Protein 2Q1Z (pdb70)

Secondary structure (DSSP, 8-state):
--TT-HHHHHHHHHHH--HHHHHHHHHHHHHHHHHHHHHTT--HHHHHHHHHHHHHHHHHSGGG--TTT--HHHHHHHHHHTS--TTT-SSSPP--------SS-PPPHHHHHHHHHHHHHHHHHHHTS-HHHHHHHHHHHHS--SS--STTT-----HHHHHHHHHHHHHHHHH-/-------HHHHHHHHHT-S-HHHHHHHHHHHHH-HHHHHHHHHHHHHHHHHHHTSPP-PPPTTHHHHHHHSS-TT---TTS-TTHHHHH-S-TT-S--EE-SSS-EEEEE--SSSSEEEEEEE-TT-BPPP---SS-EEEEEEESEEE-SSSEEETT-EEEE-SS-----EEPSSS-EEEEEEE-/--TT-HHHHHHHHHHH--HHHHHHHHHHHHHHHHHHHTTTT--HHHHHHHHHHHHHHHHHTTTT--TTT--HHHHHHHHHHTTTTTTTS-------------SS----HHHHHHHHHHHHHHHHHH--HHHHHHHS--TT--TTSSS----STTHHHHHHHHH-/-------HHHHHHHHHT-S-HHHHHHHHHHHHH-HHHHHHHHHTHHHHHHHHHTS------TTHHHHHHTT----SS-TTHHHHH-S-GGGS--B--SSS-EEEEE--SSSSEEEEEEE-TTPBPPPB--SS-EEEEEEESEEE-SS-EEETT-EEEE-TT--B--EEPSSS-EEEEEEE-

Organism: Cereibacter sphaeroides (strain ATCC 17023 / DSM 158 / JCM 6121 / CCUG 31486 / LMG 2827 / NBRC 12203 / NCIMB 8253 / ATH 2.4.1.) (NCBI:txid272943)

Sequence (706 aa):
SDRTDWVALMRAIRDHRDEAAFAELFQHFAPKVKGFLMKSGSVASQAEECAQDVMATVWQKAHLFDPSRASVATWIFTIARNRRIDGLRKDRQPEPEDLFWGPDSEPDQADVYEMQQENARLGRAIARLPEAQRALIERAFFGDLTHRELAAETGLPLGTIKSRIRLALDRLRQHMTIRHHVSDALLTAYAAGTLSEAFSLVVATHLSLCDECRARAGALDAVGGSLMEETAPVALSEGSLASVMAQLDRQIADPRAPAPLADYVGRRLEDVRWRTLGGGVRQAILPTGGEAIARLLWIPGGQAVPDHGHRGLELTLVLQGAFRDETDRFGAGDIEIADQELEHTPVAERGLDCICLAATDSDRTDWVALMRAIRDHRDEAAFAELFQHFAPKVKGFLMKSGSVASQAEECAQDVMATVWQKAHLFDPSRASVATWIFTIARNRRIDGLRKDRQPEPEDLFWGPDSEPDQADVYEMQQENARLGRAIAALIERAFFGDLTHRELAAETGLPLGTIKSRIRLALDRTIRHHVSDALLTAYAAGTLSEAFSLVVATHLSLCDECRARAGALDAVGGSLMEETAPVALSEGSLASVMAQLDDPRAPAPLADYVGRRLEDVRWRTLGGGVRQAILPTGGEAIARLLWIPGGQAVPDHGHRGLELTLVLQGAFRDETDRFGAGDIEIADQELEHTPVAERGLDCICLAATDSDRTDWVALMRAIRDHRDEAAFAELFQHFAPKVKGFLMKSGSVASQAEECAQDVMATVWQKAHLFDPSRASVATWIFTIARNRRIDGLRKDRQPEPEDLFWGPDSEPDQADVYEMQQENARLGRAIARLPEAQRALIERAFFGDLTHRELAAETGLPLGTIKSRIRLALDRLRQHMTIRHHVSDALLTAYAAGTLSEAFSLVVATHLSLCDECRARAGALDAVGGSLMEETAPVALSEGSLASVMAQLDRQIADPRAPAPLADYVGRRLEDVRWRTLGGGVRQAILPTGGEAIARLLWIPGGQAVPDHGHRGLELTLVLQGAFRDETDRFGAGDIEIADQELEHTPVAERGLDCICLAATDSDRTDWVALMRAIRDHRDEAAFAELFQHFAPKVKGFLMKSGSVASQAEECAQDVMATVWQKAHLFDPSRASVATWIFTIARNRRIDGLRKDRQPEPEDLFWGPDSEPDQADVYEMQQENARLGRAIAALIERAFFGDLTHRELAAETGLPLGTIKSRIRLALDRTIRHHVSDALLTAYAAGTLSEAFSLVVATHLSLCDECRARAGALDAVGGSLMEETAPVALSEGSLASVMAQLDDPRAPAPLADYVGRRLEDVRWRTLGGGVRQAILPTGGEAIARLLWIPGGQAVPDHGHRGLELTLVLQGAFRDETDRFGAGDIEIADQELEHTPVAERGLDCICLAATD

Radius of gyration: 27.03 Å; Cα contacts (8 Å, |Δi|>4): 1423; chains: 4; bounding box: 47×65×75 Å

InterPro domains:
  IPR007627 RNA polymerase sigma-70 region 2 [PF04542] (29-96)
  IPR007630 RNA polymerase sigma-70 region 4 [PF04545] (129-178)
  IPR013324 RNA polymerase sigma factor, region 3/4-like [SSF88659] (114-180)
  IPR013325 RNA polymerase sigma factor, region 2 [SSF88946] (5-101)
  IPR014284 RNA polymerase sigma-70-like domain [TIGR02937] (25-180)
  IPR036388 Winged helix-like DNA-binding domain superfamily [G3DSA:1.10.10.10] (90-181)
  IPR039425 RNA polymerase sigma-70-like [PTHR43133] (9-180)

Foldseek 3Di:
DDLAQLVVLLVCLVVPVDVSSLVSCLVPCLVVQLVLVVLQVDDNVVSNVLSVVLSVVCSVVSQLDALLQDDPVVVSVVSSQQADPPVVDDGGHDDDDGQGDPSDDRQDVVSSVVLVVLVVVQVVVLVPDDVVLVVLVSCVRRPDDDPHDDVPPDDTPCPVSVVSNVVSVVSSVVVD/DADAADDLVLLLCLLVVVDFPLSNVLNQQLVVVDVVVVVSSVVSNVVVVVVVVPDDDDDDDPPVPVVVQVPPCHPHEDQLQDGCRCVQCVYDPVDDPWDDPDQQKIKDWTDGDDDKTKMKIWHFFFTKDPKDAAPAKKKKAWSAAWWDKDPDTGGHSHMDIDGNPDIMMITGHHDIITMMMMMGD/DDLPVLVVLLCCCVVPVDVSSLVSNLVVPLVVQLVLVVLQPDDNVVSSVLSVVLSVVCSVCSQLDALLQADPNVVSVVSSVQSVCCPPVVDGDDDDDRDGDPVPDHDDCVSNVVNVVLVVVLVVLVCPVVSDVRRDDDPPDDPCPPPDDPDCCSVVSVVVVRVD/DEDAADDPVVLLCLLVVVDFPQSNVLNQQLVVLPVVVVVVSVVSNVVVVVVVVVDDDDDDDPPPVVVVVVVDDPPLQDGVSCVQCVPDPPPADWDCDDDNKIKDWGDGPDDKTKMKIWAAQFDKDPKDAAPFKKKKAWSAAWKDKPPGIHHHSYMDIHGNPDIIMIGTHHDDITMMMMIGD

B-factor: mean 30.74, std 4.5, range [12.89, 54.95]

CATH classification: 1.10.10.1320 (+1 more: 2.60.120.10)

Solvent-accessible surface area: 28477 Å² total; per-residue (Å²): 120,90,156,81,51,45,25,32,19,2,45,21,0,67,87,141,57,50,35,73,5,0,25,38,0,8,116,42,0,0,21,22,0,15,3,6,1,54,97,30,68,34,112,46,76,122,0,28,95,25,0,25,83,6,0,34,27,0,0,102,87,1,76,28,10,7,1,1,38,16,13,3,11,6,24,0,2,28,10,0,14,3,36,112,56,98,60,46,0,98,88,97,2,9,65,23,72,74,14,76,33,20,150,102,45,74,5,91,70,52,9,10,128,74,1,38,72,20,19,51,18,0,19,66,2,0,47,39,29,72,84,95,34,48,48,59,2,35,127,9,6,10,65,38,78,29,111,31,80,9,18,68,81,17,17,5,17,2,2,20,0,26,1,12,5,10,0,1,0,7,27,0,61,48,89,109,159,40,68,44,45,2,39,48,27,4,4,4,3,3,0,10,0,28,5,23,2,0,8,0,0,0,0,0,0,0,5,7,64,6,32,28,0,25,0,62,3,14,1,3,16,2,0,0,0,13,4,0,59,99,4,76,80,47,82,26,70,185,52,9,48,71,70,16,47,87,88,12,56,143,84,106,126,23,129,56,4,14,20,6,0,37,122,36,18,58,68,37,0,70,103,48,93,52,54,87,58,62,53,32,13,77,42,5,112,7,86,38,18,30,157,6,66,0,65,0,23,39,1,39,25,72,56,41,14,83,113,48,50,17,92,8,51,23,0,8,0,0,9,55,23,12,3,52,29,52,97,65,159,7,3,60,2,8,4,6,65,0,80,119,150,47,142,14,54,6,40,9,43,94,80,66,37,2,2,0,0,5,0,17,92,153,97,153,79,57,37,35,26,18,1,58,12,5,44,66,106,161,50,97,74,4,0,18,38,0,7,116,36,1,0,26,24,0,14,4,6,3,50,98,14,59,13,91,55,41,49,0,25,21,18,0,8,12,0,0,14,11,0,42,46,80,6,97,38,17,8,7,1,45,14,10,2,9,1,28,0,1,29,9,2,17,19,47,22,1,4,10,94,59,26,21,39,10,1,83,28,78,80,72,97,63,30,156,122,57,107,9,99,78,47,51,12,141,94,2,31,78,43,19,55,113,9,27,168,40,51,119,86,58,42,48,124,16,6,27,56,40,77,43,97,65,29,19,24,76,91,54,34,72,63,45,44,48,6,55,65,31,8,98,54,8,35,130,90,175,45,74,39,57,3,45,56,31,11,0,7,4,2,0,1,3,41,10,38,1,0,14,0,0,0,0,0,0,0,4,18,62,5,44,67,0,25,0,43,4,13,8,19,18,1,20,0,0,15,16,0,65,82,8,82,95,58,87,24,67,190,44,6,60,69,42,0,59,89,54,26,171,58,130,64,1,14,16,2,0,42,45,1,1,30,79,45,0,82,59,18,112,51,52,96,71,67,52,43,9,74,45,4,96,4,20,15,5,47,162,6,93,0,69,0,14,38,3,35,9,31,63,35,16,91,96,42,46,15,103,6,32,17,0,12,0,0,10,55,26,6,4,38,22,106,64,73,132,5,2,58,2,7,5,8,73,1,59,119,151,55,127,10,58,8,65,1,73,195,79,65,38,0,0,0,0,4,1,39,100

Structure (mmCIF, N/CA/C/O backbone):
data_2Q1Z
#
_entry.id   2Q1Z
#
_cell.length_a   43.601
_cell.length_b   119.640
_cell.length_c   280.659
_cell.angle_alpha   90.00
_cell.angle_beta   90.00
_cell.angle_gamma   90.00
#
_symmetry.space_group_name_H-M   'I 2 2 2'
#
loop_
_entity.id
_entity.type
_entity.pdbx_description
1 polymer 'RpoE, ECF SigE'
2 polymer 'Anti-Sigma factor ChrR, transcriptional activator ChrR'
3 non-polymer 'ZINC ION'
#
loop_
_atom_site.group_PDB
_atom_site.id
_atom_site.type_symbol
_atom_site.label_atom_id
_atom_site.label_alt_id
_atom_site.label_comp_id
_atom_site.label_asym_id
_atom_site.label_entity_id
_atom_site.label_seq_id
_atom_site.pdbx_PDB_ins_code
_atom_site.Cartn_x
_atom_site.Cartn_y
_atom_site.Cartn_z
_atom_site.occupancy
_atom_site.B_iso_or_equiv
_atom_site.auth_seq_id
_atom_site.auth_comp_id
_atom_site.auth_asym_id
_atom_site.auth_atom_id
_atom_site.pdbx_PDB_model_num
ATOM 1 N N A SER A 1 8 ? 45.303 4.625 171.979 0.50 31.79 5 SER A N 1
ATOM 2 C CA A SER A 1 8 ? 44.550 4.597 170.667 0.50 30.74 5 SER A CA 1
ATOM 3 C C A SER A 1 8 ? 44.286 3.133 170.234 0.50 30.36 5 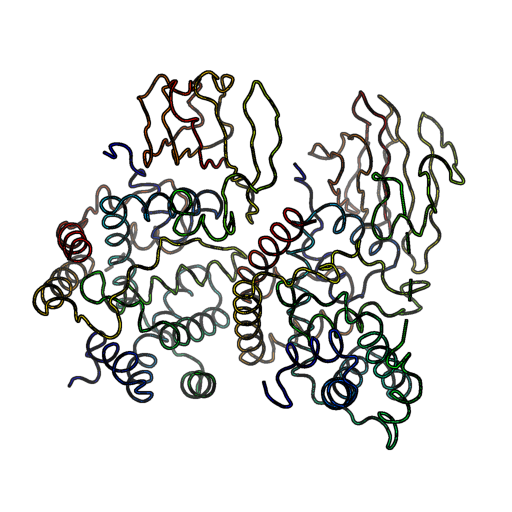SER A C 1
ATOM 4 O O A SER A 1 8 ? 44.872 2.189 170.770 0.50 29.80 5 SER A O 1
ATOM 7 N N A ASP A 1 9 ? 43.415 3.003 169.230 0.50 29.51 6 ASP A N 1
ATOM 8 C CA A ASP A 1 9 ? 42.439 1.944 169.074 0.50 28.06 6 ASP A CA 1
ATOM 9 C C A ASP A 1 9 ? 42.173 2.089 167.589 0.50 26.48 6 ASP A C 1
ATOM 10 O O A ASP A 1 9 ? 42.524 3.117 166.998 0.50 25.75 6 ASP A O 1
ATOM 15 N N A ARG A 1 10 ? 41.523 1.091 167.006 0.50 24.63 7 ARG A N 1
ATOM 16 C CA A ARG A 1 10 ? 41.119 1.110 165.593 0.50 24.01 7 ARG A CA 1
ATOM 17 C C A ARG A 1 10 ? 40.040 2.174 165.288 0.50 23.71 7 ARG A C 1
ATOM 18 O O A ARG A 1 10 ? 39.673 2.414 164.143 0.50 23.80 7 ARG A O 1
ATOM 26 N N A THR A 1 11 ? 39.635 2.866 166.339 0.50 24.02 8 THR A N 1
ATOM 27 C CA A THR A 1 11 ? 38.344 3.498 166.482 0.50 23.88 8 THR A CA 1
ATOM 28 C C A THR A 1 11 ? 38.506 4.845 167.198 0.50 24.64 8 THR A C 1
ATOM 29 O O A THR A 1 11 ? 37.539 5.529 167.489 0.50 25.58 8 THR A O 1
ATOM 33 N N A ASP A 1 12 ? 39.757 5.241 167.410 0.50 25.32 9 ASP A N 1
ATOM 34 C CA A ASP A 1 12 ? 40.134 6.513 168.025 0.50 26.37 9 ASP A CA 1
ATOM 35 C C A ASP A 1 12 ? 40.460 7.447 166.888 0.50 27.10 9 ASP A C 1
ATOM 36 O O A ASP A 1 12 ? 41.604 7.533 166.459 0.50 29.54 9 ASP A O 1
ATOM 41 N N A TRP A 1 13 ? 39.442 8.137 166.396 0.50 27.58 10 TRP A N 1
ATOM 42 C CA A TRP A 1 13 ? 39.460 8.862 165.120 0.50 26.41 10 TRP A CA 1
ATOM 43 C C A TRP A 1 13 ? 40.407 10.034 165.122 0.50 26.89 10 TRP A C 1
ATOM 44 O O A TRP A 1 13 ? 41.050 10.321 164.104 0.50 27.87 10 TRP A O 1
ATOM 55 N N A VAL A 1 14 ? 40.503 10.715 166.258 0.50 26.60 11 VAL A N 1
ATOM 56 C CA A VAL A 1 14 ? 41.414 11.852 166.399 0.50 25.85 11 VAL A CA 1
ATOM 57 C C A VAL A 1 14 ? 42.850 11.415 166.220 0.50 26.41 11 VAL A C 1
ATOM 58 O O A VAL A 1 14 ? 43.594 12.069 165.497 0.50 27.84 11 VAL A O 1
ATOM 62 N N A ALA A 1 15 ? 43.243 10.310 166.863 0.50 26.19 12 ALA A N 1
ATOM 63 C CA A ALA A 1 15 ? 44.606 9.769 166.734 0.50 25.61 12 ALA A CA 1
ATOM 64 C C A ALA A 1 15 ? 44.905 9.273 165.330 0.50 25.61 12 ALA A C 1
ATOM 65 O O A ALA A 1 15 ? 46.011 9.489 164.802 0.50 26.09 12 ALA A O 1
ATOM 67 N N A LEU A 1 16 ? 43.932 8.600 164.731 0.50 25.56 13 LEU A N 1
ATOM 68 C CA A LEU A 1 16 ? 44.042 8.159 163.340 0.50 25.77 13 LEU A CA 1
ATOM 69 C C A LEU A 1 16 ? 44.253 9.313 162.368 0.50 25.97 13 LEU A C 1
ATOM 70 O O A LEU A 1 16 ? 45.065 9.202 161.425 0.50 24.70 13 LEU A O 1
ATOM 75 N N A MET A 1 17 ? 43.511 10.406 162.607 0.50 26.45 14 MET A N 1
ATOM 76 C CA A MET A 1 17 ? 43.684 11.675 161.887 0.50 26.87 14 MET A CA 1
ATOM 77 C C A MET A 1 17 ? 45.051 12.293 162.012 0.50 26.78 14 MET A C 1
ATOM 78 O O A MET A 1 17 ? 45.540 12.887 161.052 0.50 26.72 14 MET A O 1
ATOM 83 N N A ARG A 1 18 ? 45.669 12.182 163.190 0.50 28.10 15 ARG A N 1
ATOM 84 C CA A ARG A 1 18 ? 47.043 12.674 163.372 0.50 27.52 15 ARG A CA 1
ATOM 85 C C A ARG A 1 18 ? 47.997 11.702 162.715 0.50 27.43 15 ARG A C 1
ATOM 86 O O A ARG A 1 18 ? 49.087 12.094 162.281 0.50 28.07 15 ARG A O 1
ATOM 94 N N A ALA A 1 19 ? 47.632 10.420 162.679 0.50 26.33 16 ALA A N 1
ATOM 95 C CA A ALA A 1 19 ? 48.463 9.436 161.964 0.50 26.04 16 ALA A CA 1
ATOM 96 C C A ALA A 1 19 ? 48.447 9.708 160.454 0.50 26.22 16 ALA A C 1
ATOM 97 O O A ALA A 1 19 ? 49.465 9.768 159.836 0.50 27.20 16 ALA A O 1
ATOM 99 N N A ILE A 1 20 ? 47.282 9.940 159.876 0.50 28.68 17 ILE A N 1
ATOM 100 C CA A ILE A 1 20 ? 47.165 10.465 158.514 0.50 29.67 17 ILE A CA 1
ATOM 101 C C A ILE A 1 20 ? 48.139 11.665 158.359 0.50 30.30 17 ILE A C 1
ATOM 102 O O A ILE A 1 20 ? 49.073 11.607 157.558 0.50 30.77 17 ILE A O 1
ATOM 107 N N A ARG A 1 21 ? 47.974 12.691 159.203 0.50 30.42 18 ARG A N 1
ATOM 108 C CA A ARG A 1 21 ? 48.749 13.937 159.171 0.50 30.27 18 ARG A CA 1
ATOM 109 C C A ARG A 1 21 ? 50.270 13.844 159.379 0.50 30.70 18 ARG A C 1
ATOM 110 O O A ARG A 1 21 ? 51.044 14.393 158.571 0.50 30.94 18 ARG A O 1
ATOM 118 N N A ASP A 1 22 ? 50.695 13.219 160.485 0.50 30.50 19 ASP A N 1
ATOM 119 C CA A ASP A 1 22 ? 52.114 13.124 160.829 0.50 30.26 19 ASP A CA 1
ATOM 120 C C A ASP A 1 22 ? 52.887 12.073 160.032 0.50 30.26 19 ASP A C 1
ATOM 121 O O A ASP A 1 22 ? 54.117 12.187 159.915 0.50 30.37 19 ASP A O 1
ATOM 126 N N A HIS A 1 23 ? 52.218 11.027 159.526 0.50 29.70 20 HIS A N 1
ATOM 127 C CA A HIS A 1 23 ? 52.995 9.906 158.956 0.50 29.40 20 HIS A CA 1
ATOM 128 C C A HIS A 1 23 ? 52.535 9.412 157.607 0.50 28.07 20 HIS A C 1
ATOM 129 O O A HIS A 1 23 ? 52.960 8.356 157.183 0.50 28.17 20 HIS A O 1
ATOM 136 N N A ARG A 1 24 ? 51.721 10.192 156.920 0.50 27.36 21 ARG A N 1
ATOM 137 C CA A ARG A 1 24 ? 50.889 9.685 155.803 0.50 27.15 21 ARG A CA 1
ATOM 138 C C A ARG A 1 24 ? 50.429 8.195 155.948 0.50 26.01 21 ARG A C 1
ATOM 139 O O A ARG A 1 24 ? 50.593 7.376 155.039 0.50 25.49 21 ARG A O 1
ATOM 147 N N A ASP A 1 25 ? 49.852 7.896 157.120 0.50 25.07 22 ASP A N 1
ATOM 148 C CA A ASP A 1 25 ? 49.437 6.555 157.552 0.50 24.66 22 ASP A CA 1
ATOM 149 C C A ASP A 1 25 ? 48.191 6.084 156.773 0.50 24.69 22 ASP A C 1
ATOM 150 O O A ASP A 1 25 ? 47.104 6.592 156.954 0.50 24.42 22 ASP A O 1
ATOM 155 N N A GLU A 1 26 ? 48.380 5.100 155.909 0.50 24.68 23 GLU A N 1
ATOM 156 C CA A GLU A 1 26 ? 47.362 4.670 154.965 0.50 24.60 23 GLU A CA 1
ATOM 157 C C A GLU A 1 26 ? 46.425 3.638 155.591 0.50 24.63 23 GLU A C 1
ATOM 158 O O A GLU A 1 26 ? 45.222 3.677 155.351 0.50 24.12 23 GLU A O 1
ATOM 164 N N A ALA A 1 27 ? 46.986 2.733 156.394 0.50 23.94 24 ALA A N 1
ATOM 165 C CA A ALA A 1 27 ? 46.190 1.884 157.290 0.50 23.72 24 ALA A CA 1
ATOM 166 C C A ALA A 1 27 ? 45.321 2.702 158.239 0.50 24.42 24 ALA A C 1
ATOM 167 O O A ALA A 1 27 ? 44.169 2.308 158.514 0.50 25.16 24 ALA A O 1
ATOM 169 N N A ALA A 1 28 ? 45.836 3.850 158.705 0.50 24.45 25 ALA A N 1
ATOM 170 C CA A ALA A 1 28 ? 45.006 4.820 159.469 0.50 24.29 25 ALA A CA 1
ATOM 171 C C A ALA A 1 28 ? 43.869 5.293 158.657 0.50 23.22 25 ALA A C 1
ATOM 172 O O A ALA A 1 28 ? 42.799 5.344 159.166 0.50 23.57 25 ALA A O 1
ATOM 174 N N A PHE A 1 29 ? 44.124 5.647 157.393 0.50 23.89 26 PHE A N 1
ATOM 175 C CA A PHE A 1 29 ? 43.097 6.080 156.430 0.50 23.57 26 PHE A CA 1
ATOM 176 C C A PHE A 1 29 ? 42.056 4.984 156.119 0.50 24.11 26 PHE A C 1
ATOM 177 O O A PHE A 1 29 ? 40.869 5.284 155.938 0.50 25.23 26 PHE A O 1
ATOM 185 N N A ALA A 1 30 ? 42.498 3.727 156.029 0.50 23.97 27 ALA A N 1
ATOM 186 C CA A ALA A 1 30 ? 41.582 2.606 155.877 0.50 24.43 27 ALA A CA 1
ATOM 187 C C A ALA A 1 30 ? 40.514 2.522 157.007 0.50 25.06 27 ALA A C 1
ATOM 188 O O A ALA A 1 30 ? 39.313 2.354 156.744 0.50 25.21 27 ALA A O 1
ATOM 190 N N A GLU A 1 31 ? 40.947 2.724 158.239 0.50 25.95 28 GLU A N 1
ATOM 191 C CA A GLU A 1 31 ? 40.055 2.762 159.395 0.50 26.87 28 GLU A CA 1
ATOM 192 C C A GLU A 1 31 ? 39.019 3.873 159.350 0.50 27.96 28 GLU A C 1
ATOM 193 O O A GLU A 1 31 ? 37.838 3.646 159.665 0.50 28.40 28 GLU A O 1
ATOM 199 N N A LEU A 1 32 ? 39.453 5.074 158.969 0.50 28.39 29 LEU A N 1
ATOM 200 C CA A LEU A 1 32 ? 38.531 6.238 158.880 0.50 27.36 29 LEU A CA 1
ATOM 201 C C A LEU A 1 32 ? 37.523 6.092 157.757 0.50 27.16 29 LEU A C 1
ATOM 202 O O A LEU A 1 32 ? 36.353 6.420 157.958 0.50 27.56 29 LEU A O 1
ATOM 207 N N A PHE A 1 33 ? 38.002 5.668 156.582 0.50 27.21 30 PHE A N 1
ATOM 208 C CA A PHE A 1 33 ? 37.196 5.346 155.402 0.50 27.73 30 PHE A CA 1
ATOM 209 C C A PHE A 1 33 ? 36.176 4.271 155.652 0.50 28.79 30 PHE A C 1
ATOM 210 O O A PHE A 1 33 ? 34.991 4.479 155.422 0.50 30.15 30 PHE A O 1
ATOM 218 N N A GLN A 1 34 ? 36.630 3.107 156.098 0.50 30.00 31 GLN A N 1
ATOM 219 C CA A GLN A 1 34 ? 35.722 1.998 156.400 0.50 29.78 31 GLN A CA 1
ATOM 220 C C A GLN A 1 34 ? 34.633 2.382 157.416 0.50 30.04 31 GLN A C 1
ATOM 221 O O A GLN A 1 34 ? 33.515 1.906 157.336 0.50 32.15 31 GLN A O 1
ATOM 227 N N A HIS A 1 35 ? 34.929 3.236 158.377 0.50 29.18 32 HIS A N 1
ATOM 228 C CA A HIS A 1 35 ? 33.886 3.700 159.273 0.50 28.38 32 HIS A CA 1
ATOM 229 C C A HIS A 1 35 ? 33.032 4.833 158.650 0.50 28.15 32 HIS A C 1
ATOM 230 O O A HIS A 1 35 ? 31.822 4.739 158.617 0.50 26.89 32 HIS A O 1
ATOM 237 N N A PHE A 1 36 ? 33.661 5.879 158.128 0.50 28.28 33 PHE A N 1
ATOM 238 C CA A PHE A 1 36 ? 32.890 7.079 157.794 0.50 28.06 33 PHE A CA 1
ATOM 239 C C A PHE A 1 36 ? 32.373 7.124 156.389 0.50 28.33 33 PHE A C 1
ATOM 240 O O A PHE A 1 36 ? 31.399 7.814 156.156 0.50 29.66 33 PHE A O 1
ATOM 248 N N A ALA A 1 37 ? 32.966 6.396 155.449 0.50 29.06 34 ALA A N 1
ATOM 249 C CA A ALA A 1 37 ? 32.422 6.403 154.070 0.50 29.01 34 ALA A CA 1
ATOM 250 C C A ALA A 1 37 ? 30.956 5.889 153.943 0.50 29.64 34 ALA A C 1
ATOM 251 O O A ALA A 1 37 ? 30.144 6.501 153.245 0.50 29.54 34 ALA A O 1
ATOM 253 N N A PRO A 1 38 ? 30.608 4.749 154.610 0.50 29.76 35 PRO A N 1
ATOM 254 C CA A PRO A 1 38 ? 29.221 4.277 154.566 0.50 29.51 35 PRO A CA 1
ATOM 255 C C A PRO A 1 38 ? 28.247 5.187 155.321 0.50 29.11 35 PRO A C 1
ATOM 256 O O A PRO A 1 38 ? 27.058 5.182 155.045 0.50 28.15 35 PRO A O 1
ATOM 260 N N A LYS A 1 39 ? 28.782 5.944 156.270 0.50 29.18 36 LYS A N 1
ATOM 261 C CA A LYS A 1 39 ? 28.041 6.904 157.082 0.50 28.94 36 LYS A CA 1
ATOM 262 C C A LYS A 1 39 ? 27.813 8.233 156.342 0.50 28.83 36 LYS A C 1
ATOM 263 O O A LYS A 1 39 ? 26.721 8.809 156.416 0.50 29.18 36 LYS A O 1
ATOM 269 N N A VAL A 1 40 ? 28.823 8.702 155.609 0.50 28.10 37 VAL A N 1
ATOM 270 C CA A VAL A 1 40 ? 28.630 9.800 154.652 0.50 27.29 37 VAL A CA 1
ATOM 271 C C A VAL A 1 40 ? 27.644 9.402 153.559 0.50 27.69 37 VAL A C 1
ATOM 272 O O A VAL A 1 40 ? 26.710 10.144 153.263 0.50 28.79 37 VAL A O 1
ATOM 276 N N A LYS A 1 41 ? 27.851 8.250 152.942 0.50 27.31 38 LYS A N 1
ATOM 277 C CA A LYS A 1 41 ? 26.857 7.725 152.0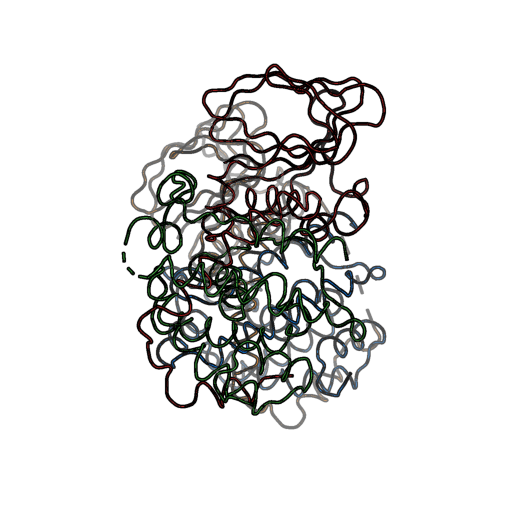02 0.50 27.35 38 LYS A CA 1
ATOM 278 C C A LYS A 1 41 ? 25.418 7.739 152.539 0.50 27.58 38 LYS A C 1
ATOM 279 O O A LYS A 1 41 ? 24.551 8.314 151.900 0.50 28.21 38 LYS A O 1
ATOM 285 N N A GLY A 1 42 ? 25.169 7.102 153.691 0.50 27.46 39 GLY A N 1
ATOM 286 C CA A GLY A 1 42 ? 23.840 7.051 154.300 0.50 26.21 39 GLY A CA 1
ATOM 287 C C A GLY A 1 42 ? 23.267 8.423 154.611 0.50 26.81 39 GLY A C 1
ATOM 288 O O A GLY A 1 42 ? 22.058 8.690 154.444 0.50 27.01 39 GLY A O 1
ATOM 289 N N A PHE A 1 43 ? 24.145 9.313 155.047 0.50 27.14 40 PHE A N 1
ATOM 290 C CA A PHE A 1 43 ? 23.779 10.689 155.355 0.50 27.15 40 PHE A CA 1
ATOM 291 C C A PHE A 1 43 ? 23.260 11.525 154.150 0.50 27.42 40 PHE A C 1
ATOM 292 O O A PHE A 1 43 ? 22.182 12.125 154.237 0.50 27.50 40 PHE A O 1
ATOM 300 N N A LEU A 1 44 ? 24.023 11.534 153.054 0.50 27.63 41 LEU A N 1
ATOM 301 C CA A LEU A 1 44 ? 23.694 12.240 151.808 0.50 27.56 41 LEU A CA 1
ATOM 302 C C A LEU A 1 44 ? 22.437 11.689 151.156 0.50 28.07 41 LEU A C 1
ATOM 303 O O A LEU A 1 44 ? 21.690 12.415 150.477 0.50 28.35 41 LEU A O 1
ATOM 308 N N A MET A 1 45 ? 22.201 10.401 151.359 0.50 28.09 42 MET A N 1
ATOM 309 C CA A MET A 1 45 ? 20.946 9.803 150.950 0.50 28.30 42 MET A CA 1
ATOM 310 C C A MET A 1 45 ? 19.758 10.311 151.764 0.50 28.28 42 MET A C 1
ATOM 311 O O A MET A 1 45 ? 18.726 10.624 151.201 0.50 29.59 42 MET A O 1
ATOM 316 N N A LYS A 1 46 ? 19.884 10.414 153.078 0.50 28.69 43 LYS A N 1
ATOM 317 C CA A LYS A 1 46 ? 18.857 11.115 153.849 0.50 29.10 43 LYS A CA 1
ATOM 318 C C A LYS A 1 46 ? 18.735 12.597 153.434 0.50 29.33 43 LYS A C 1
ATOM 319 O O A LYS A 1 46 ? 17.647 13.177 153.553 0.50 29.90 43 LYS A O 1
ATOM 325 N N A SER A 1 47 ? 19.827 13.191 152.938 0.50 29.15 44 SER A N 1
ATOM 326 C CA A SER A 1 47 ? 19.818 14.562 152.386 0.50 29.63 44 SER A CA 1
ATOM 327 C C A SER A 1 47 ? 19.154 14.720 150.988 0.50 30.15 44 SER A C 1
ATOM 328 O O A SER A 1 47 ? 19.055 15.845 150.444 0.50 30.46 44 SER A O 1
ATOM 331 N N A GLY A 1 48 ? 18.716 13.616 150.400 0.50 29.93 45 GLY A N 1
ATOM 332 C CA A GLY A 1 48 ? 18.060 13.675 149.106 0.50 30.96 45 GLY A CA 1
ATOM 333 C C A GLY A 1 48 ? 18.846 13.146 147.915 0.50 31.15 45 GLY A C 1
ATOM 334 O O A GLY A 1 48 ? 18.346 13.164 146.781 0.50 31.47 45 GLY A O 1
ATOM 335 N N A SER A 1 49 ? 20.067 12.687 148.164 0.50 30.96 46 SER A N 1
ATOM 336 C CA A SER A 1 49 ? 20.909 12.084 147.125 0.50 31.08 46 SER A CA 1
ATOM 337 C C A SER A 1 49 ? 20.556 10.631 146.775 0.50 31.10 46 SER A C 1
ATOM 338 O O A SER A 1 49 ? 20.154 9.840 147.639 0.50 31.21 46 SER A O 1
ATOM 341 N N A VAL A 1 50 ? 20.737 10.276 145.505 0.50 30.76 47 VAL A N 1
ATOM 342 C CA A VAL A 1 50 ? 20.620 8.882 145.086 0.50 30.44 47 VAL A CA 1
ATOM 343 C C A VAL A 1 50 ? 21.932 8.158 145.350 0.50 30.36 47 VAL A C 1
ATOM 344 O O A VAL A 1 50 ? 23.017 8.743 145.223 0.50 30.21 47 VAL A O 1
ATOM 348 N N A ALA A 1 51 ? 21.802 6.881 145.713 0.50 30.42 48 ALA A N 1
ATOM 349 C CA A ALA A 1 51 ? 22.885 6.015 146.191 0.50 30.42 48 ALA A CA 1
ATOM 350 C C A ALA A 1 51 ? 24.219 6.122 145.443 0.50 30.65 48 ALA A C 1
ATOM 351 O O A ALA A 1 51 ? 25.295 6.127 146.067 0.50 30.94 48 ALA A O 1
ATOM 353 N N A SER A 1 52 ? 24.125 6.207 144.118 0.50 30.78 49 SER A N 1
ATOM 354 C CA A SER A 1 52 ? 25.269 6.251 143.209 0.50 31.03 49 SER A CA 1
ATOM 355 C C A SER A 1 52 ? 26.080 7.527 143.407 0.50 31.29 49 SER A C 1
ATOM 356 O O A SER A 1 52 ? 27.308 7.487 143.429 0.50 31.71 49 SER A O 1
ATOM 359 N N A GLN A 1 53 ? 25.374 8.651 143.523 0.50 31.77 50 GLN A N 1
ATOM 360 C CA A GLN A 1 53 ? 25.972 9.970 143.731 0.50 31.85 50 GLN A CA 1
ATOM 361 C C A GLN A 1 53 ? 26.451 10.203 145.154 0.50 31.02 50 GLN A C 1
ATOM 362 O O A GLN A 1 53 ? 27.457 10.869 145.356 0.50 30.71 50 GLN A O 1
ATOM 368 N N A ALA A 1 54 ? 25.711 9.670 146.127 0.50 30.77 51 ALA A N 1
ATOM 369 C CA A ALA A 1 54 ? 26.117 9.655 147.540 0.50 30.31 51 ALA A CA 1
ATOM 370 C C A ALA A 1 54 ? 27.401 8.854 147.797 0.50 30.17 51 ALA A C 1
ATOM 371 O O A ALA A 1 54 ? 28.217 9.267 148.601 0.50 30.22 51 ALA A O 1
ATOM 373 N N A GLU A 1 55 ? 27.558 7.713 147.130 0.50 30.44 52 GLU A N 1
ATOM 374 C CA A GLU A 1 55 ? 28.810 6.940 147.149 0.50 31.19 52 GLU A CA 1
ATOM 375 C C A GLU A 1 55 ? 29.969 7.728 146.554 0.50 31.41 52 GLU A C 1
ATOM 376 O O A GLU A 1 55 ? 31.057 7.769 147.110 0.50 31.92 52 GLU A O 1
ATOM 382 N N A GLU A 1 56 ? 29.726 8.342 145.414 0.50 31.75 53 GLU A N 1
ATOM 383 C CA A GLU A 1 56 ? 30.729 9.136 144.730 0.50 33.55 53 GLU A CA 1
ATOM 384 C C A GLU A 1 56 ? 31.264 10.263 145.620 0.50 33.00 53 GLU A C 1
ATOM 385 O O A GLU A 1 56 ? 32.455 10.529 145.658 0.50 32.87 53 GLU A O 1
ATOM 391 N N A CYS A 1 57 ? 30.342 10.895 146.337 0.50 33.48 54 CYS A N 1
ATOM 392 C CA A CYS A 1 57 ? 30.573 12.019 147.207 0.50 32.37 54 CYS A CA 1
ATOM 393 C C A CYS A 1 57 ? 31.299 11.589 148.488 0.50 31.20 54 CYS A C 1
ATOM 394 O O A CYS A 1 57 ? 32.337 12.184 148.854 0.50 31.45 54 CYS A O 1
ATOM 397 N N A ALA A 1 58 ? 30.781 10.553 149.153 0.50 28.94 55 ALA A N 1
ATOM 398 C CA A ALA A 1 58 ? 31.475 9.873 150.271 0.50 27.35 55 ALA A CA 1
ATOM 399 C C A ALA A 1 58 ? 32.946 9.587 149.991 0.50 26.64 55 ALA A C 1
ATOM 400 O O A ALA A 1 58 ? 33.802 9.772 150.862 0.50 26.29 55 ALA A O 1
ATOM 402 N N A GLN A 1 59 ? 33.210 9.093 148.788 0.50 26.23 56 GLN A N 1
ATOM 403 C CA A GLN A 1 59 ? 34.547 8.807 148.300 0.50 26.82 56 GLN A CA 1
ATOM 404 C C A GLN A 1 59 ? 35.375 10.065 148.123 0.50 26.67 56 GLN A C 1
ATOM 405 O O A GLN A 1 59 ? 36.534 10.087 148.489 0.50 27.45 56 GLN A O 1
ATOM 411 N N A ASP A 1 60 ? 34.772 11.107 147.569 0.50 26.69 57 ASP A N 1
ATOM 412 C CA A ASP A 1 60 ? 35.418 12.407 147.434 0.50 27.18 57 ASP A CA 1
ATOM 413 C C A ASP A 1 60 ? 35.659 13.067 148.774 0.50 26.13 57 ASP A C 1
ATOM 414 O O A ASP A 1 60 ? 36.685 13.712 148.962 0.50 25.93 57 ASP A O 1
ATOM 419 N N A VAL A 1 61 ? 34.706 12.933 149.687 0.50 26.01 58 VAL A N 1
ATOM 420 C CA A VAL A 1 61 ? 34.867 13.444 151.065 0.50 26.11 58 VAL A CA 1
ATOM 421 C C A VAL A 1 61 ? 36.121 12.851 151.727 0.50 26.51 58 VAL A C 1
ATOM 422 O O A VAL A 1 61 ? 36.981 13.568 152.254 0.50 26.86 58 VAL A O 1
ATOM 426 N N A MET A 1 62 ? 36.234 11.538 151.646 0.50 26.43 59 MET A N 1
ATOM 427 C CA A MET A 1 62 ? 37.312 10.815 152.282 0.50 26.33 59 MET A CA 1
ATOM 428 C C A MET A 1 62 ? 38.643 11.104 151.644 0.50 26.08 59 MET A C 1
ATOM 429 O O A MET A 1 62 ? 39.673 10.998 152.318 0.50 25.66 59 MET A O 1
ATOM 434 N N A ALA A 1 63 ? 38.624 11.462 150.353 0.50 26.26 60 ALA A N 1
ATOM 435 C CA A ALA A 1 63 ? 39.828 11.906 149.622 0.50 26.72 60 ALA A CA 1
ATOM 436 C C A ALA A 1 63 ? 40.286 13.292 150.065 0.50 27.27 60 ALA A C 1
ATOM 437 O O A ALA A 1 63 ? 41.470 13.578 150.085 0.50 28.16 60 ALA A O 1
ATOM 439 N N A THR A 1 64 ? 39.332 14.163 150.378 0.50 28.01 61 THR A N 1
ATOM 440 C CA A THR A 1 64 ? 39.622 15.481 150.932 0.50 28.63 61 THR A CA 1
ATOM 441 C C A THR A 1 64 ? 40.200 15.369 152.351 0.50 27.82 61 THR A C 1
ATOM 442 O O A THR A 1 64 ? 41.026 16.166 152.759 0.50 27.68 61 THR A O 1
ATOM 446 N N A VAL A 1 65 ? 39.774 14.341 153.070 0.50 27.02 62 VAL A N 1
ATOM 447 C CA A VAL A 1 65 ? 40.125 14.126 154.452 0.50 26.29 62 VAL A CA 1
ATOM 448 C C A VAL A 1 65 ? 41.614 13.852 154.502 0.50 26.32 62 VAL A C 1
ATOM 449 O O A VAL A 1 65 ? 42.298 14.285 155.409 0.50 26.87 62 VAL A O 1
ATOM 453 N N A TRP A 1 66 ? 42.098 13.099 153.527 0.50 25.38 63 TRP A N 1
ATOM 454 C CA A TRP A 1 66 ? 43.481 12.795 153.406 0.50 24.54 63 TRP A CA 1
ATOM 455 C C A TRP A 1 66 ? 44.306 14.015 152.923 0.50 25.53 63 TRP A C 1
ATOM 456 O O A TRP A 1 66 ? 45.410 14.252 153.422 0.50 26.12 63 TRP A O 1
ATOM 467 N N A GLN A 1 67 ? 43.792 14.733 151.926 0.50 25.48 64 GLN A N 1
ATOM 468 C CA A GLN A 1 67 ? 44.431 15.915 151.360 0.50 26.27 64 GLN A CA 1
ATOM 469 C C A GLN A 1 67 ? 44.557 17.094 152.340 0.50 26.31 64 GLN A C 1
ATOM 470 O O A GLN A 1 67 ? 45.634 17.724 152.466 0.50 25.75 64 GLN A O 1
ATOM 476 N N A LYS A 1 68 ? 43.436 17.404 152.995 0.50 25.87 65 LYS A N 1
ATOM 477 C CA A LYS A 1 68 ? 43.334 18.517 153.919 0.50 26.39 65 LYS A CA 1
ATOM 478 C C A LYS A 1 68 ? 43.489 18.107 155.366 0.50 26.62 65 LYS A C 1
ATOM 479 O O A LYS A 1 68 ? 43.174 18.879 156.249 0.50 28.47 65 LYS A O 1
ATOM 485 N N A ALA A 1 69 ? 43.986 16.916 155.632 0.50 26.45 66 ALA A N 1
ATOM 486 C CA A ALA A 1 69 ? 44.112 16.456 157.007 0.50 27.70 66 ALA A CA 1
ATOM 487 C C A ALA A 1 69 ? 44.758 17.484 157.944 0.50 28.78 66 ALA A C 1
ATOM 488 O O A ALA A 1 69 ? 44.587 17.422 159.160 0.50 29.73 66 ALA A O 1
ATOM 490 N N A HIS A 1 70 ? 45.552 18.391 157.372 0.50 29.73 67 HIS A N 1
ATOM 491 C CA A HIS A 1 70 ? 46.236 19.426 158.139 0.50 30.04 67 HIS A CA 1
ATOM 492 C C A HIS A 1 70 ? 45.219 20.389 158.739 0.50 29.60 67 HIS A C 1
ATOM 493 O O A HIS A 1 70 ? 45.359 20.771 159.885 0.50 30.50 67 HIS A O 1
ATOM 500 N N A LEU A 1 71 ? 44.189 20.728 157.969 0.50 29.12 68 LEU A N 1
ATOM 501 C CA A LEU A 1 71 ? 43.096 21.612 158.397 0.50 28.68 68 LEU A CA 1
ATOM 502 C C A LEU A 1 71 ? 42.321 21.115 159.608 0.50 27.92 68 LEU A C 1
ATOM 503 O O A LEU A 1 71 ? 41.625 21.912 160.227 0.50 28.43 68 LEU A O 1
ATOM 508 N N A PHE A 1 72 ? 42.430 19.830 159.955 0.50 26.71 69 PHE A N 1
ATOM 509 C CA A PHE A 1 72 ? 41.657 19.300 161.075 0.50 25.83 69 PHE A CA 1
ATOM 510 C C A PHE A 1 72 ? 42.229 19.675 162.441 0.50 25.72 69 PHE A C 1
ATOM 511 O O A PHE A 1 72 ? 43.355 19.330 162.740 0.50 26.57 69 PHE A O 1
ATOM 519 N N A ASP A 1 73 ? 41.411 20.326 163.270 0.50 26.01 70 ASP A N 1
ATOM 520 C CA A ASP A 1 73 ? 41.800 20.833 164.602 0.50 25.86 70 ASP A CA 1
ATOM 521 C C A ASP A 1 73 ? 40.886 20.236 165.658 0.50 25.47 70 ASP A C 1
ATOM 522 O O A ASP A 1 73 ? 39.757 20.690 165.790 0.50 26.61 70 ASP A O 1
ATOM 527 N N A PRO A 1 74 ? 41.361 19.233 166.427 0.50 24.91 71 PRO A N 1
ATOM 528 C CA A PRO A 1 74 ? 40.502 18.615 167.421 0.50 24.30 71 PRO A CA 1
ATOM 529 C C A PRO A 1 74 ? 40.249 19.424 168.692 0.50 24.18 71 PRO A C 1
ATOM 530 O O A PRO A 1 74 ? 39.606 18.920 169.604 0.50 24.21 71 PRO A O 1
ATOM 534 N N A SER A 1 75 ? 40.750 20.650 168.769 0.50 24.01 72 SER A N 1
ATOM 535 C CA A SER A 1 75 ? 40.354 21.539 169.859 0.50 24.31 72 SER A CA 1
ATOM 536 C C A SER A 1 75 ? 39.063 22.304 169.474 0.50 24.92 72 SER A C 1
ATOM 537 O O A SER A 1 75 ? 38.516 23.054 170.277 0.50 25.78 72 SER A O 1
ATOM 540 N N A ARG A 1 76 ? 38.604 22.114 168.239 0.50 24.54 73 ARG A N 1
ATOM 541 C CA A ARG A 1 76 ? 37.486 22.829 167.723 0.50 25.20 73 ARG A CA 1
ATOM 542 C C A ARG A 1 76 ? 36.408 21.894 167.186 0.50 25.73 73 ARG A C 1
ATOM 543 O O A ARG A 1 76 ? 35.250 22.326 167.058 0.50 25.52 73 ARG A O 1
ATOM 551 N N A ALA A 1 77 ? 36.765 20.635 166.880 0.50 25.12 74 ALA A N 1
ATOM 552 C CA A ALA A 1 77 ? 35.794 19.701 166.301 0.50 25.85 74 ALA A CA 1
ATOM 553 C C A ALA A 1 77 ? 36.130 18.274 166.631 0.50 26.34 74 ALA A C 1
ATOM 554 O O A ALA A 1 77 ? 37.264 17.985 166.957 0.50 27.20 74 ALA A O 1
ATOM 556 N N A SER A 1 78 ? 35.134 17.387 166.548 0.50 26.69 75 SER A N 1
ATOM 557 C CA A SER A 1 78 ? 35.379 15.958 166.459 0.50 26.64 75 SER A CA 1
ATOM 558 C C A SER A 1 78 ? 35.670 15.653 165.008 0.50 26.37 75 SER A C 1
ATOM 559 O O A SER A 1 78 ? 35.507 16.518 164.155 0.50 27.21 75 SER A O 1
ATOM 562 N N A VAL A 1 79 ? 36.150 14.439 164.730 0.50 26.33 76 VAL A N 1
ATOM 563 C CA A VAL A 1 79 ? 36.380 13.971 163.358 0.50 24.74 76 VAL A CA 1
ATOM 564 C C A VAL A 1 79 ? 35.085 13.925 162.571 0.50 25.08 76 VAL A C 1
ATOM 565 O O A VAL A 1 79 ? 34.997 14.568 161.507 0.50 25.30 76 VAL A O 1
ATOM 569 N N A ALA A 1 80 ? 34.086 13.205 163.109 0.50 24.15 77 ALA A N 1
ATOM 570 C CA A ALA A 1 80 ? 32.709 13.200 162.590 0.50 24.91 77 ALA A CA 1
ATOM 571 C C A ALA A 1 80 ? 32.210 14.599 162.166 0.50 25.14 77 ALA A C 1
ATOM 572 O O A ALA A 1 80 ? 31.683 14.774 161.090 0.50 26.05 77 ALA A O 1
ATOM 574 N N A THR A 1 81 ? 32.409 15.596 163.012 0.50 25.59 78 THR A N 1
ATOM 575 C CA A THR A 1 81 ? 32.017 16.951 162.668 0.50 25.29 78 THR A CA 1
ATOM 576 C C A THR A 1 81 ? 32.763 17.532 161.499 0.50 26.14 78 THR A C 1
ATOM 577 O O A THR A 1 81 ? 32.177 18.191 160.651 0.50 26.55 78 THR A O 1
ATOM 581 N N A TRP A 1 82 ? 34.073 17.353 161.490 0.50 27.71 79 TRP A N 1
ATOM 582 C CA A TRP A 1 82 ? 34.887 17.932 160.429 0.50 27.65 79 TRP A CA 1
ATOM 583 C C A TRP A 1 82 ? 34.501 17.204 159.153 0.50 28.15 79 TRP A C 1
ATOM 584 O O A TRP A 1 82 ? 34.181 17.816 158.146 0.50 29.63 79 TRP A O 1
ATOM 595 N N A ILE A 1 83 ? 34.447 15.887 159.210 0.50 28.56 80 ILE A N 1
ATOM 596 C CA A ILE A 1 83 ? 34.068 15.113 158.025 0.50 27.71 80 ILE A CA 1
ATOM 597 C C A ILE A 1 83 ? 32.713 15.590 157.449 0.50 27.47 80 ILE A C 1
ATOM 598 O O A ILE A 1 83 ? 32.635 15.967 156.279 0.50 28.20 80 ILE A O 1
ATOM 603 N N A PHE A 1 84 ? 31.685 15.619 158.295 0.50 27.03 81 PHE A N 1
ATOM 604 C CA A PHE A 1 84 ? 30.413 16.303 158.019 0.50 26.06 81 PHE A CA 1
ATOM 605 C C A PHE A 1 84 ? 30.547 17.655 157.331 0.50 25.35 81 PHE A C 1
ATOM 606 O O A PHE A 1 84 ? 30.059 17.860 156.265 0.50 27.67 81 PHE A O 1
ATOM 614 N N A THR A 1 85 ? 31.152 18.612 157.969 0.50 25.80 82 THR A N 1
ATOM 615 C CA A THR A 1 85 ? 31.598 19.862 157.338 0.50 25.94 82 THR A CA 1
ATOM 616 C C A THR A 1 85 ? 31.988 19.735 155.827 0.50 26.14 82 THR A C 1
ATOM 617 O O A THR A 1 85 ? 31.399 20.397 154.930 0.50 25.70 82 THR A O 1
ATOM 621 N N A ILE A 1 86 ? 32.950 18.856 155.541 0.50 26.33 83 ILE A N 1
ATOM 622 C CA A ILE A 1 86 ? 33.355 18.512 154.156 0.50 26.21 83 ILE A CA 1
ATOM 623 C C A ILE A 1 86 ? 32.146 17.994 153.369 0.50 26.74 83 ILE A C 1
ATOM 624 O O A ILE A 1 86 ? 31.928 18.416 152.239 0.50 27.45 83 ILE A O 1
ATOM 629 N N A ALA A 1 87 ? 31.339 17.114 153.970 0.50 26.98 84 ALA A N 1
ATOM 630 C CA A ALA A 1 87 ? 30.137 16.545 153.274 0.50 26.79 84 ALA A CA 1
ATOM 631 C C A ALA A 1 87 ? 29.093 17.578 152.953 0.50 26.56 84 ALA A C 1
ATOM 632 O O A ALA A 1 87 ? 28.568 17.581 151.835 0.50 28.21 84 ALA A O 1
ATOM 634 N N A ARG A 1 88 ? 28.768 18.442 153.914 0.50 25.98 85 ARG A N 1
ATOM 635 C CA A ARG A 1 88 ? 27.763 19.497 153.706 0.50 25.10 85 ARG A CA 1
ATOM 636 C C A ARG A 1 88 ? 28.127 20.689 152.770 0.50 25.53 85 ARG A C 1
ATOM 637 O O A ARG A 1 88 ? 27.214 21.387 152.226 0.50 26.21 85 ARG A O 1
ATOM 645 N N A ASN A 1 89 ? 29.426 20.930 152.603 0.50 24.52 86 ASN A N 1
ATOM 646 C CA A ASN A 1 89 ? 29.968 22.024 151.804 0.50 23.68 86 ASN A CA 1
ATOM 647 C C A ASN A 1 89 ? 30.178 21.629 150.361 0.50 23.53 86 ASN A C 1
ATOM 648 O O A ASN A 1 89 ? 30.676 22.408 149.556 0.50 22.91 86 ASN A O 1
ATOM 653 N N A ARG A 1 90 ? 29.833 20.403 150.028 0.50 23.89 87 ARG A N 1
ATOM 654 C CA A ARG A 1 90 ? 29.799 20.017 148.646 0.50 24.44 87 ARG A CA 1
ATOM 655 C C A ARG A 1 90 ? 28.897 20.971 147.871 0.50 25.01 87 ARG A C 1
ATOM 656 O O A ARG A 1 90 ? 28.073 21.680 148.470 0.50 24.75 87 ARG A O 1
ATOM 664 N N A ARG A 1 91 ? 29.035 20.958 146.536 0.50 25.14 88 ARG A N 1
ATOM 665 C CA A ARG A 1 91 ? 28.098 21.645 145.670 0.50 24.95 88 ARG A CA 1
ATOM 666 C C A ARG A 1 91 ? 26.739 20.926 145.637 0.50 24.43 88 ARG A C 1
ATOM 667 O O A ARG A 1 91 ? 26.654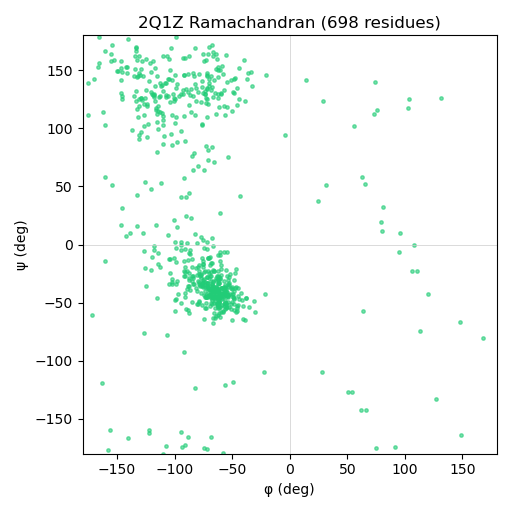 19.759 145.285 0.50 24.02 88 ARG A O 1
ATOM 675 N N A ILE A 1 92 ? 25.695 21.644 146.028 0.50 24.44 89 ILE A N 1
ATOM 676 C CA A ILE A 1 92 ? 24.328 21.314 145.663 0.50 24.29 89 ILE A CA 1
ATOM 677 C C A ILE A 1 92 ? 24.003 22.297 144.552 0.50 24.55 89 ILE A C 1
ATOM 678 O O A ILE A 1 92 ? 23.922 23.512 144.780 0.50 24.51 89 ILE A O 1
ATOM 683 N N A ASP A 1 93 ? 23.852 21.753 143.344 0.50 24.73 90 ASP A N 1
ATOM 684 C CA A ASP A 1 93 ? 23.824 22.513 142.097 0.50 24.94 90 ASP A CA 1
ATOM 685 C C A ASP A 1 93 ? 22.789 23.656 142.067 0.50 25.32 90 ASP A C 1
ATOM 686 O O A ASP A 1 93 ? 23.086 24.758 141.604 0.50 25.34 90 ASP A O 1
ATOM 691 N N A GLY A 1 94 ? 21.574 23.389 142.545 0.50 25.72 91 GLY A N 1
ATOM 692 C CA A GLY A 1 94 ? 20.514 24.400 142.552 0.50 25.22 91 GLY A CA 1
ATOM 693 C C A GLY A 1 94 ? 20.738 25.510 143.571 0.50 25.50 91 GLY A C 1
ATOM 694 O O A GLY A 1 94 ? 20.053 26.523 143.546 0.50 25.70 91 GLY A O 1
ATOM 695 N N A LEU A 1 95 ? 21.696 25.315 144.475 0.50 25.66 92 LEU A N 1
ATOM 696 C CA A LEU A 1 95 ? 21.982 26.280 145.546 0.50 26.10 92 LEU A CA 1
ATOM 697 C C A LEU A 1 95 ? 23.243 27.114 145.300 0.50 26.00 92 LEU A C 1
ATOM 698 O O A LEU A 1 95 ? 23.377 28.220 145.846 0.50 26.76 92 LEU A O 1
ATOM 703 N N A ARG A 1 96 ? 24.159 26.573 144.496 0.50 25.20 93 ARG A N 1
ATOM 704 C CA A ARG A 1 96 ? 25.503 27.134 144.354 0.50 24.57 93 ARG A CA 1
ATOM 705 C C A ARG A 1 96 ? 26.264 26.580 143.152 0.50 24.11 93 ARG A C 1
ATOM 706 O O A ARG A 1 96 ? 25.969 25.491 142.700 0.50 23.84 93 ARG A O 1
ATOM 714 N N A LYS A 1 97 ? 27.236 27.360 142.667 0.50 24.61 94 LYS A N 1
ATOM 715 C CA A LYS A 1 97 ? 28.098 27.050 141.512 0.50 25.15 94 LYS A CA 1
ATOM 716 C C A LYS A 1 97 ? 29.327 26.203 141.861 0.50 25.56 94 LYS A C 1
ATOM 717 O O A LYS A 1 97 ? 30.022 25.699 140.967 0.50 26.13 94 LYS A O 1
ATOM 723 N N A ASP A 1 98 ? 29.604 26.064 143.151 0.50 25.96 95 ASP A N 1
ATOM 724 C CA A ASP A 1 98 ? 30.771 25.325 143.618 0.50 26.52 95 ASP A CA 1
ATOM 725 C C A ASP A 1 98 ? 30.477 24.857 145.043 0.50 26.74 95 ASP A C 1
ATOM 726 O O A ASP A 1 98 ? 29.312 24.795 145.435 0.50 26.96 95 ASP A O 1
ATOM 731 N N A ARG A 1 99 ? 31.530 24.532 145.795 0.50 26.00 96 ARG A N 1
ATOM 732 C CA A ARG A 1 99 ? 31.457 24.213 147.202 0.50 26.44 96 ARG A CA 1
ATOM 733 C C A ARG A 1 99 ? 30.952 25.394 148.005 0.50 26.36 96 ARG A C 1
ATOM 734 O O A ARG A 1 99 ? 31.213 26.533 147.640 0.50 26.99 96 ARG A O 1
ATOM 742 N N A GLN A 1 100 ? 30.277 25.127 149.120 0.50 26.48 97 GLN A N 1
ATOM 743 C CA A GLN A 1 100 ? 29.723 26.187 149.919 0.50 26.79 97 GLN A CA 1
ATOM 744 C C A GLN A 1 100 ? 30.841 27.104 150.374 0.50 27.48 97 GLN A C 1
ATOM 745 O O A GLN A 1 100 ? 31.879 26.640 150.862 0.50 27.10 97 GLN A O 1
ATOM 751 N N A PRO A 1 101 ? 30.650 28.421 150.163 0.50 28.05 98 PRO A N 1
ATOM 752 C CA A PRO A 1 101 ? 31.577 29.366 150.783 0.50 27.71 98 PRO A CA 1
ATOM 753 C C A PRO A 1 101 ? 31.838 29.038 152.254 0.50 28.06 98 PRO A C 1
ATOM 754 O O A PRO A 1 101 ? 30.935 28.981 153.088 0.50 27.50 98 PRO A O 1
ATOM 758 N N A GLU A 1 102 ? 33.103 28.784 152.541 0.50 28.91 99 GLU A N 1
ATOM 759 C CA A GLU A 1 102 ? 33.541 28.529 153.891 0.50 29.06 99 GLU A CA 1
ATOM 760 C C A GLU A 1 102 ? 34.508 29.612 154.311 0.50 28.53 99 GLU A C 1
ATOM 761 O O A GLU A 1 102 ? 35.198 30.175 153.468 0.50 28.28 99 GLU A O 1
ATOM 767 N N A PRO A 1 103 ? 34.576 29.894 155.621 0.50 28.60 100 PRO A N 1
ATOM 768 C CA A PRO A 1 103 ? 35.445 30.948 156.121 0.50 28.72 100 PRO A CA 1
ATOM 769 C C A PRO A 1 103 ? 36.936 30.628 155.944 0.50 29.78 100 PRO A C 1
ATOM 770 O O A PRO A 1 103 ? 37.304 29.479 155.642 0.50 29.93 100 PRO A O 1
ATOM 774 N N A GLU A 1 104 ? 37.765 31.662 156.108 0.50 30.97 101 GLU A N 1
ATOM 775 C CA A GLU A 1 104 ? 39.231 31.586 156.160 0.50 32.08 101 GLU A CA 1
ATOM 776 C C A GLU A 1 104 ? 39.728 30.337 156.886 0.50 32.65 101 GLU A C 1
ATOM 777 O O A GLU A 1 104 ? 39.135 29.895 157.873 0.50 32.90 101 GLU A O 1
ATOM 783 N N A ASP A 1 105 ? 40.808 29.745 156.405 0.50 33.50 102 ASP A N 1
ATOM 784 C CA A ASP A 1 105 ? 41.276 28.546 157.075 0.50 34.40 102 ASP A CA 1
ATOM 785 C C A ASP A 1 105 ? 42.209 28.910 158.203 0.50 34.45 102 ASP A C 1
ATOM 786 O O A ASP A 1 105 ? 43.217 29.579 158.002 0.50 34.30 102 ASP A O 1
ATOM 791 N N A LEU A 1 106 ? 41.817 28.505 159.402 0.50 35.21 103 LEU A N 1
ATOM 792 C CA A LEU A 1 106 ? 42.645 28.650 160.585 0.50 35.99 103 LEU A CA 1
ATOM 793 C C A LEU A 1 106 ? 43.085 27.252 160.971 0.50 37.00 103 LEU A C 1
ATOM 794 O O A LEU A 1 106 ? 42.299 26.443 161.442 0.50 37.59 103 LEU A O 1
ATOM 799 N N A PHE A 1 107 ? 44.342 26.940 160.737 0.50 38.16 104 PHE A N 1
ATOM 800 C CA A PHE A 1 107 ? 44.823 25.626 161.116 0.50 39.25 104 PHE A CA 1
ATOM 801 C C A PHE A 1 107 ? 46.068 25.814 161.946 0.50 39.60 104 PHE A C 1
ATOM 802 O O A PHE A 1 107 ? 46.718 26.863 161.874 0.50 40.05 104 PHE A O 1
ATOM 810 N N A TRP A 1 108 ? 46.398 24.809 162.747 0.50 40.40 105 TRP A N 1
ATOM 811 C CA A TRP A 1 108 ? 47.710 24.797 163.390 0.50 40.96 105 TRP A CA 1
ATOM 812 C C A TRP A 1 108 ? 48.762 24.447 162.350 0.50 41.01 105 TRP A C 1
ATOM 813 O O A TRP A 1 108 ? 48.596 23.484 161.574 0.50 40.84 105 TRP A O 1
ATOM 824 N N A GLY A 1 109 ? 49.834 25.241 162.330 0.50 41.42 106 GLY A N 1
ATOM 825 C CA A GLY A 1 109 ? 50.943 25.040 161.392 0.50 41.46 106 GLY A CA 1
ATOM 826 C C A GLY A 1 109 ? 51.545 23.659 161.561 0.50 41.90 106 GLY A C 1
ATOM 827 O O A GLY A 1 109 ? 51.109 22.900 162.438 0.50 41.87 106 GLY A O 1
ATOM 828 N N A PRO A 1 110 ? 52.596 23.334 160.770 0.50 42.19 107 PRO A N 1
ATOM 829 C CA A PRO A 1 110 ? 53.139 21.968 160.789 0.50 42.06 107 PRO A CA 1
ATOM 830 C C A PRO A 1 110 ? 53.854 21.739 162.115 0.50 42.16 107 PRO A C 1
ATOM 831 O O A PRO A 1 110 ? 54.216 20.605 162.454 0.50 41.94 107 PRO A O 1
ATOM 835 N N A ASP A 1 111 ? 54.050 22.850 162.826 0.50 42.44 108 ASP A N 1
ATOM 836 C CA A ASP A 1 111 ? 54.442 22.895 164.229 0.50 42.72 108 ASP A CA 1
ATOM 837 C C A ASP A 1 111 ? 53.196 22.721 165.125 0.50 43.06 108 ASP A C 1
ATOM 838 O O A ASP A 1 111 ? 52.452 21.742 164.981 0.50 42.97 108 ASP A O 1
ATOM 843 N N A SER A 1 112 ? 52.953 23.690 166.007 0.50 43.39 109 SER A N 1
ATOM 844 C CA A SER A 1 112 ? 52.103 23.484 167.183 0.50 43.62 109 SER A CA 1
ATOM 845 C C A SER A 1 112 ? 50.874 22.620 166.990 0.50 43.53 109 SER A C 1
ATOM 846 O O A SER A 1 112 ? 50.043 22.855 166.099 0.50 43.99 109 SER A O 1
ATOM 849 N N A GLU A 1 113 ? 50.816 21.582 167.822 0.50 43.31 110 GLU A N 1
ATOM 850 C CA A GLU A 1 113 ? 49.574 20.938 168.236 0.50 43.04 110 GLU A CA 1
ATOM 851 C C A GLU A 1 113 ? 48.772 22.001 169.038 0.50 42.11 110 GLU A C 1
ATOM 852 O O A GLU A 1 113 ? 49.383 22.920 169.631 0.50 42.03 110 GLU A O 1
ATOM 858 N N A PRO A 1 114 ? 47.412 21.933 169.034 0.50 41.31 111 PRO A N 1
ATOM 859 C CA A PRO A 1 114 ? 46.690 22.641 170.106 0.50 40.51 111 PRO A CA 1
ATOM 860 C C A PRO A 1 114 ? 47.017 22.065 171.506 0.50 40.04 111 PRO A C 1
ATOM 861 O O A PRO A 1 114 ? 47.499 20.931 171.599 0.50 40.12 111 PRO A O 1
ATOM 865 N N A ASP A 1 115 ? 46.784 22.838 172.571 0.50 39.72 112 ASP A N 1
ATOM 866 C CA A ASP A 1 115 ? 46.973 22.356 173.956 0.50 39.63 112 ASP A CA 1
ATOM 867 C C A ASP A 1 115 ? 46.152 21.082 174.128 0.50 39.00 112 ASP A C 1
ATOM 868 O O A ASP A 1 115 ? 44.943 21.102 173.957 0.50 39.37 112 ASP A O 1
ATOM 873 N N A GLN A 1 116 ? 46.814 19.969 174.418 0.50 38.73 113 GLN A N 1
ATOM 874 C CA A GLN A 1 116 ? 46.150 18.672 174.524 0.50 38.30 113 GLN A CA 1
ATOM 875 C C A GLN A 1 116 ? 44.960 18.718 175.481 0.50 37.80 113 GLN A C 1
ATOM 876 O O A GLN A 1 116 ? 43.994 17.968 175.318 0.50 38.23 113 GLN A O 1
ATOM 878 N N A ALA A 1 117 ? 45.030 19.616 176.462 0.50 37.09 114 ALA A N 1
ATOM 879 C CA A ALA A 1 117 ? 43.977 19.764 177.460 0.50 36.50 114 ALA A CA 1
ATOM 880 C C A ALA A 1 117 ? 42.691 20.276 176.826 0.50 35.98 114 ALA A C 1
ATOM 881 O O A ALA A 1 117 ? 41.607 19.801 177.167 0.50 36.22 114 ALA A O 1
ATOM 883 N N A ASP A 1 118 ? 42.819 21.225 175.893 0.50 35.61 115 ASP A N 1
ATOM 884 C CA A ASP A 1 118 ? 41.702 21.706 175.059 0.50 35.05 115 ASP A CA 1
ATOM 885 C C A ASP A 1 118 ? 41.115 20.609 174.183 0.50 34.30 115 ASP A C 1
ATOM 886 O O A ASP A 1 118 ? 39.915 20.394 174.164 0.50 34.18 115 ASP A O 1
ATOM 891 N N A VAL A 1 119 ? 41.982 19.945 173.429 0.50 33.55 116 VAL A N 1
ATOM 892 C CA A VAL A 1 119 ? 41.613 18.759 172.654 0.50 32.53 116 VAL A CA 1
ATOM 893 C C A VAL A 1 119 ? 40.769 17.768 173.498 0.50 32.82 116 VAL A C 1
ATOM 894 O O A VAL A 1 119 ? 39.649 17.445 173.135 0.50 32.54 116 VAL A O 1
ATOM 898 N N A TYR A 1 120 ? 41.306 17.315 174.626 0.50 33.37 117 TYR A N 1
ATOM 899 C CA A TYR A 1 120 ? 40.585 16.416 175.533 0.50 33.75 117 TYR A CA 1
ATOM 900 C C A TYR A 1 120 ? 39.226 16.980 175.997 0.50 33.92 117 TYR A C 1
ATOM 901 O O A TYR A 1 120 ? 38.232 16.247 176.020 0.50 34.05 117 TYR A O 1
ATOM 910 N N A GLU A 1 121 ? 39.188 18.270 176.352 0.50 33.84 118 GLU A N 1
ATOM 911 C CA A GLU A 1 121 ? 37.951 18.951 176.773 0.50 33.72 118 GLU A CA 1
ATOM 912 C C A GLU A 1 121 ? 36.982 19.201 175.621 0.50 33.68 118 GLU A C 1
ATOM 913 O O A GLU A 1 121 ? 35.761 19.271 175.819 0.50 34.03 118 GLU A O 1
ATOM 919 N N A MET A 1 122 ? 37.526 19.331 174.417 0.50 32.94 119 MET A N 1
ATOM 920 C CA A MET A 1 122 ? 36.712 19.400 173.226 0.50 32.60 119 MET A CA 1
ATOM 921 C C A MET A 1 122 ? 36.056 18.062 172.910 0.50 32.62 119 MET A C 1
ATOM 922 O O A MET A 1 122 ? 34.911 18.007 172.495 0.50 33.75 119 MET A O 1
ATOM 927 N N A GLN A 1 123 ? 36.761 16.972 173.123 0.50 33.45 120 GLN A N 1
ATOM 928 C CA A GLN A 1 123 ? 36.223 15.674 172.730 0.50 33.91 120 GLN A CA 1
ATOM 929 C C A GLN A 1 123 ? 35.213 15.218 173.763 0.50 33.97 120 GLN A C 1
ATOM 930 O O A GLN A 1 123 ? 34.281 14.489 173.440 0.50 33.96 120 GLN A O 1
ATOM 936 N N A GLN A 1 124 ? 35.386 15.721 174.991 0.50 34.06 121 GLN A N 1
ATOM 937 C CA A GLN A 1 124 ? 34.488 15.472 176.119 0.50 33.43 121 GLN A CA 1
ATOM 938 C C A GLN A 1 124 ? 33.115 16.066 175.921 0.50 32.75 121 GLN A C 1
ATOM 939 O O A GLN A 1 124 ? 32.101 15.355 175.942 0.50 32.21 121 GLN A O 1
ATOM 945 N N A GLU A 1 125 ? 33.100 17.382 175.737 0.50 32.23 122 GLU A N 1
ATOM 946 C CA A GLU A 1 125 ? 31.883 18.135 175.516 0.50 31.56 122 GLU A CA 1
ATOM 947 C C A GLU A 1 125 ? 31.186 17.570 174.302 0.50 31.77 122 GLU A C 1
ATOM 948 O O A GLU A 1 125 ? 29.953 17.543 174.201 0.50 32.50 122 GLU A O 1
ATOM 954 N N A ASN A 1 126 ? 31.994 17.082 173.383 0.50 31.25 123 ASN A N 1
ATOM 955 C CA A ASN A 1 126 ? 31.492 16.504 172.180 0.50 30.83 123 ASN A CA 1
ATOM 956 C C A ASN A 1 126 ? 30.811 15.143 172.335 0.50 30.72 123 ASN A C 1
ATOM 957 O O A ASN A 1 126 ? 29.757 14.899 171.740 0.50 30.67 123 ASN A O 1
ATOM 962 N N A ALA A 1 127 ? 31.444 14.253 173.100 0.50 30.79 124 ALA A N 1
ATOM 963 C CA A ALA A 1 127 ? 30.873 12.962 173.470 0.50 30.97 124 ALA A CA 1
ATOM 964 C C A ALA A 1 127 ? 29.596 13.188 174.263 0.50 31.03 124 ALA A C 1
ATOM 965 O O A ALA A 1 127 ? 28.606 12.484 174.072 0.50 31.19 124 ALA A O 1
ATOM 967 N N A ARG A 1 128 ? 29.647 14.184 175.145 0.50 31.05 125 ARG A N 1
ATOM 968 C CA A ARG A 1 128 ? 28.518 14.639 175.974 0.50 31.09 125 ARG A CA 1
ATOM 969 C C A ARG A 1 128 ? 27.281 14.909 175.111 0.50 30.60 125 ARG A C 1
ATOM 970 O O A ARG A 1 128 ? 26.220 14.394 175.399 0.50 30.79 125 ARG A O 1
ATOM 978 N N A LEU A 1 129 ? 27.449 15.698 174.044 0.50 30.15 126 LEU A N 1
ATOM 979 C CA A LEU A 1 129 ? 26.373 16.066 173.118 0.50 29.16 126 LEU A CA 1
ATOM 980 C C A LEU A 1 129 ? 25.923 14.917 172.223 0.50 29.21 126 LEU A C 1
ATOM 981 O O A LEU A 1 129 ? 24.758 14.846 171.854 0.50 29.17 126 LEU A O 1
ATOM 986 N N A GLY A 1 130 ? 26.843 14.036 171.848 0.50 29.93 127 GLY A N 1
ATOM 987 C CA A GLY A 1 130 ? 26.467 12.823 171.126 0.50 30.64 127 GLY A CA 1
ATOM 988 C C A GLY A 1 130 ? 25.586 11.932 171.990 0.50 31.20 127 GLY A C 1
ATOM 989 O O A GLY A 1 130 ? 24.612 11.344 171.513 0.50 31.78 127 GLY A O 1
ATOM 990 N N A ARG A 1 131 ? 25.943 11.856 173.274 0.50 31.07 128 ARG A N 1
ATOM 991 C CA A ARG A 1 131 ? 25.237 11.088 174.288 0.50 30.49 128 ARG A CA 1
ATOM 992 C C A ARG A 1 131 ? 23.824 11.645 174.426 0.50 29.83 128 ARG A C 1
ATOM 993 O O A ARG A 1 131 ? 22.858 10.902 174.609 0.50 29.52 128 ARG A O 1
ATOM 1001 N N A ALA A 1 132 ? 23.743 12.973 174.330 0.50 29.38 129 ALA A N 1
ATOM 1002 C CA A ALA A 1 132 ? 22.511 13.739 174.395 0.50 28.74 129 ALA A CA 1
ATOM 1003 C C A ALA A 1 132 ? 21.618 13.521 173.171 0.50 28.50 129 ALA A C 1
ATOM 1004 O O A ALA A 1 132 ? 20.461 13.163 173.318 0.50 27.55 129 ALA A O 1
ATOM 1006 N N A ILE A 1 133 ? 22.161 13.701 171.963 0.50 29.43 130 ILE A N 1
ATOM 1007 C CA A ILE A 1 133 ? 21.379 13.457 170.724 0.50 30.00 130 ILE A CA 1
ATOM 1008 C C A ILE A 1 133 ? 20.769 12.054 170.734 0.50 30.18 130 ILE A C 1
ATOM 1009 O O A ILE A 1 133 ? 19.596 11.875 170.392 0.50 30.12 130 ILE A O 1
ATOM 1014 N N A ALA A 1 134 ? 21.582 11.075 171.146 0.50 30.58 131 ALA A N 1
ATOM 1015 C CA A ALA A 1 134 ? 21.174 9.674 171.210 0.50 30.82 131 ALA A CA 1
ATOM 1016 C C A ALA A 1 134 ? 19.923 9.469 172.082 0.50 30.96 131 ALA A C 1
ATOM 1017 O O A ALA A 1 134 ? 18.952 8.845 171.634 0.50 31.18 131 ALA A O 1
ATOM 1019 N N A ARG A 1 135 ? 19.936 10.019 173.300 0.50 31.07 132 ARG A N 1
ATOM 1020 C CA A ARG A 1 135 ? 18.818 9.863 174.252 0.50 30.95 132 ARG A CA 1
ATOM 1021 C C A ARG A 1 135 ? 17.605 10.749 173.949 0.50 31.15 132 ARG A C 1
ATOM 1022 O O A ARG A 1 135 ? 16.663 10.795 174.753 0.50 31.49 132 ARG A O 1
ATOM 1030 N N A LEU A 1 136 ? 17.611 11.462 172.822 0.50 31.46 133 LEU A N 1
ATOM 1031 C CA A LEU A 1 136 ? 16.485 12.350 172.505 0.50 32.12 133 LEU A CA 1
ATOM 1032 C C A LEU A 1 136 ? 15.237 11.572 172.073 0.50 32.79 133 LEU A C 1
ATOM 1033 O O A LEU A 1 136 ? 15.324 10.707 171.195 0.50 33.02 133 LEU A O 1
ATOM 1038 N N A PRO A 1 137 ? 14.075 11.876 172.695 0.50 33.43 134 PRO A N 1
ATOM 1039 C CA A PRO A 1 137 ? 12.776 11.489 172.150 0.50 33.82 134 PRO A CA 1
ATOM 1040 C C A PRO A 1 137 ? 12.804 11.589 170.622 0.50 34.37 134 PRO A C 1
ATOM 1041 O O A PRO A 1 137 ? 13.526 12.445 170.071 0.50 34.38 134 PRO A O 1
ATOM 1045 N N A GLU A 1 138 ? 12.058 10.710 169.945 0.50 34.63 135 GLU A N 1
ATOM 1046 C CA A GLU A 1 138 ? 12.233 10.520 168.493 0.50 34.64 135 GLU A CA 1
ATOM 1047 C C A GLU A 1 138 ? 11.605 11.667 167.702 0.50 34.32 135 GLU A C 1
ATOM 1048 O O A GLU A 1 138 ? 12.127 12.061 166.630 0.50 33.37 135 GLU A O 1
ATOM 1050 N N A ALA A 1 139 ? 10.505 12.191 168.258 0.50 33.30 136 ALA A N 1
ATOM 1051 C CA A ALA A 1 139 ? 9.814 13.356 167.720 0.50 33.53 136 ALA A CA 1
ATOM 1052 C C A ALA A 1 139 ? 10.610 14.657 167.861 0.50 33.61 136 ALA A C 1
ATOM 1053 O O A ALA A 1 139 ? 10.305 15.640 167.182 0.50 33.74 136 ALA A O 1
ATOM 1055 N N A GLN A 1 140 ? 11.621 14.660 168.737 0.50 33.88 137 GLN A N 1
ATOM 1056 C CA A GLN A 1 140 ? 12.587 15.773 168.832 0.50 33.71 137 GLN A CA 1
ATOM 1057 C C A GLN A 1 140 ? 13.792 15.554 167.928 0.50 33.88 137 GLN A C 1
ATOM 1058 O O A GLN A 1 140 ? 14.280 16.492 167.288 0.50 34.14 137 GLN A O 1
ATOM 1060 N N A ARG A 1 141 ? 14.285 14.316 167.891 0.50 33.67 138 ARG A N 1
ATOM 1061 C CA A ARG A 1 141 ? 15.335 13.925 166.968 0.50 33.14 138 ARG A CA 1
ATOM 1062 C C A ARG A 1 141 ? 14.924 14.094 165.495 0.50 33.04 138 ARG A C 1
ATOM 1063 O O A ARG A 1 141 ? 15.759 14.071 164.614 0.50 33.83 138 ARG A O 1
ATOM 1071 N N A ALA A 1 142 ? 13.642 14.282 165.234 0.50 33.27 139 ALA A N 1
ATOM 1072 C CA A ALA A 1 142 ? 13.141 14.445 163.870 0.50 33.11 139 ALA A CA 1
ATOM 1073 C C A ALA A 1 142 ? 13.109 15.916 163.443 0.50 32.97 139 ALA A C 1
ATOM 1074 O O A ALA A 1 142 ? 13.183 16.228 162.249 0.50 32.83 139 ALA A O 1
ATOM 1076 N N A LEU A 1 143 ? 12.981 16.803 164.433 0.50 32.80 140 LEU A N 1
ATOM 1077 C CA A LEU A 1 143 ? 13.115 18.251 164.247 0.50 32.19 140 LEU A CA 1
ATOM 1078 C C A LEU A 1 143 ? 14.543 18.636 163.886 0.50 31.60 140 LEU A C 1
ATOM 1079 O O A LEU A 1 143 ? 14.763 19.548 163.095 0.50 32.13 140 LEU A O 1
ATOM 1081 N N A ILE A 1 144 ? 15.500 17.936 164.491 0.50 30.93 141 ILE A N 1
ATOM 1082 C CA A ILE A 1 144 ? 16.920 18.099 164.221 0.50 29.64 141 ILE A CA 1
ATOM 1083 C C A ILE A 1 144 ? 17.322 17.497 162.879 0.50 29.17 141 ILE A C 1
ATOM 1084 O O A ILE A 1 144 ? 17.912 18.171 162.066 0.50 29.27 141 ILE A O 1
ATOM 1089 N N A GLU A 1 145 ? 17.017 16.231 162.649 0.50 29.19 142 GLU A N 1
ATOM 1090 C CA A GLU A 1 145 ? 17.232 15.619 161.336 0.50 29.46 142 GLU A CA 1
ATOM 1091 C C A GLU A 1 145 ? 16.672 16.438 160.166 0.50 29.64 142 GLU A C 1
ATOM 1092 O O A GLU A 1 145 ? 17.331 16.546 159.136 0.50 29.58 142 GLU A O 1
ATOM 1098 N N A ARG A 1 146 ? 15.464 16.998 160.306 0.50 29.27 143 ARG A N 1
ATOM 1099 C CA A ARG A 1 146 ? 14.874 17.792 159.219 0.50 29.37 143 ARG A CA 1
ATOM 1100 C C A ARG A 1 146 ? 15.693 19.047 158.909 0.50 29.14 143 ARG A C 1
ATOM 1101 O O A ARG A 1 146 ? 15.860 19.404 157.746 0.50 28.73 143 ARG A O 1
ATOM 1109 N N A ALA A 1 147 ? 16.196 19.705 159.958 0.50 29.45 144 ALA A N 1
ATOM 1110 C CA A ALA A 1 147 ? 17.132 20.836 159.843 0.50 29.61 144 ALA A CA 1
ATOM 1111 C C A ALA A 1 147 ? 18.286 20.505 158.922 0.50 29.77 144 ALA A C 1
ATOM 1112 O O A ALA A 1 147 ? 18.664 21.317 158.068 0.50 29.70 144 ALA A O 1
ATOM 1114 N N A PHE A 1 148 ? 18.842 19.305 159.093 0.50 30.01 145 PHE A N 1
ATOM 1115 C CA A PHE A 1 148 ? 20.014 18.921 158.330 0.50 30.59 145 PHE A CA 1
ATOM 1116 C C A PHE A 1 148 ? 19.730 18.194 157.015 0.50 31.62 145 PHE A C 1
ATOM 1117 O O A PHE A 1 148 ? 20.614 18.089 156.175 0.50 32.56 145 PHE A O 1
ATOM 1125 N N A PHE A 1 149 ? 18.502 17.721 156.802 0.50 32.90 146 PHE A N 1
ATOM 1126 C CA A PHE A 1 149 ? 18.214 16.933 155.582 0.50 33.66 146 PHE A CA 1
ATOM 1127 C C A PHE A 1 149 ? 17.534 17.651 154.385 0.50 33.99 146 PHE A C 1
ATOM 1128 O O A PHE A 1 149 ? 18.007 17.521 153.246 0.50 33.22 146 PHE A O 1
ATOM 1136 N N A GLY A 1 150 ? 16.462 18.407 154.629 0.50 35.10 147 GLY A N 1
ATOM 1137 C CA A GLY A 1 150 ? 15.727 19.026 153.514 0.50 36.45 147 GLY A CA 1
ATOM 1138 C C A GLY A 1 150 ? 14.824 20.219 153.809 0.50 37.42 147 GLY A C 1
ATOM 1139 O O A GLY A 1 150 ? 13.611 20.181 153.516 0.50 37.21 147 GLY A O 1
ATOM 1140 N N A ASP A 1 151 ? 15.404 21.285 154.372 0.50 38.14 148 ASP A N 1
ATOM 1141 C CA A ASP A 1 151 ? 14.607 22.428 154.852 0.50 38.56 148 ASP A CA 1
ATOM 1142 C C A ASP A 1 151 ? 15.333 23.763 154.684 0.50 38.83 148 ASP A C 1
ATOM 1143 O O A ASP A 1 151 ? 16.550 23.842 154.906 0.50 38.94 148 ASP A O 1
ATOM 1145 N N A LEU A 1 152 ? 14.560 24.796 154.321 0.50 38.86 149 LEU A N 1
ATOM 1146 C CA A LEU A 1 152 ? 15.057 26.142 154.022 0.50 38.76 149 LEU A CA 1
ATOM 1147 C C A LEU A 1 152 ? 15.475 26.938 155.270 0.50 39.13 149 LEU A C 1
ATOM 1148 O O A LEU A 1 152 ? 15.466 26.414 156.389 0.50 38.63 149 LEU A O 1
ATOM 1150 N N A THR A 1 153 ? 15.833 28.207 155.045 0.50 39.75 150 THR A N 1
ATOM 1151 C CA A THR A 1 153 ? 16.330 29.137 156.067 0.50 40.23 150 THR A CA 1
ATOM 1152 C C A THR A 1 153 ? 15.359 29.471 157.218 0.50 40.82 150 THR A C 1
ATOM 1153 O O A THR A 1 153 ? 15.800 29.685 158.341 0.50 40.98 150 THR A O 1
ATOM 1155 N N A HIS A 1 154 ? 14.050 29.537 156.945 0.50 41.78 151 HIS A N 1
ATOM 1156 C CA A HIS A 1 154 ? 13.052 29.764 158.008 0.50 42.06 151 HIS A CA 1
ATOM 1157 C C A HIS A 1 154 ? 13.006 28.569 158.996 0.50 42.44 151 HIS A C 1
ATOM 1158 O O A HIS A 1 154 ? 12.036 27.791 159.011 0.50 42.39 151 HIS A O 1
ATOM 1160 N N A ARG A 1 155 ? 14.072 28.451 159.805 0.50 42.48 152 ARG A N 1
ATOM 1161 C CA A ARG A 1 155 ? 14.364 27.274 160.662 0.50 42.82 152 ARG A CA 1
ATOM 1162 C C A ARG A 1 155 ? 15.590 27.499 161.559 0.50 42.68 152 ARG A C 1
ATOM 1163 O O A ARG A 1 155 ? 16.717 27.569 161.061 0.50 43.05 152 ARG A O 1
ATOM 1165 N N A GLU A 1 156 ? 15.359 27.598 162.871 0.50 42.62 153 GLU A N 1
ATOM 1166 C CA A GLU A 1 156 ? 16.420 27.786 163.883 0.50 42.33 153 GLU A CA 1
ATOM 1167 C C A GLU A 1 156 ? 16.484 26.610 164.865 0.50 41.99 153 GLU A C 1
ATOM 1168 O O A GLU A 1 156 ? 15.465 26.195 165.441 0.50 42.08 153 GLU A O 1
ATOM 1174 N N A LEU A 1 157 ? 17.690 26.073 165.044 0.50 41.90 154 LEU A N 1
ATOM 1175 C CA A LEU A 1 157 ? 17.885 24.851 165.833 0.50 41.68 154 LEU A CA 1
ATOM 1176 C C A LEU A 1 157 ? 18.493 25.060 167.238 0.50 41.44 154 LEU A C 1
ATOM 1177 O O A LEU A 1 157 ? 18.145 24.340 168.178 0.50 41.38 154 LEU A O 1
ATOM 1182 N N A ALA A 1 158 ? 19.387 26.038 167.389 0.50 41.10 155 ALA A N 1
ATOM 1183 C CA A ALA A 1 158 ? 19.896 26.396 168.725 0.50 40.82 155 ALA A CA 1
ATOM 1184 C C A ALA A 1 158 ? 18.841 27.117 169.580 0.50 40.66 155 ALA A C 1
ATOM 1185 O O A ALA A 1 158 ? 19.120 27.517 170.720 0.50 40.97 155 ALA A O 1
ATOM 1187 N N A ALA A 1 159 ? 17.635 27.266 169.026 0.50 40.48 156 ALA A N 1
ATOM 1188 C CA A ALA A 1 159 ? 16.569 28.061 169.630 0.50 40.11 156 ALA A CA 1
ATOM 1189 C C A ALA A 1 159 ? 15.246 27.303 169.796 0.50 39.98 156 ALA A C 1
ATOM 1190 O O A ALA A 1 159 ? 14.285 27.843 170.371 0.50 39.72 156 ALA A O 1
ATOM 1192 N N A GLU A 1 160 ? 15.189 26.074 169.277 0.50 39.65 157 GLU A N 1
ATOM 1193 C CA A GLU A 1 160 ? 14.021 25.206 169.484 0.50 39.31 157 GLU A CA 1
ATOM 1194 C C A GLU A 1 160 ? 14.403 23.898 170.189 0.50 38.85 157 GLU A C 1
ATOM 1195 O O A GLU A 1 160 ? 13.560 23.251 170.810 0.50 38.79 157 GLU A O 1
ATOM 1197 N N A THR A 1 161 ? 15.679 23.527 170.095 0.50 38.33 158 THR A N 1
ATOM 1198 C CA A THR A 1 161 ? 16.228 22.407 170.872 0.50 38.06 158 THR A CA 1
ATOM 1199 C C A THR A 1 161 ? 16.827 22.916 172.172 0.50 37.52 158 THR A C 1
ATOM 1200 O O A THR A 1 161 ? 17.130 24.105 172.291 0.50 37.80 158 THR A O 1
ATOM 1204 N N A GLY A 1 162 ? 16.998 22.021 173.141 0.50 36.93 159 GLY A N 1
ATOM 1205 C CA A GLY A 1 162 ? 17.630 22.378 174.406 0.50 36.32 159 GLY A CA 1
ATOM 1206 C C A GLY A 1 162 ? 18.867 21.544 174.659 0.50 36.34 159 GLY A C 1
ATOM 1207 O O A GLY A 1 162 ? 19.039 21.014 175.762 0.50 36.52 159 GLY A O 1
ATOM 1208 N N A LEU A 1 163 ? 19.720 21.447 173.632 0.50 35.81 160 LEU A N 1
ATOM 1209 C CA A LEU A 1 163 ? 20.940 20.645 173.647 0.50 35.80 160 LEU A CA 1
ATOM 1210 C C A LEU A 1 163 ? 22.104 21.458 174.197 0.50 35.30 160 LEU A C 1
ATOM 1211 O O A LEU A 1 163 ? 22.167 22.671 173.963 0.50 35.16 160 LEU A O 1
ATOM 1216 N N A PRO A 1 164 ? 23.036 20.789 174.912 0.50 34.55 161 PRO A N 1
ATOM 1217 C CA A PRO A 1 164 ? 24.162 21.451 175.571 0.50 34.35 161 PRO A CA 1
ATOM 1218 C C A PRO A 1 164 ? 25.208 21.976 174.570 0.50 34.02 161 PRO A C 1
ATOM 1219 O O A PRO A 1 164 ? 26.307 21.432 174.444 0.50 33.76 161 PRO A O 1
ATOM 1223 N N A LEU A 1 165 ? 24.834 23.050 173.882 0.50 34.06 162 LEU A N 1
ATOM 1224 C CA A LEU A 1 165 ? 25.645 23.662 172.844 0.50 33.94 162 LEU A CA 1
ATOM 1225 C C A LEU A 1 165 ? 26.469 24.780 173.437 0.50 33.66 162 LEU A C 1
ATOM 1226 O O A LEU A 1 165 ? 27.315 25.380 172.757 0.50 34.49 162 LEU A O 1
ATOM 1231 N N A GLY A 1 166 ? 26.227 25.032 174.716 0.50 32.75 163 GLY A N 1
ATOM 1232 C CA A GLY A 1 166 ? 26.820 26.140 175.438 0.50 32.11 163 GLY A CA 1
ATOM 1233 C C A GLY A 1 166 ? 28.281 25.972 175.775 0.50 32.03 163 GLY A C 1
ATOM 1234 O O A GLY A 1 166 ? 29.041 26.942 175.697 0.50 31.61 163 GLY A O 1
ATOM 1235 N N A THR A 1 167 ? 28.698 24.765 176.166 0.50 32.07 164 THR A N 1
ATOM 1236 C CA A THR A 1 167 ? 30.112 24.594 176.505 0.50 31.66 164 THR A CA 1
ATOM 1237 C C A THR A 1 167 ? 30.924 24.354 175.244 0.50 31.74 164 THR A C 1
ATOM 1238 O O A THR A 1 167 ? 32.038 24.841 175.151 0.50 31.81 164 THR A O 1
ATOM 1242 N N A ILE A 1 168 ? 30.352 23.678 174.251 0.50 32.14 165 ILE A N 1
ATOM 1243 C CA A ILE A 1 168 ? 31.063 23.502 172.974 0.50 32.37 165 ILE A CA 1
ATOM 1244 C C A ILE A 1 168 ? 31.436 24.848 172.344 0.50 32.00 165 ILE A C 1
ATOM 1245 O O A ILE A 1 168 ? 32.566 25.032 171.861 0.50 33.06 165 ILE A O 1
ATOM 1250 N N A LYS A 1 169 ? 30.496 25.784 172.392 0.50 30.95 166 LYS A N 1
ATOM 1251 C CA A LYS A 1 169 ? 30.695 27.140 171.911 0.50 29.67 166 LYS A CA 1
ATOM 1252 C C A LYS A 1 169 ? 31.882 27.813 172.565 0.50 28.47 166 LYS A C 1
ATOM 1253 O O A LYS A 1 169 ? 32.765 28.317 171.881 0.50 27.06 166 LYS A O 1
ATOM 1259 N N A SER A 1 170 ? 31.879 27.843 173.897 0.50 28.42 167 SER A N 1
ATOM 1260 C CA A SER A 1 170 ? 32.955 28.486 174.627 0.50 28.29 167 SER A CA 1
ATOM 1261 C C A SER A 1 170 ? 34.260 27.744 174.454 0.50 28.44 167 SER A C 1
ATOM 1262 O O A SER A 1 170 ? 35.304 28.374 174.301 0.50 28.99 167 SER A O 1
ATOM 1265 N N A ARG A 1 171 ? 34.201 26.416 174.470 0.50 27.96 168 ARG A N 1
ATOM 1266 C CA A ARG A 1 171 ? 35.323 25.613 174.048 0.50 27.43 168 ARG A CA 1
ATOM 1267 C C A ARG A 1 171 ? 35.877 26.095 172.717 0.50 27.44 168 ARG A C 1
ATOM 1268 O O A ARG A 1 171 ? 37.082 26.251 172.598 0.50 27.29 168 ARG A O 1
ATOM 1276 N N A ILE A 1 172 ? 35.014 26.354 171.726 0.50 27.66 169 ILE A N 1
ATOM 1277 C CA A ILE A 1 172 ? 35.508 26.799 170.416 0.50 27.77 169 ILE A CA 1
ATOM 1278 C C A ILE A 1 172 ? 36.070 28.207 170.457 0.50 28.00 169 ILE A C 1
ATOM 1279 O O A ILE A 1 172 ? 37.109 28.471 169.834 0.50 28.34 169 ILE A O 1
ATOM 1284 N N A ARG A 1 173 ? 35.419 29.089 171.226 0.50 27.27 170 ARG A N 1
ATOM 1285 C CA A ARG A 1 173 ? 35.830 30.492 171.355 0.50 26.51 170 ARG A CA 1
ATOM 1286 C C A ARG A 1 173 ? 37.209 30.523 171.989 0.50 25.84 170 ARG A C 1
ATOM 1287 O O A ARG A 1 173 ? 38.101 31.271 171.576 0.50 25.91 170 ARG A O 1
ATOM 1295 N N A LEU A 1 174 ? 37.380 29.679 172.992 0.50 25.46 171 LEU A N 1
ATOM 1296 C CA A LEU A 1 174 ? 38.616 29.639 173.764 0.50 24.63 171 LEU A CA 1
ATOM 1297 C C A LEU A 1 174 ? 39.741 29.013 172.973 0.50 24.88 171 LEU A C 1
ATOM 1298 O O A LEU A 1 174 ? 40.828 29.548 172.957 0.50 25.88 171 LEU A O 1
ATOM 1303 N N A ALA A 1 175 ? 39.461 27.898 172.308 0.50 25.29 172 ALA A N 1
ATOM 1304 C CA A ALA A 1 175 ? 40.318 27.321 171.267 0.50 25.33 172 ALA A CA 1
ATOM 1305 C C A ALA A 1 175 ? 40.766 28.307 170.166 0.50 25.81 172 ALA A C 1
ATOM 1306 O O A ALA A 1 175 ? 41.928 28.290 169.727 0.50 26.18 172 ALA A O 1
ATOM 1308 N N A LEU A 1 176 ? 39.853 29.145 169.697 0.50 25.92 173 LEU A N 1
ATOM 1309 C CA A LEU A 1 176 ? 40.175 30.060 168.607 0.50 26.18 173 LEU A CA 1
ATOM 1310 C C A LEU A 1 176 ? 41.079 31.145 169.095 0.50 26.97 173 LEU A C 1
ATOM 1311 O O A LEU A 1 176 ? 41.907 31.640 168.331 0.50 27.68 173 LEU A O 1
ATOM 1316 N N A ASP A 1 177 ? 40.902 31.534 170.356 0.50 27.28 174 ASP A N 1
ATOM 1317 C CA A ASP A 1 177 ? 41.701 32.593 170.932 0.50 28.10 174 ASP A CA 1
ATOM 1318 C C A ASP A 1 177 ? 43.142 32.154 171.055 0.50 28.38 174 ASP A C 1
ATOM 1319 O O A ASP A 1 177 ? 44.050 32.912 170.725 0.50 28.86 174 ASP A O 1
ATOM 1324 N N A ARG A 1 178 ? 43.335 30.934 171.551 0.50 28.67 175 ARG A N 1
ATOM 1325 C CA A ARG A 1 178 ? 44.651 30.320 171.665 0.50 29.64 175 ARG A CA 1
ATOM 1326 C C A ARG A 1 178 ? 45.339 30.273 170.309 0.50 30.12 175 ARG A C 1
ATOM 1327 O O A ARG A 1 178 ? 46.500 30.677 170.182 0.50 30.06 175 ARG A O 1
ATOM 1335 N N A LEU A 1 179 ? 44.604 29.795 169.304 0.50 30.48 176 LEU A N 1
ATOM 1336 C CA A LEU A 1 179 ? 45.039 29.822 167.920 0.50 30.95 176 LEU A CA 1
ATOM 1337 C C A LEU A 1 179 ? 45.535 31.205 167.461 0.50 31.48 176 LEU A C 1
ATOM 1338 O O A LEU A 1 179 ? 46.625 31.317 166.895 0.50 31.48 176 LEU A O 1
ATOM 1343 N N A ARG A 1 180 ? 44.754 32.251 167.727 0.50 31.92 177 ARG A N 1
ATOM 1344 C CA A ARG A 1 180 ? 45.138 33.616 167.363 0.50 32.71 177 ARG A CA 1
ATOM 1345 C C A ARG A 1 180 ? 46.363 34.118 168.133 0.50 33.91 177 ARG A C 1
ATOM 1346 O O A ARG A 1 180 ? 47.196 34.815 167.554 0.50 33.79 177 ARG A O 1
ATOM 1354 N N A GLN A 1 181 ? 46.454 33.800 169.428 0.50 35.30 178 GLN A N 1
ATOM 1355 C CA A GLN A 1 181 ? 47.630 34.156 170.233 0.50 37.42 178 GLN A CA 1
ATOM 1356 C C A GLN A 1 181 ? 48.909 33.541 169.644 0.50 38.33 178 GLN A C 1
ATOM 1357 O O A GLN A 1 181 ? 49.926 34.216 169.504 0.50 38.49 178 GLN A O 1
ATOM 1363 N N A HIS A 1 182 ? 48.828 32.257 169.290 0.50 39.87 179 HIS A N 1
ATOM 1364 C CA A HIS A 1 182 ? 49.917 31.515 168.657 0.50 41.27 179 HIS A CA 1
ATOM 1365 C C A HIS A 1 182 ? 50.313 32.104 167.296 0.50 42.09 179 HIS A C 1
ATOM 1366 O O A HIS A 1 182 ? 51.490 32.402 167.048 0.50 42.62 179 HIS A O 1
ATOM 1373 N N A MET A 1 183 ? 49.291 32.337 166.464 0.50 43.41 180 MET A N 1
ATOM 1374 C CA A MET A 1 183 ? 49.460 32.571 165.030 0.50 44.56 180 MET A CA 1
ATOM 1375 C C A MET A 1 183 ? 49.459 34.079 164.702 0.50 44.53 180 MET A C 1
ATOM 1376 O O A MET A 1 183 ? 48.415 34.698 164.467 0.50 44.82 180 MET A O 1
ATOM 1381 N N A THR B 2 2 ? 35.072 46.471 168.659 0.50 27.98 2 THR B N 1
ATOM 1382 C CA A THR B 2 2 ? 34.205 45.255 168.827 0.50 27.98 2 THR B CA 1
ATOM 1383 C C A THR B 2 2 ? 33.304 45.007 167.613 0.50 27.20 2 THR B C 1
ATOM 1384 O O A THR B 2 2 ? 33.099 45.910 166.804 0.50 27.34 2 THR B O 1
ATOM 1388 N N A ILE B 2 3 ? 32.799 43.775 167.495 0.50 26.48 3 ILE B N 1
ATOM 1389 C CA A ILE B 2 3 ? 31.677 43.411 166.605 0.50 25.33 3 ILE B CA 1
ATOM 1390 C C A ILE B 2 3 ? 30.441 43.138 167.479 0.50 25.03 3 ILE B C 1
ATOM 1391 O O A ILE B 2 3 ? 30.500 42.325 168.406 0.50 24.97 3 ILE B O 1
ATOM 1396 N N A ARG B 2 4 ? 29.324 43.799 167.186 0.50 24.45 4 ARG B N 1
ATOM 1397 C CA A ARG B 2 4 ? 28.130 43.637 168.004 0.50 24.03 4 ARG B CA 1
ATOM 1398 C C A ARG B 2 4 ? 26.958 43.100 167.212 0.50 23.79 4 ARG B C 1
ATOM 1399 O O A ARG B 2 4 ? 25.943 42.712 167.783 0.50 23.75 4 ARG B O 1
ATOM 1401 N N A HIS B 2 5 ? 27.100 43.063 165.896 0.50 23.48 5 HI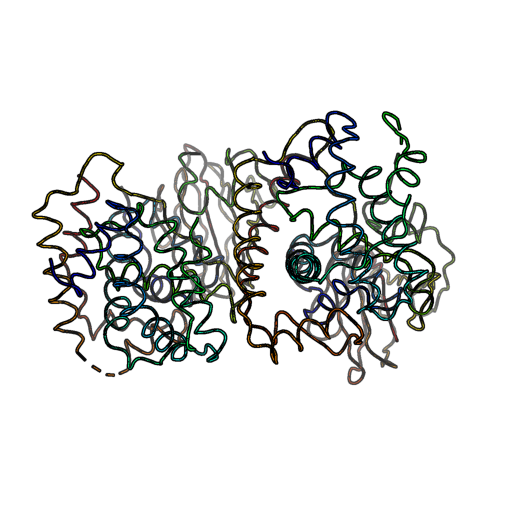S B N 1
ATOM 1402 C CA A HIS B 2 5 ? 26.003 42.631 165.042 0.50 23.60 5 HIS B CA 1
ATOM 1403 C C A HIS B 2 5 ? 26.299 41.335 164.269 0.50 23.83 5 HIS B C 1
ATOM 1404 O O A HIS B 2 5 ? 27.070 41.303 163.295 0.50 23.16 5 HIS B O 1
ATOM 1411 N N A HIS B 2 6 ? 25.661 40.271 164.746 0.50 24.09 6 HIS B N 1
ATOM 1412 C CA A HIS B 2 6 ? 25.994 38.919 164.376 0.50 24.53 6 HIS B CA 1
ATOM 1413 C C A HIS B 2 6 ? 25.036 38.240 163.408 0.50 24.99 6 HIS B C 1
ATOM 1414 O O A HIS B 2 6 ? 23.887 38.648 163.271 0.50 24.66 6 HIS B O 1
ATOM 1421 N N A VAL B 2 7 ? 25.533 37.185 162.746 0.50 25.64 7 VAL B N 1
ATOM 1422 C CA A VAL B 2 7 ? 24.686 36.264 161.989 0.50 25.72 7 VAL B CA 1
ATOM 1423 C C A VAL B 2 7 ? 23.616 35.686 162.940 0.50 26.07 7 VAL B C 1
ATOM 1424 O O A VAL B 2 7 ? 23.918 35.296 164.068 0.50 25.61 7 VAL B O 1
ATOM 1428 N N A SER B 2 8 ? 22.361 35.688 162.489 0.50 26.87 8 SER B N 1
ATOM 1429 C CA A SER B 2 8 ? 21.262 35.139 163.280 0.50 27.34 8 SER B CA 1
ATOM 1430 C C A SER B 2 8 ? 21.412 33.628 163.432 0.50 27.78 8 SER B C 1
ATOM 1431 O O A SER B 2 8 ? 22.145 32.987 162.682 0.50 27.25 8 SER B O 1
ATOM 1434 N N A ASP B 2 9 ? 20.708 33.082 164.415 0.50 28.35 9 ASP B N 1
ATOM 1435 C CA A ASP B 2 9 ? 20.741 31.669 164.736 0.50 29.25 9 ASP B CA 1
ATOM 1436 C C A ASP B 2 9 ? 20.248 30.809 163.560 0.50 29.68 9 ASP B C 1
ATOM 1437 O O A ASP B 2 9 ? 20.837 29.761 163.249 0.50 30.28 9 ASP B O 1
ATOM 1442 N N A ALA B 2 10 ? 19.172 31.274 162.918 0.50 29.94 10 ALA B N 1
ATOM 1443 C CA A ALA B 2 10 ? 18.469 30.573 161.853 0.50 29.61 10 ALA B CA 1
ATOM 1444 C C A ALA B 2 10 ? 19.283 30.497 160.564 0.50 29.72 10 ALA B C 1
ATOM 1445 O O A ALA B 2 10 ? 19.121 29.549 159.778 0.50 30.24 10 ALA B O 1
ATOM 1447 N N A LEU B 2 11 ? 20.142 31.498 160.358 0.50 29.22 11 LEU B N 1
ATOM 1448 C CA A LEU B 2 11 ? 21.094 31.540 159.234 0.50 28.60 11 LEU B CA 1
ATOM 1449 C C A LEU B 2 11 ? 22.401 30.777 159.493 0.50 28.69 11 LEU B C 1
ATOM 1450 O O A LEU B 2 11 ? 23.060 30.296 158.568 0.50 29.23 11 LEU B O 1
ATOM 1455 N N A LEU B 2 12 ? 22.778 30.703 160.765 0.50 28.16 12 LEU B N 1
ATOM 1456 C CA A LEU B 2 12 ? 23.771 29.791 161.256 0.50 26.82 12 LEU B CA 1
ATOM 1457 C C A LEU B 2 12 ? 23.324 28.351 161.049 0.50 27.18 12 LEU B C 1
ATOM 1458 O O A LEU B 2 12 ? 24.087 27.565 160.505 0.50 27.68 12 LEU B O 1
ATOM 1463 N N A THR B 2 13 ? 22.106 28.000 161.492 0.50 27.13 13 THR B N 1
ATOM 1464 C CA A THR B 2 13 ? 21.534 26.651 161.294 0.50 26.96 13 THR B CA 1
ATOM 1465 C C A THR B 2 13 ? 21.465 26.246 159.800 0.50 27.21 13 THR B C 1
ATOM 1466 O O A THR B 2 13 ? 21.709 25.073 159.457 0.50 28.00 13 THR B O 1
ATOM 1470 N N A ALA B 2 14 ? 21.144 27.199 158.916 0.50 26.83 14 ALA B N 1
ATOM 1471 C CA A ALA B 2 14 ? 21.084 26.921 157.478 0.50 26.18 14 ALA B CA 1
ATOM 1472 C C A ALA B 2 14 ? 22.490 26.821 156.904 0.50 25.93 14 ALA B C 1
ATOM 1473 O O A ALA B 2 14 ? 22.717 26.033 155.973 0.50 26.66 14 ALA B O 1
ATOM 1475 N N A TYR B 2 15 ? 23.424 27.617 157.432 0.50 25.00 15 TYR B N 1
ATOM 1476 C CA A TYR B 2 15 ? 24.832 27.478 157.034 0.50 24.53 15 TYR B CA 1
ATOM 1477 C C A TYR B 2 15 ? 25.312 26.074 157.421 0.50 24.21 15 TYR B C 1
ATOM 1478 O O A TYR B 2 15 ? 25.701 25.264 156.567 0.50 24.89 15 TYR B O 1
ATOM 1487 N N A ALA B 2 16 ? 25.236 25.770 158.710 0.50 23.43 16 ALA B N 1
ATOM 1488 C CA A ALA B 2 16 ? 25.532 24.444 159.215 0.50 23.33 16 ALA B CA 1
ATOM 1489 C C A ALA B 2 16 ? 24.999 23.313 158.330 0.50 23.33 16 ALA B C 1
ATOM 1490 O O A ALA B 2 16 ? 25.720 22.445 157.983 0.50 24.31 16 ALA B O 1
ATOM 1492 N N A ALA B 2 17 ? 23.719 23.327 157.994 0.50 25.05 17 ALA B N 1
ATOM 1493 C CA A ALA B 2 17 ? 23.076 22.361 157.065 0.50 25.27 17 ALA B CA 1
ATOM 1494 C C A ALA B 2 17 ? 23.596 22.357 155.582 0.50 25.47 17 ALA B C 1
ATOM 1495 O O A ALA B 2 17 ? 23.496 21.348 154.867 0.50 24.68 17 ALA B O 1
ATOM 1497 N N A GLY B 2 18 ? 24.111 23.500 155.132 0.50 25.57 18 GLY B N 1
ATOM 1498 C CA A GLY B 2 18 ? 24.474 23.702 153.730 0.50 25.73 18 GLY B CA 1
ATOM 1499 C C A GLY B 2 18 ? 23.320 24.004 152.799 0.50 26.16 18 GLY B C 1
ATOM 1500 O O A GLY B 2 18 ? 23.459 23.858 151.582 0.50 26.01 18 GLY B O 1
ATOM 1501 N N A THR B 2 19 ? 22.187 24.448 153.361 0.50 26.69 19 THR B N 1
ATOM 1502 C CA A THR B 2 19 ? 20.926 24.544 152.623 0.50 26.43 19 THR B CA 1
ATOM 1503 C C A THR B 2 19 ? 20.619 25.979 152.145 0.50 26.69 19 THR B C 1
ATOM 1504 O O A THR B 2 19 ? 19.482 26.317 151.825 0.50 27.32 19 THR B O 1
ATOM 1508 N N A LEU B 2 20 ? 21.664 26.792 152.065 0.50 26.81 20 LEU B N 1
ATOM 1509 C CA A LEU B 2 20 ? 21.598 28.230 151.853 0.50 25.91 20 LEU B CA 1
ATOM 1510 C C A LEU B 2 20 ? 22.031 28.472 150.417 0.50 26.26 20 LEU B C 1
ATOM 1511 O O A LEU B 2 20 ? 22.920 27.783 149.925 0.50 27.00 20 LEU B O 1
ATOM 1516 N N A SER B 2 21 ? 21.404 29.432 149.743 0.50 26.36 21 SER B N 1
ATOM 1517 C CA A SER B 2 21 ? 21.824 29.854 148.423 0.50 26.39 21 SER B CA 1
ATOM 1518 C C A SER B 2 21 ? 23.166 30.545 148.536 0.50 25.60 21 SER B C 1
ATOM 1519 O O A SER B 2 21 ? 23.426 31.227 149.513 0.50 25.19 21 SER B O 1
ATOM 1522 N N A GLU B 2 22 ? 24.003 30.366 147.515 0.50 25.35 22 GLU B N 1
ATOM 1523 C CA A GLU B 2 22 ? 25.389 30.840 147.511 0.50 25.24 22 GLU B CA 1
ATOM 1524 C C A GLU B 2 22 ? 25.617 32.279 147.982 0.50 26.09 22 GLU B C 1
ATOM 1525 O O A GLU B 2 22 ? 26.630 32.567 148.636 0.50 26.92 22 GLU B O 1
ATOM 1531 N N A ALA B 2 23 ? 24.683 33.175 147.651 0.50 26.38 23 ALA B N 1
ATOM 1532 C CA A ALA B 2 23 ? 24.745 34.580 148.060 0.50 26.44 23 ALA B CA 1
ATOM 1533 C C A ALA B 2 23 ? 24.724 34.708 149.575 0.50 26.93 23 ALA B C 1
ATOM 1534 O O A ALA B 2 23 ? 25.542 35.432 150.156 0.50 27.21 23 ALA B O 1
ATOM 1536 N N A PHE B 2 24 ? 23.776 33.999 150.190 0.50 27.00 24 PHE B N 1
ATOM 1537 C CA A PHE B 2 24 ? 23.575 34.007 151.626 0.50 26.88 24 PHE B CA 1
ATOM 1538 C C A PHE B 2 24 ? 24.711 33.320 152.372 0.50 26.61 24 PHE B C 1
ATOM 1539 O O A PHE B 2 24 ? 25.062 33.767 153.451 0.50 27.11 24 PHE B O 1
ATOM 1547 N N A SER B 2 25 ? 25.280 32.254 151.796 0.50 26.11 25 SER B N 1
ATOM 1548 C CA A SER B 2 25 ? 26.477 31.560 152.331 0.50 24.89 25 SER B CA 1
ATOM 1549 C C A SER B 2 25 ? 27.755 32.417 152.334 0.50 24.65 25 SER B C 1
ATOM 1550 O O A SER B 2 25 ? 28.561 32.311 153.261 0.50 24.68 25 SER B O 1
ATOM 1553 N N A LEU B 2 26 ? 27.962 33.210 151.279 0.50 24.00 26 LEU B N 1
ATOM 1554 C CA A LEU B 2 26 ? 29.183 33.997 151.103 0.50 23.58 26 LEU B CA 1
ATOM 1555 C C A LEU B 2 26 ? 29.281 35.144 152.115 0.50 24.02 26 LEU B C 1
ATOM 1556 O O A LEU B 2 26 ? 30.360 35.382 152.688 0.50 23.63 26 LEU B O 1
ATOM 1561 N N A VAL B 2 27 ? 28.161 35.833 152.343 0.50 23.86 27 VAL B N 1
ATOM 1562 C CA A VAL B 2 27 ? 28.081 36.853 153.383 0.50 24.26 27 VAL B CA 1
ATOM 1563 C C A VAL B 2 27 ? 28.329 36.224 154.764 0.50 24.33 27 VAL B C 1
ATOM 1564 O O A VAL B 2 27 ? 29.152 36.712 155.554 0.50 25.34 27 VAL B O 1
ATOM 1568 N N A VAL B 2 28 ? 27.631 35.134 155.041 0.50 23.53 28 VAL B N 1
ATOM 1569 C CA A VAL B 2 28 ? 27.685 34.511 156.350 0.50 23.30 28 VAL B CA 1
ATOM 1570 C C A VAL B 2 28 ? 29.084 33.998 156.690 0.50 23.38 28 VAL B C 1
ATOM 1571 O O A VAL B 2 28 ? 29.561 34.197 157.797 0.50 23.55 28 VAL B O 1
ATOM 1575 N N A ALA B 2 29 ? 29.712 33.336 155.721 0.50 23.95 29 ALA B N 1
ATOM 1576 C CA A ALA B 2 29 ? 31.061 32.773 155.831 0.50 24.40 29 ALA B CA 1
ATOM 1577 C C A ALA B 2 29 ? 32.124 33.852 155.931 0.50 24.57 29 ALA B C 1
ATOM 1578 O O A ALA B 2 29 ? 33.070 33.685 156.673 0.50 24.68 29 ALA B O 1
ATOM 1580 N N A THR B 2 30 ? 31.962 34.949 155.180 0.50 25.70 30 THR B N 1
ATOM 1581 C CA A THR B 2 30 ? 32.799 36.153 155.324 0.50 25.98 30 THR B CA 1
ATOM 1582 C C A THR B 2 30 ? 32.669 36.812 156.703 0.50 26.19 30 THR B C 1
ATOM 1583 O O A THR B 2 30 ? 33.654 37.371 157.212 0.50 26.93 30 THR B O 1
ATOM 1587 N N A HIS B 2 31 ? 31.486 36.742 157.321 0.50 26.11 31 HIS B N 1
ATOM 1588 C CA A HIS B 2 31 ? 31.333 37.194 158.715 0.50 25.88 31 HIS B CA 1
ATOM 1589 C C A HIS B 2 31 ? 32.029 36.247 159.688 0.50 26.11 31 HIS B C 1
ATOM 1590 O O A HIS B 2 31 ? 32.536 36.686 160.720 0.50 27.16 31 HIS B O 1
ATOM 1597 N N A LEU B 2 32 ? 32.054 34.955 159.379 0.50 26.04 32 LEU B N 1
ATOM 1598 C CA A LEU B 2 32 ? 32.764 33.994 160.232 0.50 26.07 32 LEU B CA 1
ATOM 1599 C C A LEU B 2 32 ? 34.262 34.228 160.185 0.50 26.41 32 LEU B C 1
ATOM 1600 O O A LEU B 2 32 ? 34.923 34.172 161.202 0.50 27.51 32 LEU B O 1
ATOM 1605 N N A SER B 2 33 ? 34.807 34.506 159.016 0.50 26.78 33 SER B N 1
ATOM 1606 C CA A SER B 2 33 ? 36.221 34.841 158.942 0.50 27.67 33 SER B CA 1
ATOM 1607 C C A SER B 2 33 ? 36.594 36.111 159.712 0.50 27.78 33 SER B C 1
ATOM 1608 O O A SER B 2 33 ? 37.718 36.211 160.200 0.50 28.15 33 SER B O 1
ATOM 1611 N N A LEU B 2 34 ? 35.646 37.052 159.827 0.50 27.18 34 LEU B N 1
ATOM 1612 C CA A LEU B 2 34 ? 35.812 38.303 160.594 0.50 26.53 34 LEU B CA 1
ATOM 1613 C C A LEU B 2 34 ? 35.365 38.235 162.067 0.50 26.57 34 LEU B C 1
ATOM 1614 O O A LEU B 2 34 ? 35.824 39.027 162.893 0.50 25.84 34 LEU B O 1
ATOM 1619 N N A CYS B 2 35 ? 34.462 37.305 162.380 0.50 26.73 35 CYS B N 1
ATOM 1620 C CA A CYS B 2 35 ? 33.909 37.195 163.727 0.50 26.95 35 CYS B CA 1
ATOM 1621 C C A CYS B 2 35 ? 34.005 35.805 164.371 0.50 27.41 35 CYS B C 1
ATOM 1622 O O A CYS B 2 35 ? 33.179 34.927 164.069 0.50 28.52 35 CYS B O 1
ATOM 1625 N N A ASP B 2 36 ? 34.980 35.647 165.279 0.50 27.22 36 ASP B N 1
ATOM 1626 C CA A ASP B 2 36 ? 35.258 34.417 166.067 0.50 26.83 36 ASP B CA 1
ATOM 1627 C C A ASP B 2 36 ? 34.093 33.997 166.950 0.50 26.85 36 ASP B C 1
ATOM 1628 O O A ASP B 2 36 ? 33.960 32.832 167.303 0.50 27.42 36 ASP B O 1
ATOM 1633 N N A GLU B 2 37 ? 33.293 34.958 167.371 0.50 26.74 37 GLU B N 1
ATOM 1634 C CA A GLU B 2 37 ? 32.016 34.668 168.040 0.50 27.22 37 GLU B CA 1
ATOM 1635 C C A GLU B 2 37 ? 31.103 33.759 167.183 0.50 27.11 37 GLU B C 1
ATOM 1636 O O A GLU B 2 37 ? 30.629 32.720 167.664 0.50 27.30 37 GLU B O 1
ATOM 1642 N N A CYS B 2 38 ? 30.887 34.132 165.921 0.50 26.66 38 CYS B N 1
ATOM 1643 C CA A CYS B 2 38 ? 29.972 33.383 165.056 0.50 26.65 38 CYS B CA 1
ATOM 1644 C C A CYS B 2 38 ? 30.574 32.092 164.521 0.50 26.70 38 CYS B C 1
ATOM 1645 O O A CYS B 2 38 ? 29.849 31.135 164.234 0.50 26.99 38 CYS B O 1
ATOM 1648 N N A ARG B 2 39 ? 31.899 32.051 164.424 0.50 26.56 39 ARG B N 1
ATOM 1649 C CA A ARG B 2 39 ? 32.607 30.803 164.168 0.50 26.69 39 ARG B CA 1
ATOM 1650 C C A ARG B 2 39 ? 32.261 29.715 165.188 0.50 26.68 39 ARG B C 1
ATOM 1651 O O A ARG B 2 39 ? 32.063 28.561 164.817 0.50 27.51 39 ARG B O 1
ATOM 1659 N N A ALA B 2 40 ? 32.250 30.096 166.465 0.50 26.23 40 ALA B N 1
ATOM 1660 C CA A ALA B 2 40 ? 31.984 29.215 167.598 0.50 26.14 40 ALA B CA 1
ATOM 1661 C C A ALA B 2 40 ? 30.512 28.821 167.657 0.50 26.29 40 ALA B C 1
ATOM 1662 O O A ALA B 2 40 ? 30.183 27.659 167.886 0.50 26.34 40 ALA B O 1
ATOM 1664 N N A ARG B 2 41 ? 29.642 29.820 167.477 0.50 26.61 41 ARG B N 1
ATOM 1665 C CA A ARG B 2 41 ? 28.210 29.630 167.264 0.50 26.34 41 ARG B CA 1
ATOM 1666 C C A ARG B 2 41 ? 27.883 28.581 166.195 0.50 26.23 41 ARG B C 1
ATOM 1667 O O A ARG B 2 41 ? 27.032 27.731 166.425 0.50 26.11 41 ARG B O 1
ATOM 1675 N N A ALA B 2 42 ? 28.568 28.646 165.053 0.50 25.43 42 ALA B N 1
ATOM 1676 C CA A ALA B 2 42 ? 28.327 27.752 163.930 0.50 25.26 42 ALA B CA 1
ATOM 1677 C C A ALA B 2 42 ? 29.021 26.398 164.113 0.50 25.79 42 ALA B C 1
ATOM 1678 O O A ALA B 2 42 ? 28.489 25.350 163.703 0.50 26.13 42 ALA B O 1
ATOM 1680 N N A GLY B 2 43 ? 30.221 26.439 164.689 0.50 24.95 43 GLY B N 1
ATOM 1681 C CA A GLY B 2 43 ? 30.994 25.263 164.999 0.50 24.48 43 GLY B CA 1
ATOM 1682 C C A GLY B 2 43 ? 30.337 24.325 165.987 0.50 24.86 43 GLY B C 1
ATOM 1683 O O A GLY B 2 43 ? 30.669 23.159 166.004 0.50 25.09 43 GLY B O 1
ATOM 1684 N N A ALA B 2 44 ? 29.404 24.844 166.800 0.50 25.12 44 ALA B N 1
ATOM 1685 C CA A ALA B 2 44 ? 28.561 24.063 167.727 0.50 24.62 44 ALA B CA 1
ATOM 1686 C C A ALA B 2 44 ? 27.303 23.499 167.041 0.50 24.55 44 ALA B C 1
ATOM 1687 O O A ALA B 2 44 ? 26.782 22.449 167.410 0.50 24.37 44 ALA B O 1
ATOM 1689 N N A LEU B 2 45 ? 26.810 24.235 166.058 0.50 24.79 45 LEU B N 1
ATOM 1690 C CA A LEU B 2 45 ? 25.757 23.772 165.184 0.50 24.78 45 LEU B CA 1
ATOM 1691 C C A LEU B 2 45 ? 26.281 22.655 164.329 0.50 25.98 45 LEU B C 1
ATOM 1692 O O A LEU B 2 45 ? 25.536 21.730 164.016 0.50 27.22 45 LEU B O 1
ATOM 1697 N N A ASP B 2 46 ? 27.565 22.748 163.958 0.50 26.52 46 ASP B N 1
ATOM 1698 C CA A ASP B 2 46 ? 28.271 21.725 163.185 0.50 27.23 46 ASP B CA 1
ATOM 1699 C C A ASP B 2 46 ? 28.378 20.417 163.956 0.50 26.66 46 ASP B C 1
ATOM 1700 O O A ASP B 2 46 ? 28.185 19.353 163.393 0.50 27.05 46 ASP B O 1
ATOM 1705 N N A ALA B 2 47 ? 28.712 20.525 165.240 0.50 25.83 47 ALA B N 1
ATOM 1706 C CA A ALA B 2 47 ? 28.777 19.399 166.154 0.50 24.86 47 ALA B CA 1
ATOM 1707 C C A ALA B 2 47 ? 27.492 18.570 166.089 0.50 25.27 47 ALA B C 1
ATOM 1708 O O A ALA B 2 47 ? 27.550 17.330 166.130 0.50 26.31 47 ALA B O 1
ATOM 1710 N N A VAL B 2 48 ? 26.339 19.238 165.954 0.50 24.93 48 VAL B N 1
ATOM 1711 C CA A VAL B 2 48 ? 25.055 18.533 165.806 0.50 23.98 48 VAL B CA 1
ATOM 1712 C C A VAL B 2 48 ? 25.035 17.598 164.589 0.50 23.70 48 VAL B C 1
ATOM 1713 O O A VAL B 2 48 ? 24.738 16.427 164.739 0.50 24.72 48 VAL B O 1
ATOM 1717 N N A GLY B 2 49 ? 25.378 18.084 163.405 0.50 23.73 49 GLY B N 1
ATOM 1718 C CA A GLY B 2 49 ? 25.456 17.224 162.207 0.50 23.49 49 GLY B CA 1
ATOM 1719 C C A GLY B 2 49 ? 26.519 16.122 162.289 0.50 24.22 49 GLY B C 1
ATOM 1720 O O A GLY B 2 49 ? 26.308 14.988 161.825 0.50 24.85 49 GLY B O 1
ATOM 1721 N N A GLY B 2 50 ? 27.666 16.444 162.879 0.50 22.75 50 GLY B N 1
ATOM 1722 C CA A GLY B 2 50 ? 28.656 15.444 163.157 0.50 22.82 50 GLY B CA 1
ATOM 1723 C C A GLY B 2 50 ? 28.137 14.323 164.006 0.50 22.28 50 GLY B C 1
ATOM 1724 O O A GLY B 2 50 ? 28.282 13.172 163.667 0.50 22.47 50 GLY B O 1
ATOM 1725 N N A SER B 2 51 ? 27.547 14.671 165.131 0.50 23.82 51 SER B N 1
ATOM 1726 C CA A SER B 2 51 ? 26.701 13.726 165.909 0.50 24.81 51 SER B CA 1
ATOM 1727 C C A SER B 2 51 ? 25.609 12.984 165.132 0.50 25.42 51 SER B C 1
ATOM 1728 O O A SER B 2 51 ? 25.336 11.814 165.400 0.50 25.60 51 SER B O 1
ATOM 1731 N N A LEU B 2 52 ? 24.992 13.654 164.168 0.50 26.45 52 LEU B N 1
ATOM 1732 C CA A LEU B 2 52 ? 23.929 13.022 163.393 0.50 27.20 52 LEU B CA 1
ATOM 1733 C C A LEU B 2 52 ? 24.521 11.990 162.459 0.50 27.76 52 LEU B C 1
ATOM 1734 O O A LEU B 2 52 ? 23.945 10.923 162.214 0.50 27.78 52 LEU B O 1
ATOM 1739 N N A MET B 2 53 ? 25.679 12.340 161.928 0.50 28.40 53 MET B N 1
ATOM 1740 C CA A MET B 2 53 ? 26.368 11.537 160.943 0.50 29.20 53 MET B CA 1
ATOM 1741 C C A MET B 2 53 ? 26.886 10.231 161.563 0.50 29.16 53 MET B C 1
ATOM 1742 O O A MET B 2 53 ? 26.712 9.160 160.999 0.50 27.70 53 MET B O 1
ATOM 1747 N N A GLU B 2 54 ? 27.503 10.354 162.745 0.50 30.20 54 GLU B N 1
ATOM 1748 C CA A GLU B 2 54 ? 28.094 9.243 163.485 0.50 30.60 54 GLU B CA 1
ATOM 1749 C C A GLU B 2 54 ? 27.030 8.216 163.850 0.50 31.21 54 GLU B C 1
ATOM 1750 O O A GLU B 2 54 ? 27.312 7.004 163.873 0.50 31.86 54 GLU B O 1
ATOM 1756 N N A GLU B 2 55 ? 25.806 8.695 164.097 0.50 31.19 55 GLU B N 1
ATOM 1757 C CA A GLU B 2 55 ? 24.690 7.821 164.469 0.50 31.09 55 GLU B CA 1
ATOM 1758 C C A GLU B 2 55 ? 23.831 7.394 163.291 0.50 30.72 55 GLU B C 1
ATOM 1759 O O A GLU B 2 55 ? 22.871 6.666 163.486 0.50 30.31 55 GLU B O 1
ATOM 1765 N N A THR B 2 56 ? 24.170 7.860 162.086 0.50 30.69 56 THR B N 1
ATOM 1766 C CA A THR B 2 56 ? 23.555 7.393 160.830 0.50 30.35 56 THR B CA 1
ATOM 1767 C C A THR B 2 56 ? 23.910 5.935 160.566 0.50 29.95 56 THR B C 1
ATOM 1768 O O A THR B 2 56 ? 25.085 5.561 160.560 0.50 30.16 56 THR B O 1
ATOM 1772 N N A ALA B 2 57 ? 22.882 5.124 160.340 0.50 29.98 57 ALA B N 1
ATOM 1773 C CA A ALA B 2 57 ? 23.041 3.728 159.940 0.50 29.53 57 ALA B CA 1
ATOM 1774 C C A ALA B 2 57 ? 23.773 3.706 158.604 0.50 29.37 57 ALA B C 1
ATOM 1775 O O A ALA B 2 57 ? 23.297 4.292 157.622 0.50 29.63 57 ALA B O 1
ATOM 1777 N N A PRO B 2 58 ? 24.973 3.085 158.579 0.50 29.25 58 PRO B N 1
ATOM 1778 C CA A PRO B 2 58 ? 25.800 3.063 157.383 0.50 28.59 58 PRO B CA 1
ATOM 1779 C C A PRO B 2 58 ? 25.113 2.440 156.166 0.50 27.93 58 PRO B C 1
ATOM 1780 O O A PRO B 2 58 ? 24.309 1.534 156.323 0.50 28.57 58 PRO B O 1
ATOM 1784 N N A VAL B 2 59 ? 25.430 2.940 154.974 0.50 27.27 59 VAL B N 1
ATOM 1785 C CA A VAL B 2 59 ? 25.115 2.254 153.716 0.50 26.12 59 VAL B CA 1
ATOM 1786 C C A VAL B 2 59 ? 26.409 1.820 152.995 0.50 26.38 59 VAL B C 1
ATOM 1787 O O A VAL B 2 59 ? 27.254 2.653 152.616 0.50 26.04 59 VAL B O 1
ATOM 1791 N N A ALA B 2 60 ? 26.558 0.514 152.796 0.50 26.12 60 ALA B N 1
ATOM 1792 C CA A ALA B 2 60 ? 27.740 -0.026 152.144 0.50 25.95 60 ALA B CA 1
ATOM 1793 C C A ALA B 2 60 ? 28.027 0.588 150.780 0.50 26.67 60 ALA B C 1
ATOM 1794 O O A ALA B 2 60 ? 27.125 0.899 149.976 0.50 26.82 60 ALA B O 1
ATOM 1796 N N A LEU B 2 61 ? 29.314 0.806 150.549 0.50 27.89 61 LEU B N 1
ATOM 1797 C CA A LEU B 2 61 ? 29.801 1.226 149.240 0.50 27.95 61 LEU B CA 1
ATOM 1798 C C A LEU B 2 61 ? 30.123 -0.050 148.493 0.50 28.29 61 LEU B C 1
ATOM 1799 O O A LEU B 2 61 ? 30.316 -1.081 149.124 0.50 29.34 61 LEU B O 1
ATOM 1804 N N A SER B 2 62 ? 30.215 0.011 147.170 0.50 28.94 62 SER B N 1
ATOM 1805 C CA A SER B 2 62 ? 30.493 -1.191 146.401 0.50 29.72 62 SER B CA 1
ATOM 1806 C C A SER B 2 62 ? 31.831 -1.827 146.770 0.50 30.37 62 SER B C 1
ATOM 1807 O O A SER B 2 62 ? 32.769 -1.153 147.225 0.50 31.08 62 SER B O 1
ATOM 1810 N N A GLU B 2 63 ? 31.885 -3.146 146.626 0.50 30.62 63 GLU B N 1
ATOM 1811 C CA A GLU B 2 63 ? 33.110 -3.886 146.763 0.50 30.95 63 GLU B CA 1
ATOM 1812 C C A GLU B 2 63 ? 34.204 -3.202 145.944 0.50 30.60 63 GLU B C 1
ATOM 1813 O O A GLU B 2 63 ? 33.989 -2.866 144.787 0.50 30.47 63 GLU B O 1
ATOM 1819 N N A GLY B 2 64 ? 35.358 -2.964 146.569 0.50 30.23 64 GLY B N 1
ATOM 1820 C CA A GLY B 2 64 ? 36.498 -2.322 145.913 0.50 29.61 64 GLY B CA 1
ATOM 1821 C C A GLY B 2 64 ? 36.625 -0.823 146.105 0.50 28.78 64 GLY B C 1
ATOM 1822 O O A GLY B 2 64 ? 37.598 -0.226 145.677 0.50 28.69 64 GLY B O 1
ATOM 1823 N N A SER B 2 65 ? 35.631 -0.209 146.727 0.50 28.71 65 SER B N 1
ATOM 1824 C CA A SER B 2 65 ? 35.644 1.248 146.974 0.50 28.47 65 SER B CA 1
ATOM 1825 C C A SER B 2 65 ? 36.864 1.851 147.742 0.50 27.37 65 SER B C 1
ATOM 1826 O O A SER B 2 65 ? 37.329 2.925 147.381 0.50 27.21 65 SER B O 1
ATOM 1829 N N A LEU B 2 66 ? 37.355 1.169 148.777 0.50 26.90 66 LEU B N 1
ATOM 1830 C CA A LEU B 2 66 ? 38.484 1.649 149.606 0.50 26.39 66 LEU B CA 1
ATOM 1831 C C A LEU B 2 66 ? 39.812 1.684 148.855 0.50 27.16 66 LEU B C 1
ATOM 1832 O O A LEU B 2 66 ? 40.514 2.704 148.846 0.50 27.41 66 LEU B O 1
ATOM 1837 N N A ALA B 2 67 ? 40.140 0.559 148.226 0.50 27.22 67 ALA B N 1
ATOM 1838 C CA A ALA B 2 67 ? 41.378 0.380 147.500 0.50 27.65 67 ALA B CA 1
ATOM 1839 C C A ALA B 2 67 ? 41.421 1.288 146.277 0.50 27.69 67 ALA B C 1
ATOM 1840 O O A ALA B 2 67 ? 42.484 1.724 145.860 0.50 26.86 67 ALA B O 1
ATOM 1842 N N A SER B 2 68 ? 40.245 1.542 145.713 0.50 28.31 68 SER B N 1
ATOM 1843 C CA A SER B 2 68 ? 40.032 2.483 144.605 0.50 28.95 68 SER B CA 1
ATOM 1844 C C A SER B 2 68 ? 40.307 3.937 145.036 0.50 28.49 68 SER B C 1
ATOM 1845 O O A SER B 2 68 ? 40.855 4.726 144.294 0.50 28.15 68 SER B O 1
ATOM 1848 N N A VAL B 2 69 ? 39.952 4.280 146.260 0.50 28.81 69 VAL B N 1
ATOM 1849 C CA A VAL B 2 69 ? 40.238 5.616 146.755 0.50 28.97 69 VAL B CA 1
ATOM 1850 C C A VAL B 2 69 ? 41.721 5.760 147.151 0.50 29.06 69 VAL B C 1
ATOM 1851 O O A VAL B 2 69 ? 42.364 6.750 146.800 0.50 28.16 69 VAL B O 1
ATOM 1855 N N A MET B 2 70 ? 42.263 4.733 147.802 0.50 29.74 70 MET B N 1
ATOM 1856 C CA A MET B 2 70 ? 43.651 4.725 148.265 0.50 30.82 70 MET B CA 1
ATOM 1857 C C A MET B 2 70 ? 44.688 4.725 147.147 0.50 30.64 70 MET B C 1
ATOM 1858 O O A MET B 2 70 ? 45.850 5.127 147.342 0.50 30.49 70 MET B O 1
ATOM 1863 N N A ALA B 2 71 ? 44.260 4.280 145.970 0.50 31.00 71 ALA B N 1
ATOM 1864 C CA A ALA B 2 71 ? 45.134 4.202 144.811 0.50 30.94 71 ALA B CA 1
ATOM 1865 C C A ALA B 2 71 ? 45.376 5.594 144.288 0.50 31.19 71 ALA B C 1
ATOM 1866 O O A ALA B 2 71 ? 46.452 5.878 143.738 0.50 31.79 71 ALA B O 1
ATOM 1868 N N A GLN B 2 72 ? 44.373 6.453 144.440 0.50 31.29 72 GLN B N 1
ATOM 1869 C CA A GLN B 2 72 ? 44.448 7.803 143.883 0.50 31.99 72 GLN B CA 1
ATOM 1870 C C A GLN B 2 72 ? 44.827 8.833 144.943 0.50 32.32 72 GLN B C 1
ATOM 1871 O O A GLN B 2 72 ? 44.939 9.996 144.648 0.50 32.86 72 GLN B O 1
ATOM 1873 N N A LEU B 2 73 ? 45.073 8.404 146.172 0.50 33.45 73 LEU B N 1
ATOM 1874 C CA A LEU B 2 73 ? 45.599 9.331 147.155 0.50 34.35 73 LEU B CA 1
ATOM 1875 C C A LEU B 2 73 ? 46.967 9.832 146.703 0.50 36.29 73 LEU B C 1
ATOM 1876 O O A LEU B 2 73 ? 47.846 9.062 146.277 0.50 36.41 73 LEU B O 1
ATOM 1881 N N A ASP B 2 74 ? 47.089 11.154 146.735 0.50 38.46 74 ASP B N 1
ATOM 1882 C CA A ASP B 2 74 ? 48.354 11.861 146.774 0.50 40.49 74 ASP B CA 1
ATOM 1883 C C A ASP B 2 74 ? 49.085 11.251 147.949 0.50 41.15 74 ASP B C 1
ATOM 1884 O O A ASP B 2 74 ? 49.149 11.880 149.016 0.50 41.34 74 ASP B O 1
ATOM 1889 N N A ARG B 2 75 ? 49.605 10.028 147.768 0.50 41.81 75 ARG B N 1
ATOM 1890 C CA A ARG B 2 75 ? 49.968 9.160 148.901 0.50 42.67 75 ARG B CA 1
ATOM 1891 C C A ARG B 2 75 ? 50.809 9.917 149.923 0.50 42.49 75 ARG B C 1
ATOM 1892 O O A ARG B 2 75 ? 50.318 10.902 150.512 0.50 43.04 75 ARG B O 1
ATOM 1900 N N A GLN B 2 76 ? 52.047 9.489 150.162 0.50 41.86 76 GLN B N 1
ATOM 1901 C CA A GLN B 2 76 ? 52.935 10.320 150.947 0.50 41.43 76 GLN B CA 1
ATOM 1902 C C A GLN B 2 76 ? 53.474 11.392 150.006 0.50 41.44 76 GLN B C 1
ATOM 1903 O O A GLN B 2 76 ? 54.661 11.411 149.653 0.50 41.39 76 GLN B O 1
ATOM 1905 N N A ILE B 2 77 ? 52.560 12.272 149.593 0.50 41.29 77 ILE B N 1
ATOM 1906 C CA A ILE B 2 77 ? 52.840 13.358 148.650 0.50 41.11 77 ILE B CA 1
ATOM 1907 C C A ILE B 2 77 ? 52.502 14.721 149.273 0.50 40.73 77 ILE B C 1
ATOM 1908 O O A ILE B 2 77 ? 52.081 14.774 150.461 0.50 40.58 77 ILE B O 1
ATOM 1910 N N A ALA B 2 86 ? 47.190 39.268 151.123 0.50 31.52 86 ALA B N 1
ATOM 1911 C CA A ALA B 2 86 ? 46.020 39.558 150.296 0.50 31.51 86 ALA B CA 1
ATOM 1912 C C A ALA B 2 86 ? 44.992 40.367 151.076 0.50 31.50 86 ALA B C 1
ATOM 1913 O O A ALA B 2 86 ? 44.570 39.957 152.163 0.50 31.72 86 ALA B O 1
ATOM 1915 N N A ASP B 2 87 ? 44.605 41.507 150.502 0.50 31.22 87 ASP B N 1
ATOM 1916 C CA A ASP B 2 87 ? 43.616 42.446 151.063 0.50 31.15 87 ASP B CA 1
ATOM 1917 C C A ASP B 2 87 ? 42.905 42.041 152.367 0.50 31.14 87 ASP B C 1
ATOM 1918 O O A ASP B 2 87 ? 41.888 41.342 152.318 0.50 30.89 87 ASP B O 1
ATOM 1923 N N A PRO B 2 88 ? 43.435 42.488 153.532 0.50 31.15 88 PRO B N 1
ATOM 1924 C CA A PRO B 2 88 ? 42.803 42.359 154.867 0.50 31.10 88 PRO B CA 1
ATOM 1925 C C A PRO B 2 88 ? 41.367 42.906 155.034 0.50 31.12 88 PRO B C 1
ATOM 1926 O O A PRO B 2 88 ? 40.767 42.714 156.096 0.50 31.32 88 PRO B O 1
ATOM 1930 N N A ARG B 2 89 ? 40.820 43.573 154.018 0.50 31.06 89 ARG B N 1
ATOM 1931 C CA A ARG B 2 89 ? 39.379 43.903 154.000 0.50 30.77 89 ARG B CA 1
ATOM 1932 C C A ARG B 2 89 ? 38.531 42.791 153.391 0.50 30.57 89 ARG B C 1
ATOM 1933 O O A ARG B 2 89 ? 37.358 42.619 153.754 0.50 30.51 89 ARG B O 1
ATOM 1941 N N A ALA B 2 90 ? 39.136 42.060 152.451 0.50 30.31 90 ALA B N 1
ATOM 1942 C CA A ALA B 2 90 ? 38.490 40.965 151.726 0.50 30.05 90 ALA B CA 1
ATOM 1943 C C A ALA B 2 90 ? 39.073 39.618 152.150 0.50 29.66 90 ALA B C 1
ATOM 1944 O O A ALA B 2 90 ? 40.009 39.117 151.520 0.50 29.29 90 ALA B O 1
ATOM 1946 N N A PRO B 2 91 ? 38.522 39.027 153.225 0.50 29.63 91 PRO B N 1
ATOM 1947 C CA A PRO B 2 91 ? 39.010 37.740 153.700 0.50 29.57 91 PRO B CA 1
ATOM 1948 C C A PRO B 2 91 ? 38.277 36.528 153.097 0.50 29.67 91 PRO B C 1
ATOM 1949 O O A PRO B 2 91 ? 37.492 36.667 152.153 0.50 29.48 91 PRO B O 1
ATOM 1953 N N A ALA B 2 92 ? 38.599 35.350 153.636 0.50 30.01 92 ALA B N 1
ATOM 1954 C CA A ALA B 2 92 ? 37.732 34.176 153.627 0.50 29.86 92 ALA B CA 1
ATOM 1955 C C A ALA B 2 92 ? 37.258 33.805 152.239 0.50 30.10 92 ALA B C 1
ATOM 1956 O O A ALA B 2 92 ? 38.109 33.601 151.352 0.50 30.95 92 ALA B O 1
ATOM 1958 N N A PRO B 2 93 ? 35.924 33.666 152.033 0.50 29.56 93 PRO B N 1
ATOM 1959 C CA A PRO B 2 93 ? 35.566 33.279 150.673 0.50 29.01 93 PRO B CA 1
ATOM 1960 C C A PRO B 2 93 ? 35.322 34.474 149.763 0.50 28.87 93 PRO B C 1
ATOM 1961 O O A PRO B 2 93 ? 35.089 34.280 148.576 0.50 29.06 93 PRO B O 1
ATOM 1965 N N A LEU B 2 94 ? 35.374 35.695 150.297 0.50 28.74 94 LEU B N 1
ATOM 1966 C CA A LEU B 2 94 ? 35.199 36.890 149.454 0.50 28.45 94 LEU B CA 1
ATOM 1967 C C A LEU B 2 94 ? 36.394 37.118 148.520 0.50 28.40 94 LEU B C 1
ATOM 1968 O O A LEU B 2 94 ? 36.217 37.518 147.375 0.50 28.68 94 LEU B O 1
ATOM 1973 N N A ALA B 2 95 ? 37.602 36.865 149.020 0.50 28.05 95 ALA B N 1
ATOM 1974 C CA A ALA B 2 95 ? 38.831 36.944 148.232 0.50 27.96 95 ALA B CA 1
ATOM 1975 C C A ALA B 2 95 ? 38.759 36.137 146.924 0.50 28.33 95 ALA B C 1
ATOM 1976 O O A ALA B 2 95 ? 39.477 36.428 145.961 0.50 28.20 95 ALA B O 1
ATOM 1978 N N A ASP B 2 96 ? 37.900 35.114 146.914 0.50 28.87 96 ASP B N 1
ATOM 1979 C CA A ASP B 2 96 ? 37.612 34.305 145.729 0.50 29.06 96 ASP B CA 1
ATOM 1980 C C A ASP B 2 96 ? 36.853 35.110 144.676 0.50 28.90 96 ASP B C 1
ATOM 1981 O O A ASP B 2 96 ? 37.083 34.970 143.474 0.50 28.94 96 ASP B O 1
ATOM 1986 N N A TYR B 2 97 ? 35.950 35.961 145.139 0.50 28.82 97 TYR B N 1
ATOM 1987 C CA A TYR B 2 97 ? 35.054 36.676 144.250 0.50 28.97 97 TYR B CA 1
ATOM 1988 C C A TYR B 2 97 ? 35.634 37.992 143.722 0.50 29.38 97 TYR B C 1
ATOM 1989 O O A TYR B 2 97 ? 35.046 38.624 142.841 0.50 29.41 97 TYR B O 1
ATOM 1998 N N A VAL B 2 98 ? 36.795 38.376 144.252 0.50 29.72 98 VAL B N 1
ATOM 1999 C CA A VAL B 2 98 ? 37.378 39.705 144.034 0.50 29.87 98 VAL B CA 1
ATOM 2000 C C A VAL B 2 98 ? 38.796 39.605 143.471 0.50 30.30 98 VAL B C 1
ATOM 2001 O O A VAL B 2 98 ? 39.198 40.430 142.644 0.50 30.12 98 VAL B O 1
ATOM 2005 N N A GLY B 2 99 ? 39.531 38.582 143.922 0.50 30.98 99 GLY B N 1
ATOM 2006 C CA A GLY B 2 99 ? 40.856 38.218 143.385 0.50 31.58 99 GLY B CA 1
ATOM 2007 C C A GLY B 2 99 ? 41.969 39.236 143.598 0.50 31.99 99 GLY B C 1
ATOM 2008 O O A GLY B 2 99 ? 42.663 39.606 142.644 0.50 31.86 99 GLY B O 1
ATOM 2009 N N A ARG B 2 100 ? 42.146 39.662 144.853 0.50 32.33 100 ARG B N 1
ATOM 2010 C CA A ARG B 2 100 ? 43.069 40.752 145.236 0.50 32.68 100 ARG B CA 1
ATOM 2011 C C A ARG B 2 100 ? 42.537 42.143 144.859 0.50 32.88 100 ARG B C 1
ATOM 2012 O O A ARG B 2 100 ? 41.962 42.326 143.778 0.50 32.94 100 ARG B O 1
ATOM 2014 N N A ARG B 2 101 ? 42.739 43.105 145.765 0.50 32.96 101 ARG B N 1
ATOM 2015 C CA A ARG B 2 101 ? 42.261 44.491 145.623 0.50 32.96 101 ARG B CA 1
ATOM 2016 C C A ARG B 2 101 ? 40.742 44.619 145.395 0.50 33.00 101 ARG B C 1
ATOM 2017 O O A ARG B 2 101 ? 40.233 44.389 144.290 0.50 33.05 101 ARG B O 1
ATOM 2019 N N A LEU B 2 102 ? 40.041 44.984 146.468 0.50 33.05 102 LEU B N 1
ATOM 2020 C CA A LEU B 2 102 ? 38.593 45.217 146.478 0.50 32.96 102 LEU B CA 1
ATOM 2021 C C A LEU B 2 102 ? 38.195 46.443 145.634 0.50 33.09 102 LEU B C 1
ATOM 2022 O O A LEU B 2 102 ? 37.113 46.464 145.035 0.50 33.39 102 LEU B O 1
ATOM 2027 N N A GLU B 2 103 ? 39.076 47.450 145.594 0.50 32.94 103 GLU B N 1
ATOM 2028 C CA A GLU B 2 103 ? 38.872 48.689 144.819 0.50 32.83 103 GLU B CA 1
ATOM 2029 C C A GLU B 2 103 ? 38.893 48.424 143.316 0.50 32.76 103 GLU B C 1
ATOM 2030 O O A GLU B 2 103 ? 38.468 49.270 142.521 0.50 32.66 103 GLU B O 1
ATOM 2036 N N A ASP B 2 104 ? 39.403 47.249 142.944 0.50 32.71 104 ASP B N 1
ATOM 2037 C CA A ASP B 2 104 ? 39.428 46.798 141.559 0.50 32.56 104 ASP B CA 1
ATOM 2038 C C A ASP B 2 104 ? 38.438 45.650 141.319 0.50 32.26 104 ASP B C 1
ATOM 2039 O O A ASP B 2 104 ? 38.753 44.481 141.560 0.50 32.13 104 ASP B O 1
ATOM 2044 N N A VAL B 2 105 ? 37.232 46.016 140.885 0.50 31.94 105 VAL B N 1
ATOM 2045 C CA A VAL B 2 105 ? 36.266 45.090 140.273 0.50 31.77 105 VAL B CA 1
ATOM 2046 C C A VAL B 2 105 ? 35.562 45.789 139.096 0.50 31.79 105 VAL B C 1
ATOM 2047 O O A VAL B 2 105 ? 36.017 46.842 138.629 0.50 31.71 105 VAL B O 1
ATOM 2051 N N A ARG B 2 106 ? 34.468 45.193 138.612 0.50 31.74 106 ARG B N 1
ATOM 2052 C CA A ARG B 2 106 ? 33.599 45.827 137.614 0.50 31.40 106 ARG B CA 1
ATOM 2053 C C A ARG B 2 106 ? 32.473 46.619 138.309 0.50 31.10 106 ARG B C 1
ATOM 2054 O O A ARG B 2 106 ? 31.388 46.080 138.584 0.50 31.12 106 ARG B O 1
ATOM 2056 N N A TRP B 2 107 ? 32.749 47.895 138.597 0.50 30.53 107 TRP B N 1
ATOM 2057 C CA A TRP B 2 107 ? 31.827 48.752 139.354 0.50 29.85 107 TRP B CA 1
ATOM 2058 C C A TRP B 2 107 ? 30.755 49.381 138.476 0.50 29.88 107 TRP B C 1
ATOM 2059 O O A TRP B 2 107 ? 30.999 49.685 137.304 0.50 29.76 107 TRP B O 1
ATOM 2070 N N A ARG B 2 108 ? 29.575 49.586 139.058 0.50 29.86 108 ARG B N 1
ATOM 2071 C CA A ARG B 2 108 ? 28.521 50.370 138.418 0.50 30.09 108 ARG B CA 1
ATOM 2072 C C A ARG B 2 108 ? 28.045 51.473 139.361 0.50 30.29 108 ARG B C 1
ATOM 2073 O O A ARG B 2 108 ? 27.439 51.190 140.408 0.50 29.87 108 ARG B O 1
ATOM 2075 N N A THR B 2 109 ? 28.351 52.722 138.984 0.50 30.58 109 THR B N 1
ATOM 2076 C CA A THR B 2 109 ? 27.993 53.919 139.757 0.50 30.87 109 THR B CA 1
ATOM 2077 C C A THR B 2 109 ? 26.491 54.127 139.640 0.50 31.30 109 THR B C 1
ATOM 2078 O O A THR B 2 109 ? 25.942 54.028 138.536 0.50 31.61 109 THR B O 1
ATOM 2080 N N A LEU B 2 110 ? 25.821 54.404 140.764 0.50 31.63 110 LEU B N 1
ATOM 2081 C CA A LEU B 2 110 ? 24.349 54.302 140.798 0.50 32.01 110 LEU B CA 1
ATOM 2082 C C A LEU B 2 110 ? 23.518 55.148 141.810 0.50 32.18 110 LEU B C 1
ATOM 2083 O O A LEU B 2 110 ? 22.674 54.566 142.524 0.50 32.52 110 LEU B O 1
ATOM 2085 N N A GLY B 2 111 ? 23.697 56.469 141.924 0.50 32.22 111 GLY B N 1
ATOM 2086 C CA A GLY B 2 111 ? 24.640 57.328 141.210 0.50 32.56 111 GLY B CA 1
ATOM 2087 C C A GLY B 2 111 ? 24.729 58.578 142.086 0.50 32.61 111 GLY B C 1
ATOM 2088 O O A GLY B 2 111 ? 25.617 59.418 141.910 0.50 32.67 111 GLY B O 1
ATOM 2089 N N A GLY B 2 112 ? 23.781 58.703 143.028 0.50 32.80 112 GLY B N 1
ATOM 2090 C CA A GLY B 2 112 ? 23.876 59.664 144.128 0.50 32.85 112 GLY B CA 1
ATOM 2091 C C A GLY B 2 112 ? 24.898 59.153 145.132 0.50 33.03 112 GLY B C 1
ATOM 2092 O O A GLY B 2 112 ? 24.552 58.809 146.269 0.50 33.26 112 GLY B O 1
ATOM 2093 N N A GLY B 2 113 ? 26.150 59.063 144.673 0.50 32.95 113 GLY B N 1
ATOM 2094 C CA A GLY B 2 113 ? 27.310 58.706 145.502 0.50 32.73 113 GLY B CA 1
ATOM 2095 C C A GLY B 2 113 ? 27.586 57.240 145.833 0.50 32.53 113 GLY B C 1
ATOM 2096 O O A GLY B 2 113 ? 28.417 56.944 146.686 0.50 32.65 113 GLY B O 1
ATOM 2097 N N A VAL B 2 114 ? 26.907 56.316 145.170 0.50 32.11 114 VAL B N 1
ATOM 2098 C CA A VAL B 2 114 ? 27.127 54.905 145.447 0.50 31.67 114 VAL B CA 1
ATOM 2099 C C A VAL B 2 114 ? 27.599 54.199 144.169 0.50 31.72 114 VAL B C 1
ATOM 2100 O O A VAL B 2 114 ? 27.245 54.604 143.053 0.50 31.51 114 VAL B O 1
ATOM 2104 N N A ARG B 2 115 ? 28.421 53.163 144.342 0.50 31.62 115 ARG B N 1
ATOM 2105 C CA A ARG B 2 115 ? 28.792 52.258 143.249 0.50 31.51 115 ARG B CA 1
ATOM 2106 C C A ARG B 2 115 ? 28.704 50.793 143.699 0.50 31.21 115 ARG B C 1
ATOM 2107 O O A ARG B 2 115 ? 28.862 50.487 144.881 0.50 31.19 115 ARG B O 1
ATOM 2115 N N A GLN B 2 116 ? 28.422 49.891 142.760 0.50 30.94 116 GLN B N 1
ATOM 2116 C CA A GLN B 2 116 ? 28.205 48.482 143.100 0.50 30.27 116 GLN B CA 1
ATOM 2117 C C A GLN B 2 116 ? 28.768 47.492 142.078 0.50 30.11 116 GLN B C 1
ATOM 2118 O O A GLN B 2 116 ? 28.901 47.801 140.886 0.50 30.10 116 GLN B O 1
ATOM 2124 N N A ALA B 2 117 ? 29.096 46.302 142.576 0.50 29.49 117 ALA B N 1
ATOM 2125 C CA A ALA B 2 117 ? 29.523 45.191 141.745 0.50 29.25 117 ALA B CA 1
ATOM 2126 C C A ALA B 2 117 ? 28.640 43.984 142.079 0.50 29.40 117 ALA B C 1
ATOM 2127 O O A ALA B 2 117 ? 28.552 43.558 143.237 0.50 29.04 117 ALA B O 1
ATOM 2129 N N A ILE B 2 118 ? 27.940 43.462 141.079 0.50 29.62 118 ILE B N 1
ATOM 2130 C CA A ILE B 2 118 ? 27.132 42.274 141.310 0.50 29.95 118 ILE B CA 1
ATOM 2131 C C A ILE B 2 118 ? 28.029 41.060 141.140 0.50 29.97 118 ILE B C 1
ATOM 2132 O O A ILE B 2 118 ? 28.520 40.798 140.030 0.50 30.55 118 ILE B O 1
ATOM 2137 N N A LEU B 2 119 ? 28.233 40.351 142.252 0.50 29.29 119 LEU B N 1
ATOM 2138 C CA A LEU B 2 119 ? 29.139 39.218 142.348 0.50 28.92 119 LEU B CA 1
ATOM 2139 C C A LEU B 2 119 ? 28.491 37.954 141.829 0.50 28.93 119 LEU B C 1
ATOM 2140 O O A LEU B 2 119 ? 27.338 37.658 142.189 0.50 28.95 119 LEU B O 1
ATOM 2145 N N A PRO B 2 120 ? 29.244 37.186 141.008 0.50 28.71 120 PRO B N 1
ATOM 2146 C CA A PRO B 2 120 ? 28.760 35.989 140.306 0.50 28.51 120 PRO B CA 1
ATOM 2147 C C A PRO B 2 120 ? 28.554 34.790 141.243 0.50 27.88 120 PRO B C 1
ATOM 2148 O O A PRO B 2 120 ? 29.490 34.352 141.918 0.50 27.64 120 PRO B O 1
ATOM 2152 N N A THR B 2 121 ? 27.321 34.290 141.268 0.50 27.29 121 THR B N 1
ATOM 2153 C CA A THR B 2 121 ? 26.913 33.215 142.150 0.50 27.17 121 THR B CA 1
ATOM 2154 C C A THR B 2 121 ? 25.859 32.315 141.495 0.50 27.17 121 THR B C 1
ATOM 2155 O O A THR B 2 121 ? 25.075 32.769 140.649 0.50 26.96 121 THR B O 1
ATOM 2159 N N A GLY B 2 122 ? 25.846 31.044 141.907 0.50 27.06 122 GLY B N 1
ATOM 2160 C CA A GLY B 2 122 ? 24.693 30.169 141.735 0.50 27.23 122 GLY B CA 1
ATOM 2161 C C A GLY B 2 122 ? 23.569 30.561 142.684 0.50 27.60 122 GLY B C 1
ATOM 2162 O O A GLY B 2 122 ? 23.674 31.557 143.391 0.50 27.67 122 GLY B O 1
ATOM 2163 N N A GLY B 2 123 ? 22.483 29.788 142.697 0.50 28.38 123 GLY B N 1
ATOM 2164 C CA A GLY B 2 123 ? 21.312 30.112 143.525 0.50 28.63 123 GLY B CA 1
ATOM 2165 C C A GLY B 2 123 ? 20.492 31.259 142.943 0.50 28.78 123 GLY B C 1
ATOM 2166 O O A GLY B 2 123 ? 20.780 31.752 141.840 0.50 28.81 123 GLY B O 1
ATOM 2167 N N A GLU B 2 124 ? 19.469 31.683 143.682 0.50 28.78 124 GLU B N 1
ATOM 2168 C CA A GLU B 2 124 ? 18.481 32.634 143.165 0.50 29.30 124 GLU B CA 1
ATOM 2169 C C A GLU B 2 124 ? 18.492 33.919 143.963 0.50 29.30 124 GLU B C 1
ATOM 2170 O O A GLU B 2 124 ? 17.733 34.868 143.679 0.50 29.19 124 GLU B O 1
ATOM 2176 N N A ALA B 2 125 ? 19.361 33.925 144.965 0.50 29.06 125 ALA B N 1
ATOM 2177 C CA A ALA B 2 125 ? 19.653 35.102 145.745 0.50 28.87 125 ALA B CA 1
ATOM 2178 C C A ALA B 2 125 ? 20.840 35.843 145.122 0.50 29.00 125 ALA B C 1
ATOM 2179 O O A ALA B 2 125 ? 21.756 35.210 144.575 0.50 28.92 125 ALA B O 1
ATOM 2181 N N A ILE B 2 126 ? 20.818 37.177 145.220 0.50 28.92 126 ILE B N 1
ATOM 2182 C CA A ILE B 2 126 ? 21.825 38.049 144.596 0.50 28.48 126 ILE B CA 1
ATOM 2183 C C A ILE B 2 126 ? 22.863 38.491 145.609 0.50 28.09 126 ILE B C 1
ATOM 2184 O O A ILE B 2 126 ? 22.537 38.701 146.777 0.50 28.48 126 ILE B O 1
ATOM 2189 N N A ALA B 2 127 ? 24.105 38.633 145.145 0.50 27.77 127 ALA B N 1
ATOM 2190 C CA A ALA B 2 127 ? 25.237 39.074 145.962 0.50 27.16 127 ALA B CA 1
ATOM 2191 C C A ALA B 2 127 ? 25.985 40.229 145.295 0.50 27.54 127 ALA B C 1
ATOM 2192 O O A ALA B 2 127 ? 26.427 40.133 144.151 0.50 26.97 127 ALA B O 1
ATOM 2194 N N A ARG B 2 128 ? 26.147 41.311 146.043 0.50 27.99 128 ARG B N 1
ATOM 2195 C CA A ARG B 2 128 ? 26.750 42.511 145.526 0.50 29.07 128 ARG B CA 1
ATOM 2196 C C A ARG B 2 128 ? 27.637 43.154 146.571 0.50 29.38 128 ARG B C 1
ATOM 2197 O O A ARG B 2 128 ? 27.373 43.059 147.776 0.50 29.41 128 ARG B O 1
ATOM 2205 N N A LEU B 2 129 ? 28.704 43.786 146.085 0.50 29.77 129 LEU B N 1
ATOM 2206 C CA A LEU B 2 129 ? 29.505 44.712 146.873 0.50 29.87 129 LEU B CA 1
ATOM 2207 C C A LEU B 2 129 ? 28.888 46.105 146.815 0.50 30.05 129 LEU B C 1
ATOM 2208 O O A LEU B 2 129 ? 28.505 46.564 145.740 0.50 29.79 129 LEU B O 1
ATOM 2213 N N A LEU B 2 130 ? 28.777 46.759 147.972 0.50 30.69 130 LEU B N 1
ATOM 2214 C CA A LEU B 2 130 ? 28.370 48.180 148.023 0.50 31.46 130 LEU B CA 1
ATOM 2215 C C A LEU B 2 130 ? 29.566 49.092 148.298 0.50 31.36 130 LEU B C 1
ATOM 2216 O O A LEU B 2 130 ? 30.531 48.686 148.950 0.50 31.40 130 LEU B O 1
ATOM 2221 N N A TRP B 2 131 ? 29.498 50.318 147.795 0.50 31.36 131 TRP B N 1
ATOM 2222 C CA A TRP B 2 131 ? 30.551 51.289 148.028 0.50 31.54 131 TRP B CA 1
ATOM 2223 C C A TRP B 2 131 ? 29.929 52.638 148.347 0.50 31.28 131 TRP B C 1
ATOM 2224 O O A TRP B 2 131 ? 29.527 53.380 147.450 0.50 31.50 131 TRP B O 1
ATOM 2235 N N A ILE B 2 132 ? 29.858 52.944 149.634 0.50 30.83 132 ILE B N 1
ATOM 2236 C CA A ILE B 2 132 ? 29.215 54.154 150.110 0.50 30.54 132 ILE B CA 1
ATOM 2237 C C A ILE B 2 132 ? 30.277 55.070 150.744 0.50 30.71 132 ILE B C 1
ATOM 2238 O O A ILE B 2 132 ? 30.677 54.864 151.894 0.50 30.54 132 ILE B O 1
ATOM 2243 N N A PRO B 2 133 ? 30.744 56.087 149.984 0.50 30.84 133 PRO B N 1
ATOM 2244 C CA A PRO B 2 133 ? 31.869 56.920 150.415 0.50 30.97 133 PRO B CA 1
ATOM 2245 C C A PRO B 2 133 ? 31.536 57.854 151.571 0.50 30.93 133 PRO B C 1
ATOM 2246 O O A PRO B 2 133 ? 30.359 58.067 151.871 0.50 30.97 133 PRO B O 1
ATOM 2250 N N A GLY B 2 134 ? 32.584 58.372 152.214 0.50 31.11 134 GLY B N 1
ATOM 2251 C CA A GLY B 2 134 ? 32.498 59.517 153.141 0.50 31.50 134 GLY B CA 1
ATOM 2252 C C A GLY B 2 134 ? 31.170 59.696 153.851 0.50 31.55 134 GLY B C 1
ATOM 2253 O O A GLY B 2 134 ? 30.816 58.891 154.717 0.50 31.68 134 GLY B O 1
ATOM 2254 N N A GLY B 2 135 ? 30.437 60.745 153.482 0.50 31.36 135 GLY B N 1
ATOM 2255 C CA A GLY B 2 135 ? 29.102 60.977 154.028 0.50 31.46 135 GLY B CA 1
ATOM 2256 C C A GLY B 2 135 ? 28.016 60.797 152.985 0.50 31.59 135 GLY B C 1
ATOM 2257 O O A GLY B 2 135 ? 27.196 61.688 152.773 0.50 31.92 135 GLY B O 1
ATOM 2258 N N A GLN B 2 136 ? 28.017 59.651 152.312 0.50 31.65 136 GLN B N 1
ATOM 2259 C CA A GLN B 2 136 ? 27.005 59.379 151.295 0.50 31.49 136 GLN B CA 1
ATOM 2260 C C A GLN B 2 136 ? 25.953 58.391 151.774 0.50 31.71 136 GLN B C 1
ATOM 2261 O O A GLN B 2 136 ? 26.271 57.434 152.487 0.50 31.54 136 GLN B O 1
ATOM 2267 N N A ALA B 2 137 ? 24.703 58.630 151.382 0.50 32.03 137 ALA B N 1
ATOM 2268 C CA A ALA B 2 137 ? 23.616 57.732 151.742 0.50 32.25 137 ALA B CA 1
ATOM 2269 C C A ALA B 2 137 ? 23.064 56.950 150.564 0.50 32.48 137 ALA B C 1
ATOM 2270 O O A ALA B 2 137 ? 22.788 57.497 149.488 0.50 32.74 137 ALA B O 1
ATOM 2272 N N A VAL B 2 138 ? 22.929 55.645 150.793 0.50 32.79 138 VAL B N 1
ATOM 2273 C CA A VAL B 2 138 ? 22.226 54.742 149.894 0.50 32.82 138 VAL B CA 1
ATOM 2274 C C A VAL B 2 138 ? 20.751 55.172 149.880 0.50 33.05 138 VAL B C 1
ATOM 2275 O O A VAL B 2 138 ? 20.157 55.401 150.946 0.50 33.31 138 VAL B O 1
ATOM 2279 N N A PRO B 2 139 ? 20.170 55.337 148.670 0.50 33.06 139 PRO B N 1
ATOM 2280 C CA A PRO B 2 139 ? 18.773 55.776 148.541 0.50 32.86 139 PRO B CA 1
ATOM 2281 C C A PRO B 2 139 ? 17.817 54.671 148.991 0.50 32.57 139 PRO B C 1
ATOM 2282 O O A PRO B 2 139 ? 18.017 53.510 148.641 0.50 32.43 139 PRO B O 1
ATOM 2286 N N A ASP B 2 140 ? 16.799 55.052 149.764 0.50 32.52 140 ASP B N 1
ATOM 2287 C CA A ASP B 2 140 ? 15.971 54.112 150.529 0.50 32.44 140 ASP B CA 1
ATOM 2288 C C A ASP B 2 140 ? 15.462 52.929 149.720 0.50 32.61 140 ASP B C 1
ATOM 2289 O O A ASP B 2 140 ? 14.929 53.099 148.619 0.50 32.72 140 ASP B O 1
ATOM 2294 N N A HIS B 2 141 ? 15.640 51.733 150.278 0.50 32.61 141 HIS B N 1
ATOM 2295 C CA A HIS B 2 141 ? 15.246 50.503 149.601 0.50 32.69 141 HIS B CA 1
ATOM 2296 C C A HIS B 2 141 ? 14.465 49.555 150.497 0.50 32.70 141 HIS B C 1
ATOM 2297 O O A HIS B 2 141 ? 14.985 49.049 151.505 0.50 32.58 141 HIS B O 1
ATOM 2304 N N A GLY B 2 142 ? 13.209 49.328 150.107 0.50 32.43 142 GLY B N 1
ATOM 2305 C CA A GLY B 2 142 ? 12.446 48.168 150.567 0.50 32.19 142 GLY B CA 1
ATOM 2306 C C A GLY B 2 142 ? 13.053 46.884 150.008 0.50 31.93 142 GLY B C 1
ATOM 2307 O O A GLY B 2 142 ? 13.963 46.917 149.150 0.50 31.86 142 GLY B O 1
ATOM 2308 N N A HIS B 2 143 ? 12.560 45.745 150.488 0.50 31.87 143 HIS B N 1
ATOM 2309 C CA A HIS B 2 143 ? 13.183 44.462 150.163 0.50 31.67 143 HIS B CA 1
ATOM 2310 C C A HIS B 2 143 ? 12.210 43.474 149.547 0.50 31.65 143 HIS B C 1
ATOM 2311 O O A HIS B 2 143 ? 11.086 43.295 150.030 0.50 31.67 143 HIS B O 1
ATOM 2318 N N A ARG B 2 144 ? 12.650 42.845 148.462 0.50 31.54 144 ARG B N 1
ATOM 2319 C CA A ARG B 2 144 ? 11.912 41.745 147.866 0.50 31.43 144 ARG B CA 1
ATOM 2320 C C A ARG B 2 144 ? 12.376 40.415 148.486 0.50 31.43 144 ARG B C 1
ATOM 2321 O O A ARG B 2 144 ? 12.546 39.416 147.782 0.50 31.53 144 ARG B O 1
ATOM 2323 N N A GLY B 2 145 ? 12.581 40.425 149.808 0.50 31.17 145 GLY B N 1
ATOM 2324 C CA A GLY B 2 145 ? 12.978 39.245 150.577 0.50 30.81 145 GLY B CA 1
ATOM 2325 C C A GLY B 2 145 ? 13.842 39.631 151.763 0.50 30.94 145 GLY B C 1
ATOM 2326 O O A GLY B 2 145 ? 13.883 40.806 152.156 0.50 31.17 145 GLY B O 1
ATOM 2327 N N A LEU B 2 146 ? 14.531 38.644 152.341 0.50 30.55 146 LEU B N 1
ATOM 2328 C CA A LEU B 2 146 ? 15.517 38.894 153.390 0.50 29.96 146 LEU B CA 1
ATOM 2329 C C A LEU B 2 146 ? 16.763 39.540 152.781 0.50 29.42 146 LEU B C 1
ATOM 2330 O O A LEU B 2 146 ? 17.120 39.249 151.642 0.50 29.08 146 LEU B O 1
ATOM 2335 N N A GLU B 2 147 ? 17.404 40.437 153.529 0.50 29.22 147 GLU B N 1
ATOM 2336 C CA A GLU B 2 147 ? 18.635 41.107 153.070 0.50 29.34 147 GLU B CA 1
ATOM 2337 C C A GLU B 2 147 ? 19.745 40.957 154.105 0.50 28.95 147 GLU B C 1
ATOM 2338 O O A GLU B 2 147 ? 19.474 40.958 155.303 0.50 29.05 147 GLU B O 1
ATOM 2344 N N A LEU B 2 148 ? 20.986 40.837 153.632 0.50 28.80 148 LEU B N 1
ATOM 2345 C CA A LEU B 2 148 ? 22.162 40.601 154.486 0.50 28.22 148 LEU B CA 1
ATOM 2346 C C A LEU B 2 148 ? 23.283 41.563 154.143 0.50 28.22 148 LEU B C 1
ATOM 2347 O O A LEU B 2 148 ? 23.700 41.643 152.982 0.50 28.33 148 LEU B O 1
ATOM 2352 N N A THR B 2 149 ? 23.774 42.291 155.143 0.50 27.53 149 THR B N 1
ATOM 2353 C CA A THR B 2 149 ? 24.771 43.303 154.878 0.50 27.58 149 THR B CA 1
ATOM 2354 C C A THR B 2 149 ? 25.944 43.232 155.865 0.50 27.88 149 THR B C 1
ATOM 2355 O O A THR B 2 149 ? 25.785 43.318 157.094 0.50 28.68 149 THR B O 1
ATOM 2359 N N A LEU B 2 150 ? 27.133 43.086 155.306 0.50 27.08 150 LEU B N 1
ATOM 2360 C CA A LEU B 2 150 ? 28.334 42.939 156.093 0.50 26.06 150 LEU B CA 1
ATOM 2361 C C A LEU B 2 150 ? 29.241 44.107 155.754 0.50 25.95 150 LEU B C 1
ATOM 2362 O O A LEU B 2 150 ? 29.503 44.370 154.585 0.50 26.12 150 LEU B O 1
ATOM 2367 N N A VAL B 2 151 ? 29.717 44.811 156.768 0.50 25.71 151 VAL B N 1
ATOM 2368 C CA A VAL B 2 151 ? 30.643 45.904 156.519 0.50 26.13 151 VAL B CA 1
ATOM 2369 C C A VAL B 2 151 ? 32.071 45.359 156.462 0.50 26.73 151 VAL B C 1
ATOM 2370 O O A VAL B 2 151 ? 32.506 44.625 157.359 0.50 26.56 151 VAL B O 1
ATOM 2374 N N A LEU B 2 152 ? 32.785 45.714 155.396 0.50 27.48 152 LEU B N 1
ATOM 2375 C CA A LEU B 2 152 ? 34.183 45.320 155.229 0.50 28.43 152 LEU B CA 1
ATOM 2376 C C A LEU B 2 152 ? 35.135 46.473 155.549 0.50 29.05 152 LEU B C 1
ATOM 2377 O O A LEU B 2 152 ? 36.250 46.245 156.033 0.50 29.60 152 LEU B O 1
ATOM 2382 N N A GLN B 2 153 ? 34.693 47.702 155.279 0.50 29.40 153 GLN B N 1
ATOM 2383 C CA A GLN B 2 153 ? 35.441 48.909 155.652 0.50 29.48 153 GLN B CA 1
ATOM 2384 C C A GLN B 2 153 ? 34.479 49.925 156.252 0.50 29.46 153 GLN B C 1
ATOM 2385 O O A GLN B 2 153 ? 33.323 50.016 155.846 0.50 29.46 153 GLN B O 1
ATOM 2391 N N A GLY B 2 154 ? 34.961 50.681 157.232 0.50 29.82 154 GLY B N 1
ATOM 2392 C CA A GLY B 2 154 ? 34.195 51.773 157.833 0.50 29.91 154 GLY B CA 1
ATOM 2393 C C A GLY B 2 154 ? 32.903 51.367 158.529 0.50 29.96 154 GLY B C 1
ATOM 2394 O O A GLY B 2 154 ? 32.832 50.324 159.185 0.50 29.70 154 GLY B O 1
ATOM 2395 N N A ALA B 2 155 ? 31.885 52.213 158.381 0.50 29.72 155 ALA B N 1
ATOM 2396 C CA A ALA B 2 155 ? 30.632 52.068 159.105 0.50 29.47 155 ALA B CA 1
ATOM 2397 C C A ALA B 2 155 ? 29.506 52.740 158.343 0.50 29.46 155 ALA B C 1
ATOM 2398 O O A ALA B 2 155 ? 29.760 53.544 157.444 0.50 29.39 155 ALA B O 1
ATOM 2400 N N A PHE B 2 156 ? 28.266 52.402 158.706 0.50 29.46 156 PHE B N 1
ATOM 2401 C CA A PHE B 2 156 ? 27.074 53.071 158.177 0.50 29.43 156 PHE B CA 1
ATOM 2402 C C A PHE B 2 156 ? 25.920 53.084 159.181 0.50 29.51 156 PHE B C 1
ATOM 2403 O O A PHE B 2 156 ? 25.782 52.167 160.005 0.50 29.02 156 PHE B O 1
ATOM 2411 N N A ARG B 2 157 ? 25.105 54.139 159.099 0.50 29.75 157 ARG B N 1
ATOM 2412 C CA A ARG B 2 157 ? 23.928 54.308 159.944 0.50 29.99 157 ARG B CA 1
ATOM 2413 C C A ARG B 2 157 ? 22.646 54.109 159.147 0.50 29.94 157 ARG B C 1
ATOM 2414 O O A ARG B 2 157 ? 22.532 54.565 158.008 0.50 29.75 157 ARG B O 1
ATOM 2416 N N A ASP B 2 158 ? 21.688 53.425 159.769 0.50 30.24 158 ASP B N 1
ATOM 2417 C CA A ASP B 2 158 ? 20.409 53.087 159.151 0.50 30.56 158 ASP B CA 1
ATOM 2418 C C A ASP B 2 158 ? 19.405 52.684 160.228 0.50 30.83 158 ASP B C 1
ATOM 2419 O O A ASP B 2 158 ? 19.091 53.476 161.121 0.50 30.61 158 ASP B O 1
ATOM 2421 N N A GLU B 2 159 ? 18.939 51.434 160.117 0.50 31.37 159 GLU B N 1
ATOM 2422 C CA A GLU B 2 159 ? 17.903 50.805 160.962 0.50 31.61 159 GLU B CA 1
ATOM 2423 C C A GLU B 2 159 ? 17.668 51.394 162.354 0.50 31.65 159 GLU B C 1
ATOM 2424 O O A GLU B 2 159 ? 17.114 52.499 162.497 0.50 31.66 159 GLU B O 1
ATOM 2426 N N A THR B 2 160 ? 18.068 50.632 163.371 0.50 31.75 160 THR B N 1
ATOM 2427 C CA A THR B 2 160 ? 17.933 51.039 164.766 0.50 32.05 160 THR B CA 1
ATOM 2428 C C A THR B 2 160 ? 19.320 51.219 165.369 0.50 32.05 160 THR B C 1
ATOM 2429 O O A THR B 2 160 ? 19.468 51.745 166.494 0.50 32.01 160 THR B O 1
ATOM 2431 N N A ASP B 2 161 ? 20.326 50.823 164.581 0.50 31.69 161 ASP B N 1
ATOM 2432 C CA A ASP B 2 161 ? 21.686 50.575 165.078 0.50 31.60 161 ASP B CA 1
ATOM 2433 C C A ASP B 2 161 ? 22.843 51.175 164.254 0.50 31.16 161 ASP B C 1
ATOM 2434 O O A ASP B 2 161 ? 22.667 51.608 163.103 0.50 30.91 161 ASP B O 1
ATOM 2439 N N A ARG B 2 162 ? 24.024 51.177 164.881 0.50 30.59 162 ARG B N 1
ATOM 2440 C CA A ARG B 2 162 ? 25.302 51.442 164.214 0.50 30.05 162 ARG B CA 1
ATOM 2441 C C A ARG B 2 162 ? 25.938 50.126 163.756 0.50 29.25 162 ARG B C 1
ATOM 2442 O O A ARG B 2 162 ? 26.067 49.188 164.544 0.50 28.94 162 ARG B O 1
ATOM 2450 N N A PHE B 2 163 ? 26.335 50.067 162.488 0.50 28.59 163 PHE B N 1
ATOM 2451 C CA A PHE B 2 163 ? 27.036 48.898 161.944 0.50 28.13 163 PHE B CA 1
ATOM 2452 C C A PHE B 2 163 ? 28.458 49.263 161.512 0.50 27.82 163 PHE B C 1
ATOM 2453 O O A PHE B 2 163 ? 28.648 50.095 160.630 0.50 27.64 163 PHE B O 1
ATOM 2461 N N A GLY B 2 164 ? 29.452 48.642 162.149 0.50 27.72 164 GLY B N 1
ATOM 2462 C CA A GLY B 2 164 ? 30.874 48.880 161.832 0.50 27.45 164 GLY B CA 1
ATOM 2463 C C A GLY B 2 164 ? 31.542 47.688 161.152 0.50 27.28 164 GLY B C 1
ATOM 2464 O O A GLY B 2 164 ? 30.903 46.662 160.928 0.50 27.07 164 GLY B O 1
ATOM 2465 N N A ALA B 2 165 ? 32.831 47.828 160.835 0.50 27.01 165 ALA B N 1
ATOM 2466 C CA A ALA B 2 165 ? 33.584 46.831 160.092 0.50 26.96 165 ALA B CA 1
ATOM 2467 C C A ALA B 2 165 ? 33.547 45.469 160.782 0.50 27.20 165 ALA B C 1
ATOM 2468 O O A ALA B 2 165 ? 34.112 45.284 161.867 0.50 27.52 165 ALA B O 1
ATOM 2470 N N A GLY B 2 166 ? 32.856 44.527 160.148 0.50 27.07 166 GLY B N 1
ATOM 2471 C CA A GLY B 2 166 ? 32.642 43.199 160.719 0.50 27.44 166 GLY B CA 1
ATOM 2472 C C A GLY B 2 166 ? 31.208 42.894 161.141 0.50 27.26 166 GLY B C 1
ATOM 2473 O O A GLY B 2 166 ? 30.819 41.725 161.222 0.50 27.68 166 GLY B O 1
ATOM 2474 N N A ASP B 2 167 ? 30.432 43.939 161.403 0.50 26.96 167 ASP B N 1
ATOM 2475 C CA A ASP B 2 167 ? 29.036 43.826 161.826 0.50 27.05 167 ASP B CA 1
ATOM 2476 C C A ASP B 2 167 ? 28.142 43.376 160.688 0.50 27.14 167 ASP B C 1
ATOM 2477 O O A ASP B 2 167 ? 28.394 43.708 159.527 0.50 27.12 167 ASP B O 1
ATOM 2482 N N A ILE B 2 168 ? 27.096 42.624 161.029 0.50 27.40 168 ILE B N 1
ATOM 2483 C CA A ILE B 2 168 ? 26.141 42.159 160.032 0.50 27.70 168 ILE B CA 1
ATOM 2484 C C A ILE B 2 168 ? 24.703 42.568 160.341 0.50 27.83 168 ILE B C 1
ATOM 2485 O O A ILE B 2 168 ? 24.156 42.230 161.409 0.50 27.20 168 ILE B O 1
ATOM 2490 N N A GLU B 2 169 ? 24.129 43.311 159.383 0.50 28.09 169 GLU B N 1
ATOM 2491 C CA A GLU B 2 169 ? 22.704 43.679 159.342 0.50 28.33 169 GLU B CA 1
ATOM 2492 C C A GLU B 2 169 ? 21.843 42.639 158.618 0.50 28.32 169 GLU B C 1
ATOM 2493 O O A GLU B 2 169 ? 22.158 42.205 157.512 0.50 28.27 169 GLU B O 1
ATOM 2499 N N A ILE B 2 170 ? 20.752 42.263 159.273 0.50 28.62 170 ILE B N 1
ATOM 2500 C CA A ILE B 2 170 ? 19.730 41.401 158.707 0.50 28.79 170 ILE B CA 1
ATOM 2501 C C A ILE B 2 170 ? 18.445 42.231 158.536 0.50 29.15 170 ILE B C 1
ATOM 2502 O O A ILE B 2 170 ? 17.840 42.681 159.521 0.50 28.83 170 ILE B O 1
ATOM 2507 N N A ALA B 2 171 ? 18.053 42.446 157.282 0.50 29.51 171 ALA B N 1
ATOM 2508 C CA A ALA B 2 171 ? 16.838 43.192 156.961 0.50 30.12 171 ALA B CA 1
ATOM 2509 C C A ALA B 2 171 ? 15.731 42.274 156.445 0.50 30.40 171 ALA B C 1
ATOM 2510 O O A ALA B 2 171 ? 15.988 41.366 155.655 0.50 30.47 171 ALA B O 1
ATOM 2512 N N A ASP B 2 172 ? 14.505 42.533 156.896 0.50 30.94 172 ASP B N 1
ATOM 2513 C CA A ASP B 2 172 ? 13.330 41.735 156.541 0.50 31.17 172 ASP B CA 1
ATOM 2514 C C A ASP B 2 172 ? 12.659 42.253 155.248 0.50 31.23 172 ASP B C 1
ATOM 2515 O O A ASP B 2 172 ? 13.259 43.027 154.492 0.50 31.23 172 ASP B O 1
ATOM 2520 N N A GLN B 2 173 ? 11.428 41.804 154.998 0.50 30.98 173 GLN B N 1
ATOM 2521 C CA A GLN B 2 173 ? 10.612 42.290 153.887 0.50 30.98 173 GLN B CA 1
ATOM 2522 C C A GLN B 2 173 ? 9.797 43.498 154.354 0.50 30.98 173 GLN B C 1
ATOM 2523 O O A GLN B 2 173 ? 9.602 44.464 153.610 0.50 30.74 173 GLN B O 1
ATOM 2529 N N A GLU B 2 174 ? 9.324 43.422 155.595 0.50 31.01 174 GLU B N 1
ATOM 2530 C CA A GLU B 2 174 ? 8.702 44.555 156.273 0.50 31.06 174 GLU B CA 1
ATOM 2531 C C A GLU B 2 174 ? 9.804 45.410 156.925 0.50 30.99 174 GLU B C 1
ATOM 2532 O O A GLU B 2 174 ? 10.033 45.350 158.138 0.50 30.93 174 GLU B O 1
ATOM 2538 N N A LEU B 2 175 ? 10.500 46.175 156.081 0.50 31.03 175 LEU B N 1
ATOM 2539 C CA A LEU B 2 175 ? 11.536 47.133 156.497 0.50 31.12 175 LEU B CA 1
ATOM 2540 C C A LEU B 2 175 ? 11.837 48.147 155.393 0.50 31.30 175 LEU B C 1
ATOM 2541 O O A LEU B 2 175 ? 12.362 47.785 154.334 0.50 31.54 175 LEU B O 1
ATOM 2546 N N A GLU B 2 176 ? 11.503 49.410 155.652 0.50 31.21 176 GLU B N 1
ATOM 2547 C CA A GLU B 2 176 ? 11.928 50.521 154.807 0.50 31.12 176 GLU B CA 1
ATOM 2548 C C A GLU B 2 176 ? 13.116 51.175 155.508 0.50 31.01 176 GLU B C 1
ATOM 2549 O O A GLU B 2 176 ? 13.004 51.566 156.673 0.50 31.20 176 GLU B O 1
ATOM 2555 N N A HIS B 2 177 ? 14.255 51.278 154.824 0.50 30.87 177 HIS B N 1
ATOM 2556 C CA A HIS B 2 177 ? 15.443 51.903 155.434 0.50 30.99 177 HIS B CA 1
ATOM 2557 C C A HIS B 2 177 ? 16.343 52.662 154.455 0.50 30.98 177 HIS B C 1
ATOM 2558 O O A HIS B 2 177 ? 16.309 52.430 153.245 0.50 30.83 177 HIS B O 1
ATOM 2565 N N A THR B 2 178 ? 17.125 53.587 155.008 0.50 31.20 178 THR B N 1
ATOM 2566 C CA A THR B 2 178 ? 18.026 54.438 154.238 0.50 31.27 178 THR B CA 1
ATOM 2567 C C A THR B 2 178 ? 19.433 54.401 154.840 0.50 31.32 178 THR B C 1
ATOM 2568 O O A THR B 2 178 ? 19.721 55.116 155.813 0.50 31.53 178 THR B O 1
ATOM 2570 N N A PRO B 2 179 ? 20.312 53.556 154.270 0.50 31.11 179 PRO B N 1
ATOM 2571 C CA A PRO B 2 179 ? 21.671 53.382 154.786 0.50 31.17 179 PRO B CA 1
ATOM 2572 C C A PRO B 2 179 ? 22.588 54.546 154.424 0.50 31.01 179 PRO B C 1
ATOM 2573 O O A PRO B 2 179 ? 23.040 54.651 153.280 0.50 31.03 179 PRO B O 1
ATOM 2577 N N A VAL B 2 180 ? 22.844 55.415 155.400 0.50 30.83 180 VAL B N 1
ATOM 2578 C CA A VAL B 2 180 ? 23.781 56.526 155.231 0.50 30.69 180 VAL B CA 1
ATOM 2579 C C A VAL B 2 180 ? 25.152 56.128 155.785 0.50 30.45 180 VAL B C 1
ATOM 2580 O O A VAL B 2 180 ? 25.250 55.676 156.930 0.50 30.33 180 VAL B O 1
ATOM 2582 N N A ALA B 2 181 ? 26.203 56.285 154.979 0.50 30.33 181 ALA B N 1
ATOM 2583 C CA A ALA B 2 181 ? 27.565 56.039 155.460 0.50 30.29 181 ALA B CA 1
ATOM 2584 C C A ALA B 2 181 ? 27.957 57.083 156.497 0.50 30.21 181 ALA B C 1
ATOM 2585 O O A ALA B 2 181 ? 27.672 58.279 156.330 0.50 30.14 181 ALA B O 1
ATOM 2587 N N A GLU B 2 182 ? 28.577 56.616 157.581 0.50 30.22 182 GLU B N 1
ATOM 2588 C CA A GLU B 2 182 ? 29.171 57.501 158.582 0.50 30.30 182 GLU B CA 1
ATOM 2589 C C A GLU B 2 182 ? 30.449 58.120 158.011 0.50 30.48 182 GLU B C 1
ATOM 2590 O O A GLU B 2 182 ? 31.028 57.600 157.060 0.50 30.57 182 GLU B O 1
ATOM 2592 N N A ARG B 2 183 ? 30.869 59.247 158.579 0.50 31.15 183 ARG B N 1
ATOM 2593 C CA A ARG B 2 183 ? 31.990 60.014 158.033 0.50 31.22 183 ARG B CA 1
ATOM 2594 C C A ARG B 2 183 ? 33.343 59.357 158.330 0.50 31.25 183 ARG B C 1
ATOM 2595 O O A ARG B 2 183 ? 33.436 58.469 159.184 0.50 31.44 183 ARG B O 1
ATOM 2597 N N A GLY B 2 184 ? 34.379 59.779 157.603 0.50 30.99 184 GLY B N 1
ATOM 2598 C CA A GLY B 2 184 ? 35.748 59.344 157.880 0.50 30.51 184 GLY B CA 1
ATOM 2599 C C A GLY B 2 184 ? 36.429 58.478 156.834 0.50 30.37 184 GLY B C 1
ATOM 2600 O O A GLY B 2 184 ? 37.295 58.960 156.096 0.50 30.27 184 GLY B O 1
ATOM 2601 N N A LEU B 2 185 ? 36.027 57.205 156.764 0.50 30.01 185 LEU B N 1
ATOM 2602 C CA A LEU B 2 185 ? 36.801 56.172 156.064 0.50 29.71 185 LEU B CA 1
ATOM 2603 C C A LEU B 2 185 ? 36.396 55.825 154.627 0.50 29.47 185 LEU B C 1
ATOM 2604 O O A LEU B 2 185 ? 37.276 55.652 153.782 0.50 29.47 185 LEU B O 1
ATOM 2606 N N A ASP B 2 186 ? 35.091 55.720 154.361 0.50 29.04 186 ASP B N 1
ATOM 2607 C CA A ASP B 2 186 ? 34.541 55.149 153.108 0.50 28.80 186 ASP B CA 1
ATOM 2608 C C A ASP B 2 186 ? 34.039 53.726 153.366 0.50 28.68 186 ASP B C 1
ATOM 2609 O O A ASP B 2 186 ? 34.822 52.838 153.712 0.50 28.59 186 ASP B O 1
ATOM 2614 N N A CYS B 2 187 ? 32.737 53.518 153.177 0.50 28.17 187 CYS B N 1
ATOM 2615 C CA A CYS B 2 187 ? 32.068 52.283 153.597 0.50 28.29 187 CYS B CA 1
ATOM 2616 C C A CYS B 2 187 ? 31.852 51.249 152.462 0.50 28.25 187 CYS B C 1
ATOM 2617 O O A CYS B 2 187 ? 31.036 51.463 151.557 0.50 28.00 187 CYS B O 1
ATOM 2620 N N A ILE B 2 188 ? 32.593 50.136 152.521 0.50 28.13 188 ILE B N 1
ATOM 2621 C CA A ILE B 2 188 ? 32.452 49.048 151.538 0.50 28.04 188 ILE B CA 1
ATOM 2622 C C A ILE B 2 188 ? 31.756 47.857 152.192 0.50 28.48 188 ILE B C 1
ATOM 2623 O O A ILE B 2 188 ? 32.183 47.414 153.255 0.50 28.25 188 ILE B O 1
ATOM 2628 N N A CYS B 2 189 ? 30.692 47.354 151.554 0.50 29.18 189 CYS B N 1
ATOM 2629 C CA A CYS B 2 189 ? 29.868 46.242 152.083 0.50 29.63 189 CYS B CA 1
ATOM 2630 C C A CYS B 2 189 ? 29.707 45.039 151.144 0.50 29.66 189 CYS B C 1
ATOM 2631 O O A CYS B 2 189 ? 29.858 45.160 149.928 0.50 29.91 189 CYS B O 1
ATOM 2634 N N A LEU B 2 190 ? 29.357 43.893 151.732 0.50 29.50 190 LEU B N 1
ATOM 2635 C CA A LEU B 2 190 ? 28.824 42.762 150.995 0.50 29.12 190 LEU B CA 1
ATOM 2636 C C A LEU B 2 190 ? 27.374 42.545 151.415 0.50 29.26 190 LEU B C 1
ATOM 2637 O O A LEU B 2 190 ? 27.074 42.430 152.606 0.50 28.86 190 LEU B O 1
ATOM 2642 N N A ALA B 2 191 ? 26.490 42.491 150.418 0.50 29.02 191 ALA B N 1
ATOM 2643 C CA A ALA B 2 191 ? 25.049 42.341 150.628 0.50 29.26 191 ALA B CA 1
ATOM 2644 C C A ALA B 2 191 ? 24.457 41.098 149.941 0.50 28.97 191 ALA B C 1
ATOM 2645 O O A ALA B 2 191 ? 24.998 40.621 148.940 0.50 28.71 191 ALA B O 1
ATOM 2647 N N A ALA B 2 192 ? 23.323 40.618 150.453 0.50 28.61 192 ALA B N 1
ATOM 2648 C CA A ALA B 2 192 ? 22.670 39.430 149.904 0.50 29.04 192 ALA B CA 1
ATOM 2649 C C A ALA B 2 192 ? 21.149 39.513 149.982 0.50 29.07 192 ALA B C 1
ATOM 2650 O O A ALA B 2 192 ? 20.605 39.680 151.077 0.50 28.93 192 ALA B O 1
ATOM 2652 N N A THR B 2 193 ? 20.474 39.351 148.839 0.50 29.22 193 THR B N 1
ATOM 2653 C CA A THR B 2 193 ? 19.004 39.410 148.768 0.50 29.78 193 THR B CA 1
ATOM 2654 C C A THR B 2 193 ? 18.406 38.195 148.051 0.50 30.52 193 THR B C 1
ATOM 2655 O O A THR B 2 193 ? 19.037 37.644 147.152 0.50 30.29 193 THR B O 1
ATOM 2659 N N A ASP B 2 194 ? 17.177 37.815 148.422 0.50 31.46 194 ASP B N 1
ATOM 2660 C CA A ASP B 2 194 ? 16.420 36.740 147.748 0.50 32.24 194 ASP B CA 1
ATOM 2661 C C A ASP B 2 194 ? 15.073 37.224 147.199 0.50 32.75 194 ASP B C 1
ATOM 2662 O O A ASP B 2 194 ? 14.705 37.035 146.028 0.50 32.96 194 ASP B O 1
ATOM 2667 N N A SER C 1 8 ? 24.893 -0.194 206.035 0.50 45.82 5 SER C N 1
ATOM 2668 C CA A SER C 1 8 ? 24.736 1.031 205.179 0.50 46.02 5 SER C CA 1
ATOM 2669 C C A SER C 1 8 ? 23.276 1.270 204.786 0.50 45.96 5 SER C C 1
ATOM 2670 O O A SER C 1 8 ? 22.496 0.332 204.630 0.50 46.56 5 SER C O 1
ATOM 2673 N N A ASP C 1 9 ? 22.913 2.534 204.610 0.50 45.76 6 ASP C N 1
ATOM 2674 C CA A ASP C 1 9 ? 21.565 2.878 204.181 0.50 45.29 6 ASP C CA 1
ATOM 2675 C C A ASP C 1 9 ? 21.503 3.132 202.674 0.50 44.96 6 ASP C C 1
ATOM 2676 O O A ASP C 1 9 ? 22.395 3.758 202.087 0.50 44.99 6 ASP C O 1
ATOM 2681 N N A ARG C 1 10 ? 20.441 2.624 202.056 0.50 44.35 7 ARG C N 1
ATOM 2682 C CA A ARG C 1 10 ? 20.195 2.806 200.632 0.50 43.56 7 ARG C CA 1
ATOM 2683 C C A ARG C 1 10 ? 19.890 4.271 200.335 0.50 43.03 7 ARG C C 1
ATOM 2684 O O A ARG C 1 10 ? 19.535 4.645 199.194 0.50 43.38 7 ARG C O 1
ATOM 2692 N N A THR C 1 11 ? 20.031 5.091 201.375 0.50 42.56 8 THR C N 1
ATOM 2693 C CA A THR C 1 11 ? 19.609 6.485 201.336 0.50 41.88 8 THR C CA 1
ATOM 2694 C C A THR C 1 11 ? 20.598 7.278 202.193 0.50 41.31 8 THR C C 1
ATOM 2695 O O A THR C 1 11 ? 20.264 8.290 202.837 0.50 41.44 8 THR C O 1
ATOM 2699 N N A ASP C 1 12 ? 21.836 6.790 202.194 0.50 40.58 9 ASP C N 1
ATOM 2700 C CA A ASP C 1 12 ? 22.937 7.527 202.781 0.50 40.18 9 ASP C CA 1
ATOM 2701 C C A ASP C 1 12 ? 23.545 8.356 201.656 0.50 39.50 9 ASP C C 1
ATOM 2702 O O A ASP C 1 12 ? 24.736 8.231 201.349 0.50 39.60 9 ASP C O 1
ATOM 2707 N N A TRP C 1 13 ? 22.716 9.194 201.027 0.50 38.60 10 TRP C N 1
ATOM 2708 C CA A TRP C 1 13 ? 23.131 9.911 199.819 0.50 37.69 10 TRP C CA 1
ATOM 2709 C C A TRP C 1 13 ? 24.614 10.260 199.942 0.50 36.95 10 TRP C C 1
ATOM 2710 O O A TRP C 1 13 ? 25.429 9.923 199.094 0.50 36.69 10 TRP C O 1
ATOM 2721 N N A VAL C 1 14 ? 24.963 10.914 201.038 0.50 36.86 11 VAL C N 1
ATOM 2722 C CA A VAL C 1 14 ? 26.360 11.175 201.365 0.50 36.46 11 VAL C CA 1
ATOM 2723 C C A VAL C 1 14 ? 27.159 9.876 201.333 0.50 36.03 11 VAL C C 1
ATOM 2724 O O A VAL C 1 14 ? 28.186 9.777 200.657 0.50 35.66 11 VAL C O 1
ATOM 2728 N N A ALA C 1 15 ? 26.675 8.888 202.082 0.50 35.70 12 ALA C N 1
ATOM 2729 C CA A ALA C 1 15 ? 27.333 7.588 202.203 0.50 35.37 12 ALA C CA 1
ATOM 2730 C C A ALA C 1 15 ? 27.720 6.946 200.854 0.50 35.24 12 ALA C C 1
ATOM 2731 O O A ALA C 1 15 ? 28.851 6.429 200.712 0.50 35.18 12 ALA C O 1
ATOM 2733 N N A LEU C 1 16 ? 26.787 6.977 199.864 0.50 35.15 13 LEU C N 1
ATOM 2734 C CA A LEU C 1 16 ? 27.071 6.190 198.635 0.50 35.21 13 LEU C CA 1
ATOM 2735 C C A LEU C 1 16 ? 28.040 6.894 197.671 0.50 35.15 13 LEU C C 1
ATOM 2736 O O A LEU C 1 16 ? 28.658 6.248 196.808 0.50 35.01 13 LEU C O 1
ATOM 2741 N N A MET C 1 17 ? 28.170 8.217 197.829 0.50 35.00 14 MET C N 1
ATOM 2742 C CA A MET C 1 17 ? 29.131 8.990 197.039 0.50 34.76 14 MET C CA 1
ATOM 2743 C C A MET C 1 17 ? 30.504 8.481 197.383 0.50 34.36 14 MET C C 1
ATOM 2744 O O A MET C 1 17 ? 31.346 8.230 196.521 0.50 34.33 14 MET C O 1
ATOM 2749 N N A ARG C 1 18 ? 30.722 8.360 198.680 0.50 34.11 15 ARG C N 1
ATOM 2750 C CA A ARG C 1 18 ? 31.949 7.813 199.187 0.50 34.07 15 ARG C CA 1
ATOM 2751 C C A ARG C 1 18 ? 32.079 6.421 198.573 0.50 33.88 15 ARG C C 1
ATOM 2752 O O A ARG C 1 18 ? 33.106 5.750 198.726 0.50 33.87 15 ARG C O 1
ATOM 2760 N N A ALA C 1 19 ? 31.034 5.997 197.859 0.50 33.48 16 ALA C N 1
ATOM 2761 C CA A ALA C 1 19 ? 30.987 4.646 197.300 0.50 33.05 16 ALA C CA 1
ATOM 2762 C C A ALA C 1 19 ? 31.381 4.587 195.809 0.50 32.81 16 ALA C C 1
ATOM 2763 O O A ALA C 1 19 ? 32.180 3.742 195.398 0.50 32.80 16 ALA C O 1
ATOM 2765 N N A ILE C 1 20 ? 30.824 5.481 195.000 0.50 32.55 17 ILE C N 1
ATOM 2766 C CA A ILE C 1 20 ? 31.232 5.602 193.595 0.50 32.35 17 ILE C CA 1
ATOM 2767 C C A ILE C 1 20 ? 32.704 6.013 193.497 0.50 32.33 17 ILE C C 1
ATOM 2768 O O A ILE C 1 20 ? 33.527 5.294 192.924 0.50 32.26 17 ILE C O 1
ATOM 2773 N N A ARG C 1 21 ? 33.018 7.184 194.048 0.50 32.16 18 ARG C N 1
ATOM 2774 C CA A ARG C 1 21 ? 34.391 7.666 194.117 0.50 32.09 18 ARG C CA 1
ATOM 2775 C C A ARG C 1 21 ? 35.239 6.621 194.806 0.50 32.12 18 ARG C C 1
ATOM 2776 O O A ARG C 1 21 ? 36.291 6.218 194.309 0.50 32.08 18 ARG C O 1
ATOM 2778 N N A ASP C 1 22 ? 34.751 6.180 195.959 0.50 32.33 19 ASP C N 1
ATOM 2779 C CA A ASP C 1 22 ? 35.452 5.218 196.784 0.50 32.30 19 ASP C CA 1
ATOM 2780 C C A ASP C 1 22 ? 35.283 3.807 196.257 0.50 32.79 19 ASP C C 1
ATOM 2781 O O A ASP C 1 22 ? 36.059 2.916 196.608 0.50 32.97 19 ASP C O 1
ATOM 2786 N N A HIS C 1 23 ? 34.285 3.593 195.403 0.50 33.13 20 HIS C N 1
ATOM 2787 C CA A HIS C 1 23 ? 33.984 2.232 194.985 0.50 33.37 20 HIS C CA 1
ATOM 2788 C C A HIS C 1 23 ? 33.479 2.082 193.544 0.50 33.46 20 HIS C C 1
ATOM 2789 O O A HIS C 1 23 ? 32.938 1.029 193.186 0.50 33.58 20 HIS C O 1
ATOM 2796 N N A ARG C 1 24 ? 33.674 3.098 192.704 0.50 33.41 21 ARG C N 1
ATOM 2797 C CA A ARG C 1 24 ? 33.194 2.988 191.325 0.50 33.34 21 ARG C CA 1
ATOM 2798 C C A ARG C 1 24 ? 32.054 1.966 191.359 0.50 33.37 21 ARG C C 1
ATOM 2799 O O A ARG C 1 24 ? 31.873 1.136 190.457 0.50 33.31 21 ARG C O 1
ATOM 2807 N N A ASP C 1 25 ? 31.298 2.055 192.448 0.50 33.32 2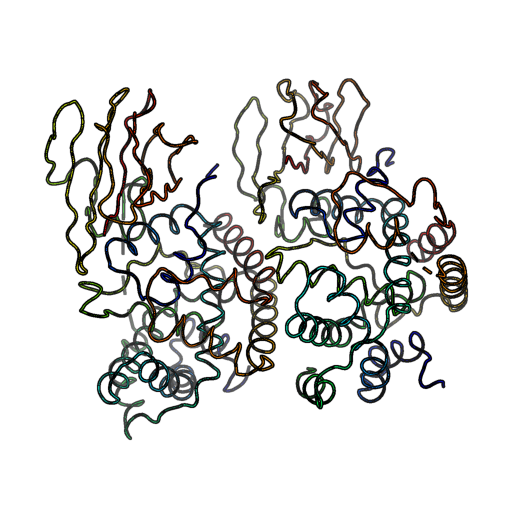2 ASP C N 1
ATOM 2808 C CA A ASP C 1 25 ? 30.169 1.190 192.735 0.50 33.22 22 ASP C CA 1
ATOM 2809 C C A ASP C 1 25 ? 28.997 1.629 191.869 0.50 33.24 22 ASP C C 1
ATOM 2810 O O A ASP C 1 25 ? 28.346 2.644 192.152 0.50 33.05 22 ASP C O 1
ATOM 2815 N N A GLU C 1 26 ? 28.751 0.870 190.801 0.50 33.22 23 GLU C N 1
ATOM 2816 C CA A GLU C 1 26 ? 27.653 1.155 189.888 0.50 33.22 23 GLU C CA 1
ATOM 2817 C C A GLU C 1 26 ? 26.333 1.050 190.635 0.50 33.24 23 GLU C C 1
ATOM 2818 O O A GLU C 1 26 ? 25.426 1.872 190.455 0.50 32.90 23 GLU C O 1
ATOM 2824 N N A ALA C 1 27 ? 26.245 0.037 191.499 0.50 33.52 24 ALA C N 1
ATOM 2825 C CA A ALA C 1 27 ? 25.036 -0.192 192.277 0.50 33.74 24 ALA C CA 1
ATOM 2826 C C A ALA C 1 27 ? 24.671 1.114 193.124 0.50 33.83 24 ALA C C 1
ATOM 2827 O O A ALA C 1 27 ? 23.475 1.437 193.610 0.50 34.01 24 ALA C O 1
ATOM 2829 N N A ALA C 1 28 ? 25.882 1.626 193.685 0.50 34.36 25 ALA C N 1
ATOM 2830 C CA A ALA C 1 28 ? 25.819 2.874 194.445 0.50 35.00 25 ALA C CA 1
ATOM 2831 C C A ALA C 1 28 ? 25.238 3.996 193.593 0.50 35.47 25 ALA C C 1
ATOM 2832 O O A ALA C 1 28 ? 24.294 4.691 193.995 0.50 35.50 25 ALA C O 1
ATOM 2834 N N A PHE C 1 29 ? 25.806 4.160 192.404 0.50 36.25 26 PHE C N 1
ATOM 2835 C CA A PHE C 1 29 ? 25.362 5.186 191.476 0.50 37.46 26 PHE C CA 1
ATOM 2836 C C A PHE C 1 29 ? 23.845 5.153 191.179 0.50 38.03 26 PHE C C 1
ATOM 2837 O O A PHE C 1 29 ? 23.124 6.375 191.295 0.50 38.29 26 PHE C O 1
ATOM 2845 N N A ALA C 1 30 ? 23.331 3.673 191.229 0.50 39.06 27 ALA C N 1
ATOM 2846 C CA A ALA C 1 30 ? 21.839 3.622 190.893 0.50 39.48 27 ALA C CA 1
ATOM 2847 C C A ALA C 1 30 ? 21.002 3.980 192.168 0.50 40.08 27 ALA C C 1
ATOM 2848 O O A ALA C 1 30 ? 19.761 4.366 192.088 0.50 40.92 27 ALA C O 1
ATOM 2850 N N A GLU C 1 31 ? 21.647 3.835 193.345 0.50 40.29 28 GLU C N 1
ATOM 2851 C CA A GLU C 1 31 ? 20.990 4.245 194.593 0.50 40.36 28 GLU C CA 1
ATOM 2852 C C A GLU C 1 31 ? 21.006 5.785 194.711 0.50 40.31 28 GLU C C 1
ATOM 2853 O O A GLU C 1 31 ? 20.251 6.409 195.412 0.50 40.50 28 GLU C O 1
ATOM 2859 N N A LEU C 1 32 ? 21.848 6.399 193.858 0.50 39.78 29 LEU C N 1
ATOM 2860 C CA A LEU C 1 32 ? 21.949 7.857 193.795 0.50 39.67 29 LEU C CA 1
ATOM 2861 C C A LEU C 1 32 ? 21.031 8.392 192.703 0.50 39.43 29 LEU C C 1
ATOM 2862 O O A LEU C 1 32 ? 20.233 9.305 192.934 0.50 39.68 29 LEU C O 1
ATOM 2867 N N A PHE C 1 33 ? 21.160 7.804 191.515 0.50 39.12 30 PHE C N 1
ATOM 2868 C CA A PHE C 1 33 ? 20.349 8.174 190.355 0.50 38.91 30 PHE C CA 1
ATOM 2869 C C A PHE C 1 33 ? 18.812 8.126 190.649 0.50 39.04 30 PHE C C 1
ATOM 2870 O O A PHE C 1 33 ? 17.980 9.128 190.634 0.50 39.72 30 PHE C O 1
ATOM 2878 N N A GLN C 1 34 ? 18.454 6.994 191.331 0.50 38.71 31 GLN C N 1
ATOM 2879 C CA A GLN C 1 34 ? 17.061 6.690 191.686 0.50 37.66 31 GLN C CA 1
ATOM 2880 C C A GLN C 1 34 ? 16.382 7.795 192.518 0.50 36.83 31 GLN C C 1
ATOM 2881 O O A GLN C 1 34 ? 15.171 8.144 192.314 0.50 36.95 31 GLN C O 1
ATOM 2887 N N A HIS C 1 35 ? 17.154 8.328 193.472 0.50 36.12 32 HIS C N 1
ATOM 2888 C CA A HIS C 1 35 ? 16.609 9.352 194.361 0.50 35.20 32 HIS C CA 1
ATOM 2889 C C A HIS C 1 35 ? 16.758 10.768 193.810 0.50 34.77 32 HIS C C 1
ATOM 2890 O O A HIS C 1 35 ? 15.881 11.612 194.016 0.50 34.85 32 HIS C O 1
ATOM 2897 N N A PHE C 1 36 ? 17.877 11.024 193.120 0.50 34.06 33 PHE C N 1
ATOM 2898 C CA A PHE C 1 36 ? 18.230 12.402 192.746 0.50 33.37 33 PHE C CA 1
ATOM 2899 C C A PHE C 1 36 ? 17.855 12.808 191.327 0.50 33.12 33 PHE C C 1
ATOM 2900 O O A PHE C 1 36 ? 17.564 13.977 191.071 0.50 33.11 33 PHE C O 1
ATOM 2908 N N A ALA C 1 37 ? 17.873 11.845 190.409 0.50 33.12 34 ALA C N 1
ATOM 2909 C CA A ALA C 1 37 ? 17.562 12.115 189.013 0.50 32.94 34 ALA C CA 1
ATOM 2910 C C A ALA C 1 37 ? 16.194 12.772 188.830 0.50 32.81 34 ALA C C 1
ATOM 2911 O O A ALA C 1 37 ? 16.076 13.783 188.144 0.50 33.16 34 ALA C O 1
ATOM 2913 N N A PRO C 1 38 ? 15.149 12.177 189.418 0.50 32.55 35 PRO C N 1
ATOM 2914 C CA A PRO C 1 38 ? 13.778 12.685 189.322 0.50 32.24 35 PRO C CA 1
ATOM 2915 C C A PRO C 1 38 ? 13.522 14.000 190.077 0.50 31.80 35 PRO C C 1
ATOM 2916 O O A PRO C 1 38 ? 12.463 14.619 189.903 0.50 31.74 35 PRO C O 1
ATOM 2920 N N A LYS C 1 39 ? 14.474 14.420 190.906 0.50 31.33 36 LYS C N 1
ATOM 2921 C CA A LYS C 1 39 ? 14.393 15.723 191.564 0.50 30.72 36 LYS C CA 1
ATOM 2922 C C A LYS C 1 39 ? 15.025 16.785 190.681 0.50 30.47 36 LYS C C 1
ATOM 2923 O O A LYS C 1 39 ? 14.390 17.786 190.339 0.50 30.22 36 LYS C O 1
ATOM 2929 N N A VAL C 1 40 ? 16.289 16.551 190.334 0.50 30.36 37 VAL C N 1
ATOM 2930 C CA A VAL C 1 40 ? 16.999 17.307 189.298 0.50 30.00 37 VAL C CA 1
ATOM 2931 C C A VAL C 1 40 ? 16.073 17.639 188.123 0.50 29.97 37 VAL C C 1
ATOM 2932 O O A VAL C 1 40 ? 16.048 18.774 187.643 0.50 29.89 37 VAL C O 1
ATOM 2936 N N A LYS C 1 41 ? 15.308 16.647 187.670 0.50 30.04 38 LYS C N 1
ATOM 2937 C CA A LYS C 1 41 ? 14.385 16.828 186.549 0.50 30.04 38 LYS C CA 1
ATOM 2938 C C A LYS C 1 41 ? 13.215 17.755 186.901 0.50 30.23 38 LYS C C 1
ATOM 2939 O O A LYS C 1 41 ? 12.921 18.693 186.161 0.50 30.34 38 LYS C O 1
ATOM 2945 N N A GLY C 1 42 ? 12.546 17.487 188.022 0.50 30.37 39 GLY C N 1
ATOM 2946 C CA A GLY C 1 42 ? 11.452 18.344 188.493 0.50 30.48 39 GLY C CA 1
ATOM 2947 C C A GLY C 1 42 ? 11.892 19.764 188.829 0.50 30.56 39 GLY C C 1
ATOM 2948 O O A GLY C 1 42 ? 11.175 20.731 188.555 0.50 30.46 39 GLY C O 1
ATOM 2949 N N A PHE C 1 43 ? 13.073 19.878 189.435 0.50 30.64 40 PHE C N 1
ATOM 2950 C CA A PHE C 1 43 ? 13.687 21.170 189.745 0.50 30.90 40 PHE C CA 1
ATOM 2951 C C A PHE C 1 43 ? 13.839 22.008 188.478 0.50 30.93 40 PHE C C 1
ATOM 2952 O O A PHE C 1 43 ? 13.358 23.140 188.409 0.50 30.92 40 PHE C O 1
ATOM 2960 N N A LEU C 1 44 ? 14.513 21.442 187.481 0.50 30.90 41 LEU C N 1
ATOM 2961 C CA A LEU C 1 44 ? 14.780 22.153 186.237 0.50 30.95 41 LEU C CA 1
ATOM 2962 C C A LEU C 1 44 ? 13.495 22.570 185.517 0.50 31.14 41 LEU C C 1
ATOM 2963 O O A LEU C 1 44 ? 13.396 23.699 185.028 0.50 31.33 41 LEU C O 1
ATOM 2968 N N A MET C 1 45 ? 12.518 21.667 185.459 0.50 31.26 42 MET C N 1
ATOM 2969 C CA A MET C 1 45 ? 11.206 21.983 184.886 0.50 31.56 42 MET C CA 1
ATOM 2970 C C A MET C 1 45 ? 10.515 23.084 185.692 0.50 31.66 42 MET C C 1
ATOM 2971 O O A MET C 1 45 ? 9.469 23.607 185.296 0.50 31.72 42 MET C O 1
ATOM 2976 N N A LYS C 1 46 ? 11.100 23.413 186.838 0.50 31.71 43 LYS C N 1
ATOM 2977 C CA A LYS C 1 46 ? 10.629 24.518 187.651 0.50 31.71 43 LYS C CA 1
ATOM 2978 C C A LYS C 1 46 ? 11.367 25.785 187.247 0.50 31.77 43 LYS C C 1
ATOM 2979 O O A LYS C 1 46 ? 10.913 26.897 187.519 0.50 31.74 43 LYS C O 1
ATOM 2985 N N A SER C 1 47 ? 12.506 25.599 186.584 0.50 31.82 44 SER C N 1
ATOM 2986 C CA A SER C 1 47 ? 13.390 26.702 186.224 0.50 31.82 44 SER C CA 1
ATOM 2987 C C A SER C 1 47 ? 13.122 27.208 184.808 0.50 31.79 44 SER C C 1
ATOM 2988 O O A SER C 1 47 ? 13.797 28.118 184.321 0.50 31.89 44 SER C O 1
ATOM 2991 N N A GLY C 1 48 ? 12.124 26.618 184.157 0.50 31.79 45 GLY C N 1
ATOM 2992 C CA A GLY C 1 48 ? 11.764 26.982 182.790 0.50 31.79 45 GLY C CA 1
ATOM 2993 C C A GLY C 1 48 ? 11.885 25.788 181.862 0.50 31.80 45 GLY C C 1
ATOM 2994 O O A GLY C 1 48 ? 11.015 25.541 181.019 0.50 31.60 45 GLY C O 1
ATOM 2995 N N A SER C 1 49 ? 12.968 25.036 182.039 0.50 31.78 46 SER C N 1
ATOM 2996 C CA A SER C 1 49 ? 13.251 23.862 181.221 0.50 31.82 46 SER C CA 1
ATOM 2997 C C A SER C 1 49 ? 11.989 23.130 180.801 0.50 31.83 46 SER C C 1
ATOM 2998 O O A SER C 1 49 ? 10.994 23.124 181.524 0.50 32.01 46 SER C O 1
ATOM 3001 N N A VAL C 1 50 ? 12.039 22.510 179.626 0.50 31.95 47 VAL C N 1
ATOM 3002 C CA A VAL C 1 50 ? 10.952 21.651 179.168 0.50 32.03 47 VAL C CA 1
ATOM 3003 C C A VAL C 1 50 ? 11.174 20.230 179.697 0.50 32.06 47 VAL C C 1
ATOM 3004 O O A VAL C 1 50 ? 12.280 19.874 180.110 0.50 32.01 47 VAL C O 1
ATOM 3008 N N A ALA C 1 51 ? 10.121 19.420 179.689 0.50 32.07 48 ALA C N 1
ATOM 3009 C CA A ALA C 1 51 ? 10.209 18.068 180.228 0.50 32.13 48 ALA C CA 1
ATOM 3010 C C A ALA C 1 51 ? 11.411 17.312 179.662 0.50 32.25 48 ALA C C 1
ATOM 3011 O O A ALA C 1 51 ? 12.340 16.967 180.398 0.50 32.09 48 ALA C O 1
ATOM 3013 N N A SER C 1 52 ? 11.385 17.067 178.352 0.50 32.50 49 SER C N 1
ATOM 3014 C CA A SER C 1 52 ? 12.446 16.328 177.666 0.50 32.68 49 SER C CA 1
ATOM 3015 C C A SER C 1 52 ? 13.841 16.788 178.082 0.50 32.84 49 SER C C 1
ATOM 3016 O O A SER C 1 52 ? 14.686 15.975 178.467 0.50 32.80 49 SER C O 1
ATOM 3019 N N A GLN C 1 53 ? 14.074 18.095 177.999 0.50 33.05 50 GLN C N 1
ATOM 3020 C CA A GLN C 1 53 ? 15.375 18.661 178.333 0.50 33.29 50 GLN C CA 1
ATOM 3021 C C A GLN C 1 53 ? 15.720 18.461 179.806 0.50 33.35 50 GLN C C 1
ATOM 3022 O O A GLN C 1 53 ? 16.881 18.219 180.157 0.50 33.44 50 GLN C O 1
ATOM 3028 N N A ALA C 1 54 ? 14.717 18.571 180.671 0.50 33.25 51 ALA C N 1
ATOM 3029 C CA A ALA C 1 54 ? 14.941 18.384 182.101 0.50 33.19 51 ALA C CA 1
ATOM 3030 C C A ALA C 1 54 ? 15.466 16.973 182.374 0.50 33.17 51 ALA C C 1
ATOM 3031 O O A ALA C 1 54 ? 16.210 16.746 183.330 0.50 32.97 51 ALA C O 1
ATOM 3033 N N A GLU C 1 55 ? 15.082 16.025 181.524 0.50 33.19 52 GLU C N 1
ATOM 3034 C CA A GLU C 1 55 ? 15.513 14.647 181.714 0.50 33.24 52 GLU C CA 1
ATOM 3035 C C A GLU C 1 55 ? 16.985 14.432 181.346 0.50 33.26 52 GLU C C 1
ATOM 3036 O O A GLU C 1 55 ? 17.725 13.785 182.093 0.50 33.25 52 GLU C O 1
ATOM 3042 N N A GLU C 1 56 ? 17.408 14.981 180.209 0.50 33.21 53 GLU C N 1
ATOM 3043 C CA A GLU C 1 56 ? 18.792 14.842 179.758 0.50 33.40 53 GLU C CA 1
ATOM 3044 C C A GLU C 1 56 ? 19.780 15.502 180.707 0.50 33.57 53 GLU C C 1
ATOM 3045 O O A GLU C 1 56 ? 20.836 14.939 181.028 0.50 33.69 53 GLU C O 1
ATOM 3051 N N A CYS C 1 57 ? 19.454 16.719 181.129 0.50 33.88 54 CYS C N 1
ATOM 3052 C CA A CYS C 1 57 ? 20.308 17.419 182.069 0.50 33.43 54 CYS C CA 1
ATOM 3053 C C A CYS C 1 57 ? 20.396 16.585 183.332 0.50 33.17 54 CYS C C 1
ATOM 3054 O O A CYS C 1 57 ? 21.455 16.510 183.958 0.50 33.31 54 CYS C O 1
ATOM 3057 N N A ALA C 1 58 ? 19.289 15.947 183.708 0.50 32.85 55 ALA C N 1
ATOM 3058 C CA A ALA C 1 58 ? 19.294 15.093 184.900 0.50 32.48 55 ALA C CA 1
ATOM 3059 C C A ALA C 1 58 ? 20.190 13.882 184.649 0.50 32.30 55 ALA C C 1
ATOM 3060 O O A ALA C 1 58 ? 20.910 13.427 185.543 0.50 32.25 55 ALA C O 1
ATOM 3062 N N A GLN C 1 59 ? 20.151 13.389 183.415 0.50 32.01 56 GLN C N 1
ATOM 3063 C CA A GLN C 1 59 ? 20.975 12.265 182.981 0.50 32.21 56 GLN C CA 1
ATOM 3064 C C A GLN C 1 59 ? 22.469 12.603 182.852 0.50 32.10 56 GLN C C 1
ATOM 3065 O O A GLN C 1 59 ? 23.334 11.795 183.239 0.50 32.45 56 GLN C O 1
ATOM 3071 N N A ASP C 1 60 ? 22.783 13.783 182.308 0.50 31.86 57 ASP C N 1
ATOM 3072 C CA A ASP C 1 60 ? 24.169 14.229 182.303 0.50 31.66 57 ASP C CA 1
ATOM 3073 C C A ASP C 1 60 ? 24.637 14.586 183.714 0.50 31.46 57 ASP C C 1
ATOM 3074 O O A ASP C 1 60 ? 25.743 14.234 184.129 0.50 30.98 57 ASP C O 1
ATOM 3079 N N A VAL C 1 61 ? 23.785 15.292 184.447 0.50 31.45 58 VAL C N 1
ATOM 3080 C CA A VAL C 1 61 ? 24.110 15.726 185.799 0.50 31.63 58 VAL C CA 1
ATOM 3081 C C A VAL C 1 61 ? 24.522 14.539 186.680 0.50 31.91 58 VAL C C 1
ATOM 3082 O O A VAL C 1 61 ? 25.286 14.691 187.635 0.50 31.88 58 VAL C O 1
ATOM 3086 N N A MET C 1 62 ? 24.026 13.352 186.353 0.50 32.52 59 MET C N 1
ATOM 3087 C CA A MET C 1 62 ? 24.376 12.153 187.126 0.50 32.67 59 MET C CA 1
ATOM 3088 C C A MET C 1 62 ? 25.597 11.438 186.536 0.50 32.27 59 MET C C 1
ATOM 3089 O O A MET C 1 62 ? 26.349 10.771 187.249 0.50 32.24 59 MET C O 1
ATOM 3094 N N A ALA C 1 63 ? 25.789 11.599 185.234 0.50 31.73 60 ALA C N 1
ATOM 3095 C CA A ALA C 1 63 ? 26.950 11.044 184.546 0.50 31.47 60 ALA C CA 1
ATOM 3096 C C A ALA C 1 63 ? 28.218 11.851 184.842 0.50 31.41 60 ALA C C 1
ATOM 3097 O O A ALA C 1 63 ? 29.337 11.362 184.653 0.50 31.38 60 ALA C O 1
ATOM 3099 N N A THR C 1 64 ? 28.035 13.092 185.294 0.50 31.37 61 THR C N 1
ATOM 3100 C CA A THR C 1 64 ? 29.142 13.925 185.773 0.50 31.13 61 THR C CA 1
ATOM 3101 C C A THR C 1 64 ? 29.384 13.645 187.265 0.50 31.04 61 THR C C 1
ATOM 3102 O O A THR C 1 64 ? 30.525 13.656 187.733 0.50 31.00 61 THR C O 1
ATOM 3106 N N A VAL C 1 65 ? 28.307 13.387 188.005 0.50 30.80 62 VAL C N 1
ATOM 3107 C CA A VAL C 1 65 ? 28.426 12.881 189.370 0.50 30.44 62 VAL C CA 1
ATOM 3108 C C A VAL C 1 65 ? 29.298 11.624 189.388 0.50 30.46 62 VAL C C 1
ATOM 3109 O O A VAL C 1 65 ? 30.033 11.376 190.347 0.50 30.61 62 VAL C O 1
ATOM 3113 N N A TRP C 1 66 ? 29.220 10.830 188.325 0.50 30.36 63 TRP C N 1
ATOM 3114 C CA A TRP C 1 66 ? 30.076 9.656 188.203 0.50 30.17 63 TRP C CA 1
ATOM 3115 C C A TRP C 1 66 ? 31.479 10.042 187.744 0.50 30.25 63 TRP C C 1
ATOM 3116 O O A TRP C 1 66 ? 32.466 9.588 188.313 0.50 30.43 63 TRP C O 1
ATOM 3127 N N A GLN C 1 67 ? 31.562 10.859 186.698 0.50 30.28 64 GLN C N 1
ATOM 3128 C CA A GLN C 1 67 ? 32.851 11.237 186.123 0.50 30.39 64 GLN C CA 1
ATOM 3129 C C A GLN C 1 67 ? 33.666 12.097 187.077 0.50 30.65 64 GLN C C 1
ATOM 3130 O O A GLN C 1 67 ? 34.895 12.016 187.102 0.50 30.84 64 GLN C O 1
ATOM 3132 N N A LYS C 1 68 ? 32.984 12.923 187.864 0.50 30.70 65 LYS C N 1
ATOM 3133 C CA A LYS C 1 68 ? 33.671 13.815 188.779 0.50 30.72 65 LYS C CA 1
ATOM 3134 C C A LYS C 1 68 ? 33.181 13.658 190.224 0.50 31.09 65 LYS C C 1
ATOM 3135 O O A LYS C 1 68 ? 32.782 14.621 190.885 0.50 30.70 65 LYS C O 1
ATOM 3141 N N A ALA C 1 69 ? 33.227 12.415 190.700 0.50 31.46 66 ALA C N 1
ATOM 3142 C CA A ALA C 1 69 ? 32.858 12.091 192.072 0.50 31.82 66 ALA C CA 1
ATOM 3143 C C A ALA C 1 69 ? 33.997 12.434 193.032 0.50 31.99 66 ALA C C 1
ATOM 3144 O O A ALA C 1 69 ? 33.780 12.647 194.227 0.50 32.16 66 ALA C O 1
ATOM 3146 N N A HIS C 1 70 ? 35.214 12.498 192.497 0.50 32.17 67 HIS C N 1
ATOM 3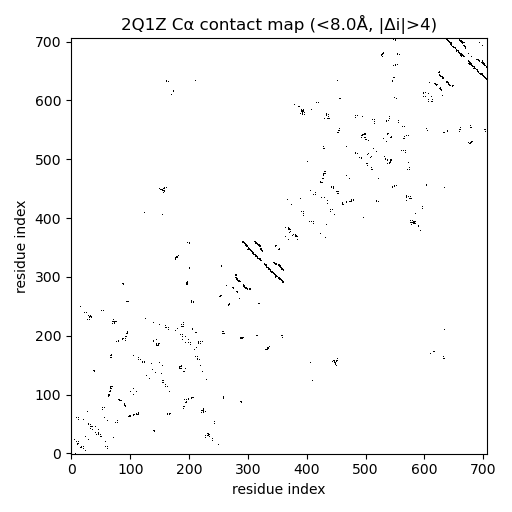147 C CA A HIS C 1 70 ? 36.396 12.806 193.297 0.50 32.13 67 HIS C CA 1
ATOM 3148 C C A HIS C 1 70 ? 36.398 14.255 193.780 0.50 32.22 67 HIS C C 1
ATOM 3149 O O A HIS C 1 70 ? 36.998 14.577 194.803 0.50 32.30 67 HIS C O 1
ATOM 3156 N N A LEU C 1 71 ? 35.740 15.127 193.026 0.50 32.38 68 LEU C N 1
ATOM 3157 C CA A LEU C 1 71 ? 35.693 16.541 193.361 0.50 32.51 68 LEU C CA 1
ATOM 3158 C C A LEU C 1 71 ? 34.856 16.783 194.603 0.50 32.79 68 LEU C C 1
ATOM 3159 O O A LEU C 1 71 ? 35.191 17.632 195.440 0.50 33.09 68 LEU C O 1
ATOM 3164 N N A PHE C 1 72 ? 33.764 16.035 194.718 0.50 32.98 69 PHE C N 1
ATOM 3165 C CA A PHE C 1 72 ? 32.884 16.161 195.867 0.50 33.18 69 PHE C CA 1
ATOM 3166 C C A PHE C 1 72 ? 33.690 16.202 197.160 0.50 33.37 69 PHE C C 1
ATOM 3167 O O A PHE C 1 72 ? 34.634 15.430 197.340 0.50 33.38 69 PHE C O 1
ATOM 3175 N N A ASP C 1 73 ? 33.332 17.140 198.034 0.50 33.57 70 ASP C N 1
ATOM 3176 C CA A ASP C 1 73 ? 33.831 17.174 199.400 0.50 33.41 70 ASP C CA 1
ATOM 3177 C C A ASP C 1 73 ? 32.644 17.367 200.348 0.50 33.55 70 ASP C C 1
ATOM 3178 O O A ASP C 1 73 ? 32.035 18.442 200.396 0.50 33.58 70 ASP C O 1
ATOM 3183 N N A PRO C 1 74 ? 32.310 16.307 201.101 0.50 33.55 71 PRO C N 1
ATOM 3184 C CA A PRO C 1 74 ? 31.150 16.238 201.991 0.50 33.48 71 PRO C CA 1
ATOM 3185 C C A PRO C 1 74 ? 31.270 17.081 203.263 0.50 33.53 71 PRO C C 1
ATOM 3186 O O A PRO C 1 74 ? 30.320 17.149 204.047 0.50 33.51 71 PRO C O 1
ATOM 3190 N N A SER C 1 75 ? 32.421 17.719 203.464 0.50 33.78 72 SER C N 1
ATOM 3191 C CA A SER C 1 75 ? 32.589 18.633 204.595 0.50 33.64 72 SER C CA 1
ATOM 3192 C C A SER C 1 75 ? 32.395 20.089 204.153 0.50 33.93 72 SER C C 1
ATOM 3193 O O A SER C 1 75 ? 32.430 21.018 204.970 0.50 34.03 72 SER C O 1
ATOM 3196 N N A ARG C 1 76 ? 32.175 20.277 202.849 0.50 34.39 73 ARG C N 1
ATOM 3197 C CA A ARG C 1 76 ? 31.921 21.610 202.298 0.50 34.47 73 ARG C CA 1
ATOM 3198 C C A ARG C 1 76 ? 30.535 21.728 201.647 0.50 34.58 73 ARG C C 1
ATOM 3199 O O A ARG C 1 76 ? 30.119 22.849 201.199 0.50 34.69 73 ARG C O 1
ATOM 3207 N N A ALA C 1 77 ? 29.820 20.586 201.589 0.50 34.61 74 ALA C N 1
ATOM 3208 C CA A ALA C 1 77 ? 28.476 20.593 201.014 0.50 34.82 74 ALA C CA 1
ATOM 3209 C C A ALA C 1 77 ? 27.698 19.326 201.332 0.50 35.11 74 ALA C C 1
ATOM 3210 O O A ALA C 1 77 ? 28.216 18.416 201.988 0.50 35.57 74 ALA C O 1
ATOM 3212 N N A SER C 1 78 ? 26.440 19.274 200.850 0.50 35.38 75 SER C N 1
ATOM 3213 C CA A SER C 1 78 ? 25.679 18.024 200.879 0.50 35.05 75 SER C CA 1
ATOM 3214 C C A SER C 1 78 ? 25.678 17.424 199.474 0.50 34.94 75 SER C C 1
ATOM 3215 O O A SER C 1 78 ? 26.104 18.086 198.503 0.50 35.15 75 SER C O 1
ATOM 3218 N N A VAL C 1 79 ? 25.223 16.169 199.361 0.50 34.69 76 VAL C N 1
ATOM 3219 C CA A VAL C 1 79 ? 25.192 15.501 198.062 0.50 34.47 76 VAL C CA 1
ATOM 3220 C C A VAL C 1 79 ? 24.176 16.205 197.165 0.50 34.16 76 VAL C C 1
ATOM 3221 O O A VAL C 1 79 ? 24.393 16.315 195.936 0.50 34.34 76 VAL C O 1
ATOM 3225 N N A ALA C 1 80 ? 23.068 16.688 197.786 0.50 34.00 77 ALA C N 1
ATOM 3226 C CA A ALA C 1 80 ? 22.101 17.471 197.019 0.50 33.72 77 ALA C CA 1
ATOM 3227 C C A ALA C 1 80 ? 22.742 18.782 196.543 0.50 33.51 77 ALA C C 1
ATOM 3228 O O A ALA C 1 80 ? 22.748 19.089 195.337 0.50 33.43 77 ALA C O 1
ATOM 3230 N N A THR C 1 81 ? 23.297 19.551 197.496 0.50 33.32 78 THR C N 1
ATOM 3231 C CA A THR C 1 81 ? 23.940 20.820 197.139 0.50 32.93 78 THR C CA 1
ATOM 3232 C C A THR C 1 81 ? 24.939 20.611 196.005 0.50 32.58 78 THR C C 1
ATOM 3233 O O A THR C 1 81 ? 24.836 21.262 194.969 0.50 32.94 78 THR C O 1
ATOM 3237 N N A TRP C 1 82 ? 25.891 19.699 196.190 0.50 32.16 79 TRP C N 1
ATOM 3238 C CA A TRP C 1 82 ? 26.876 19.418 195.142 0.50 32.14 79 TRP C CA 1
ATOM 3239 C C A TRP C 1 82 ? 26.250 19.062 193.795 0.50 31.85 79 TRP C C 1
ATOM 3240 O O A TRP C 1 82 ? 26.746 19.490 192.753 0.50 32.05 79 TRP C O 1
ATOM 3251 N N A ILE C 1 83 ? 25.181 18.265 193.815 0.50 31.46 80 ILE C N 1
ATOM 3252 C CA A ILE C 1 83 ? 24.472 17.909 192.577 0.50 31.02 80 ILE C CA 1
ATOM 3253 C C A ILE C 1 83 ? 23.695 19.108 192.003 0.50 30.63 80 ILE C C 1
ATOM 3254 O O A ILE C 1 83 ? 23.622 19.283 190.792 0.50 30.87 80 ILE C O 1
ATOM 3259 N N A PHE C 1 84 ? 23.135 19.938 192.876 0.50 30.53 81 PHE C N 1
ATOM 3260 C CA A PHE C 1 84 ? 22.602 21.235 192.452 0.50 30.20 81 PHE C CA 1
ATOM 3261 C C A PHE C 1 84 ? 23.691 22.046 191.741 0.50 29.91 81 PHE C C 1
ATOM 3262 O O A PHE C 1 84 ? 23.419 22.770 190.789 0.50 29.89 81 PHE C O 1
ATOM 3270 N N A THR C 1 85 ? 24.923 21.913 192.222 0.50 29.94 82 THR C N 1
ATOM 3271 C CA A THR C 1 85 ? 26.079 22.626 191.670 0.50 30.01 82 THR C CA 1
ATOM 3272 C C A THR C 1 85 ? 26.355 22.250 190.207 0.50 30.55 82 THR C C 1
ATOM 3273 O O A THR C 1 85 ? 26.732 23.096 189.379 0.50 30.27 82 THR C O 1
ATOM 3277 N N A ILE C 1 86 ? 26.165 20.972 189.893 0.50 31.17 83 ILE C N 1
ATOM 3278 C CA A ILE C 1 86 ? 26.346 20.494 188.526 0.50 31.68 83 ILE C CA 1
ATOM 3279 C C A ILE C 1 86 ? 25.128 20.891 187.695 0.50 32.07 83 ILE C C 1
ATOM 3280 O O A ILE C 1 86 ? 25.229 21.123 186.486 0.50 32.46 83 ILE C O 1
ATOM 3285 N N A ALA C 1 87 ? 23.981 20.999 188.349 0.50 32.69 84 ALA C N 1
ATOM 3286 C CA A ALA C 1 87 ? 22.736 21.248 187.635 0.50 33.48 84 ALA C CA 1
ATOM 3287 C C A ALA C 1 87 ? 22.548 22.711 187.244 0.50 34.00 84 ALA C C 1
ATOM 3288 O O A ALA C 1 87 ? 21.927 23.005 186.224 0.50 34.25 84 ALA C O 1
ATOM 3290 N N A ARG C 1 88 ? 23.073 23.637 188.038 0.50 34.68 85 ARG C N 1
ATOM 3291 C CA A ARG C 1 88 ? 23.017 25.035 187.624 0.50 35.17 85 ARG C CA 1
ATOM 3292 C C A ARG C 1 88 ? 24.186 25.347 186.682 0.50 36.04 85 ARG C C 1
ATOM 3293 O O A ARG C 1 88 ? 24.096 26.224 185.819 0.50 36.16 85 ARG C O 1
ATOM 3301 N N A ASN C 1 89 ? 25.273 24.598 186.839 0.50 36.88 86 ASN C N 1
ATOM 3302 C CA A ASN C 1 89 ? 26.425 24.729 185.961 0.50 37.64 86 ASN C CA 1
ATOM 3303 C C A ASN C 1 89 ? 26.195 23.977 184.656 0.50 38.21 86 ASN C C 1
ATOM 3304 O O A ASN C 1 89 ? 27.067 23.951 183.783 0.50 38.54 86 ASN C O 1
ATOM 3309 N N A ARG C 1 90 ? 25.013 23.371 184.521 0.50 38.90 87 ARG C N 1
ATOM 3310 C CA A ARG C 1 90 ? 24.732 22.464 183.394 0.50 39.21 87 ARG C CA 1
ATOM 3311 C C A ARG C 1 90 ? 23.338 22.623 182.792 0.50 39.00 87 ARG C C 1
ATOM 3312 O O A ARG C 1 90 ? 22.904 21.802 181.987 0.50 39.62 87 ARG C O 1
ATOM 3320 N N A ARG C 1 91 ? 22.624 23.666 183.189 0.50 38.59 88 ARG C N 1
ATOM 3321 C CA A ARG C 1 91 ? 21.341 23.969 182.567 0.50 38.02 88 ARG C CA 1
ATOM 3322 C C A ARG C 1 91 ? 21.500 25.276 181.797 0.50 37.45 88 ARG C C 1
ATOM 3323 O O A ARG C 1 91 ? 20.726 25.585 180.884 0.50 37.12 88 ARG C O 1
ATOM 3331 N N A ILE C 1 92 ? 22.538 26.020 182.176 0.50 36.79 89 ILE C N 1
ATOM 3332 C CA A ILE C 1 92 ? 22.942 27.239 181.485 0.50 36.28 89 ILE C CA 1
ATOM 3333 C C A ILE C 1 92 ? 23.539 26.856 180.123 0.50 36.09 89 ILE C C 1
ATOM 3334 O O A ILE C 1 92 ? 23.733 27.708 179.255 0.50 36.17 89 ILE C O 1
ATOM 3339 N N A ASP C 1 93 ? 23.802 25.561 179.938 0.50 35.91 90 ASP C N 1
ATOM 3340 C CA A ASP C 1 93 ? 24.257 25.020 178.647 0.50 35.61 90 ASP C CA 1
ATOM 3341 C C A ASP C 1 93 ? 23.138 24.851 177.624 0.50 35.27 90 ASP C C 1
ATOM 3342 O O A ASP C 1 93 ? 23.352 25.024 176.423 0.50 35.30 90 ASP C O 1
ATOM 3347 N N A GLY C 1 94 ? 21.959 24.475 178.104 0.50 35.08 91 GLY C N 1
ATOM 3348 C CA A GLY C 1 94 ? 20.770 24.386 177.267 0.50 35.04 91 GLY C CA 1
ATOM 3349 C C A GLY C 1 94 ? 19.782 25.479 177.635 0.50 35.03 91 GLY C C 1
ATOM 3350 O O A GLY C 1 94 ? 19.865 26.068 178.713 0.50 35.32 91 GLY C O 1
ATOM 3351 N N A LEU C 1 95 ? 18.837 25.743 176.740 0.50 34.93 92 LEU C N 1
ATOM 3352 C CA A LEU C 1 95 ? 17.866 26.826 176.922 0.50 34.69 92 LEU C CA 1
ATOM 3353 C C A LEU C 1 95 ? 18.578 28.173 176.953 0.50 34.34 92 LEU C C 1
ATOM 3354 O O A LEU C 1 95 ? 18.286 29.065 176.154 0.50 34.40 92 LEU C O 1
ATOM 3359 N N A ARG C 1 96 ? 19.511 28.304 177.887 0.50 33.99 93 ARG C N 1
ATOM 3360 C CA A ARG C 1 96 ? 20.406 29.446 177.937 0.50 33.64 93 ARG C CA 1
ATOM 3361 C C A ARG C 1 96 ? 21.743 28.954 177.399 0.50 33.50 93 ARG C C 1
ATOM 3362 O O A ARG C 1 96 ? 22.533 28.363 178.131 0.50 33.25 93 ARG C O 1
ATOM 3370 N N A LYS C 1 97 ? 21.981 29.165 176.107 0.50 33.61 94 LYS C N 1
ATOM 3371 C CA A LYS C 1 97 ? 23.187 28.640 175.463 0.50 33.59 94 LYS C CA 1
ATOM 3372 C C A LYS C 1 97 ? 24.439 29.402 175.890 0.50 33.55 94 LYS C C 1
ATOM 3373 O O A LYS C 1 97 ? 24.897 30.330 175.216 0.50 33.78 94 LYS C O 1
ATOM 3379 N N A ASP C 1 98 ? 24.989 28.981 177.023 0.50 33.44 95 ASP C N 1
ATOM 3380 C CA A ASP C 1 98 ? 25.986 29.763 177.734 0.50 33.43 95 ASP C CA 1
ATOM 3381 C C A ASP C 1 98 ? 26.921 28.932 178.594 0.50 33.17 95 ASP C C 1
ATOM 3382 O O A ASP C 1 98 ? 26.717 27.742 178.819 0.50 33.18 95 ASP C O 1
ATOM 3387 N N A ARG C 1 99 ? 27.939 29.599 179.110 0.50 33.05 96 ARG C N 1
ATOM 3388 C CA A ARG C 1 99 ? 28.858 28.971 180.020 0.50 32.80 96 ARG C CA 1
ATOM 3389 C C A ARG C 1 99 ? 28.746 29.627 181.376 0.50 32.76 96 ARG C C 1
ATOM 3390 O O A ARG C 1 99 ? 28.530 30.836 181.491 0.50 33.08 96 ARG C O 1
ATOM 3398 N N A GLN C 1 100 ? 28.903 28.832 182.418 0.50 32.46 97 GLN C N 1
ATOM 3399 C CA A GLN C 1 100 ? 28.975 29.403 183.730 0.50 32.44 97 GLN C CA 1
ATOM 3400 C C A GLN C 1 100 ? 30.272 28.948 184.387 0.50 32.00 97 GLN C C 1
ATOM 3401 O O A GLN C 1 100 ? 30.351 27.867 184.955 0.50 32.19 97 GLN C O 1
ATOM 3407 N N A PRO C 1 101 ? 31.322 29.764 184.227 0.50 31.72 98 PRO C N 1
ATOM 3408 C CA A PRO C 1 101 ? 32.636 29.637 184.839 0.50 31.25 98 PRO C CA 1
ATOM 3409 C C A PRO C 1 101 ? 32.541 29.283 186.316 0.50 30.96 98 PRO C C 1
ATOM 3410 O O A PRO C 1 101 ? 31.573 29.641 186.988 0.50 31.01 98 PRO C O 1
ATOM 3414 N N A GLU C 1 102 ? 33.562 28.606 186.821 0.50 30.67 99 GLU C N 1
ATOM 3415 C CA A GLU C 1 102 ? 33.545 28.121 188.187 0.50 30.58 99 GLU C CA 1
ATOM 3416 C C A GLU C 1 102 ? 34.915 28.259 188.835 0.50 30.18 99 GLU C C 1
ATOM 3417 O O A GLU C 1 102 ? 35.934 28.227 188.153 0.50 30.12 99 GLU C O 1
ATOM 3423 N N A PRO C 1 103 ? 34.939 28.399 190.164 0.50 30.17 100 PRO C N 1
ATOM 3424 C CA A PRO C 1 103 ? 36.169 28.582 190.928 0.50 30.04 100 PRO C CA 1
ATOM 3425 C C A PRO C 1 103 ? 37.097 27.368 190.835 0.50 30.02 100 PRO C C 1
ATOM 3426 O O A PRO C 1 103 ? 36.672 26.283 190.436 0.50 30.05 100 PRO C O 1
ATOM 3430 N N A GLU C 1 104 ? 38.357 27.564 191.202 0.50 29.96 101 GLU C N 1
ATOM 3431 C CA A GLU C 1 104 ? 39.335 26.491 191.230 0.50 30.10 101 GLU C CA 1
ATOM 3432 C C A GLU C 1 104 ? 38.730 25.190 191.768 0.50 30.20 101 GLU C C 1
ATOM 3433 O O A GLU C 1 104 ? 37.711 25.197 192.473 0.50 30.19 101 GLU C O 1
ATOM 3439 N N A ASP C 1 105 ? 39.371 24.074 191.428 0.50 30.12 102 ASP C N 1
ATOM 3440 C CA A ASP C 1 105 ? 39.008 22.775 191.979 0.50 30.08 102 ASP C CA 1
ATOM 3441 C C A ASP C 1 105 ? 39.826 22.487 193.233 0.50 30.01 102 ASP C C 1
ATOM 3442 O O A ASP C 1 105 ? 41.035 22.261 193.160 0.50 29.93 102 ASP C O 1
ATOM 3447 N N A LEU C 1 106 ? 39.176 22.491 194.388 0.50 30.11 103 LEU C N 1
ATOM 3448 C CA A LEU C 1 106 ? 39.898 22.208 195.623 0.50 30.51 103 LEU C CA 1
ATOM 3449 C C A LEU C 1 106 ? 39.410 20.918 196.272 0.50 30.81 103 LEU C C 1
ATOM 3450 O O A LEU C 1 106 ? 38.615 20.932 197.210 0.50 30.82 103 LEU C O 1
ATOM 3455 N N A PHE C 1 107 ? 39.892 19.796 195.753 0.50 31.23 104 PHE C N 1
ATOM 3456 C CA A PHE C 1 107 ? 39.449 18.490 196.223 0.50 31.84 104 PHE C CA 1
ATOM 3457 C C A PHE C 1 107 ? 40.502 17.7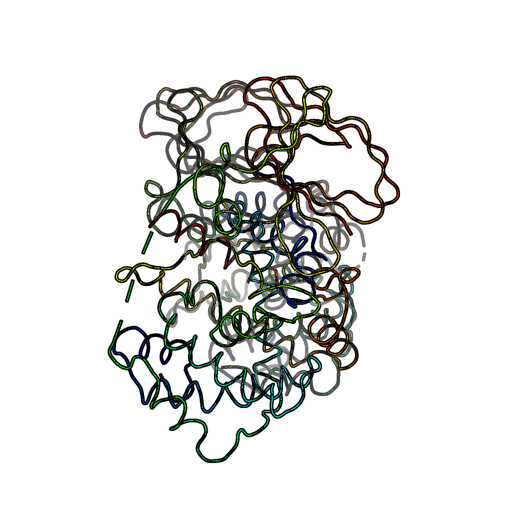95 197.074 0.50 31.96 104 PHE C C 1
ATOM 3458 O O A PHE C 1 107 ? 41.681 18.155 197.047 0.50 31.84 104 PHE C O 1
ATOM 3466 N N A TRP C 1 108 ? 40.060 16.795 197.831 0.50 32.30 105 TRP C N 1
ATOM 3467 C CA A TRP C 1 108 ? 40.975 15.937 198.582 0.50 32.49 105 TRP C CA 1
ATOM 3468 C C A TRP C 1 108 ? 41.523 14.854 197.660 0.50 32.46 105 TRP C C 1
ATOM 3469 O O A TRP C 1 108 ? 40.790 14.292 196.843 0.50 32.38 105 TRP C O 1
ATOM 3480 N N A GLY C 1 109 ? 42.818 14.580 197.782 0.50 32.46 106 GLY C N 1
ATOM 3481 C CA A GLY C 1 109 ? 43.471 13.597 196.927 0.50 32.60 106 GLY C CA 1
ATOM 3482 C C A GLY C 1 109 ? 43.045 12.173 197.236 0.50 32.75 106 GLY C C 1
ATOM 3483 O O A GLY C 1 109 ? 42.362 11.926 198.232 0.50 32.86 106 GLY C O 1
ATOM 3484 N N A PRO C 1 110 ? 43.436 11.221 196.373 0.50 32.82 107 PRO C N 1
ATOM 3485 C CA A PRO C 1 110 ? 43.186 9.808 196.642 0.50 32.83 107 PRO C CA 1
ATOM 3486 C C A PRO C 1 110 ? 43.890 9.384 197.928 0.50 32.91 107 PRO C C 1
ATOM 3487 O O A PRO C 1 110 ? 44.251 8.215 198.099 0.50 32.89 107 PRO C O 1
ATOM 3491 N N A ASP C 1 111 ? 44.081 10.342 198.828 0.50 33.01 108 ASP C N 1
ATOM 3492 C CA A ASP C 1 111 ? 44.739 10.066 200.101 0.50 33.07 108 ASP C CA 1
ATOM 3493 C C A ASP C 1 111 ? 43.927 10.521 201.316 0.50 33.11 108 ASP C C 1
ATOM 3494 O O A ASP C 1 111 ? 43.308 9.698 201.996 0.50 33.03 108 ASP C O 1
ATOM 3499 N N A SER C 1 112 ? 43.927 11.827 201.578 0.50 33.09 109 SER C N 1
ATOM 3500 C CA A SER C 1 112 ? 43.388 12.356 202.834 0.50 33.00 109 SER C CA 1
ATOM 3501 C C A SER C 1 112 ? 41.861 12.537 202.855 0.50 32.97 109 SER C C 1
ATOM 3502 O O A SER C 1 112 ? 41.303 13.389 202.154 0.50 32.99 109 SER C O 1
ATOM 3505 N N A GLU C 1 113 ? 41.203 11.711 203.666 0.50 32.80 110 GLU C N 1
ATOM 3506 C CA A GLU C 1 113 ? 39.785 11.854 203.979 0.50 32.59 110 GLU C CA 1
ATOM 3507 C C A GLU C 1 113 ? 39.623 13.059 204.912 0.50 32.47 110 GLU C C 1
ATOM 3508 O O A GLU C 1 113 ? 40.286 13.132 205.952 0.50 32.36 110 GLU C O 1
ATOM 3514 N N A PRO C 1 114 ? 38.752 14.019 204.545 0.50 32.36 111 PRO C N 1
ATOM 3515 C CA A PRO C 1 114 ? 38.536 15.144 205.457 0.50 32.20 111 PRO C CA 1
ATOM 3516 C C A PRO C 1 114 ? 38.277 14.619 206.875 0.50 32.15 111 PRO C C 1
ATOM 3517 O O A PRO C 1 114 ? 37.627 13.585 207.037 0.50 32.38 111 PRO C O 1
ATOM 3521 N N A ASP C 1 115 ? 38.784 15.305 207.895 0.50 31.94 112 ASP C N 1
ATOM 3522 C CA A ASP C 1 115 ? 38.558 14.851 209.265 0.50 31.89 112 ASP C CA 1
ATOM 3523 C C A ASP C 1 115 ? 37.092 14.449 209.435 0.50 31.74 112 ASP C C 1
ATOM 3524 O O A ASP C 1 115 ? 36.187 15.235 209.154 0.50 31.81 112 ASP C O 1
ATOM 3529 N N A GLN C 1 116 ? 36.861 13.221 209.885 0.50 31.66 113 GLN C N 1
ATOM 3530 C CA A GLN C 1 116 ? 35.503 12.695 210.016 0.50 31.56 113 GLN C CA 1
ATOM 3531 C C A GLN C 1 116 ? 34.538 13.646 210.734 0.50 31.48 113 GLN C C 1
ATOM 3532 O O A GLN C 1 116 ? 33.335 13.644 210.452 0.50 31.42 113 GLN C O 1
ATOM 3534 N N A ALA C 1 117 ? 35.063 14.447 211.658 0.50 31.27 114 ALA C N 1
ATOM 3535 C CA A ALA C 1 117 ? 34.230 15.339 212.466 0.50 31.18 114 ALA C CA 1
ATOM 3536 C C A ALA C 1 117 ? 33.653 16.473 211.624 0.50 31.01 114 ALA C C 1
ATOM 3537 O O A ALA C 1 117 ? 32.468 16.813 211.740 0.50 31.01 114 ALA C O 1
ATOM 3539 N N A ASP C 1 118 ? 34.495 17.048 210.769 0.50 30.92 115 ASP C N 1
ATOM 3540 C CA A ASP C 1 118 ? 34.057 18.093 209.852 0.50 30.70 115 ASP C CA 1
ATOM 3541 C C A ASP C 1 118 ? 32.904 17.588 208.978 0.50 30.56 115 ASP C C 1
ATOM 3542 O O A ASP C 1 118 ? 31.929 18.308 208.733 0.50 30.28 115 ASP C O 1
ATOM 3547 N N A VAL C 1 119 ? 33.017 16.338 208.532 0.50 30.67 116 VAL C N 1
ATOM 3548 C CA A VAL C 1 119 ? 31.983 15.697 207.712 0.50 30.81 116 VAL C CA 1
ATOM 3549 C C A VAL C 1 119 ? 30.670 15.600 208.492 0.50 31.13 116 VAL C C 1
ATOM 3550 O O A VAL C 1 119 ? 29.611 16.032 208.021 0.50 31.00 116 VAL C O 1
ATOM 3554 N N A TYR C 1 120 ? 30.756 15.023 209.689 0.50 31.75 117 TYR C N 1
ATOM 3555 C CA A TYR C 1 120 ? 29.618 14.944 210.599 0.50 32.34 117 TYR C CA 1
ATOM 3556 C C A TYR C 1 120 ? 28.954 16.306 210.841 0.50 32.69 117 TYR C C 1
ATOM 3557 O O A TYR C 1 120 ? 27.670 16.420 210.906 0.50 32.87 117 TYR C O 1
ATOM 3566 N N A GLU C 1 121 ? 29.833 17.330 211.019 0.50 33.08 118 GLU C N 1
ATOM 3567 C CA A GLU C 1 121 ? 29.362 18.656 211.432 0.50 33.54 118 GLU C CA 1
ATOM 3568 C C A GLU C 1 121 ? 28.895 19.554 210.271 0.50 33.51 118 GLU C C 1
ATOM 3569 O O A GLU C 1 121 ? 28.165 20.528 210.492 0.50 33.51 118 GLU C O 1
ATOM 3575 N N A MET C 1 122 ? 29.312 19.237 209.046 0.50 33.53 119 MET C N 1
ATOM 3576 C CA A MET C 1 122 ? 28.831 19.993 207.885 0.50 33.77 119 MET C CA 1
ATOM 3577 C C A MET C 1 122 ? 27.476 19.441 207.435 0.50 33.69 119 MET C C 1
ATOM 3578 O O A MET C 1 122 ? 26.564 20.223 206.945 0.50 33.79 119 MET C O 1
ATOM 3583 N N A GLN C 1 123 ? 27.345 18.094 207.610 0.50 33.57 120 GLN C N 1
ATOM 3584 C CA A GLN C 1 123 ? 26.077 17.463 207.283 0.50 33.33 120 GLN C CA 1
ATOM 3585 C C A GLN C 1 123 ? 25.060 17.771 208.355 0.50 33.15 120 GLN C C 1
ATOM 3586 O O A GLN C 1 123 ? 23.845 17.625 208.146 0.50 33.04 120 GLN C O 1
ATOM 3592 N N A GLN C 1 124 ? 25.578 18.226 209.494 0.50 32.95 121 GLN C N 1
ATOM 3593 C CA A GLN C 1 124 ? 24.762 18.596 210.628 0.50 32.75 121 GLN C CA 1
ATOM 3594 C C A GLN C 1 124 ? 24.183 19.989 210.413 0.50 32.66 121 GLN C C 1
ATOM 3595 O O A GLN C 1 124 ? 22.972 20.193 210.529 0.50 32.79 121 GLN C O 1
ATOM 3601 N N A GLU C 1 125 ? 25.052 20.944 210.087 0.50 32.39 122 GLU C N 1
ATOM 3602 C CA A GLU C 1 125 ? 24.616 22.295 209.746 0.50 31.97 122 GLU C CA 1
ATOM 3603 C C A GLU C 1 125 ? 23.818 22.265 208.451 0.50 31.55 122 GLU C C 1
ATOM 3604 O O A GLU C 1 125 ? 23.020 23.157 208.170 0.50 31.40 122 GLU C O 1
ATOM 3610 N N A ASN C 1 126 ? 24.033 21.231 207.654 0.50 31.28 123 ASN C N 1
ATOM 3611 C CA A ASN C 1 126 ? 23.257 21.100 206.440 0.50 31.07 123 ASN C CA 1
ATOM 3612 C C A ASN C 1 126 ? 21.818 20.648 206.717 0.50 30.90 123 ASN C C 1
ATOM 3613 O O A ASN C 1 126 ? 20.868 21.200 206.155 0.50 30.91 123 ASN C O 1
ATOM 3618 N N A ALA C 1 127 ? 21.659 19.667 207.606 0.50 30.75 124 ALA C N 1
ATOM 3619 C CA A ALA C 1 127 ? 20.326 19.225 208.030 0.50 30.55 124 ALA C CA 1
ATOM 3620 C C A ALA C 1 127 ? 19.572 20.338 208.766 0.50 30.13 124 ALA C C 1
ATOM 3621 O O A ALA C 1 127 ? 18.336 20.404 208.738 0.50 29.94 124 ALA C O 1
ATOM 3623 N N A ARG C 1 128 ? 20.330 21.217 209.419 0.50 29.97 125 ARG C N 1
ATOM 3624 C CA A ARG C 1 128 ? 19.749 22.346 210.142 0.50 29.72 125 ARG C CA 1
ATOM 3625 C C A ARG C 1 128 ? 19.261 23.436 209.180 0.50 29.52 125 ARG C C 1
ATOM 3626 O O A ARG C 1 128 ? 18.308 24.170 209.483 0.50 29.69 125 ARG C O 1
ATOM 3634 N N A LEU C 1 129 ? 19.930 23.542 208.029 0.50 29.10 126 LEU C N 1
ATOM 3635 C CA A LEU C 1 129 ? 19.562 24.509 206.999 0.50 28.65 126 LEU C CA 1
ATOM 3636 C C A LEU C 1 129 ? 18.368 24.002 206.190 0.50 28.32 126 LEU C C 1
ATOM 3637 O O A LEU C 1 129 ? 17.525 24.802 205.707 0.50 28.32 126 LEU C O 1
ATOM 3642 N N A GLY C 1 130 ? 18.300 22.673 206.043 0.50 27.95 127 GLY C N 1
ATOM 3643 C CA A GLY C 1 130 ? 17.127 22.046 205.447 0.50 27.80 127 GLY C CA 1
ATOM 3644 C C A GLY C 1 130 ? 15.930 22.101 206.390 0.50 27.70 127 GLY C C 1
ATOM 3645 O O A GLY C 1 130 ? 14.767 22.272 205.955 0.50 27.65 127 GLY C O 1
ATOM 3646 N N A ARG C 1 131 ? 16.225 21.965 207.698 0.50 27.51 128 ARG C N 1
ATOM 3647 C CA A ARG C 1 131 ? 15.162 22.016 208.694 0.50 27.62 128 ARG C CA 1
ATOM 3648 C C A ARG C 1 131 ? 14.489 23.380 208.631 0.50 27.48 128 ARG C C 1
ATOM 3649 O O A ARG C 1 131 ? 13.284 23.508 208.856 0.50 27.50 128 ARG C O 1
ATOM 3657 N N A ALA C 1 132 ? 15.282 24.397 208.306 0.50 27.35 129 ALA C N 1
ATOM 3658 C CA A ALA C 1 132 ? 14.853 25.792 208.423 0.50 27.26 129 ALA C CA 1
ATOM 3659 C C A ALA C 1 132 ? 14.173 26.333 207.170 0.50 27.13 129 ALA C C 1
ATOM 3660 O O A ALA C 1 132 ? 13.415 27.309 207.238 0.50 27.18 129 ALA C O 1
ATOM 3662 N N A ILE C 1 133 ? 14.455 25.704 206.032 0.50 26.92 130 ILE C N 1
ATOM 3663 C CA A ILE C 1 133 ? 13.878 26.107 204.753 0.50 26.65 130 ILE C CA 1
ATOM 3664 C C A ILE C 1 133 ? 12.447 25.586 204.649 0.50 26.37 130 ILE C C 1
ATOM 3665 O O A ILE C 1 133 ? 11.528 26.335 204.313 0.50 26.01 130 ILE C O 1
ATOM 3670 N N A ALA C 1 134 ? 12.271 24.296 204.925 0.50 26.35 131 ALA C N 1
ATOM 3671 C CA A ALA C 1 134 ? 10.939 23.690 204.963 0.50 26.50 131 ALA C CA 1
ATOM 3672 C C A ALA C 1 134 ? 10.118 24.231 206.137 0.50 26.34 131 ALA C C 1
ATOM 3673 O O A ALA C 1 134 ? 9.131 24.945 205.937 0.50 26.17 131 ALA C O 1
ATOM 3675 N N A ALA C 1 142 ? 8.862 31.226 198.648 0.50 29.96 139 ALA C N 1
ATOM 3676 C CA A ALA C 1 142 ? 8.467 32.123 197.564 0.50 30.13 139 ALA C CA 1
ATOM 3677 C C A ALA C 1 142 ? 9.647 32.949 197.065 0.50 30.30 139 ALA C C 1
ATOM 3678 O O A ALA C 1 142 ? 10.021 32.861 195.894 0.50 30.46 139 ALA C O 1
ATOM 3680 N N A LEU C 1 143 ? 10.235 33.747 197.953 0.50 30.43 140 LEU C N 1
ATOM 3681 C CA A LEU C 1 143 ? 11.393 34.567 197.588 0.50 30.52 140 LEU C CA 1
ATOM 3682 C C A LEU C 1 143 ? 12.600 33.711 197.185 0.50 30.58 140 LEU C C 1
ATOM 3683 O O A LEU C 1 143 ? 13.191 33.915 196.124 0.50 30.52 140 LEU C O 1
ATOM 3685 N N A ILE C 1 144 ? 12.953 32.751 198.035 0.50 30.69 141 ILE C N 1
ATOM 3686 C CA A ILE C 1 144 ? 14.092 31.868 197.785 0.50 30.83 141 ILE C CA 1
ATOM 3687 C C A ILE C 1 144 ? 13.895 31.059 196.499 0.50 30.98 141 ILE C C 1
ATOM 3688 O O A ILE C 1 144 ? 14.755 31.060 195.614 0.50 30.99 141 ILE C O 1
ATOM 3693 N N A GLU C 1 145 ? 12.766 30.363 196.406 0.50 31.01 142 GLU C N 1
ATOM 3694 C CA A GLU C 1 145 ? 12.454 29.590 195.214 0.50 31.04 142 GLU C CA 1
ATOM 3695 C C A GLU C 1 145 ? 12.677 30.435 193.961 0.50 30.99 142 GLU C C 1
ATOM 3696 O O A GLU C 1 145 ? 13.207 29.953 192.965 0.50 30.85 142 GLU C O 1
ATOM 3702 N N A ARG C 1 146 ? 12.288 31.705 194.029 0.50 31.16 143 ARG C N 1
ATOM 3703 C CA A ARG C 1 146 ? 12.371 32.605 192.880 0.50 31.37 143 ARG C CA 1
ATOM 3704 C C A ARG C 1 146 ? 13.827 32.886 192.539 0.50 31.60 143 ARG C C 1
ATOM 3705 O O A ARG C 1 146 ? 14.210 32.942 191.369 0.50 31.61 143 ARG C O 1
ATOM 3713 N N A ALA C 1 147 ? 14.640 33.050 193.573 0.50 31.89 144 ALA C N 1
ATOM 3714 C CA A ALA C 1 147 ? 16.055 33.300 193.379 0.50 32.19 144 ALA C CA 1
ATOM 3715 C C A ALA C 1 147 ? 16.661 32.263 192.447 0.50 32.36 144 ALA C C 1
ATOM 3716 O O A ALA C 1 147 ? 17.513 32.573 191.618 0.50 32.54 144 ALA C O 1
ATOM 3718 N N A PHE C 1 148 ? 16.202 31.027 192.576 0.50 32.54 145 PHE C N 1
ATOM 3719 C CA A PHE C 1 148 ? 16.901 29.905 191.972 0.50 32.73 145 PHE C CA 1
ATOM 3720 C C A PHE C 1 148 ? 16.306 29.406 190.650 0.50 32.90 145 PHE C C 1
ATOM 3721 O O A PHE C 1 148 ? 16.936 28.620 189.931 0.50 32.67 145 PHE C O 1
ATOM 3729 N N A PHE C 1 149 ? 15.110 29.880 190.316 0.50 33.02 146 PHE C N 1
ATOM 3730 C CA A PHE C 1 149 ? 14.492 29.506 189.050 0.50 33.04 146 PHE C CA 1
ATOM 3731 C C A PHE C 1 149 ? 14.666 30.591 187.981 0.50 33.33 146 PHE C C 1
ATOM 3732 O O A PHE C 1 149 ? 15.230 30.331 186.909 0.50 33.31 146 PHE C O 1
ATOM 3740 N N A GLY C 1 150 ? 14.200 31.804 188.281 0.50 33.48 147 GLY C N 1
ATOM 3741 C CA A GLY C 1 150 ? 14.291 32.911 187.331 0.50 33.73 147 GLY C CA 1
ATOM 3742 C C A GLY C 1 150 ? 14.155 34.289 187.954 0.50 33.98 147 GLY C C 1
ATOM 3743 O O A GLY C 1 150 ? 13.050 34.728 188.278 0.50 34.00 147 GLY C O 1
ATOM 3744 N N A ASP C 1 151 ? 15.287 34.973 188.114 0.50 34.16 148 ASP C N 1
ATOM 3745 C CA A ASP C 1 151 ? 15.311 36.334 188.651 0.50 34.40 148 ASP C CA 1
ATOM 3746 C C A ASP C 1 151 ? 16.700 36.962 188.497 0.50 34.49 148 ASP C C 1
ATOM 3747 O O A ASP C 1 151 ? 17.718 36.283 188.652 0.50 34.56 148 ASP C O 1
ATOM 3749 N N A LEU C 1 152 ? 16.732 38.257 188.189 0.50 34.63 149 LEU C N 1
ATOM 3750 C CA A LEU C 1 152 ? 17.989 38.959 187.896 0.50 34.89 149 LEU C CA 1
ATOM 3751 C C A LEU C 1 152 ? 18.906 39.122 189.114 0.50 35.01 149 LEU C C 1
ATOM 3752 O O A LEU C 1 152 ? 18.712 38.471 190.146 0.50 35.11 149 LEU C O 1
ATOM 3754 N N A THR C 1 153 ? 19.904 39.995 188.982 0.50 35.11 150 THR C N 1
ATOM 3755 C CA A THR C 1 153 ? 20.887 40.224 190.044 0.50 35.24 150 THR C CA 1
ATOM 3756 C C A THR C 1 153 ? 20.375 41.263 191.043 0.50 35.43 150 THR C C 1
ATOM 3757 O O A THR C 1 153 ? 21.156 41.904 191.767 0.50 35.53 150 THR C O 1
ATOM 3759 N N A HIS C 1 154 ? 19.055 41.415 191.089 0.50 35.51 151 HIS C N 1
ATOM 3760 C CA A HIS C 1 154 ? 18.444 42.528 191.804 0.50 35.41 151 HIS C CA 1
ATOM 3761 C C A HIS C 1 154 ? 17.928 42.179 193.203 0.50 35.51 151 HIS C C 1
ATOM 3762 O O A HIS C 1 154 ? 17.648 43.075 194.003 0.50 35.58 151 HIS C O 1
ATOM 3764 N N A ARG C 1 155 ? 17.805 40.891 193.510 0.50 35.63 152 ARG C N 1
ATOM 3765 C CA A ARG C 1 155 ? 17.229 40.494 194.798 0.50 35.82 152 ARG C CA 1
ATOM 3766 C C A ARG C 1 155 ? 18.138 39.613 195.656 0.50 35.93 152 ARG C C 1
ATOM 3767 O O A ARG C 1 155 ? 18.822 38.713 195.149 0.50 36.01 152 ARG C O 1
ATOM 3769 N N A GLU C 1 156 ? 18.123 39.877 196.960 0.50 35.92 153 GLU C N 1
ATOM 3770 C CA A GLU C 1 156 ? 18.851 39.066 197.929 0.50 36.08 153 GLU C CA 1
ATOM 3771 C C A GLU C 1 156 ? 17.943 38.676 199.097 0.50 36.26 153 GLU C C 1
ATOM 3772 O O A GLU C 1 156 ? 17.780 39.433 200.056 0.50 36.33 153 GLU C O 1
ATOM 3774 N N A LEU C 1 157 ? 17.340 37.494 199.005 0.50 36.63 154 LEU C N 1
ATOM 3775 C CA A LEU C 1 157 ? 16.495 36.982 200.083 0.50 36.74 154 LEU C CA 1
ATOM 3776 C C A LEU C 1 157 ? 17.360 36.504 201.246 0.50 36.85 154 LEU C C 1
ATOM 3777 O O A LEU C 1 157 ? 16.900 36.421 202.385 0.50 36.82 154 LEU C O 1
ATOM 3779 N N A ALA C 1 158 ? 18.611 36.171 200.939 0.50 37.22 155 ALA C N 1
ATOM 3780 C CA A ALA C 1 158 ? 19.596 35.843 201.959 0.50 37.32 155 ALA C CA 1
ATOM 3781 C C A ALA C 1 158 ? 19.756 37.074 202.837 0.50 37.36 155 ALA C C 1
ATOM 3782 O O A ALA C 1 158 ? 20.396 37.037 203.892 0.50 37.65 155 ALA C O 1
ATOM 3784 N N A ALA C 1 159 ? 19.146 38.167 202.392 0.50 37.33 156 ALA C N 1
ATOM 3785 C CA A ALA C 1 159 ? 19.190 39.428 203.118 0.50 37.11 156 ALA C CA 1
ATOM 3786 C C A ALA C 1 159 ? 18.259 39.423 204.329 0.50 37.16 156 ALA C C 1
ATOM 3787 O O A ALA C 1 159 ? 18.681 39.740 205.444 0.50 37.25 156 ALA C O 1
ATOM 3789 N N A GLU C 1 160 ? 16.994 39.076 204.105 0.50 37.18 157 GLU C N 1
ATOM 3790 C CA A GLU C 1 160 ? 16.002 39.083 205.179 0.50 37.23 157 GLU C CA 1
ATOM 3791 C C A GLU C 1 160 ? 15.655 37.660 205.592 0.50 37.29 157 GLU C C 1
ATOM 3792 O O A GLU C 1 160 ? 16.136 37.176 206.618 0.50 37.47 157 GLU C O 1
ATOM 3794 N N A THR C 1 161 ? 14.818 36.994 204.800 0.50 37.31 158 THR C N 1
ATOM 3795 C CA A THR C 1 161 ? 14.610 35.564 204.976 0.50 37.35 158 THR C CA 1
ATOM 3796 C C A THR C 1 161 ? 15.995 34.960 205.199 0.50 37.42 158 THR C C 1
ATOM 3797 O O A THR C 1 161 ? 16.344 33.912 204.649 0.50 37.52 158 THR C O 1
ATOM 3799 N N A GLY C 1 162 ? 16.788 35.661 206.003 0.50 37.49 159 GLY C N 1
ATOM 3800 C CA A GLY C 1 162 ? 18.164 35.274 206.288 0.50 37.53 159 GLY C CA 1
ATOM 3801 C C A GLY C 1 162 ? 18.302 34.040 207.162 0.50 37.57 159 GLY C C 1
ATOM 3802 O O A GLY C 1 162 ? 18.488 34.134 208.381 0.50 37.86 159 GLY C O 1
ATOM 3803 N N A LEU C 1 163 ? 18.186 32.878 206.535 0.50 37.59 160 LEU C N 1
ATOM 3804 C CA A LEU C 1 163 ? 18.623 31.644 207.154 0.50 37.69 160 LEU C CA 1
ATOM 3805 C C A LEU C 1 163 ? 20.045 31.412 206.648 0.50 37.74 160 LEU C C 1
ATOM 3806 O O A LEU C 1 163 ? 20.429 30.283 206.305 0.50 38.12 160 LEU C O 1
ATOM 3811 N N A PRO C 1 164 ? 20.823 32.507 206.571 0.50 37.57 161 PRO C N 1
ATOM 3812 C CA A PRO C 1 164 ? 22.225 32.508 206.177 0.50 37.51 161 PRO C CA 1
ATOM 3813 C C A PRO C 1 164 ? 23.140 32.180 207.366 0.50 37.60 161 PRO C C 1
ATOM 3814 O O A PRO C 1 164 ? 23.923 33.027 207.838 0.50 37.50 161 PRO C O 1
ATOM 3818 N N A LEU C 1 165 ? 22.986 30.963 207.874 0.50 37.51 162 LEU C N 1
ATOM 3819 C CA A LEU C 1 165 ? 24.022 30.323 208.665 0.50 37.35 162 LEU C CA 1
ATOM 3820 C C A LEU C 1 165 ? 25.198 30.202 207.687 0.50 37.14 162 LEU C C 1
ATOM 3821 O O A LEU C 1 165 ? 24.973 29.994 206.492 0.50 36.72 162 LEU C O 1
ATOM 3826 N N A GLY C 1 166 ? 26.448 30.359 208.136 0.50 36.98 163 GLY C N 1
ATOM 3827 C CA A GLY C 1 166 ? 26.795 30.798 209.487 0.50 36.66 163 GLY C CA 1
ATOM 3828 C C A GLY C 1 166 ? 28.100 30.092 209.815 0.50 36.54 163 GLY C C 1
ATOM 3829 O O A GLY C 1 166 ? 29.164 30.717 209.916 0.50 36.62 163 GLY C O 1
ATOM 3830 N N A THR C 1 167 ? 27.994 28.766 209.933 0.50 36.27 164 THR C N 1
ATOM 3831 C CA A THR C 1 167 ? 29.083 27.904 210.374 0.50 35.92 164 THR C CA 1
ATOM 3832 C C A THR C 1 167 ? 29.303 26.773 209.375 0.50 35.60 164 THR C C 1
ATOM 3833 O O A THR C 1 167 ? 30.032 25.816 209.648 0.50 35.63 164 THR C O 1
ATOM 3835 N N A ILE C 1 168 ? 28.646 26.891 208.222 0.50 35.30 165 ILE C N 1
ATOM 3836 C CA A ILE C 1 168 ? 29.015 26.130 207.052 0.50 34.80 165 ILE C CA 1
ATOM 3837 C C A ILE C 1 168 ? 30.077 26.961 206.363 0.50 34.53 165 ILE C C 1
ATOM 3838 O O A ILE C 1 168 ? 30.969 26.437 205.675 0.50 34.69 165 ILE C O 1
ATOM 3840 N N A LYS C 1 169 ? 29.978 28.276 206.556 0.50 34.16 166 LYS C N 1
ATOM 3841 C CA A LYS C 1 169 ? 31.001 29.165 206.053 0.50 33.81 166 LYS C CA 1
ATOM 3842 C C A LYS C 1 169 ? 32.305 28.871 206.786 0.50 33.73 166 LYS C C 1
ATOM 3843 O O A LYS C 1 169 ? 33.281 28.431 206.188 0.50 33.61 166 LYS C O 1
ATOM 3849 N N A SER C 1 170 ? 32.310 29.090 208.097 0.50 33.92 167 SER C N 1
ATOM 3850 C CA A SER C 1 170 ? 33.512 28.858 208.892 0.50 34.06 167 SER C CA 1
ATOM 3851 C C A SER C 1 170 ? 33.775 27.363 209.030 0.50 34.05 167 SER C C 1
ATOM 3852 O O A SER C 1 170 ? 34.930 26.921 209.203 0.50 34.24 167 SER C O 1
ATOM 3854 N N A ARG C 1 171 ? 32.699 26.581 208.962 0.50 34.13 168 ARG C N 1
ATOM 3855 C CA A ARG C 1 171 ? 32.854 25.149 208.783 0.50 34.20 168 ARG C CA 1
ATOM 3856 C C A ARG C 1 171 ? 33.573 24.958 207.460 0.50 34.06 168 ARG C C 1
ATOM 3857 O O A ARG C 1 171 ? 34.696 24.451 207.422 0.50 34.29 168 ARG C O 1
ATOM 3859 N N A ILE C 1 172 ? 32.929 25.402 206.382 0.50 33.92 169 ILE C N 1
ATOM 3860 C CA A ILE C 1 172 ? 33.506 25.315 205.046 0.50 33.48 169 ILE C CA 1
ATOM 3861 C C A ILE C 1 172 ? 34.897 25.962 205.024 0.50 33.37 169 ILE C C 1
ATOM 3862 O O A ILE C 1 172 ? 35.808 25.460 204.364 0.50 33.30 169 ILE C O 1
ATOM 3867 N N A ARG C 1 173 ? 35.059 27.051 205.780 0.50 33.16 170 ARG C N 1
ATOM 3868 C CA A ARG C 1 173 ? 36.273 27.882 205.735 0.50 32.83 170 ARG C CA 1
ATOM 3869 C C A ARG C 1 173 ? 37.455 27.220 206.450 0.50 32.76 170 ARG C C 1
ATOM 3870 O O A ARG C 1 173 ? 38.612 27.621 206.283 0.50 32.83 170 ARG C O 1
ATOM 3878 N N A LEU C 1 174 ? 37.158 26.217 207.265 0.50 32.65 171 LEU C N 1
ATOM 3879 C CA A LEU C 1 174 ? 38.194 25.536 208.027 0.50 32.56 171 LEU C CA 1
ATOM 3880 C C A LEU C 1 174 ? 38.728 24.367 207.221 0.50 32.37 171 LEU C C 1
ATOM 3881 O O A LEU C 1 174 ? 39.929 24.258 206.976 0.50 32.33 171 LEU C O 1
ATOM 3883 N N A ALA C 1 175 ? 37.813 23.492 206.819 0.50 32.25 172 ALA C N 1
ATOM 3884 C CA A ALA C 1 175 ? 38.122 22.382 205.923 0.50 32.05 172 ALA C CA 1
ATOM 3885 C C A ALA C 1 175 ? 39.133 22.791 204.858 0.50 31.97 172 ALA C C 1
ATOM 3886 O O A ALA C 1 175 ? 40.091 22.067 204.586 0.50 31.91 172 ALA C O 1
ATOM 3888 N N A LEU C 1 176 ? 38.911 23.955 204.256 0.50 31.96 173 LEU C N 1
ATOM 3889 C CA A LEU C 1 176 ? 39.793 24.445 203.208 0.50 31.99 173 LEU C CA 1
ATOM 3890 C C A LEU C 1 176 ? 41.192 24.630 203.766 0.50 32.10 173 LEU C C 1
ATOM 3891 O O A LEU C 1 176 ? 42.173 24.140 203.207 0.50 32.11 173 LEU C O 1
ATOM 3896 N N A ASP C 1 177 ? 41.271 25.327 204.891 0.50 32.35 174 ASP C N 1
ATOM 3897 C CA A ASP C 1 177 ? 42.542 25.557 205.554 0.50 32.58 174 ASP C CA 1
ATOM 3898 C C A ASP C 1 177 ? 43.254 24.230 205.796 0.50 32.55 174 ASP C C 1
ATOM 3899 O O A ASP C 1 177 ? 44.459 24.108 205.577 0.50 32.72 174 ASP C O 1
ATOM 3904 N N A ARG C 1 178 ? 42.501 23.234 206.246 0.50 32.47 175 ARG C N 1
ATOM 3905 C CA A ARG C 1 178 ? 43.052 21.904 206.483 0.50 32.40 175 ARG C CA 1
ATOM 3906 C C A ARG C 1 178 ? 43.099 21.093 205.181 0.50 32.38 175 ARG C C 1
ATOM 3907 O O A ARG C 1 178 ? 43.699 20.013 205.115 0.50 32.10 175 ARG C O 1
ATOM 3909 N N A THR D 2 2 ? 46.101 41.822 202.341 0.50 31.18 2 THR D N 1
ATOM 3910 C CA A THR D 2 2 ? 44.834 41.055 202.568 0.50 31.11 2 THR D CA 1
ATOM 3911 C C A THR D 2 2 ? 43.747 41.470 201.575 0.50 30.77 2 THR D C 1
ATOM 3912 O O A THR D 2 2 ? 43.981 42.306 200.701 0.50 30.98 2 THR D O 1
ATOM 3916 N N A ILE D 2 3 ? 42.564 40.882 201.712 0.50 30.37 3 ILE D N 1
ATOM 3917 C CA A ILE D 2 3 ? 41.440 41.209 200.834 0.50 30.00 3 ILE D CA 1
ATOM 3918 C C A ILE D 2 3 ? 40.304 41.820 201.650 0.50 29.83 3 ILE D C 1
ATOM 3919 O O A ILE D 2 3 ? 39.817 41.213 202.603 0.50 29.82 3 ILE D O 1
ATOM 3924 N N A ARG D 2 4 ? 39.885 43.021 201.269 0.50 29.56 4 ARG D N 1
ATOM 3925 C CA A ARG D 2 4 ? 38.854 43.733 202.011 0.50 29.37 4 ARG D CA 1
ATOM 3926 C C A ARG D 2 4 ? 37.580 43.907 201.191 0.50 29.13 4 ARG D C 1
ATOM 3927 O O A ARG D 2 4 ? 36.515 44.196 201.735 0.50 29.21 4 ARG D O 1
ATOM 3929 N N A HIS D 2 5 ? 37.689 43.724 199.882 0.50 28.88 5 HIS D N 1
ATOM 3930 C CA A HIS D 2 5 ? 36.552 43.962 199.000 0.50 28.79 5 HIS D CA 1
ATOM 3931 C C A HIS D 2 5 ? 36.020 42.686 198.359 0.50 28.84 5 HIS D C 1
ATOM 3932 O O A HIS D 2 5 ? 36.766 41.909 197.756 0.50 28.75 5 HIS D O 1
ATOM 3939 N N A HIS D 2 6 ? 34.711 42.494 198.499 0.50 28.74 6 HIS D N 1
ATOM 3940 C CA A HIS D 2 6 ? 34.056 41.260 198.109 0.50 28.71 6 HIS D CA 1
ATOM 3941 C C A HIS D 2 6 ? 32.784 41.507 197.306 0.50 28.50 6 HIS D C 1
ATOM 3942 O O A HIS D 2 6 ? 32.284 42.626 197.234 0.50 28.41 6 HIS D O 1
ATOM 3949 N N A VAL D 2 7 ? 32.255 40.440 196.718 0.50 28.24 7 VAL D N 1
ATOM 3950 C CA A VAL D 2 7 ? 31.038 40.532 195.922 0.50 28.14 7 VAL D CA 1
ATOM 3951 C C A VAL D 2 7 ? 29.825 40.798 196.817 0.50 28.31 7 VAL D C 1
ATOM 3952 O O A VAL D 2 7 ? 29.728 40.276 197.930 0.50 28.04 7 VAL D O 1
ATOM 3956 N N A SER D 2 8 ? 28.906 41.620 196.321 0.50 28.67 8 SER D N 1
ATOM 3957 C CA A SER D 2 8 ? 27.698 41.937 197.061 0.50 28.97 8 SER D CA 1
ATOM 3958 C C A SER D 2 8 ? 26.800 40.711 197.147 0.50 29.37 8 SER D C 1
ATOM 3959 O O A SER D 2 8 ? 26.575 40.013 196.148 0.50 29.65 8 SER D O 1
ATOM 3962 N N A ASP D 2 9 ? 26.306 40.436 198.349 0.50 29.51 9 ASP D N 1
ATOM 3963 C CA A ASP D 2 9 ? 25.369 39.346 198.538 0.50 29.68 9 ASP D CA 1
ATOM 3964 C C A ASP D 2 9 ? 24.560 39.201 197.258 0.50 29.60 9 ASP D C 1
ATOM 3965 O O A ASP D 2 9 ? 24.405 38.101 196.720 0.50 29.99 9 ASP D O 1
ATOM 3970 N N A ALA D 2 10 ? 24.053 40.327 196.765 0.50 29.47 10 ALA D N 1
ATOM 3971 C CA A ALA D 2 10 ? 23.227 40.343 195.565 0.50 29.31 10 ALA D CA 1
ATOM 3972 C C A ALA D 2 10 ? 23.825 39.491 194.456 0.50 29.27 10 ALA D C 1
ATOM 3973 O O A ALA D 2 10 ? 23.147 38.627 193.904 0.50 29.27 10 ALA D O 1
ATOM 3975 N N A LEU D 2 11 ? 25.093 39.740 194.130 0.50 29.18 11 LEU D N 1
ATOM 3976 C CA A LEU D 2 11 ? 25.769 38.995 193.068 0.50 29.01 11 LEU D CA 1
ATOM 3977 C C A LEU D 2 11 ? 25.941 37.527 193.418 0.50 28.86 11 LEU D C 1
ATOM 3978 O O A LEU D 2 11 ? 25.596 36.657 192.628 0.50 28.87 11 LEU D O 1
ATOM 3983 N N A LEU D 2 12 ? 26.471 37.258 194.605 0.50 28.77 12 LEU D N 1
ATOM 3984 C CA A LEU D 2 12 ? 26.645 35.888 195.073 0.50 28.74 12 LEU D CA 1
ATOM 3985 C C A LEU D 2 12 ? 25.380 35.047 194.884 0.50 28.72 12 LEU D C 1
ATOM 3986 O O A LEU D 2 12 ? 25.447 33.863 194.556 0.50 28.59 12 LEU D O 1
ATOM 3991 N N A THR D 2 13 ? 24.228 35.673 195.092 0.50 28.71 13 THR D N 1
ATOM 3992 C CA A THR D 2 13 ? 22.946 34.991 194.966 0.50 28.42 13 THR D CA 1
ATOM 3993 C C A THR D 2 13 ? 22.608 34.751 193.496 0.50 28.24 13 THR D C 1
ATOM 3994 O O A THR D 2 13 ? 22.047 33.713 193.138 0.50 28.56 13 THR D O 1
ATOM 3998 N N A ALA D 2 14 ? 22.955 35.705 192.644 0.50 27.92 14 ALA D N 1
ATOM 3999 C CA A ALA D 2 14 ? 22.746 35.542 191.214 0.50 27.60 14 ALA D CA 1
ATOM 4000 C C A ALA D 2 14 ? 23.702 34.484 190.671 0.50 27.36 14 ALA D C 1
ATOM 4001 O O A ALA D 2 14 ? 23.302 33.621 189.886 0.50 27.45 14 ALA D O 1
ATOM 4003 N N A TYR D 2 15 ? 24.962 34.554 191.098 0.50 26.92 15 TYR D N 1
ATOM 4004 C CA A TYR D 2 15 ? 25.942 33.525 190.772 0.50 26.53 15 TYR D CA 1
ATOM 4005 C C A TYR D 2 15 ? 25.469 32.174 191.304 0.50 26.26 15 TYR D C 1
ATOM 4006 O O A TYR D 2 15 ? 25.312 31.221 190.548 0.50 25.87 15 TYR D O 1
ATOM 4015 N N A ALA D 2 16 ? 25.247 32.111 192.613 0.50 26.13 16 ALA D N 1
ATOM 4016 C CA A ALA D 2 16 ? 24.851 30.876 193.281 0.50 25.84 16 ALA D CA 1
ATOM 4017 C C A ALA D 2 16 ? 23.591 30.249 192.678 0.50 25.65 16 ALA D C 1
ATOM 4018 O O A ALA D 2 16 ? 23.367 29.055 192.826 0.50 25.61 16 ALA D O 1
ATOM 4020 N N A ALA D 2 17 ? 22.783 31.054 191.991 0.50 25.53 17 ALA D N 1
ATOM 4021 C CA A ALA D 2 17 ? 21.524 30.580 191.409 0.50 25.27 17 ALA D CA 1
ATOM 4022 C C A ALA D 2 17 ? 21.599 30.367 189.894 0.50 25.27 17 ALA D C 1
ATOM 4023 O O A ALA D 2 17 ? 20.701 29.764 189.301 0.50 25.46 17 ALA D O 1
ATOM 4025 N N A GLY D 2 18 ? 22.663 30.875 189.274 0.50 25.14 18 GLY D N 1
ATOM 4026 C CA A GLY D 2 18 ? 22.906 30.669 187.847 0.50 24.79 18 GLY D CA 1
ATOM 4027 C C A GLY D 2 18 ? 22.145 31.581 186.901 0.50 24.54 18 GLY D C 1
ATOM 4028 O O A GLY D 2 18 ? 21.794 31.178 185.795 0.50 24.64 18 GLY D O 1
ATOM 4029 N N A THR D 2 19 ? 21.893 32.813 187.328 0.50 24.38 19 THR D N 1
ATOM 4030 C CA A THR D 2 19 ? 21.221 33.794 186.477 0.50 24.17 19 THR D CA 1
ATOM 4031 C C A THR D 2 19 ? 22.145 34.977 186.168 0.50 24.01 19 THR D C 1
ATOM 4032 O O A THR D 2 19 ? 21.701 36.042 185.727 0.50 23.89 19 THR D O 1
ATOM 4036 N N A LEU D 2 20 ? 23.437 34.772 186.399 0.50 23.74 20 LEU D N 1
ATOM 4037 C CA A LEU D 2 20 ? 24.444 35.796 186.162 0.50 23.56 20 LEU D CA 1
ATOM 4038 C C A LEU D 2 20 ? 25.153 35.557 184.833 0.50 23.65 20 LEU D C 1
ATOM 4039 O O A LEU D 2 20 ? 25.693 34.473 184.609 0.50 23.88 20 LEU D O 1
ATOM 4044 N N A SER D 2 21 ? 25.159 36.563 183.956 0.50 23.53 21 SER D N 1
ATOM 4045 C CA A SER D 2 21 ? 25.740 36.404 182.623 0.50 23.31 21 SER D CA 1
ATOM 4046 C C A SER D 2 21 ? 27.212 36.007 182.713 0.50 23.20 21 SER D C 1
ATOM 4047 O O A SER D 2 21 ? 27.883 36.328 183.690 0.50 23.02 21 SER D O 1
ATOM 4050 N N A GLU D 2 22 ? 27.709 35.324 181.684 0.50 23.15 22 GLU D N 1
ATOM 4051 C CA A GLU D 2 22 ? 29.031 34.703 181.733 0.50 23.12 22 GLU D CA 1
ATOM 4052 C C A GLU D 2 22 ? 30.148 35.668 182.125 0.50 23.23 22 GLU D C 1
ATOM 4053 O O A GLU D 2 22 ? 30.955 35.363 183.005 0.50 23.39 22 GLU D O 1
ATOM 4059 N N A ALA D 2 23 ? 30.202 36.819 181.465 0.50 22.93 23 ALA D N 1
ATOM 4060 C CA A ALA D 2 23 ? 31.245 37.806 181.734 0.50 22.94 23 ALA D CA 1
ATOM 4061 C C A ALA D 2 23 ? 31.299 38.214 183.209 0.50 23.04 23 ALA D C 1
ATOM 4062 O O A ALA D 2 23 ? 32.380 38.377 183.776 0.50 22.89 23 ALA D O 1
ATOM 4064 N N A PHE D 2 24 ? 30.128 38.378 183.817 0.50 23.28 24 PHE D N 1
ATOM 4065 C CA A PHE D 2 24 ? 30.005 38.699 185.242 0.50 23.50 24 PHE D CA 1
ATOM 4066 C C A PHE D 2 24 ? 30.282 37.460 186.104 0.50 23.52 24 PHE D C 1
ATOM 4067 O O A PHE D 2 24 ? 30.785 37.563 187.222 0.50 23.78 24 PHE D O 1
ATOM 4075 N N A SER D 2 25 ? 29.936 36.290 185.585 0.50 23.35 25 SER D N 1
ATOM 4076 C CA A SER D 2 25 ? 30.229 35.042 186.267 0.50 23.36 25 SER D CA 1
ATOM 4077 C C A SER D 2 25 ? 31.737 34.834 186.345 0.50 23.12 25 SER D C 1
ATOM 4078 O O A SER D 2 25 ? 32.255 34.338 187.342 0.50 23.14 25 SER D O 1
ATOM 4081 N N A LEU D 2 26 ? 32.433 35.198 185.276 0.50 22.88 26 LEU D N 1
ATOM 4082 C CA A LEU D 2 26 ? 33.882 35.051 185.216 0.50 22.74 26 LEU D CA 1
ATOM 4083 C C A LEU D 2 26 ? 34.589 35.925 186.261 0.50 22.84 26 LEU D C 1
ATOM 4084 O O A LEU D 2 26 ? 35.594 35.524 186.838 0.50 23.02 26 LEU D O 1
ATOM 4089 N N A VAL D 2 27 ? 34.061 37.116 186.506 0.50 22.64 27 VAL D N 1
ATOM 4090 C CA A VAL D 2 27 ? 34.683 38.017 187.466 0.50 22.76 27 VAL D CA 1
ATOM 4091 C C A VAL D 2 27 ? 34.460 37.514 188.887 0.50 23.01 27 VAL D C 1
ATOM 4092 O O A VAL D 2 27 ? 35.385 37.492 189.703 0.50 23.22 27 VAL D O 1
ATOM 4096 N N A VAL D 2 28 ? 33.231 37.105 189.184 0.50 23.06 28 VAL D N 1
ATOM 4097 C CA A VAL D 2 28 ? 32.923 36.562 190.501 0.50 22.82 28 VAL D CA 1
ATOM 4098 C C A VAL D 2 28 ? 33.718 35.285 190.697 0.50 22.68 28 VAL D C 1
ATOM 4099 O O A VAL D 2 28 ? 34.553 35.201 191.587 0.50 23.03 28 VAL D O 1
ATOM 4103 N N A ALA D 2 29 ? 33.475 34.298 189.849 0.50 22.52 29 ALA D N 1
ATOM 4104 C CA A ALA D 2 29 ? 34.145 33.014 189.995 0.50 22.44 29 ALA D CA 1
ATOM 4105 C C A ALA D 2 29 ? 35.641 33.158 190.299 0.50 22.44 29 ALA D C 1
ATOM 4106 O O A ALA D 2 29 ? 36.154 32.510 191.197 0.50 22.37 29 ALA D O 1
ATOM 4108 N N A THR D 2 30 ? 36.338 34.010 189.557 0.50 23.05 30 THR D N 1
ATOM 4109 C CA A THR D 2 30 ? 37.777 34.174 189.750 0.50 23.21 30 THR D CA 1
ATOM 4110 C C A THR D 2 30 ? 38.078 34.694 191.161 0.50 23.42 30 THR D C 1
ATOM 4111 O O A THR D 2 30 ? 38.981 34.193 191.834 0.50 23.25 30 THR D O 1
ATOM 4115 N N A HIS D 2 31 ? 37.308 35.684 191.608 0.50 23.62 31 HIS D N 1
ATOM 4116 C CA A HIS D 2 31 ? 37.397 36.165 192.989 0.50 23.96 31 HIS D CA 1
ATOM 4117 C C A HIS D 2 31 ? 37.198 35.023 194.009 0.50 24.19 31 HIS D C 1
ATOM 4118 O O A HIS D 2 31 ? 37.849 34.985 195.058 0.50 24.28 31 HIS D O 1
ATOM 4125 N N A LEU D 2 32 ? 36.301 34.096 193.706 0.50 24.17 32 LEU D N 1
ATOM 4126 C CA A LEU D 2 32 ? 36.064 32.979 194.609 0.50 24.59 32 LEU D CA 1
ATOM 4127 C C A LEU D 2 32 ? 37.332 32.163 194.824 0.50 24.79 32 LEU D C 1
ATOM 4128 O O A LEU D 2 32 ? 37.625 31.744 195.942 0.50 24.87 32 LEU D O 1
ATOM 4133 N N A SER D 2 33 ? 38.084 31.936 193.754 0.50 24.96 33 SER D N 1
ATOM 4134 C CA A SER D 2 33 ? 39.276 31.101 193.846 0.50 25.13 33 SER D CA 1
ATOM 4135 C C A SER D 2 33 ? 40.452 31.824 194.508 0.50 25.35 33 SER D C 1
ATOM 4136 O O A SER D 2 33 ? 41.464 31.203 194.844 0.50 25.36 33 SER D O 1
ATOM 4139 N N A LEU D 2 34 ? 40.320 33.136 194.685 0.50 25.40 34 LEU D N 1
ATOM 4140 C CA A LEU D 2 34 ? 41.343 33.917 195.373 0.50 25.62 34 LEU D CA 1
ATOM 4141 C C A LEU D 2 34 ? 40.879 34.290 196.779 0.50 25.99 34 LEU D C 1
ATOM 4142 O O A LEU D 2 34 ? 41.670 34.740 197.612 0.50 25.67 34 LEU D O 1
ATOM 4147 N N A CYS D 2 35 ? 39.592 34.092 197.038 0.50 26.24 35 CYS D N 1
ATOM 4148 C CA A CYS D 2 35 ? 38.982 34.592 198.259 0.50 26.44 35 CYS D CA 1
ATOM 4149 C C A CYS D 2 35 ? 38.179 33.484 198.945 0.50 26.70 35 CYS D C 1
ATOM 4150 O O A CYS D 2 35 ? 36.993 33.302 198.666 0.50 26.49 35 CYS D O 1
ATOM 4153 N N A ASP D 2 36 ? 38.840 32.741 199.834 0.50 27.16 36 ASP D N 1
ATOM 4154 C CA A ASP D 2 36 ? 38.197 31.629 200.545 0.50 27.76 36 ASP D CA 1
ATOM 4155 C C A ASP D 2 36 ? 36.989 32.102 201.338 0.50 27.98 36 ASP D C 1
ATOM 4156 O O A ASP D 2 36 ? 35.977 31.407 201.432 0.50 28.15 36 ASP D O 1
ATOM 4161 N N A GLU D 2 37 ? 37.107 33.289 201.910 0.50 28.53 37 GLU D N 1
ATOM 4162 C CA A GLU D 2 37 ? 35.992 33.926 202.577 0.50 29.10 37 GLU D CA 1
ATOM 4163 C C A GLU D 2 37 ? 34.829 34.024 201.590 0.50 29.36 37 GLU D C 1
ATOM 4164 O O A GLU D 2 37 ? 33.731 33.545 201.869 0.50 29.40 37 GLU D O 1
ATOM 4170 N N A CYS D 2 38 ? 35.081 34.614 200.425 0.50 29.83 38 CYS D N 1
ATOM 4171 C CA A CYS D 2 38 ? 34.043 34.767 199.400 0.50 30.23 38 CYS D CA 1
ATOM 4172 C C A CYS D 2 38 ? 33.564 33.444 198.817 0.50 30.20 38 CYS D C 1
ATOM 4173 O O A CYS D 2 38 ? 32.460 33.356 198.282 0.50 30.04 38 CYS D O 1
ATOM 4176 N N A ARG D 2 39 ? 34.407 32.425 198.921 0.50 30.36 39 ARG D N 1
ATOM 4177 C CA A ARG D 2 39 ? 34.029 31.059 198.603 0.50 30.39 39 ARG D CA 1
ATOM 4178 C C A ARG D 2 39 ? 32.896 30.545 199.490 0.50 30.74 39 ARG D C 1
ATOM 4179 O O A ARG D 2 39 ? 31.890 30.023 199.001 0.50 30.74 39 ARG D O 1
ATOM 4187 N N A ALA D 2 40 ? 33.087 30.660 200.803 0.50 30.94 40 ALA D N 1
ATOM 4188 C CA A ALA D 2 40 ? 32.151 30.085 201.765 0.50 31.20 40 ALA D CA 1
ATOM 4189 C C A ALA D 2 40 ? 30.763 30.670 201.567 0.50 31.44 40 ALA D C 1
ATOM 4190 O O A ALA D 2 40 ? 29.741 29.937 201.539 0.50 31.63 40 ALA D O 1
ATOM 4192 N N A ARG D 2 41 ? 30.735 32.000 201.441 0.50 31.74 41 ARG D N 1
ATOM 4193 C CA A ARG D 2 41 ? 29.489 32.704 201.196 0.50 32.22 41 ARG D CA 1
ATOM 4194 C C A ARG D 2 41 ? 28.772 32.109 199.991 0.50 32.09 41 ARG D C 1
ATOM 4195 O O A ARG D 2 41 ? 27.541 32.049 199.961 0.50 32.16 41 ARG D O 1
ATOM 4203 N N A ALA D 2 42 ? 29.546 31.665 199.001 0.50 31.97 42 ALA D N 1
ATOM 4204 C CA A ALA D 2 42 ? 28.983 31.128 197.769 0.50 31.84 42 ALA D CA 1
ATOM 4205 C C A ALA D 2 42 ? 28.730 29.630 197.892 0.50 31.81 42 ALA D C 1
ATOM 4206 O O A ALA D 2 42 ? 28.046 29.034 197.053 0.50 31.89 42 ALA D O 1
ATOM 4208 N N A GLY D 2 43 ? 29.299 29.024 198.932 0.50 31.62 43 GLY D N 1
ATOM 4209 C CA A GLY D 2 43 ? 29.061 27.614 199.217 0.50 31.44 43 GLY D CA 1
ATOM 4210 C C A GLY D 2 43 ? 27.787 27.448 200.024 0.50 31.38 43 GLY D C 1
ATOM 4211 O O A GLY D 2 43 ? 27.121 26.402 199.964 0.50 31.41 43 GLY D O 1
ATOM 4212 N N A ALA D 2 44 ? 27.452 28.495 200.777 0.50 30.98 44 ALA D N 1
ATOM 4213 C CA A ALA D 2 44 ? 26.249 28.515 201.592 0.50 30.74 44 ALA D CA 1
ATOM 4214 C C A ALA D 2 44 ? 25.016 28.807 200.748 0.50 30.52 44 ALA D C 1
ATOM 4215 O O A ALA D 2 44 ? 23.930 28.319 201.043 0.50 30.56 44 ALA D O 1
ATOM 4217 N N A LEU D 2 45 ? 25.178 29.625 199.714 0.50 30.40 45 LEU D N 1
ATOM 4218 C CA A LEU D 2 45 ? 24.083 29.872 198.784 0.50 30.32 45 LEU D CA 1
ATOM 4219 C C A LEU D 2 45 ? 23.824 28.597 197.998 0.50 30.36 45 LEU D C 1
ATOM 4220 O O A LEU D 2 45 ? 22.781 28.440 197.360 0.50 30.31 45 LEU D O 1
ATOM 4225 N N A ASP D 2 46 ? 24.800 27.693 198.055 0.50 30.34 46 ASP D N 1
ATOM 4226 C CA A ASP D 2 46 ? 24.743 26.406 197.372 0.50 30.37 46 ASP D CA 1
ATOM 4227 C C A ASP D 2 46 ? 24.015 25.370 198.204 0.50 30.32 46 ASP D C 1
ATOM 4228 O O A ASP D 2 46 ? 23.139 24.669 197.705 0.50 29.94 46 ASP D O 1
ATOM 4233 N N A ALA D 2 47 ? 24.420 25.273 199.472 0.50 30.60 47 ALA D N 1
ATOM 4234 C CA A ALA D 2 47 ? 23.832 24.351 200.434 0.50 30.63 47 ALA D CA 1
ATOM 4235 C C A ALA D 2 47 ? 22.344 24.689 200.595 0.50 30.70 47 ALA D C 1
ATOM 4236 O O A ALA D 2 47 ? 21.559 23.968 201.235 0.50 31.01 47 ALA D O 1
ATOM 4238 N N A VAL D 2 48 ? 21.977 25.805 199.938 0.50 30.65 48 VAL D N 1
ATOM 4239 C CA A VAL D 2 48 ? 20.600 26.285 199.908 0.50 30.58 48 VAL D CA 1
ATOM 4240 C C A VAL D 2 48 ? 19.831 25.649 198.764 0.50 30.72 48 VAL D C 1
ATOM 4241 O O A VAL D 2 48 ? 18.801 25.001 198.987 0.50 30.76 48 VAL D O 1
ATOM 4245 N N A GLY D 2 49 ? 20.325 25.862 197.541 0.50 30.86 49 GLY D N 1
ATOM 4246 C CA A GLY D 2 49 ? 19.688 25.307 196.356 0.50 30.73 49 GLY D CA 1
ATOM 4247 C C A GLY D 2 49 ? 19.735 23.792 196.416 0.50 30.82 49 GLY D C 1
ATOM 4248 O O A GLY D 2 49 ? 18.880 23.101 195.833 0.50 30.93 49 GLY D O 1
ATOM 4249 N N A GLY D 2 50 ? 20.748 23.278 197.118 0.50 30.81 50 GLY D N 1
ATOM 4250 C CA A GLY D 2 50 ? 20.900 21.840 197.283 0.50 31.22 50 GLY D CA 1
ATOM 4251 C C A GLY D 2 50 ? 19.722 21.289 198.055 0.50 31.63 50 GLY D C 1
ATOM 4252 O O A GLY D 2 50 ? 19.241 20.180 197.795 0.50 31.84 50 GLY D O 1
ATOM 4253 N N A SER D 2 51 ? 19.265 22.083 199.012 0.50 31.93 51 SER D N 1
ATOM 4254 C CA A SER D 2 51 ? 18.100 21.767 199.808 0.50 32.20 51 SER D CA 1
ATOM 4255 C C A SER D 2 51 ? 16.849 21.788 198.932 0.50 32.37 51 SER D C 1
ATOM 4256 O O A SER D 2 51 ? 16.187 20.750 198.747 0.50 32.41 51 SER D O 1
ATOM 4259 N N A LEU D 2 52 ? 16.533 22.962 198.379 0.50 32.44 52 LEU D N 1
ATOM 4260 C CA A LEU D 2 52 ? 15.386 23.077 197.487 0.50 32.47 52 LEU D CA 1
ATOM 4261 C C A LEU D 2 52 ? 15.450 21.930 196.495 0.50 32.42 52 LEU D C 1
ATOM 4262 O O A LEU D 2 52 ? 14.453 21.547 195.887 0.50 32.40 52 LEU D O 1
ATOM 4267 N N A MET D 2 53 ? 16.655 21.390 196.347 0.50 32.49 53 MET D N 1
ATOM 4268 C CA A MET D 2 53 ? 16.922 20.284 195.451 0.50 32.39 53 MET D CA 1
ATOM 4269 C C A MET D 2 53 ? 16.179 19.054 195.989 0.50 32.45 53 MET D C 1
ATOM 4270 O O A MET D 2 53 ? 15.222 18.571 195.374 0.50 32.28 53 MET D O 1
ATOM 4275 N N A GLU D 2 54 ? 16.619 18.569 197.147 0.50 32.54 54 GLU D N 1
ATOM 4276 C CA A GLU D 2 54 ? 15.941 17.462 197.817 0.50 32.70 54 GLU D CA 1
ATOM 4277 C C A GLU D 2 54 ? 14.417 17.661 197.849 0.50 32.50 54 GLU D C 1
ATOM 4278 O O A GLU D 2 54 ? 13.669 16.794 197.388 0.50 32.57 54 GLU D O 1
ATOM 4284 N N A GLU D 2 55 ? 13.966 18.807 198.367 0.50 32.24 55 GLU D N 1
ATOM 4285 C CA A GLU D 2 55 ? 12.536 19.032 198.631 0.50 31.95 55 GLU D CA 1
ATOM 4286 C C A GLU D 2 55 ? 11.676 19.595 197.475 0.50 31.83 55 GLU D C 1
ATOM 4287 O O A GLU D 2 55 ? 10.858 20.498 197.686 0.50 31.90 55 GLU D O 1
ATOM 4289 N N A THR D 2 56 ? 11.853 19.054 196.271 0.50 31.54 56 THR D N 1
ATOM 4290 C CA A THR D 2 56 ? 11.018 19.404 195.112 0.50 31.38 56 THR D CA 1
ATOM 4291 C C A THR D 2 56 ? 10.178 18.182 194.710 0.50 31.24 56 THR D C 1
ATOM 4292 O O A THR D 2 56 ? 10.684 17.046 194.727 0.50 31.01 56 THR D O 1
ATOM 4296 N N A ALA D 2 57 ? 8.907 18.402 194.361 0.50 31.33 57 ALA D N 1
ATOM 4297 C CA A ALA D 2 57 ? 8.042 17.292 193.951 0.50 31.45 57 ALA D CA 1
ATOM 4298 C C A ALA D 2 57 ? 8.667 16.562 192.761 0.50 31.57 57 ALA D C 1
ATOM 4299 O O A ALA D 2 57 ? 8.900 17.159 191.704 0.50 31.52 57 ALA D O 1
ATOM 4301 N N A PRO D 2 58 ? 8.971 15.268 192.938 0.50 31.63 58 PRO D N 1
ATOM 4302 C CA A PRO D 2 58 ? 9.664 14.490 191.907 0.50 31.68 58 PRO D CA 1
ATOM 4303 C C A PRO D 2 58 ? 8.843 14.177 190.657 0.50 31.70 58 PRO D C 1
ATOM 4304 O O A PRO D 2 58 ? 7.661 13.833 190.741 0.50 31.73 58 PRO D O 1
ATOM 4308 N N A VAL D 2 59 ? 9.496 14.290 189.505 0.50 31.75 59 VAL D N 1
ATOM 4309 C CA A VAL D 2 59 ? 8.906 13.880 188.246 0.50 31.79 59 VAL D CA 1
ATOM 4310 C C A VAL D 2 59 ? 9.652 12.640 187.759 0.50 31.94 59 VAL D C 1
ATOM 4311 O O A VAL D 2 59 ? 10.883 12.567 187.840 0.50 31.90 59 VAL D O 1
ATOM 4315 N N A ALA D 2 60 ? 8.894 11.664 187.264 0.50 32.12 60 ALA D N 1
ATOM 4316 C CA A ALA D 2 60 ? 9.457 10.371 186.901 0.50 32.34 60 ALA D CA 1
ATOM 4317 C C A ALA D 2 60 ? 10.138 10.409 185.546 0.50 32.48 60 ALA D C 1
ATOM 4318 O O A ALA D 2 60 ? 9.580 10.901 184.566 0.50 32.40 60 ALA D O 1
ATOM 4320 N N A LEU D 2 61 ? 11.355 9.884 185.505 0.50 32.82 61 LEU D N 1
ATOM 4321 C CA A LEU D 2 61 ? 12.128 9.856 184.279 0.50 33.25 61 LEU D CA 1
ATOM 4322 C C A LEU D 2 61 ? 11.763 8.652 183.405 0.50 33.54 61 LEU D C 1
ATOM 4323 O O A LEU D 2 61 ? 11.755 7.509 183.877 0.50 33.79 61 LEU D O 1
ATOM 4328 N N A SER D 2 62 ? 11.449 8.920 182.139 0.50 33.79 62 SER D N 1
ATOM 4329 C CA A SER D 2 62 ? 11.129 7.859 181.194 0.50 34.16 62 SER D CA 1
ATOM 4330 C C A SER D 2 62 ? 11.678 6.527 181.683 0.50 34.45 62 SER D C 1
ATOM 4331 O O A SER D 2 62 ? 12.735 6.468 182.314 0.50 34.33 62 SER D O 1
ATOM 4334 N N A GLU D 2 63 ? 10.955 5.454 181.386 0.50 35.08 63 GLU D N 1
ATOM 4335 C CA A GLU D 2 63 ? 11.401 4.124 181.757 0.50 35.55 63 GLU D CA 1
ATOM 4336 C C A GLU D 2 63 ? 12.725 3.802 181.054 0.50 36.05 63 GLU D C 1
ATOM 4337 O O A GLU D 2 63 ? 12.845 3.926 179.824 0.50 36.19 63 GLU D O 1
ATOM 4343 N N A GLY D 2 64 ? 13.730 3.415 181.838 0.50 36.40 64 GLY D N 1
ATOM 4344 C CA A GLY D 2 64 ? 15.016 3.001 181.264 0.50 36.91 64 GLY D CA 1
ATOM 4345 C C A GLY D 2 64 ? 16.086 4.082 181.206 0.50 37.03 64 GLY D C 1
ATOM 4346 O O A GLY D 2 64 ? 17.160 3.901 180.564 0.50 36.94 64 GLY D O 1
ATOM 4347 N N A SER D 2 65 ? 15.789 5.213 181.875 0.50 37.42 65 SER D N 1
ATOM 4348 C CA A SER D 2 65 ? 16.785 6.284 181.947 0.50 37.79 65 SER D CA 1
ATOM 4349 C C A SER D 2 65 ? 18.090 5.723 182.603 0.50 38.38 65 SER D C 1
ATOM 4350 O O A SER D 2 65 ? 19.244 5.962 182.096 0.50 39.09 65 SER D O 1
ATOM 4353 N N A LEU D 2 66 ? 17.724 5.179 183.994 0.50 38.99 66 LEU D N 1
ATOM 4354 C CA A LEU D 2 66 ? 18.923 4.552 184.697 0.50 38.96 66 LEU D CA 1
ATOM 4355 C C A LEU D 2 66 ? 19.872 3.739 183.788 0.50 39.11 66 LEU D C 1
ATOM 4356 O O A LEU D 2 66 ? 21.066 4.103 183.618 0.50 39.36 66 LEU D O 1
ATOM 4361 N N A ALA D 2 67 ? 19.352 2.633 183.238 0.50 39.17 67 ALA D N 1
ATOM 4362 C CA A ALA D 2 67 ? 20.129 1.741 182.369 0.50 39.30 67 ALA D CA 1
ATOM 4363 C C A ALA D 2 67 ? 20.872 2.516 181.289 0.50 39.26 67 ALA D C 1
ATOM 4364 O O A ALA D 2 67 ? 22.111 2.326 181.088 0.50 39.77 67 ALA D O 1
ATOM 4366 N N A SER D 2 68 ? 20.075 3.381 180.582 0.50 39.10 68 SER D N 1
ATOM 4367 C CA A SER D 2 68 ? 20.693 4.212 179.522 0.50 38.76 68 SER D CA 1
ATOM 4368 C C A SER D 2 68 ? 21.815 5.140 180.040 0.50 38.49 68 SER D C 1
ATOM 4369 O O A SER D 2 68 ? 22.723 5.501 179.298 0.50 38.81 68 SER D O 1
ATOM 4372 N N A VAL D 2 69 ? 21.766 5.521 181.312 0.50 38.33 69 VAL D N 1
ATOM 4373 C CA A VAL D 2 69 ? 22.809 6.402 181.860 0.50 37.91 69 VAL D CA 1
ATOM 4374 C C A VAL D 2 69 ? 24.009 5.582 182.399 0.50 37.97 69 VAL D C 1
ATOM 4375 O O A VAL D 2 69 ? 25.175 6.084 182.380 0.50 38.07 69 VAL D O 1
ATOM 4379 N N A MET D 2 70 ? 23.653 4.265 182.755 0.50 37.95 70 MET D N 1
ATOM 4380 C CA A MET D 2 70 ? 24.720 3.359 183.196 0.50 38.15 70 MET D CA 1
ATOM 4381 C C A MET D 2 70 ? 25.578 2.844 182.035 0.50 37.67 70 MET D C 1
ATOM 4382 O O A MET D 2 70 ? 26.820 2.652 182.188 0.50 37.73 70 MET D O 1
ATOM 4387 N N A ALA D 2 71 ? 24.912 2.595 180.885 0.50 37.39 71 ALA D N 1
ATOM 4388 C CA A ALA D 2 71 ? 25.618 2.006 179.750 0.50 37.38 71 ALA D CA 1
ATOM 4389 C C A ALA D 2 71 ? 26.757 2.903 179.310 0.50 37.47 71 ALA D C 1
ATOM 4390 O O A ALA D 2 71 ? 27.706 2.455 178.669 0.50 37.41 71 ALA D O 1
ATOM 4392 N N A GLN D 2 72 ? 26.663 4.174 179.682 0.50 37.69 72 GLN D N 1
ATOM 4393 C CA A GLN D 2 72 ? 27.544 5.175 179.121 0.50 37.81 72 GLN D CA 1
ATOM 4394 C C A GLN D 2 72 ? 28.708 5.500 180.035 0.50 37.55 72 GLN D C 1
ATOM 4395 O O A GLN D 2 72 ? 29.812 5.775 179.566 0.50 37.47 72 GLN D O 1
ATOM 4401 N N A LEU D 2 73 ? 28.466 5.453 181.340 0.50 37.66 73 LEU D N 1
ATOM 4402 C CA A LEU D 2 73 ? 29.546 5.646 182.305 0.50 37.61 73 LEU D CA 1
ATOM 4403 C C A LEU D 2 73 ? 30.834 5.078 181.713 0.50 37.75 73 LEU D C 1
ATOM 4404 O O A LEU D 2 73 ? 30.830 3.994 181.106 0.50 37.98 73 LEU D O 1
ATOM 4409 N N A ASP D 2 74 ? 31.932 5.813 181.868 0.50 37.71 74 ASP D N 1
ATOM 4410 C CA A ASP D 2 74 ? 33.220 5.370 181.335 0.50 37.71 74 ASP D CA 1
ATOM 4411 C C A ASP D 2 74 ? 33.593 3.987 181.871 0.50 37.61 74 ASP D C 1
ATOM 4412 O O A ASP D 2 74 ? 34.373 3.254 181.255 0.50 37.53 74 ASP D O 1
ATOM 4417 N N A ASP D 2 87 ? 49.455 29.867 185.175 0.50 30.63 87 ASP D N 1
ATOM 4418 C CA A ASP D 2 87 ? 49.730 31.198 185.689 0.50 30.84 87 ASP D CA 1
ATOM 4419 C C A ASP D 2 87 ? 49.098 31.336 187.080 0.50 30.90 87 ASP D C 1
ATOM 4420 O O A ASP D 2 87 ? 47.901 31.100 187.240 0.50 31.18 87 ASP D O 1
ATOM 4425 N N A PRO D 2 88 ? 49.909 31.668 188.102 0.50 30.82 88 PRO D N 1
ATOM 4426 C CA A PRO D 2 88 ? 49.439 31.866 189.485 0.50 30.73 88 PRO D CA 1
ATOM 4427 C C A PRO D 2 88 ? 48.585 33.114 189.759 0.50 30.60 88 PRO D C 1
ATOM 4428 O O A PRO D 2 88 ? 47.825 33.114 190.728 0.50 30.50 88 PRO D O 1
ATOM 4432 N N A ARG D 2 89 ? 48.711 34.161 188.940 0.50 30.58 89 ARG D N 1
ATOM 4433 C CA A ARG D 2 89 ? 47.835 35.341 189.053 0.50 30.61 89 ARG D CA 1
ATOM 4434 C C A ARG D 2 89 ? 46.464 35.084 188.430 0.50 30.72 89 ARG D C 1
ATOM 4435 O O A ARG D 2 89 ? 45.443 35.625 188.878 0.50 31.03 89 ARG D O 1
ATOM 4443 N N A ALA D 2 90 ? 46.465 34.304 187.350 0.50 30.52 90 ALA D N 1
ATOM 4444 C CA A ALA D 2 90 ? 45.261 33.968 186.607 0.50 29.80 90 ALA D CA 1
ATOM 4445 C C A ALA D 2 90 ? 44.825 32.558 186.972 0.50 29.49 90 ALA D C 1
ATOM 4446 O O A ALA D 2 90 ? 45.191 31.601 186.278 0.50 29.54 90 ALA D O 1
ATOM 4448 N N A PRO D 2 91 ? 44.047 32.419 188.070 0.50 29.42 91 PRO D N 1
ATOM 4449 C CA A PRO D 2 91 ? 43.634 31.094 188.530 0.50 29.42 91 PRO D CA 1
ATOM 4450 C C A PRO D 2 91 ? 42.261 30.648 188.004 0.50 29.49 91 PRO D C 1
ATOM 4451 O O A PRO D 2 91 ? 41.748 31.193 187.023 0.50 29.35 91 PRO D O 1
ATOM 4455 N N A ALA D 2 92 ? 41.697 29.652 188.685 0.50 29.53 92 ALA D N 1
ATOM 4456 C CA A ALA D 2 92 ? 40.269 29.347 188.645 0.50 29.47 92 ALA D CA 1
ATOM 4457 C C A ALA D 2 92 ? 39.767 29.232 187.246 0.50 29.23 92 ALA D C 1
ATOM 4458 O O A ALA D 2 92 ? 40.328 28.434 186.493 0.50 30.31 92 ALA D O 1
ATOM 4460 N N A PRO D 2 93 ? 38.692 29.995 186.898 0.50 28.73 93 PRO D N 1
ATOM 4461 C CA A PRO D 2 93 ? 38.171 29.972 185.531 0.50 27.95 93 PRO D CA 1
ATOM 4462 C C A PRO D 2 93 ? 38.965 30.856 184.582 0.50 27.61 93 PRO D C 1
ATOM 4463 O O A PRO D 2 93 ? 38.988 30.586 183.383 0.50 27.07 93 PRO D O 1
ATOM 4467 N N A LEU D 2 94 ? 39.619 31.895 185.111 0.50 27.31 94 LEU D N 1
ATOM 4468 C CA A LEU D 2 94 ? 40.427 32.783 184.275 0.50 27.05 94 LEU D CA 1
ATOM 4469 C C A LEU D 2 94 ? 41.495 31.984 183.527 0.50 27.31 94 LEU D C 1
ATOM 4470 O O A LEU D 2 94 ? 41.755 32.251 182.350 0.50 27.53 94 LEU D O 1
ATOM 4475 N N A ALA D 2 95 ? 42.074 30.984 184.198 0.50 27.10 95 ALA D N 1
ATOM 4476 C CA A ALA D 2 95 ? 43.043 30.072 183.586 0.50 26.87 95 ALA D CA 1
ATOM 4477 C C A ALA D 2 95 ? 42.648 29.555 182.200 0.50 26.78 95 ALA D C 1
ATOM 4478 O O A ALA D 2 95 ? 43.517 29.404 181.347 0.50 26.80 95 ALA D O 1
ATOM 4480 N N A ASP D 2 96 ? 41.355 29.279 181.989 0.50 26.95 96 ASP D N 1
ATOM 4481 C CA A ASP D 2 96 ? 40.828 28.794 180.693 0.50 27.01 96 ASP D CA 1
ATOM 4482 C C A ASP D 2 96 ? 40.673 29.907 179.647 0.50 26.70 96 ASP D C 1
ATOM 4483 O O A ASP D 2 96 ? 40.723 29.633 178.453 0.50 25.75 96 ASP D O 1
ATOM 4488 N N A TYR D 2 97 ? 40.462 31.146 180.103 0.50 26.81 97 TYR D N 1
ATOM 4489 C CA A TYR D 2 97 ? 40.338 32.325 179.228 0.50 26.72 97 TYR D CA 1
ATOM 4490 C C A TYR D 2 97 ? 41.677 32.961 178.889 0.50 27.23 97 TYR D C 1
ATOM 4491 O O A TYR D 2 97 ? 41.748 33.858 178.052 0.50 27.68 97 TYR D O 1
ATOM 4500 N N A VAL D 2 98 ? 42.734 32.489 179.537 0.50 27.68 98 VAL D N 1
ATOM 4501 C CA A VAL D 2 98 ? 44.083 33.031 179.352 0.50 28.26 98 VAL D CA 1
ATOM 4502 C C A VAL D 2 98 ? 45.003 31.978 178.733 0.50 28.71 98 VAL D C 1
ATOM 4503 O O A VAL D 2 98 ? 45.746 32.264 177.790 0.50 28.68 98 VAL D O 1
ATOM 4507 N N A GLY D 2 99 ? 44.934 30.763 179.273 0.50 29.45 99 GLY D N 1
ATOM 4508 C CA A GLY D 2 99 ? 45.691 29.631 178.764 0.50 30.89 99 GLY D CA 1
ATOM 4509 C C A GLY D 2 99 ? 47.199 29.791 178.845 0.50 31.60 99 GLY D C 1
ATOM 4510 O O A GLY D 2 99 ? 47.877 29.732 177.821 0.50 31.98 99 GLY D O 1
ATOM 4511 N N A ARG D 2 100 ? 47.715 30.006 180.059 0.50 32.01 100 ARG D N 1
ATOM 4512 C CA A ARG D 2 100 ? 49.166 29.983 180.364 0.50 32.38 100 ARG D CA 1
ATOM 4513 C C A ARG D 2 100 ? 49.959 31.188 179.851 0.50 32.69 100 ARG D C 1
ATOM 4514 O O A ARG D 2 100 ? 50.152 31.366 178.641 0.50 32.87 100 ARG D O 1
ATOM 4516 N N A ARG D 2 101 ? 50.444 31.980 180.809 0.50 32.84 101 ARG D N 1
ATOM 4517 C CA A ARG D 2 101 ? 50.994 33.329 180.599 0.50 32.88 101 ARG D CA 1
ATOM 4518 C C A ARG D 2 101 ? 49.924 34.413 180.362 0.50 32.91 101 ARG D C 1
ATOM 4519 O O A ARG D 2 101 ? 49.189 34.387 179.374 0.50 32.57 101 ARG D O 1
ATOM 4521 N N A LEU D 2 102 ? 49.866 35.357 181.299 0.50 33.17 102 LEU D N 1
ATOM 4522 C CA A LEU D 2 102 ? 49.002 36.538 181.227 0.50 33.16 102 LEU D CA 1
ATOM 4523 C C A LEU D 2 102 ? 49.572 37.564 180.247 0.50 33.40 102 LEU D C 1
ATOM 4524 O O A LEU D 2 102 ? 48.825 38.279 179.570 0.50 34.03 102 LEU D O 1
ATOM 4529 N N A GLU D 2 103 ? 50.897 37.624 180.172 0.50 33.00 103 GLU D N 1
ATOM 4530 C CA A GLU D 2 103 ? 51.595 38.575 179.305 0.50 33.07 103 GLU D CA 1
ATOM 4531 C C A GLU D 2 103 ? 51.691 38.101 177.846 0.50 33.02 103 GLU D C 1
ATOM 4532 O O A GLU D 2 103 ? 52.404 38.708 177.031 0.50 33.24 103 GLU D O 1
ATOM 4538 N N A ASP D 2 104 ? 50.994 37.017 177.524 0.50 32.44 104 ASP D N 1
ATOM 4539 C CA A ASP D 2 104 ? 51.063 36.440 176.187 0.50 32.15 104 ASP D CA 1
ATOM 4540 C C A ASP D 2 104 ? 49.659 36.140 175.639 0.50 31.58 104 ASP D C 1
ATOM 4541 O O A ASP D 2 104 ? 49.407 35.085 175.049 0.50 31.34 104 ASP D O 1
ATOM 4543 N N A VAL D 2 105 ? 48.764 37.102 175.872 0.50 31.34 105 VAL D N 1
ATOM 4544 C CA A VAL D 2 105 ? 47.421 37.172 175.294 0.50 30.43 105 VAL D CA 1
ATOM 4545 C C A VAL D 2 105 ? 47.386 38.290 174.228 0.50 30.35 105 VAL D C 1
ATOM 4546 O O A VAL D 2 105 ? 48.434 38.870 173.896 0.50 30.48 105 VAL D O 1
ATOM 4550 N N A ARG D 2 106 ? 46.203 38.591 173.696 0.50 29.97 106 ARG D N 1
ATOM 4551 C CA A ARG D 2 106 ? 46.070 39.549 172.596 0.50 29.87 106 ARG D CA 1
ATOM 4552 C C A ARG D 2 106 ? 45.752 40.951 173.106 0.50 29.25 106 ARG D C 1
ATOM 4553 O O A ARG D 2 106 ? 44.608 41.281 173.384 0.50 29.38 106 ARG D O 1
ATOM 4561 N N A TRP D 2 107 ? 46.785 41.773 173.213 0.50 29.11 107 TRP D N 1
ATOM 4562 C CA A TRP D 2 107 ? 46.671 43.117 173.780 0.50 28.80 107 TRP D CA 1
ATOM 4563 C C A TRP D 2 107 ? 46.385 44.181 172.737 0.50 28.90 107 TRP D C 1
ATOM 4564 O O A TRP D 2 107 ? 46.847 44.100 171.598 0.50 28.89 107 TRP D O 1
ATOM 4575 N N A ARG D 2 108 ? 45.613 45.180 173.150 0.50 29.13 108 ARG D N 1
ATOM 4576 C CA A ARG D 2 108 ? 45.411 46.386 172.370 0.50 29.37 108 ARG D CA 1
ATOM 4577 C C A ARG D 2 108 ? 45.796 47.575 173.237 0.50 29.58 108 ARG D C 1
ATOM 4578 O O A ARG D 2 108 ? 45.221 47.787 174.314 0.50 29.08 108 ARG D O 1
ATOM 4580 N N A THR D 2 109 ? 46.800 48.320 172.763 0.50 30.07 109 THR D N 1
ATOM 4581 C CA A THR D 2 109 ? 47.284 49.542 173.406 0.50 30.14 109 THR D CA 1
ATOM 4582 C C A THR D 2 109 ? 46.403 50.712 172.995 0.50 30.33 109 THR D C 1
ATOM 4583 O O A THR D 2 109 ? 46.761 51.496 172.112 0.50 30.48 109 THR D O 1
ATOM 4585 N N A LEU D 2 110 ? 45.241 50.806 173.631 0.50 30.62 110 LEU D N 1
ATOM 4586 C CA A LEU D 2 110 ? 44.322 51.913 173.405 0.50 31.08 110 LEU D CA 1
ATOM 4587 C C A LEU D 2 110 ? 44.158 52.721 174.694 0.50 31.17 110 LEU D C 1
ATOM 4588 O O A LEU D 2 110 ? 43.676 52.194 175.699 0.50 31.01 110 LEU D O 1
ATOM 4590 N N A GLY D 2 111 ? 44.586 53.985 174.656 0.50 31.14 111 GLY D N 1
ATOM 4591 C CA A GLY D 2 111 ? 44.603 54.837 175.836 0.50 31.46 111 GLY D CA 1
ATOM 4592 C C A GLY D 2 111 ? 45.969 55.462 176.064 0.50 31.83 111 GLY D C 1
ATOM 4593 O O A GLY D 2 111 ? 46.578 55.986 175.130 0.50 31.76 111 GLY D O 1
ATOM 4594 N N A GLY D 2 112 ? 46.451 55.405 177.309 0.50 32.02 112 GLY D N 1
ATOM 4595 C CA A GLY D 2 112 ? 47.713 56.067 177.697 0.50 32.15 112 GLY D CA 1
ATOM 4596 C C A GLY D 2 112 ? 48.901 55.135 177.554 0.50 32.11 112 GLY D C 1
ATOM 4597 O O A GLY D 2 112 ? 49.513 55.059 176.487 0.50 32.62 112 GLY D O 1
ATOM 4598 N N A GLY D 2 113 ? 49.243 54.443 178.638 0.50 31.86 113 GLY D N 1
ATOM 4599 C CA A GLY D 2 113 ? 50.028 53.209 178.547 0.50 31.63 113 GLY D CA 1
ATOM 4600 C C A GLY D 2 113 ? 49.123 51.999 178.802 0.50 31.69 113 GLY D C 1
ATOM 4601 O O A GLY D 2 113 ? 49.590 50.862 178.933 0.50 31.53 113 GLY D O 1
ATOM 4602 N N A VAL D 2 114 ? 47.820 52.266 178.871 0.50 31.29 114 VAL D N 1
ATOM 4603 C CA A VAL D 2 114 ? 46.815 51.281 179.195 0.50 31.21 114 VAL D CA 1
ATOM 4604 C C A VAL D 2 114 ? 46.576 50.375 177.988 0.50 31.50 114 VAL D C 1
ATOM 4605 O O A VAL D 2 114 ? 46.409 50.859 176.857 0.50 31.33 114 VAL D O 1
ATOM 4609 N N A ARG D 2 115 ? 46.601 49.065 178.246 0.50 31.17 115 ARG D N 1
ATOM 4610 C CA A ARG D 2 115 ? 46.356 48.061 177.228 0.50 31.27 115 ARG D CA 1
ATOM 4611 C C A ARG D 2 115 ? 45.371 47.037 177.748 0.50 31.12 115 ARG D C 1
ATOM 4612 O O A ARG D 2 115 ? 45.344 46.721 178.942 0.50 30.92 115 ARG D O 1
ATOM 4620 N N A GLN D 2 116 ? 44.526 46.561 176.839 0.50 30.80 116 GLN D N 1
ATOM 4621 C CA A GLN D 2 116 ? 43.512 45.590 177.177 0.50 30.35 116 GLN D CA 1
ATOM 4622 C C A GLN D 2 116 ? 43.492 44.414 176.221 0.50 29.93 116 GLN D C 1
ATOM 4623 O O A GLN D 2 116 ? 44.011 44.474 175.112 0.50 29.68 116 GLN D O 1
ATOM 4629 N N A ALA D 2 117 ? 42.859 43.347 176.689 0.50 30.00 117 ALA D N 1
ATOM 4630 C CA A ALA D 2 117 ? 42.568 42.174 175.900 0.50 29.22 117 ALA D CA 1
ATOM 4631 C C A ALA D 2 117 ? 41.124 41.831 176.225 0.50 29.09 117 ALA D C 1
ATOM 4632 O O A ALA D 2 117 ? 40.743 41.755 177.393 0.50 28.97 117 ALA D O 1
ATOM 4634 N N A ILE D 2 118 ? 40.310 41.682 175.188 0.50 28.80 118 ILE D N 1
ATOM 4635 C CA A ILE D 2 118 ? 38.947 41.217 175.356 0.50 28.86 118 ILE D CA 1
ATOM 4636 C C A ILE D 2 118 ? 39.000 39.700 175.592 0.50 28.69 118 ILE D C 1
ATOM 4637 O O A ILE D 2 118 ? 39.768 38.995 174.939 0.50 28.29 118 ILE D O 1
ATOM 4642 N N A LEU D 2 119 ? 38.225 39.238 176.570 0.50 27.93 119 LEU D N 1
ATOM 4643 C CA A LEU D 2 119 ? 38.093 37.828 176.851 0.50 27.59 119 LEU D CA 1
ATOM 4644 C C A LEU D 2 119 ? 36.793 37.282 176.248 0.50 27.81 119 LEU D C 1
ATOM 4645 O O A LEU D 2 119 ? 35.700 37.818 176.496 0.50 27.24 119 LEU D O 1
ATOM 4650 N N A PRO D 2 120 ? 36.920 36.218 175.439 0.50 27.87 120 PRO D N 1
ATOM 4651 C CA A PRO D 2 120 ? 35.807 35.665 174.691 0.50 27.80 120 PRO D CA 1
ATOM 4652 C C A PRO D 2 120 ? 34.749 35.124 175.630 0.50 27.41 120 PRO D C 1
ATOM 4653 O O A PRO D 2 120 ? 34.984 34.160 176.342 0.50 27.63 120 PRO D O 1
ATOM 4657 N N A THR D 2 121 ? 33.599 35.776 175.649 0.50 26.83 121 THR D N 1
ATOM 4658 C CA A THR D 2 121 ? 32.464 35.282 176.386 0.50 26.69 121 THR D CA 1
ATOM 4659 C C A THR D 2 121 ? 31.218 35.292 175.509 0.50 26.68 121 THR D C 1
ATOM 4660 O O A THR D 2 121 ? 31.054 36.138 174.639 0.50 26.47 121 THR D O 1
ATOM 4664 N N A GLY D 2 122 ? 30.341 34.329 175.742 0.50 26.96 122 GLY D N 1
ATOM 4665 C CA A GLY D 2 122 ? 28.999 34.406 175.191 0.50 27.52 122 GLY D CA 1
ATOM 4666 C C A GLY D 2 122 ? 28.157 35.423 175.944 0.50 27.72 122 GLY D C 1
ATOM 4667 O O A GLY D 2 122 ? 28.434 35.754 177.095 0.50 27.24 122 GLY D O 1
ATOM 4668 N N A GLY D 2 123 ? 27.112 35.904 175.282 0.50 28.40 123 GLY D N 1
ATOM 4669 C CA A GLY D 2 123 ? 26.212 36.860 175.883 0.50 28.73 123 GLY D CA 1
ATOM 4670 C C A GLY D 2 123 ? 26.689 38.257 175.571 0.50 28.94 123 GLY D C 1
ATOM 4671 O O A GLY D 2 123 ? 27.657 38.452 174.821 0.50 28.10 123 GLY D O 1
ATOM 4672 N N A GLU D 2 124 ? 26.002 39.230 176.167 0.50 29.29 124 GLU D N 1
ATOM 4673 C CA A GLU D 2 124 ? 26.143 40.624 175.772 0.50 29.34 124 GLU D CA 1
ATOM 4674 C C A GLU D 2 124 ? 27.221 41.326 176.589 0.50 29.08 124 GLU D C 1
ATOM 4675 O O A GLU D 2 124 ? 28.053 42.041 176.027 0.50 28.78 124 GLU D O 1
ATOM 4681 N N A ALA D 2 125 ? 27.207 41.110 177.903 0.50 28.87 125 ALA D N 1
ATOM 4682 C CA A ALA D 2 125 ? 28.268 41.586 178.775 0.50 28.84 125 ALA D CA 1
ATOM 4683 C C A ALA D 2 125 ? 29.636 41.181 178.258 0.50 28.74 125 ALA D C 1
ATOM 4684 O O A ALA D 2 125 ? 29.822 40.068 177.761 0.50 28.98 125 ALA D O 1
ATOM 4686 N N A ILE D 2 126 ? 30.586 42.103 178.408 0.50 28.58 126 ILE D N 1
ATOM 4687 C CA A ILE D 2 126 ? 31.928 42.005 177.866 0.50 27.76 126 ILE D CA 1
ATOM 4688 C C A ILE D 2 126 ? 32.899 41.849 179.018 0.50 28.20 126 ILE D C 1
ATOM 4689 O O A ILE D 2 126 ? 32.772 42.535 180.021 0.50 28.80 126 ILE D O 1
ATOM 4694 N N A ALA D 2 127 ? 33.868 40.946 178.877 0.50 27.84 127 ALA D N 1
ATOM 4695 C CA A ALA D 2 127 ? 34.959 40.836 179.826 0.50 27.21 127 ALA D CA 1
ATOM 4696 C C A ALA D 2 127 ? 36.293 41.130 179.171 0.50 27.04 127 ALA D C 1
ATOM 4697 O O A ALA D 2 127 ? 36.598 40.683 178.062 0.50 26.01 127 ALA D O 1
ATOM 4699 N N A ARG D 2 128 ? 37.092 41.893 179.883 0.50 26.79 128 ARG D N 1
ATOM 4700 C CA A ARG D 2 128 ? 38.390 42.227 179.394 0.50 27.84 128 ARG D CA 1
ATOM 4701 C C A ARG D 2 128 ? 39.405 42.026 180.511 0.50 27.87 128 ARG D C 1
ATOM 4702 O O A ARG D 2 128 ? 39.045 41.789 181.655 0.50 27.32 128 ARG D O 1
ATOM 4710 N N A LEU D 2 129 ? 40.674 42.103 180.141 0.50 28.77 129 LEU D N 1
ATOM 4711 C CA A LEU D 2 129 ? 41.747 42.394 181.066 0.50 28.84 129 LEU D CA 1
ATOM 4712 C C A LEU D 2 129 ? 42.229 43.845 180.837 0.50 29.62 129 LEU D C 1
ATOM 4713 O O A LEU D 2 129 ? 42.526 44.213 179.700 0.50 29.78 129 LEU D O 1
ATOM 4718 N N A LEU D 2 130 ? 42.294 44.656 181.898 0.50 30.02 130 LEU D N 1
ATOM 4719 C CA A LEU D 2 130 ? 43.002 45.957 181.884 0.50 30.41 130 LEU D CA 1
ATOM 4720 C C A LEU D 2 130 ? 44.435 45.845 182.402 0.50 30.32 130 LEU D C 1
ATOM 4721 O O A LEU D 2 130 ? 44.671 45.316 183.484 0.50 30.20 130 LEU D O 1
ATOM 4726 N N A TRP D 2 131 ? 45.388 46.367 181.642 0.50 30.76 131 TRP D N 1
ATOM 4727 C CA A TRP D 2 131 ? 46.773 46.408 182.083 0.50 30.89 131 TRP D CA 1
ATOM 4728 C C A TRP D 2 131 ? 47.083 47.870 182.346 0.50 30.60 131 TRP D C 1
ATOM 4729 O O A TRP D 2 131 ? 47.260 48.645 181.416 0.50 30.77 131 TRP D O 1
ATOM 4740 N N A ILE D 2 132 ? 47.103 48.263 183.614 0.50 30.31 132 ILE D N 1
ATOM 4741 C CA A ILE D 2 132 ? 47.363 49.665 183.949 0.50 29.91 132 ILE D CA 1
ATOM 4742 C C A ILE D 2 132 ? 48.731 49.833 184.617 0.50 30.21 132 ILE D C 1
ATOM 4743 O O A ILE D 2 132 ? 48.930 49.390 185.748 0.50 30.26 132 ILE D O 1
ATOM 4748 N N A PRO D 2 133 ? 49.683 50.476 183.909 0.50 30.50 133 PRO D N 1
ATOM 4749 C CA A PRO D 2 133 ? 51.041 50.629 184.448 0.50 30.80 133 PRO D CA 1
ATOM 4750 C C A PRO D 2 133 ? 51.055 51.513 185.690 0.50 30.88 133 PRO D C 1
ATOM 4751 O O A PRO D 2 133 ? 50.321 52.504 185.752 0.50 30.74 133 PRO D O 1
ATOM 4755 N N A GLY D 2 134 ? 51.881 51.144 186.665 0.50 31.07 134 GLY D N 1
ATOM 4756 C CA A GLY D 2 134 ? 52.059 51.918 187.899 0.50 31.66 134 GLY D CA 1
ATOM 4757 C C A GLY D 2 134 ? 51.683 53.395 187.862 0.50 31.88 134 GLY D C 1
ATOM 4758 O O A GLY D 2 134 ? 51.067 53.904 188.798 0.50 31.99 134 GLY D O 1
ATOM 4759 N N A GLY D 2 135 ? 52.053 54.093 186.790 0.50 32.01 135 GLY D N 1
ATOM 4760 C CA A GLY D 2 135 ? 51.678 55.496 186.632 0.50 32.19 135 GLY D CA 1
ATOM 4761 C C A GLY D 2 135 ? 50.210 55.773 186.298 0.50 32.44 135 GLY D C 1
ATOM 4762 O O A GLY D 2 135 ? 49.527 56.515 187.035 0.50 32.66 135 GLY D O 1
ATOM 4763 N N A GLN D 2 136 ? 49.717 55.149 185.224 0.50 32.21 136 GLN D N 1
ATOM 4764 C CA A GLN D 2 136 ? 48.556 55.662 184.490 0.50 31.90 136 GLN D CA 1
ATOM 4765 C C A GLN D 2 136 ? 47.242 55.749 185.279 0.50 31.89 136 GLN D C 1
ATOM 4766 O O A GLN D 2 136 ? 47.033 55.023 186.255 0.50 31.36 136 GLN D O 1
ATOM 4772 N N A ALA D 2 137 ? 46.389 56.687 184.864 0.50 32.08 137 ALA D N 1
ATOM 4773 C CA A ALA D 2 137 ? 44.983 56.696 185.260 0.50 31.93 137 ALA D CA 1
ATOM 4774 C C A ALA D 2 137 ? 44.126 56.177 184.116 0.50 31.97 137 ALA D C 1
ATOM 4775 O O A ALA D 2 137 ? 44.391 56.454 182.945 0.50 31.65 137 ALA D O 1
ATOM 4777 N N A VAL D 2 138 ? 43.103 55.400 184.458 0.50 32.34 138 VAL D N 1
ATOM 4778 C CA A VAL D 2 138 ? 42.048 55.098 183.498 0.50 32.53 138 VAL D CA 1
ATOM 4779 C C A VAL D 2 138 ? 41.233 56.381 183.310 0.50 32.65 138 VAL D C 1
ATOM 4780 O O A VAL D 2 138 ? 40.774 56.966 184.298 0.50 33.33 138 VAL D O 1
ATOM 4784 N N A PRO D 2 139 ? 41.075 56.843 182.053 0.50 32.32 139 PRO D N 1
ATOM 4785 C CA A PRO D 2 139 ? 40.192 57.977 181.802 0.50 32.10 139 PRO D CA 1
ATOM 4786 C C A PRO D 2 139 ? 38.827 57.825 182.488 0.50 32.03 139 PRO D C 1
ATOM 4787 O O A PRO D 2 139 ? 38.276 56.721 182.562 0.50 32.10 139 PRO D O 1
ATOM 4791 N N A ASP D 2 140 ? 38.302 58.945 182.973 0.50 31.97 140 ASP D N 1
ATOM 4792 C CA A ASP D 2 140 ? 37.048 59.004 183.733 0.50 32.16 140 ASP D CA 1
ATOM 4793 C C A ASP D 2 140 ? 35.815 58.491 182.963 0.50 32.55 140 ASP D C 1
ATOM 4794 O O A ASP D 2 140 ? 35.557 58.916 181.829 0.50 32.61 140 ASP D O 1
ATOM 4799 N N A HIS D 2 141 ? 35.056 57.599 183.611 0.50 32.86 141 HIS D N 1
ATOM 4800 C CA A HIS D 2 141 ? 33.940 56.868 182.992 0.50 33.00 141 HIS D CA 1
ATOM 4801 C C A HIS D 2 141 ? 32.663 56.901 183.830 0.50 32.97 141 HIS D C 1
ATOM 4802 O O A HIS D 2 141 ? 32.721 56.895 185.063 0.50 32.94 141 HIS D O 1
ATOM 4809 N N A GLY D 2 142 ? 31.519 56.948 183.143 0.50 32.86 142 GLY D N 1
ATOM 4810 C CA A GLY D 2 142 ? 30.236 56.525 183.717 0.50 32.56 142 GLY D CA 1
ATOM 4811 C C A GLY D 2 142 ? 29.982 55.063 183.358 0.50 32.28 142 GLY D C 1
ATOM 4812 O O A GLY D 2 142 ? 30.853 54.396 182.767 0.50 32.40 142 GLY D O 1
ATOM 4813 N N A HIS D 2 143 ? 28.795 54.559 183.701 0.50 32.06 143 HIS D N 1
ATOM 4814 C CA A HIS D 2 143 ? 28.454 53.153 183.424 0.50 31.73 143 HIS D CA 1
ATOM 4815 C C A HIS D 2 143 ? 27.089 53.018 182.748 0.50 31.64 143 HIS D C 1
ATOM 4816 O O A HIS D 2 143 ? 26.071 53.436 183.300 0.50 31.57 143 HIS D O 1
ATOM 4823 N N A ARG D 2 144 ? 27.088 52.451 181.539 0.50 31.64 144 ARG D N 1
ATOM 4824 C CA A ARG D 2 144 ? 25.854 52.177 180.793 0.50 31.42 144 ARG D CA 1
ATOM 4825 C C A ARG D 2 144 ? 24.977 51.191 181.574 0.50 31.35 144 ARG D C 1
ATOM 4826 O O A ARG D 2 144 ? 23.748 51.224 181.481 0.50 31.25 144 ARG D O 1
ATOM 4828 N N A GLY D 2 145 ? 25.637 50.317 182.337 0.50 31.28 145 GLY D N 1
ATOM 4829 C CA A GLY D 2 145 ? 25.001 49.426 183.306 0.50 30.98 145 GLY D CA 1
ATOM 4830 C C A GLY D 2 145 ? 26.107 48.691 184.043 0.50 30.85 145 GLY D C 1
ATOM 4831 O O A GLY D 2 145 ? 27.102 48.309 183.418 0.50 31.51 145 GLY D O 1
ATOM 4832 N N A LEU D 2 146 ? 25.948 48.523 185.361 0.50 30.07 146 LEU D N 1
ATOM 4833 C CA A LEU D 2 146 ? 26.866 47.763 186.257 0.50 29.32 146 LEU D CA 1
ATOM 4834 C C A LEU D 2 146 ? 28.263 47.386 185.733 0.50 28.89 146 LEU D C 1
ATOM 4835 O O A LEU D 2 146 ? 28.427 47.011 184.587 0.50 28.62 146 LEU D O 1
ATOM 4837 N N A GLU D 2 147 ? 29.264 47.456 186.602 0.50 28.70 147 GLU D N 1
ATOM 4838 C CA A GLU D 2 147 ? 30.646 47.208 186.196 0.50 28.66 147 GLU D CA 1
ATOM 4839 C C A GLU D 2 147 ? 31.447 46.560 187.313 0.50 28.17 147 GLU D C 1
ATOM 4840 O O A GLU D 2 147 ? 31.448 47.034 188.448 0.50 28.21 147 GLU D O 1
ATOM 4846 N N A LEU D 2 148 ? 32.137 45.480 186.964 0.50 27.76 148 LEU D N 1
ATOM 4847 C CA A LEU D 2 148 ? 32.882 44.686 187.925 0.50 27.17 148 LEU D CA 1
ATOM 4848 C C A LEU D 2 148 ? 34.345 44.715 187.571 0.50 26.48 148 LEU D C 1
ATOM 4849 O O A LEU D 2 148 ? 34.696 44.461 186.432 0.50 25.98 148 LEU D O 1
ATOM 4854 N N A THR D 2 149 ? 35.177 45.048 188.555 0.50 26.20 149 THR D N 1
ATOM 4855 C CA A THR D 2 149 ? 36.640 45.107 188.396 0.50 26.31 149 THR D CA 1
ATOM 4856 C C A THR D 2 149 ? 37.296 44.281 189.510 0.50 26.34 149 THR D C 1
ATOM 4857 O O A THR D 2 149 ? 37.067 44.543 190.693 0.50 26.57 149 THR D O 1
ATOM 4861 N N A LEU D 2 150 ? 38.122 43.312 189.130 0.50 25.72 150 LEU D N 1
ATOM 4862 C CA A LEU D 2 150 ? 38.883 42.518 190.082 0.50 25.56 150 LEU D CA 1
ATOM 4863 C C A LEU D 2 150 ? 40.380 42.726 189.836 0.50 25.45 150 LEU D C 1
ATOM 4864 O O A LEU D 2 150 ? 40.847 42.533 188.707 0.50 25.09 150 LEU D O 1
ATOM 4869 N N A VAL D 2 151 ? 41.112 43.098 190.895 0.50 25.13 151 VAL D N 1
ATOM 4870 C CA A VAL D 2 151 ? 42.564 43.330 190.820 0.50 25.31 151 VAL D CA 1
ATOM 4871 C C A VAL D 2 151 ? 43.365 42.026 190.898 0.50 25.91 151 VAL D C 1
ATOM 4872 O O A VAL D 2 151 ? 43.236 41.271 191.848 0.50 25.87 151 VAL D O 1
ATOM 4876 N N A LEU D 2 152 ? 44.191 41.777 189.887 0.50 26.90 152 LEU D N 1
ATOM 4877 C CA A LEU D 2 152 ? 44.935 40.517 189.778 0.50 27.87 152 LEU D CA 1
ATOM 4878 C C A LEU D 2 152 ? 46.397 40.686 190.199 0.50 28.60 152 LEU D C 1
ATOM 4879 O O A LEU D 2 152 ? 47.019 39.740 190.684 0.50 29.06 152 LEU D O 1
ATOM 4884 N N A GLN D 2 153 ? 46.925 41.897 189.998 0.50 28.97 153 GLN D N 1
ATOM 4885 C CA A GLN D 2 153 ? 48.291 42.272 190.331 0.50 29.23 153 GLN D CA 1
ATOM 4886 C C A GLN D 2 153 ? 48.236 43.768 190.656 0.50 29.30 153 GLN D C 1
ATOM 4887 O O A GLN D 2 153 ? 47.401 44.491 190.109 0.50 29.52 153 GLN D O 1
ATOM 4893 N N A GLY D 2 154 ? 49.107 44.226 191.553 0.50 29.42 154 GLY D N 1
ATOM 4894 C CA A GLY D 2 154 ? 49.168 45.642 191.960 0.50 29.52 154 GLY D CA 1
ATOM 4895 C C A GLY D 2 154 ? 47.975 46.204 192.724 0.50 29.33 154 GLY D C 1
ATOM 4896 O O A GLY D 2 154 ? 47.389 45.524 193.566 0.50 29.51 154 GLY D O 1
ATOM 4897 N N A ALA D 2 155 ? 47.632 47.461 192.433 0.50 29.31 155 ALA D N 1
ATOM 4898 C CA A ALA D 2 155 ? 46.541 48.167 193.117 0.50 29.23 155 ALA D CA 1
ATOM 4899 C C A ALA D 2 155 ? 46.143 49.447 192.397 0.50 29.00 155 ALA D C 1
ATOM 4900 O O A ALA D 2 155 ? 46.964 50.048 191.712 0.50 28.79 155 ALA D O 1
ATOM 4902 N N A PHE D 2 156 ? 44.881 49.850 192.568 0.50 28.91 156 PHE D N 1
ATOM 4903 C CA A PHE D 2 156 ? 44.396 51.155 192.106 0.50 29.10 156 PHE D CA 1
ATOM 4904 C C A PHE D 2 156 ? 43.540 51.874 193.161 0.50 29.31 156 PHE D C 1
ATOM 4905 O O A PHE D 2 156 ? 43.053 51.248 194.096 0.50 29.43 156 PHE D O 1
ATOM 4913 N N A ARG D 2 157 ? 43.364 53.184 193.005 0.50 29.45 157 ARG D N 1
ATOM 4914 C CA A ARG D 2 157 ? 42.500 53.962 193.891 0.50 29.85 157 ARG D CA 1
ATOM 4915 C C A ARG D 2 157 ? 41.572 54.903 193.117 0.50 30.09 157 ARG D C 1
ATOM 4916 O O A ARG D 2 157 ? 42.008 55.610 192.203 0.50 30.43 157 ARG D O 1
ATOM 4918 N N A ASP D 2 158 ? 40.289 54.880 193.475 0.50 30.07 158 ASP D N 1
ATOM 4919 C CA A ASP D 2 158 ? 39.310 55.854 192.996 0.50 29.94 158 ASP D CA 1
ATOM 4920 C C A ASP D 2 158 ? 38.716 56.536 194.218 0.50 30.02 158 ASP D C 1
ATOM 4921 O O A ASP D 2 158 ? 39.349 56.534 195.286 0.50 30.08 158 ASP D O 1
ATOM 4926 N N A GLU D 2 159 ? 37.537 57.145 194.062 0.50 30.25 159 GLU D N 1
ATOM 4927 C CA A GLU D 2 159 ? 36.919 57.915 195.149 0.50 30.40 159 GLU D CA 1
ATOM 4928 C C A GLU D 2 159 ? 36.348 57.039 196.267 0.50 30.60 159 GLU D C 1
ATOM 4929 O O A GLU D 2 159 ? 36.192 57.507 197.403 0.50 30.28 159 GLU D O 1
ATOM 4931 N N A THR D 2 160 ? 36.046 55.775 195.931 0.50 30.67 160 THR D N 1
ATOM 4932 C CA A THR D 2 160 ? 35.483 54.802 196.873 0.50 30.70 160 THR D CA 1
ATOM 4933 C C A THR D 2 160 ? 36.523 54.281 197.870 0.50 30.79 160 THR D C 1
ATOM 4934 O O A THR D 2 160 ? 36.389 54.518 199.067 0.50 31.18 160 THR D O 1
ATOM 4936 N N A ASP D 2 161 ? 37.546 53.578 197.379 0.50 30.93 161 ASP D N 1
ATOM 4937 C CA A ASP D 2 161 ? 38.611 53.011 198.229 0.50 31.18 161 ASP D CA 1
ATOM 4938 C C A ASP D 2 161 ? 39.889 52.738 197.422 0.50 30.93 161 ASP D C 1
ATOM 4939 O O A ASP D 2 161 ? 39.950 53.053 196.237 0.50 31.09 161 ASP D O 1
ATOM 4944 N N A ARG D 2 162 ? 40.902 52.162 198.082 0.50 30.51 162 ARG D N 1
ATOM 4945 C CA A ARG D 2 162 ? 42.046 51.513 197.420 0.50 29.88 162 ARG D CA 1
ATOM 4946 C C A ARG D 2 162 ? 41.786 50.005 197.244 0.50 29.44 162 ARG D C 1
ATOM 4947 O O A ARG D 2 162 ? 41.372 49.333 198.198 0.50 29.33 162 ARG D O 1
ATOM 4955 N N A PHE D 2 163 ? 42.050 49.489 196.033 0.50 28.82 163 PHE D N 1
ATOM 4956 C CA A PHE D 2 163 ? 41.853 48.074 195.670 0.50 27.91 163 PHE D CA 1
ATOM 4957 C C A PHE D 2 163 ? 43.167 47.348 195.326 0.50 27.61 163 PHE D C 1
ATOM 4958 O O A PHE D 2 163 ? 43.786 47.638 194.307 0.50 27.42 163 PHE D O 1
ATOM 4966 N N A GLY D 2 164 ? 43.572 46.396 196.169 0.50 27.33 164 GLY D N 1
ATOM 4967 C CA A GLY D 2 164 ? 44.750 45.551 195.915 0.50 27.17 164 GLY D CA 1
ATOM 4968 C C A GLY D 2 164 ? 44.435 44.164 195.348 0.50 27.36 164 GLY D C 1
ATOM 4969 O O A GLY D 2 164 ? 43.265 43.803 195.153 0.50 27.01 164 GLY D O 1
ATOM 4970 N N A ALA D 2 165 ? 45.488 43.387 195.085 0.50 27.14 165 ALA D N 1
ATOM 4971 C CA A ALA D 2 165 ? 45.380 42.056 194.486 0.50 26.82 165 ALA D CA 1
ATOM 4972 C C A ALA D 2 165 ? 44.366 41.153 195.191 0.50 26.95 165 ALA D C 1
ATOM 4973 O O A ALA D 2 165 ? 44.544 40.782 196.355 0.50 26.88 165 ALA D O 1
ATOM 4975 N N A GLY D 2 166 ? 43.306 40.805 194.462 0.50 26.88 166 GLY D N 1
ATOM 4976 C CA A GLY D 2 166 ? 42.210 40.013 194.991 0.50 26.85 166 GLY D CA 1
ATOM 4977 C C A GLY D 2 166 ? 40.945 40.810 195.246 0.50 26.91 166 GLY D C 1
ATOM 4978 O O A GLY D 2 166 ? 39.858 40.244 195.290 0.50 27.45 166 GLY D O 1
ATOM 4979 N N A ASP D 2 167 ? 41.089 42.117 195.423 0.50 27.07 167 ASP D N 1
ATOM 4980 C CA A ASP D 2 167 ? 39.974 43.008 195.751 0.50 27.20 167 ASP D CA 1
ATOM 4981 C C A ASP D 2 167 ? 39.037 43.223 194.563 0.50 27.15 167 ASP D C 1
ATOM 4982 O O A ASP D 2 167 ? 39.488 43.267 193.418 0.50 27.51 167 ASP D O 1
ATOM 4987 N N A ILE D 2 168 ? 37.739 43.364 194.836 0.50 27.22 168 ILE D N 1
ATOM 4988 C CA A ILE D 2 168 ? 36.741 43.493 193.767 0.50 27.29 168 ILE D CA 1
ATOM 4989 C C A ILE D 2 168 ? 35.850 44.740 193.910 0.50 27.25 168 ILE D C 1
ATOM 4990 O O A ILE D 2 168 ? 35.241 44.965 194.955 0.50 26.95 168 ILE D O 1
ATOM 4995 N N A GLU D 2 169 ? 35.794 45.540 192.847 0.50 27.45 169 GLU D N 1
ATOM 4996 C CA A GLU D 2 169 ? 34.888 46.682 192.787 0.50 27.79 169 GLU D CA 1
ATOM 4997 C C A GLU D 2 169 ? 33.598 46.404 192.014 0.50 27.93 169 GLU D C 1
ATOM 4998 O O A GLU D 2 169 ? 33.610 45.830 190.919 0.50 28.12 169 GLU D O 1
ATOM 5004 N N A ILE D 2 170 ? 32.487 46.826 192.609 0.50 28.33 170 ILE D N 1
ATOM 5005 C CA A ILE D 2 170 ? 31.172 46.830 191.976 0.50 28.50 170 ILE D CA 1
ATOM 5006 C C A ILE D 2 170 ? 30.830 48.299 191.779 0.50 29.00 170 ILE D C 1
ATOM 5007 O O A ILE D 2 170 ? 30.680 49.041 192.744 0.50 29.37 170 ILE D O 1
ATOM 5012 N N A ALA D 2 171 ? 30.771 48.722 190.524 0.50 29.65 171 ALA D N 1
ATOM 5013 C CA A ALA D 2 171 ? 30.484 50.107 190.163 0.50 30.10 171 ALA D CA 1
ATOM 5014 C C A ALA D 2 171 ? 29.201 50.109 189.342 0.50 30.29 171 ALA D C 1
ATOM 5015 O O A ALA D 2 171 ? 28.838 49.090 188.755 0.50 30.74 171 ALA D O 1
ATOM 5017 N N A ASP D 2 172 ? 28.509 51.241 189.292 0.50 30.64 172 ASP D N 1
ATOM 5018 C CA A ASP D 2 172 ? 27.148 51.251 188.756 0.50 30.95 172 ASP D CA 1
ATOM 5019 C C A ASP D 2 172 ? 26.807 52.471 187.884 0.50 31.02 172 ASP D C 1
ATOM 5020 O O A ASP D 2 172 ? 27.618 53.386 187.730 0.50 31.08 172 ASP D O 1
ATOM 5025 N N A GLN D 2 173 ? 25.593 52.466 187.328 0.50 30.96 173 GLN D N 1
ATOM 5026 C CA A GLN D 2 173 ? 25.053 53.549 186.506 0.50 30.98 173 GLN D CA 1
ATOM 5027 C C A GLN D 2 173 ? 25.114 54.906 187.188 0.50 31.23 173 GLN D C 1
ATOM 5028 O O A GLN D 2 173 ? 25.223 55.942 186.521 0.50 31.51 173 GLN D O 1
ATOM 5034 N N A GLU D 2 174 ? 25.017 54.903 188.514 0.50 31.19 174 GLU D N 1
ATOM 5035 C CA A GLU D 2 174 ? 25.092 56.131 189.297 0.50 31.07 174 GLU D CA 1
ATOM 5036 C C A GLU D 2 174 ? 26.527 56.456 189.707 0.50 30.94 174 GLU D C 1
ATOM 5037 O O A GLU D 2 174 ? 26.757 57.148 190.699 0.50 30.94 174 GLU D O 1
ATOM 5043 N N A LEU D 2 175 ? 27.492 55.956 188.943 0.50 30.96 175 LEU D N 1
ATOM 5044 C CA A LEU D 2 175 ? 28.888 56.199 189.264 0.50 31.03 175 LEU D CA 1
ATOM 5045 C C A LEU D 2 175 ? 29.699 56.717 188.089 0.50 31.20 175 LEU D C 1
ATOM 5046 O O A LEU D 2 175 ? 29.709 56.117 187.002 0.50 31.33 175 LEU D O 1
ATOM 5051 N N A GLU D 2 176 ? 30.358 57.852 188.333 0.50 31.17 176 GLU D N 1
ATOM 5052 C CA A GLU D 2 176 ? 31.466 58.305 187.515 0.50 31.08 176 GLU D CA 1
ATOM 5053 C C A GLU D 2 176 ? 32.677 58.416 188.421 0.50 31.00 176 GLU D C 1
ATOM 5054 O O A GLU D 2 176 ? 32.591 58.991 189.513 0.50 31.10 176 GLU D O 1
ATOM 5060 N N A HIS D 2 177 ? 33.795 57.847 187.977 0.50 30.89 177 HIS D N 1
ATOM 5061 C CA A HIS D 2 177 ? 35.041 57.894 188.744 0.50 30.82 177 HIS D CA 1
ATOM 5062 C C A HIS D 2 177 ? 36.270 57.736 187.856 0.50 30.64 177 HIS D C 1
ATOM 5063 O O A HIS D 2 177 ? 36.192 57.200 186.745 0.50 30.42 177 HIS D O 1
ATOM 5070 N N A THR D 2 178 ? 37.402 58.209 188.366 0.50 30.71 178 THR D N 1
ATOM 5071 C CA A THR D 2 178 ? 38.677 58.025 187.703 0.50 30.74 178 THR D CA 1
ATOM 5072 C C A THR D 2 178 ? 39.567 57.138 188.573 0.50 30.51 178 THR D C 1
ATOM 5073 O O A THR D 2 178 ? 39.926 57.517 189.687 0.50 30.80 178 THR D O 1
ATOM 5077 N N A PRO D 2 179 ? 39.897 55.930 188.082 0.50 30.32 179 PRO D N 1
ATOM 5078 C CA A PRO D 2 179 ? 40.824 55.042 188.787 0.50 29.86 179 PRO D CA 1
ATOM 5079 C C A PRO D 2 179 ? 42.295 55.235 188.396 0.50 29.43 179 PRO D C 1
ATOM 5080 O O A PRO D 2 179 ? 42.621 55.337 187.196 0.50 29.88 179 PRO D O 1
ATOM 5084 N N A VAL D 2 180 ? 43.166 55.297 189.415 0.50 28.38 180 VAL D N 1
ATOM 5085 C CA A VAL D 2 180 ? 44.593 55.489 189.181 0.50 27.75 180 VAL D CA 1
ATOM 5086 C C A VAL D 2 180 ? 45.330 54.292 189.748 0.50 27.71 180 VAL D C 1
ATOM 5087 O O A VAL D 2 180 ? 45.100 53.906 190.904 0.50 26.77 180 VAL D O 1
ATOM 5091 N N A ALA D 2 181 ? 46.207 53.707 188.931 0.50 28.22 181 ALA D N 1
ATOM 5092 C CA A ALA D 2 181 ? 47.091 52.637 189.388 0.50 28.62 181 ALA D CA 1
ATOM 5093 C C A ALA D 2 181 ? 48.193 53.187 190.310 0.50 28.54 181 ALA D C 1
ATOM 5094 O O A ALA D 2 181 ? 48.796 54.228 190.032 0.50 28.67 181 ALA D O 1
ATOM 5096 N N A GLU D 2 182 ? 48.415 52.499 191.428 0.50 28.44 182 GLU D N 1
ATOM 5097 C CA A GLU D 2 182 ? 49.465 52.862 192.370 0.50 28.53 182 GLU D CA 1
ATOM 5098 C C A GLU D 2 182 ? 50.811 52.425 191.809 0.50 28.70 182 GLU D C 1
ATOM 5099 O O A GLU D 2 182 ? 50.904 51.347 191.226 0.50 29.23 182 GLU D O 1
ATOM 5105 N N A ARG D 2 183 ? 51.848 53.246 191.978 0.50 28.80 183 ARG D N 1
ATOM 5106 C CA A ARG D 2 183 ? 53.151 52.944 191.370 0.50 28.72 183 ARG D CA 1
ATOM 5107 C C A ARG D 2 183 ? 53.877 51.817 192.085 0.50 28.88 183 ARG D C 1
ATOM 5108 O O A ARG D 2 183 ? 53.988 51.827 193.307 0.50 28.82 183 ARG D O 1
ATOM 5116 N N A GLY D 2 184 ? 54.340 50.834 191.314 0.50 29.27 184 GLY D N 1
ATOM 5117 C CA A GLY D 2 184 ? 55.006 49.664 191.878 0.50 29.45 184 GLY D CA 1
ATOM 5118 C C A GLY D 2 184 ? 55.230 48.499 190.930 0.50 29.46 184 GLY D C 1
ATOM 5119 O O A GLY D 2 184 ? 56.328 48.323 190.400 0.50 29.75 184 GLY D O 1
ATOM 5120 N N A LEU D 2 185 ? 54.185 47.699 190.730 0.50 29.61 185 LEU D N 1
ATOM 5121 C CA A LEU D 2 185 ? 54.279 46.427 190.004 0.50 29.28 185 LEU D CA 1
ATOM 5122 C C A LEU D 2 185 ? 53.753 46.485 188.573 0.50 29.10 185 LEU D C 1
ATOM 5123 O O A LEU D 2 185 ? 54.301 45.824 187.690 0.50 28.96 185 LEU D O 1
ATOM 5125 N N A ASP D 2 186 ? 52.715 47.299 188.359 0.50 28.93 186 ASP D N 1
ATOM 5126 C CA A ASP D 2 186 ? 51.821 47.250 187.172 0.50 28.98 186 ASP D CA 1
ATOM 5127 C C A ASP D 2 186 ? 50.494 46.595 187.575 0.50 28.52 186 ASP D C 1
ATOM 5128 O O A ASP D 2 186 ? 50.482 45.489 188.124 0.50 28.29 186 ASP D O 1
ATOM 5133 N N A CYS D 2 187 ? 49.392 47.301 187.327 0.50 28.28 187 CYS D N 1
ATOM 5134 C CA A CYS D 2 187 ? 48.080 46.911 187.840 0.50 28.39 187 CYS D CA 1
ATOM 5135 C C A CYS D 2 187 ? 47.243 46.204 186.792 0.50 28.57 187 CYS D C 1
ATOM 5136 O O A CYS D 2 187 ? 46.689 46.847 185.884 0.50 28.57 187 CYS D O 1
ATOM 5139 N N A ILE D 2 188 ? 47.146 44.879 186.944 0.50 28.58 188 ILE D N 1
ATOM 5140 C CA A ILE D 2 188 ? 46.427 44.011 186.013 0.50 28.01 188 ILE D CA 1
ATOM 5141 C C A ILE D 2 188 ? 45.051 43.641 186.589 0.50 28.61 188 ILE D C 1
ATOM 5142 O O A ILE D 2 188 ? 44.943 43.199 187.738 0.50 28.22 188 ILE D O 1
ATOM 5147 N N A CYS D 2 189 ? 44.009 43.832 185.775 0.50 29.34 189 CYS D N 1
ATOM 5148 C CA A CYS D 2 189 ? 42.614 43.717 186.205 0.50 29.92 189 CYS D CA 1
ATOM 5149 C C A CYS D 2 189 ? 41.732 42.835 185.310 0.50 29.70 189 CYS D C 1
ATOM 5150 O O A CYS D 2 189 ? 41.882 42.829 184.092 0.50 29.77 189 CYS D O 1
ATOM 5153 N N A LEU D 2 190 ? 40.782 42.136 185.927 0.50 29.52 190 LEU D N 1
ATOM 5154 C CA A LEU D 2 190 ? 39.687 41.517 185.195 0.50 29.21 190 LEU D CA 1
ATOM 5155 C C A LEU D 2 190 ? 38.406 42.332 185.381 0.50 29.49 190 LEU D C 1
ATOM 5156 O O A LEU D 2 190 ? 37.969 42.539 186.504 0.50 29.53 190 LEU D O 1
ATOM 5161 N N A ALA D 2 191 ? 37.809 42.788 184.279 0.50 29.35 191 ALA D N 1
ATOM 5162 C CA A ALA D 2 191 ? 36.568 43.576 184.342 0.50 28.61 191 ALA D CA 1
ATOM 5163 C C A ALA D 2 191 ? 35.474 43.113 183.364 0.50 28.46 191 ALA D C 1
ATOM 5164 O O A ALA D 2 191 ? 35.756 42.467 182.368 0.50 27.96 191 ALA D O 1
ATOM 5166 N N A ALA D 2 192 ? 34.228 43.478 183.682 0.50 28.66 192 ALA D N 1
ATOM 5167 C CA A ALA D 2 192 ? 33.045 43.165 182.917 0.50 28.29 192 ALA D CA 1
ATOM 5168 C C A ALA D 2 192 ? 32.020 44.307 182.995 0.50 28.82 192 ALA D C 1
ATOM 5169 O O A ALA D 2 192 ? 31.912 44.968 184.032 0.50 28.77 192 ALA D O 1
ATOM 5171 N N A THR D 2 193 ? 31.244 44.500 181.920 0.50 29.08 193 THR D N 1
ATOM 5172 C CA A THR D 2 193 ? 30.222 45.550 181.844 0.50 30.01 193 THR D CA 1
ATOM 5173 C C A THR D 2 193 ? 29.019 45.086 181.029 0.50 30.52 193 THR D C 1
ATOM 5174 O O A THR D 2 193 ? 29.171 44.630 179.892 0.50 30.47 193 THR D O 1
ATOM 5178 N N A ASP D 2 194 ? 27.820 45.219 181.596 0.50 31.19 194 ASP D N 1
ATOM 5179 C CA A ASP D 2 194 ? 26.606 44.820 180.874 0.50 31.89 194 ASP D CA 1
ATOM 5180 C C A ASP D 2 194 ? 26.132 45.925 179.941 0.50 32.22 194 ASP D C 1
ATOM 5181 O O A ASP D 2 194 ? 25.781 45.638 178.790 0.50 32.69 194 ASP D O 1
ATOM 5190 N N B SER A 1 8 ? 45.303 4.625 171.979 0.50 31.79 5 SER A N 2
ATOM 5191 C CA B SER A 1 8 ? 44.550 4.597 170.667 0.50 30.74 5 SER A CA 2
ATOM 5192 C C B SER A 1 8 ? 44.286 3.133 170.234 0.50 30.36 5 SER A C 2
ATOM 5193 O O B SER A 1 8 ? 44.872 2.189 170.770 0.50 29.80 5 SER A O 2
ATOM 5196 N N B ASP A 1 9 ? 43.415 3.003 169.230 0.50 29.51 6 ASP A N 2
ATOM 5197 C CA B ASP A 1 9 ? 42.439 1.944 169.074 0.50 28.06 6 ASP A CA 2
ATOM 5198 C C B ASP A 1 9 ? 42.173 2.089 167.589 0.50 26.48 6 ASP A C 2
ATOM 5199 O O B ASP A 1 9 ? 42.524 3.117 166.998 0.50 25.75 6 ASP A O 2
ATOM 5204 N N B ARG A 1 10 ? 41.523 1.091 167.006 0.50 24.63 7 ARG A N 2
ATOM 5205 C CA B ARG A 1 10 ? 41.119 1.110 165.593 0.50 24.01 7 ARG A CA 2
ATOM 5206 C C B ARG A 1 10 ? 40.040 2.174 165.288 0.50 23.71 7 ARG A C 2
ATOM 5207 O O B ARG A 1 10 ? 39.673 2.414 164.143 0.50 23.80 7 ARG A O 2
ATOM 5215 N N B THR A 1 11 ? 39.635 2.866 166.339 0.50 24.02 8 THR A N 2
ATOM 5216 C CA B THR A 1 11 ? 38.344 3.498 166.482 0.50 23.88 8 THR A CA 2
ATOM 5217 C C B THR A 1 11 ? 38.506 4.845 167.198 0.50 24.64 8 THR A C 2
ATOM 5218 O O B THR A 1 11 ? 37.539 5.529 167.489 0.50 25.58 8 THR A O 2
ATOM 5222 N N B ASP A 1 12 ? 39.757 5.241 167.410 0.50 25.32 9 ASP A N 2
ATOM 5223 C CA B ASP A 1 12 ? 40.134 6.513 168.025 0.50 26.37 9 ASP A CA 2
ATOM 5224 C C B ASP A 1 12 ? 40.460 7.447 166.888 0.50 27.10 9 ASP A C 2
ATOM 5225 O O B ASP A 1 12 ? 41.604 7.533 166.459 0.50 29.54 9 ASP A O 2
ATOM 5230 N N B TRP A 1 13 ? 39.442 8.137 166.396 0.50 27.58 10 TRP A N 2
ATOM 5231 C CA B TRP A 1 13 ? 39.460 8.862 165.120 0.50 26.41 10 TRP A CA 2
ATOM 5232 C C B TRP A 1 13 ? 40.407 10.034 165.122 0.50 26.89 10 TRP A C 2
ATOM 5233 O O B TRP A 1 13 ? 41.050 10.321 164.104 0.50 27.87 10 TRP A O 2
ATOM 5244 N N B VAL A 1 14 ? 40.503 10.715 166.258 0.50 26.60 11 VAL A N 2
ATOM 5245 C CA B VAL A 1 14 ? 41.414 11.852 166.399 0.50 25.85 11 VAL A CA 2
ATOM 5246 C C B VAL A 1 14 ? 42.850 11.415 166.220 0.50 26.41 11 VAL A C 2
ATOM 5247 O O B VAL A 1 14 ? 43.594 12.069 165.497 0.50 27.84 11 VAL A O 2
ATOM 5251 N N B ALA A 1 15 ? 43.243 10.310 166.863 0.50 26.19 12 ALA A N 2
ATOM 5252 C CA B ALA A 1 15 ? 44.606 9.769 166.734 0.50 25.61 12 ALA A CA 2
ATOM 5253 C C B ALA A 1 15 ? 44.905 9.273 165.330 0.50 25.61 12 ALA A C 2
ATOM 5254 O O B ALA A 1 15 ? 46.011 9.489 164.802 0.50 26.09 12 ALA A O 2
ATOM 5256 N N B LEU A 1 16 ? 43.932 8.600 164.731 0.50 25.56 13 LEU A N 2
ATOM 5257 C CA B LEU A 1 16 ? 44.042 8.159 163.340 0.50 25.77 13 LEU A CA 2
ATOM 5258 C C B LEU A 1 16 ? 44.253 9.313 162.368 0.50 25.97 13 LEU A C 2
ATOM 5259 O O B LEU A 1 16 ? 45.065 9.202 161.425 0.50 24.70 13 LEU A O 2
ATOM 5264 N N B MET A 1 17 ? 43.511 10.406 162.607 0.50 26.45 14 MET A N 2
ATOM 5265 C CA B MET A 1 17 ? 43.684 11.675 161.887 0.50 26.87 14 MET A CA 2
ATOM 5266 C C B MET A 1 17 ? 45.051 12.293 162.012 0.50 26.78 14 MET A C 2
ATOM 5267 O O B MET A 1 17 ? 45.540 12.887 161.052 0.50 26.72 14 MET A O 2
ATOM 5272 N N B ARG A 1 18 ? 45.669 12.182 163.190 0.50 28.10 15 ARG A N 2
ATOM 5273 C CA B ARG A 1 18 ? 47.043 12.674 163.372 0.50 27.52 15 ARG A CA 2
ATOM 5274 C C B ARG A 1 18 ? 47.997 11.702 162.715 0.50 27.43 15 ARG A C 2
ATOM 5275 O O B ARG A 1 18 ? 49.087 12.094 162.281 0.50 28.07 15 ARG A O 2
ATOM 5283 N N B ALA A 1 19 ? 47.632 10.420 162.679 0.50 26.33 16 ALA A N 2
ATOM 5284 C CA B ALA A 1 19 ? 48.463 9.436 161.964 0.50 26.04 16 ALA A CA 2
ATOM 5285 C C B ALA A 1 19 ? 48.447 9.708 160.454 0.50 26.22 16 ALA A C 2
ATOM 5286 O O B ALA A 1 19 ? 49.465 9.768 159.836 0.50 27.20 16 ALA A O 2
ATOM 5288 N N B ILE A 1 20 ? 47.282 9.940 159.876 0.50 28.68 17 ILE A N 2
ATOM 5289 C CA B ILE A 1 20 ? 47.165 10.465 158.514 0.50 29.67 17 ILE A CA 2
ATOM 5290 C C B ILE A 1 20 ? 48.139 11.665 158.359 0.50 30.30 17 ILE A C 2
ATOM 5291 O O B ILE A 1 20 ? 49.073 11.607 157.558 0.50 30.77 17 ILE A O 2
ATOM 5296 N N B ARG A 1 21 ? 47.974 12.691 159.203 0.50 30.42 18 ARG A N 2
ATOM 5297 C CA B ARG A 1 21 ? 48.749 13.937 159.171 0.50 30.27 18 ARG A CA 2
ATOM 5298 C C B ARG A 1 21 ? 50.270 13.844 159.379 0.50 30.70 18 ARG A C 2
ATOM 5299 O O B ARG A 1 21 ? 51.044 14.393 158.571 0.50 30.94 18 ARG A O 2
ATOM 5307 N N B ASP A 1 22 ? 50.695 13.219 160.485 0.50 30.50 19 ASP A N 2
ATOM 5308 C CA B ASP A 1 22 ? 52.114 13.124 160.829 0.50 30.26 19 ASP A CA 2
ATOM 5309 C C B ASP A 1 22 ? 52.887 12.073 160.032 0.50 30.26 19 ASP A C 2
ATOM 5310 O O B ASP A 1 22 ? 54.117 12.187 159.915 0.50 30.37 19 ASP A O 2
ATOM 5315 N N B HIS A 1 23 ? 52.218 11.027 159.526 0.50 29.70 20 HIS A N 2
ATOM 5316 C CA B HIS A 1 23 ? 52.995 9.906 158.956 0.50 29.40 20 HIS A CA 2
ATOM 5317 C C B HIS A 1 23 ? 52.535 9.412 157.607 0.50 28.07 20 HIS A C 2
ATOM 5318 O O B HIS A 1 23 ? 52.960 8.356 157.183 0.50 28.17 20 HIS A O 2
ATOM 5325 N N B ARG A 1 24 ? 51.721 10.192 156.920 0.50 27.36 21 ARG A N 2
ATOM 5326 C CA B ARG A 1 24 ? 50.889 9.685 155.803 0.50 27.15 21 ARG A CA 2
ATOM 5327 C C B ARG A 1 24 ? 50.429 8.195 155.948 0.50 26.01 21 ARG A C 2
ATOM 5328 O O B ARG A 1 24 ? 50.593 7.376 155.039 0.50 25.49 21 ARG A O 2
ATOM 5336 N N B ASP A 1 25 ? 49.852 7.896 157.120 0.50 25.07 22 ASP A N 2
ATOM 5337 C CA B ASP A 1 25 ? 49.437 6.555 157.552 0.50 24.66 22 ASP A CA 2
ATOM 5338 C C B ASP A 1 25 ? 48.191 6.084 156.773 0.50 24.69 22 ASP A C 2
ATOM 5339 O O B ASP A 1 25 ? 47.104 6.592 156.954 0.50 24.42 22 ASP A O 2
ATOM 5344 N N B GLU A 1 26 ? 48.380 5.100 155.909 0.50 24.68 23 GLU A N 2
ATOM 5345 C CA B GLU A 1 26 ? 47.362 4.670 154.965 0.50 24.60 23 GLU A CA 2
ATOM 5346 C C B GLU A 1 26 ? 46.425 3.638 155.591 0.50 24.63 23 GLU A C 2
ATOM 5347 O O B GLU A 1 26 ? 45.222 3.677 155.351 0.50 24.12 23 GLU A O 2
ATOM 5353 N N B ALA A 1 27 ? 46.986 2.733 156.394 0.50 23.94 24 ALA A N 2
ATOM 5354 C CA B ALA A 1 27 ? 46.190 1.884 157.290 0.50 23.72 24 ALA A CA 2
ATOM 5355 C C B ALA A 1 27 ? 45.321 2.702 158.239 0.50 24.42 24 ALA A C 2
ATOM 5356 O O B ALA A 1 27 ? 44.169 2.308 158.514 0.50 25.16 24 ALA A O 2
ATOM 5358 N N B ALA A 1 28 ? 45.836 3.850 158.705 0.50 24.45 25 ALA A N 2
ATOM 5359 C CA B ALA A 1 28 ? 45.006 4.820 159.469 0.50 24.29 25 ALA A CA 2
ATOM 5360 C C B ALA A 1 28 ? 43.869 5.293 158.657 0.50 23.22 25 ALA A C 2
ATOM 5361 O O B ALA A 1 28 ? 42.799 5.344 159.166 0.50 23.57 25 ALA A O 2
ATOM 5363 N N B PHE A 1 29 ? 44.124 5.647 157.393 0.50 23.89 26 PHE A N 2
ATOM 5364 C CA B PHE A 1 29 ? 43.097 6.080 156.430 0.50 23.57 26 PHE A CA 2
ATOM 5365 C C B PHE A 1 29 ? 42.056 4.984 156.119 0.50 24.11 26 PHE A C 2
ATOM 5366 O O B PHE A 1 29 ? 40.869 5.284 155.938 0.50 25.23 26 PHE A O 2
ATOM 5374 N N B ALA A 1 30 ? 42.498 3.727 156.029 0.50 23.97 27 ALA A N 2
ATOM 5375 C CA B ALA A 1 30 ? 41.582 2.606 155.877 0.50 24.43 27 ALA A CA 2
ATOM 5376 C C B ALA A 1 30 ? 40.514 2.522 157.007 0.50 25.06 27 ALA A C 2
ATOM 5377 O O B ALA A 1 30 ? 39.313 2.354 156.744 0.50 25.21 27 ALA A O 2
ATOM 5379 N N B GLU A 1 31 ? 40.947 2.724 158.239 0.50 25.95 28 GLU A N 2
ATOM 5380 C CA B GLU A 1 31 ? 40.055 2.762 159.395 0.50 26.87 28 GLU A CA 2
ATOM 5381 C C B GLU A 1 31 ? 39.019 3.873 159.350 0.50 27.96 28 GLU A C 2
ATOM 5382 O O B GLU A 1 31 ? 37.838 3.646 159.665 0.50 28.40 28 GLU A O 2
ATOM 5388 N N B LEU A 1 32 ? 39.453 5.074 158.969 0.50 28.39 29 LEU A N 2
ATOM 5389 C CA B LEU A 1 32 ? 38.531 6.238 158.880 0.50 27.36 29 LEU A CA 2
ATOM 5390 C C B LEU A 1 32 ? 37.523 6.092 157.757 0.50 27.16 29 LEU A C 2
ATOM 5391 O O B LEU A 1 32 ? 36.353 6.420 157.958 0.50 27.56 29 LEU A O 2
ATOM 5396 N N B PHE A 1 33 ? 38.002 5.668 156.582 0.50 27.21 30 PHE A N 2
ATOM 5397 C CA B PHE A 1 33 ? 37.196 5.346 155.402 0.50 27.73 30 PHE A CA 2
ATOM 5398 C C B PHE A 1 33 ? 36.176 4.271 155.652 0.50 28.79 30 PHE A C 2
ATOM 5399 O O B PHE A 1 33 ? 34.991 4.479 155.422 0.50 30.15 30 PHE A O 2
ATOM 5407 N N B GLN A 1 34 ? 36.630 3.107 156.098 0.50 30.00 31 GLN A N 2
ATOM 5408 C CA B GLN A 1 34 ? 35.722 1.998 156.400 0.50 29.78 31 GLN A CA 2
ATOM 5409 C C B GLN A 1 34 ? 34.633 2.382 157.416 0.50 30.04 31 GLN A C 2
ATOM 5410 O O B GLN A 1 34 ? 33.515 1.906 157.336 0.50 32.15 31 GLN A O 2
ATOM 5416 N N B HIS A 1 35 ? 34.929 3.236 158.377 0.50 29.18 32 HIS A N 2
ATOM 5417 C CA B HIS A 1 35 ? 33.886 3.700 159.273 0.50 28.38 32 HIS A CA 2
ATOM 5418 C C B HIS A 1 35 ? 33.032 4.833 158.650 0.50 28.15 32 HIS A C 2
ATOM 5419 O O B HIS A 1 35 ? 31.822 4.739 158.617 0.50 26.89 32 HIS A O 2
ATOM 5426 N N B PHE A 1 36 ? 33.661 5.879 158.128 0.50 28.28 33 PHE A N 2
ATOM 5427 C CA B PHE A 1 36 ? 32.890 7.079 157.794 0.50 28.06 33 PHE A CA 2
ATOM 5428 C C B PHE A 1 36 ? 32.373 7.124 156.389 0.50 28.33 33 PHE A C 2
ATOM 5429 O O B PHE A 1 36 ? 31.399 7.814 156.156 0.50 29.66 33 PHE A O 2
ATOM 5437 N N B ALA A 1 37 ? 32.966 6.396 155.449 0.50 29.06 34 ALA A N 2
ATOM 5438 C CA B ALA A 1 37 ? 32.422 6.403 154.070 0.50 29.01 34 ALA A CA 2
ATOM 5439 C C B ALA A 1 37 ? 30.956 5.889 153.943 0.50 29.64 34 ALA A C 2
ATOM 5440 O O B A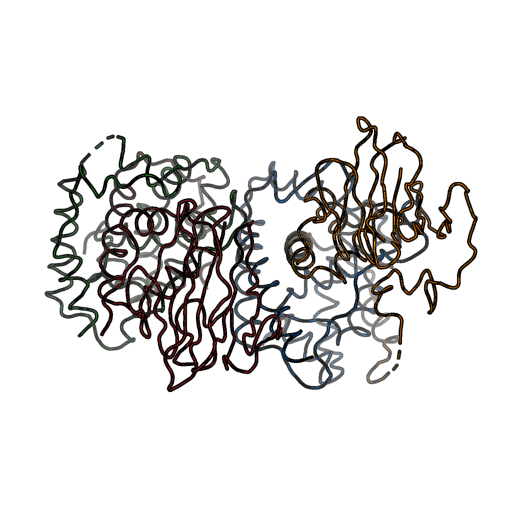LA A 1 37 ? 30.144 6.501 153.245 0.50 29.54 34 ALA A O 2
ATOM 5442 N N B PRO A 1 38 ? 30.608 4.749 154.610 0.50 29.76 35 PRO A N 2
ATOM 5443 C CA B PRO A 1 38 ? 29.221 4.277 154.566 0.50 29.51 35 PRO A CA 2
ATOM 5444 C C B PRO A 1 38 ? 28.247 5.187 155.321 0.50 29.11 35 PRO A C 2
ATOM 5445 O O B PRO A 1 38 ? 27.058 5.182 155.045 0.50 28.15 35 PRO A O 2
ATOM 5449 N N B LYS A 1 39 ? 28.782 5.944 156.270 0.50 29.18 36 LYS A N 2
ATOM 5450 C CA B LYS A 1 39 ? 28.041 6.904 157.082 0.50 28.94 36 LYS A CA 2
ATOM 5451 C C B LYS A 1 39 ? 27.813 8.233 156.342 0.50 28.83 36 LYS A C 2
ATOM 5452 O O B LYS A 1 39 ? 26.721 8.809 156.416 0.50 29.18 36 LYS A O 2
ATOM 5458 N N B VAL A 1 40 ? 28.823 8.702 155.609 0.50 28.10 37 VAL A N 2
ATOM 5459 C CA B VAL A 1 40 ? 28.630 9.800 154.652 0.50 27.29 37 VAL A CA 2
ATOM 5460 C C B VAL A 1 40 ? 27.644 9.402 153.559 0.50 27.69 37 VAL A C 2
ATOM 5461 O O B VAL A 1 40 ? 26.710 10.144 153.263 0.50 28.79 37 VAL A O 2
ATOM 5465 N N B LYS A 1 41 ? 27.851 8.250 152.942 0.50 27.31 38 LYS A N 2
ATOM 5466 C CA B LYS A 1 41 ? 26.857 7.725 152.002 0.50 27.35 38 LYS A CA 2
ATOM 5467 C C B LYS A 1 41 ? 25.418 7.739 152.539 0.50 27.58 38 LYS A C 2
ATOM 5468 O O B LYS A 1 41 ? 24.551 8.314 151.900 0.50 28.21 38 LYS A O 2
ATOM 5474 N N B GLY A 1 42 ? 25.169 7.102 153.691 0.50 27.46 39 GLY A N 2
ATOM 5475 C CA B GLY A 1 42 ? 23.840 7.051 154.300 0.50 26.21 39 GLY A CA 2
ATOM 5476 C C B GLY A 1 42 ? 23.267 8.423 154.611 0.50 26.81 39 GLY A C 2
ATOM 5477 O O B GLY A 1 42 ? 22.058 8.690 154.444 0.50 27.01 39 GLY A O 2
ATOM 5478 N N B PHE A 1 43 ? 24.145 9.313 155.047 0.50 27.14 40 PHE A N 2
ATOM 5479 C CA B PHE A 1 43 ? 23.779 10.689 155.355 0.50 27.15 40 PHE A CA 2
ATOM 5480 C C B PHE A 1 43 ? 23.260 11.525 154.150 0.50 27.42 40 PHE A C 2
ATOM 5481 O O B PHE A 1 43 ? 22.182 12.125 154.237 0.50 27.50 40 PHE A O 2
ATOM 5489 N N B LEU A 1 44 ? 24.023 11.534 153.054 0.50 27.63 41 LEU A N 2
ATOM 5490 C CA B LEU A 1 44 ? 23.694 12.240 151.808 0.50 27.56 41 LEU A CA 2
ATOM 5491 C C B LEU A 1 44 ? 22.437 11.689 151.156 0.50 28.07 41 LEU A C 2
ATOM 5492 O O B LEU A 1 44 ? 21.690 12.415 150.477 0.50 28.35 41 LEU A O 2
ATOM 5497 N N B MET A 1 45 ? 22.201 10.401 151.359 0.50 28.09 42 MET A N 2
ATOM 5498 C CA B MET A 1 45 ? 20.946 9.803 150.950 0.50 28.30 42 MET A CA 2
ATOM 5499 C C B MET A 1 45 ? 19.758 10.311 151.764 0.50 28.28 42 MET A C 2
ATOM 5500 O O B MET A 1 45 ? 18.726 10.624 151.201 0.50 29.59 42 MET A O 2
ATOM 5505 N N B LYS A 1 46 ? 19.884 10.414 153.078 0.50 28.69 43 LYS A N 2
ATOM 5506 C CA B LYS A 1 46 ? 18.857 11.115 153.849 0.50 29.10 43 LYS A CA 2
ATOM 5507 C C B LYS A 1 46 ? 18.735 12.597 153.434 0.50 29.33 43 LYS A C 2
ATOM 5508 O O B LYS A 1 46 ? 17.647 13.177 153.553 0.50 29.90 43 LYS A O 2
ATOM 5514 N N B SER A 1 47 ? 19.827 13.191 152.938 0.50 29.15 44 SER A N 2
ATOM 5515 C CA B SER A 1 47 ? 19.818 14.562 152.386 0.50 29.63 44 SER A CA 2
ATOM 5516 C C B SER A 1 47 ? 19.154 14.720 150.988 0.50 30.15 44 SER A C 2
ATOM 5517 O O B SER A 1 47 ? 19.055 15.845 150.444 0.50 30.46 44 SER A O 2
ATOM 5520 N N B GLY A 1 48 ? 18.716 13.616 150.400 0.50 29.93 45 GLY A N 2
ATOM 5521 C CA B GLY A 1 48 ? 18.060 13.675 149.106 0.50 30.96 45 GLY A CA 2
ATOM 5522 C C B GLY A 1 48 ? 18.846 13.146 147.915 0.50 31.15 45 GLY A C 2
ATOM 5523 O O B GLY A 1 48 ? 18.346 13.164 146.781 0.50 31.47 45 GLY A O 2
ATOM 5524 N N B SER A 1 49 ? 20.067 12.687 148.164 0.50 30.96 46 SER A N 2
ATOM 5525 C CA B SER A 1 49 ? 20.909 12.084 147.125 0.50 31.08 46 SER A CA 2
ATOM 5526 C C B SER A 1 49 ? 20.556 10.631 146.775 0.50 31.10 46 SER A C 2
ATOM 5527 O O B SER A 1 49 ? 20.154 9.840 147.639 0.50 31.21 46 SER A O 2
ATOM 5530 N N B VAL A 1 50 ? 20.737 10.276 145.505 0.50 30.76 47 VAL A N 2
ATOM 5531 C CA B VAL A 1 50 ? 20.620 8.882 145.086 0.50 30.44 47 VAL A CA 2
ATOM 5532 C C B VAL A 1 50 ? 21.932 8.158 145.350 0.50 30.36 47 VAL A C 2
ATOM 5533 O O B VAL A 1 50 ? 23.017 8.743 145.223 0.50 30.21 47 VAL A O 2
ATOM 5537 N N B ALA A 1 51 ? 21.802 6.881 145.713 0.50 30.42 48 ALA A N 2
ATOM 5538 C CA B ALA A 1 51 ? 22.885 6.015 146.191 0.50 30.42 48 ALA A CA 2
ATOM 5539 C C B ALA A 1 51 ? 24.219 6.122 145.443 0.50 30.65 48 ALA A C 2
ATOM 5540 O O B ALA A 1 51 ? 25.295 6.127 146.067 0.50 30.94 48 ALA A O 2
ATOM 5542 N N B SER A 1 52 ? 24.125 6.207 144.118 0.50 30.78 49 SER A N 2
ATOM 5543 C CA B SER A 1 52 ? 25.269 6.251 143.209 0.50 31.03 49 SER A CA 2
ATOM 5544 C C B SER A 1 52 ? 26.080 7.527 143.407 0.50 31.29 49 SER A C 2
ATOM 5545 O O B SER A 1 52 ? 27.308 7.487 143.429 0.50 31.71 49 SER A O 2
ATOM 5548 N N B GLN A 1 53 ? 25.374 8.651 143.523 0.50 31.77 50 GLN A N 2
ATOM 5549 C CA B GLN A 1 53 ? 25.972 9.970 143.731 0.50 31.85 50 GLN A CA 2
ATOM 5550 C C B GLN A 1 53 ? 26.451 10.203 145.154 0.50 31.02 50 GLN A C 2
ATOM 5551 O O B GLN A 1 53 ? 27.457 10.869 145.356 0.50 30.71 50 GLN A O 2
ATOM 5557 N N B ALA A 1 54 ? 25.711 9.670 146.127 0.50 30.77 51 ALA A N 2
ATOM 5558 C CA B ALA A 1 54 ? 26.117 9.655 147.540 0.50 30.31 51 ALA A CA 2
ATOM 5559 C C B ALA A 1 54 ? 27.401 8.854 147.797 0.50 30.17 51 ALA A C 2
ATOM 5560 O O B ALA A 1 54 ? 28.217 9.267 148.601 0.50 30.22 51 ALA A O 2
ATOM 5562 N N B GLU A 1 55 ? 27.558 7.713 147.130 0.50 30.44 52 GLU A N 2
ATOM 5563 C CA B GLU A 1 55 ? 28.810 6.940 147.149 0.50 31.19 52 GLU A CA 2
ATOM 5564 C C B GLU A 1 55 ? 29.969 7.728 146.554 0.50 31.41 52 GLU A C 2
ATOM 5565 O O B GLU A 1 55 ? 31.057 7.769 147.110 0.50 31.92 52 GLU A O 2
ATOM 5571 N N B GLU A 1 56 ? 29.726 8.342 145.414 0.50 31.75 53 GLU A N 2
ATOM 5572 C CA B GLU A 1 56 ? 30.729 9.136 144.730 0.50 33.55 53 GLU A CA 2
ATOM 5573 C C B GLU A 1 56 ? 31.264 10.263 145.620 0.50 33.00 53 GLU A C 2
ATOM 5574 O O B GLU A 1 56 ? 32.455 10.529 145.658 0.50 32.87 53 GLU A O 2
ATOM 5580 N N B CYS A 1 57 ? 30.342 10.895 146.337 0.50 33.48 54 CYS A N 2
ATOM 5581 C CA B CYS A 1 57 ? 30.573 12.019 147.207 0.50 32.37 54 CYS A CA 2
ATOM 5582 C C B CYS A 1 57 ? 31.299 11.589 148.488 0.50 31.20 54 CYS A C 2
ATOM 5583 O O B CYS A 1 57 ? 32.337 12.184 148.854 0.50 31.45 54 CYS A O 2
ATOM 5586 N N B ALA A 1 58 ? 30.781 10.553 149.153 0.50 28.94 55 ALA A N 2
ATOM 5587 C CA B ALA A 1 58 ? 31.475 9.873 150.271 0.50 27.35 55 ALA A CA 2
ATOM 5588 C C B ALA A 1 58 ? 32.946 9.587 149.991 0.50 26.64 55 ALA A C 2
ATOM 5589 O O B ALA A 1 58 ? 33.802 9.772 150.862 0.50 26.29 55 ALA A O 2
ATOM 5591 N N B GLN A 1 59 ? 33.210 9.093 148.788 0.50 26.23 56 GLN A N 2
ATOM 5592 C CA B GLN A 1 59 ? 34.547 8.807 148.300 0.50 26.82 56 GLN A CA 2
ATOM 5593 C C B GLN A 1 59 ? 35.375 10.065 148.123 0.50 26.67 56 GLN A C 2
ATOM 5594 O O B GLN A 1 59 ? 36.534 10.087 148.489 0.50 27.45 56 GLN A O 2
ATOM 5600 N N B ASP A 1 60 ? 34.772 11.107 147.569 0.50 26.69 57 ASP A N 2
ATOM 5601 C CA B ASP A 1 60 ? 35.418 12.407 147.434 0.50 27.18 57 ASP A CA 2
ATOM 5602 C C B ASP A 1 60 ? 35.659 13.067 148.774 0.50 26.13 57 ASP A C 2
ATOM 5603 O O B ASP A 1 60 ? 36.685 13.712 148.962 0.50 25.93 57 ASP A O 2
ATOM 5608 N N B VAL A 1 61 ? 34.706 12.933 149.687 0.50 26.01 58 VAL A N 2
ATOM 5609 C CA B VAL A 1 61 ? 34.867 13.444 151.065 0.50 26.11 58 VAL A CA 2
ATOM 5610 C C B VAL A 1 61 ? 36.121 12.851 151.727 0.50 26.51 58 VAL A C 2
ATOM 5611 O O B VAL A 1 61 ? 36.981 13.568 152.254 0.50 26.86 58 VAL A O 2
ATOM 5615 N N B MET A 1 62 ? 36.234 11.538 151.646 0.50 26.43 59 MET A N 2
ATOM 5616 C CA B MET A 1 62 ? 37.312 10.815 152.282 0.50 26.33 59 MET A CA 2
ATOM 5617 C C B MET A 1 62 ? 38.643 11.104 151.644 0.50 26.08 59 MET A C 2
ATOM 5618 O O B MET A 1 62 ? 39.673 10.998 152.318 0.50 25.66 59 MET A O 2
ATOM 5623 N N B ALA A 1 63 ? 38.624 11.462 150.353 0.50 26.26 60 ALA A N 2
ATOM 5624 C CA B ALA A 1 63 ? 39.828 11.906 149.622 0.50 26.72 60 ALA A CA 2
ATOM 5625 C C B ALA A 1 63 ? 40.286 13.292 150.065 0.50 27.27 60 ALA A C 2
ATOM 5626 O O B ALA A 1 63 ? 41.470 13.578 150.085 0.50 28.16 60 ALA A O 2
ATOM 5628 N N B THR A 1 64 ? 39.332 14.163 150.378 0.50 28.01 61 THR A N 2
ATOM 5629 C CA B THR A 1 64 ? 39.622 15.481 150.932 0.50 28.63 61 THR A CA 2
ATOM 5630 C C B THR A 1 64 ? 40.200 15.369 152.351 0.50 27.82 61 THR A C 2
ATOM 5631 O O B THR A 1 64 ? 41.026 16.166 152.759 0.50 27.68 61 THR A O 2
ATOM 5635 N N B VAL A 1 65 ? 39.774 14.341 153.070 0.50 27.02 62 VAL A N 2
ATOM 5636 C CA B VAL A 1 65 ? 40.125 14.126 154.452 0.50 26.29 62 VAL A CA 2
ATOM 5637 C C B VAL A 1 65 ? 41.614 13.852 154.502 0.50 26.32 62 VAL A C 2
ATOM 5638 O O B VAL A 1 65 ? 42.298 14.285 155.409 0.50 26.87 62 VAL A O 2
ATOM 5642 N N B TRP A 1 66 ? 42.098 13.099 153.527 0.50 25.38 63 TRP A N 2
ATOM 5643 C CA B TRP A 1 66 ? 43.481 12.795 153.406 0.50 24.54 63 TRP A CA 2
ATOM 5644 C C B TRP A 1 66 ? 44.306 14.015 152.923 0.50 25.53 63 TRP A C 2
ATOM 5645 O O B TRP A 1 66 ? 45.410 14.252 153.422 0.50 26.12 63 TRP A O 2
ATOM 5656 N N B GLN A 1 67 ? 43.792 14.733 151.926 0.50 25.48 64 GLN A N 2
ATOM 5657 C CA B GLN A 1 67 ? 44.431 15.915 151.360 0.50 26.27 64 GLN A CA 2
ATOM 5658 C C B GLN A 1 67 ? 44.557 17.094 152.340 0.50 26.31 64 GLN A C 2
ATOM 5659 O O B GLN A 1 67 ? 45.634 17.724 152.466 0.50 25.75 64 GLN A O 2
ATOM 5665 N N B LYS A 1 68 ? 43.436 17.404 152.995 0.50 25.87 65 LYS A N 2
ATOM 5666 C CA B LYS A 1 68 ? 43.334 18.517 153.919 0.50 26.39 65 LYS A CA 2
ATOM 5667 C C B LYS A 1 68 ? 43.489 18.107 155.366 0.50 26.62 65 LYS A C 2
ATOM 5668 O O B LYS A 1 68 ? 43.174 18.879 156.249 0.50 28.47 65 LYS A O 2
ATOM 5674 N N B ALA A 1 69 ? 43.986 16.916 155.632 0.50 26.45 66 ALA A N 2
ATOM 5675 C CA B ALA A 1 69 ? 44.112 16.456 157.007 0.50 27.70 66 ALA A CA 2
ATOM 5676 C C B ALA A 1 69 ? 44.758 17.484 157.944 0.50 28.78 66 ALA A C 2
ATOM 5677 O O B ALA A 1 69 ? 44.587 17.422 159.160 0.50 29.73 66 ALA A O 2
ATOM 5679 N N B HIS A 1 70 ? 45.552 18.391 157.372 0.50 29.73 67 HIS A N 2
ATOM 5680 C CA B HIS A 1 70 ? 46.236 19.426 158.139 0.50 30.04 67 HIS A CA 2
ATOM 5681 C C B HIS A 1 70 ? 45.219 20.389 158.739 0.50 29.60 67 HIS A C 2
ATOM 5682 O O B HIS A 1 70 ? 45.359 20.771 159.885 0.50 30.50 67 HIS A O 2
ATOM 5689 N N B LEU A 1 71 ? 44.189 20.728 157.969 0.50 29.12 68 LEU A N 2
ATOM 5690 C CA B LEU A 1 71 ? 43.096 21.612 158.397 0.50 28.68 68 LEU A CA 2
ATOM 5691 C C B LEU A 1 71 ? 42.321 21.115 159.608 0.50 27.92 68 LEU A C 2
ATOM 5692 O O B LEU A 1 71 ? 41.625 21.912 160.227 0.50 28.43 68 LEU A O 2
ATOM 5697 N N B PHE A 1 72 ? 42.430 19.830 159.955 0.50 26.71 69 PHE A N 2
ATOM 5698 C CA B PHE A 1 72 ? 41.657 19.300 161.075 0.50 25.83 69 PHE A CA 2
ATOM 5699 C C B PHE A 1 72 ? 42.229 19.675 162.441 0.50 25.72 69 PHE A C 2
ATOM 5700 O O B PHE A 1 72 ? 43.355 19.330 162.740 0.50 26.57 69 PHE A O 2
ATOM 5708 N N B ASP A 1 73 ? 41.411 20.326 163.270 0.50 26.01 70 ASP A N 2
ATOM 5709 C CA B ASP A 1 73 ? 41.800 20.833 164.602 0.50 25.86 70 ASP A CA 2
ATOM 5710 C C B ASP A 1 73 ? 40.886 20.236 165.658 0.50 25.47 70 ASP A C 2
ATOM 5711 O O B ASP A 1 73 ? 39.757 20.690 165.790 0.50 26.61 70 ASP A O 2
ATOM 5716 N N B PRO A 1 74 ? 41.361 19.233 166.427 0.50 24.91 71 PRO A N 2
ATOM 5717 C CA B PRO A 1 74 ? 40.502 18.615 167.421 0.50 24.30 71 PRO A CA 2
ATOM 5718 C C B PRO A 1 74 ? 40.249 19.424 168.692 0.50 24.18 71 PRO A C 2
ATOM 5719 O O B PRO A 1 74 ? 39.606 18.920 169.604 0.50 24.21 71 PRO A O 2
ATOM 5723 N N B SER A 1 75 ? 40.750 20.650 168.769 0.50 24.01 72 SER A N 2
ATOM 5724 C CA B SER A 1 75 ? 40.354 21.539 169.859 0.50 24.31 72 SER A CA 2
ATOM 5725 C C B SER A 1 75 ? 39.063 22.304 169.474 0.50 24.92 72 SER A C 2
ATOM 5726 O O B SER A 1 75 ? 38.516 23.054 170.277 0.50 25.78 72 SER A O 2
ATOM 5729 N N B ARG A 1 76 ? 38.604 22.114 168.239 0.50 24.54 73 ARG A N 2
ATOM 5730 C CA B ARG A 1 76 ? 37.486 22.829 167.723 0.50 25.20 73 ARG A CA 2
ATOM 5731 C C B ARG A 1 76 ? 36.408 21.894 167.186 0.50 25.73 73 ARG A C 2
ATOM 5732 O O B ARG A 1 76 ? 35.250 22.326 167.058 0.50 25.52 73 ARG A O 2
ATOM 5740 N N B ALA A 1 77 ? 36.765 20.635 166.880 0.50 25.12 74 ALA A N 2
ATOM 5741 C CA B ALA A 1 77 ? 35.794 19.701 166.301 0.50 25.85 74 ALA A CA 2
ATOM 5742 C C B ALA A 1 77 ? 36.130 18.274 166.631 0.50 26.34 74 ALA A C 2
ATOM 5743 O O B ALA A 1 77 ? 37.264 17.985 166.957 0.50 27.20 74 ALA A O 2
ATOM 5745 N N B SER A 1 78 ? 35.134 17.387 166.548 0.50 26.69 75 SER A N 2
ATOM 5746 C CA B SER A 1 78 ? 35.379 15.958 166.459 0.50 26.64 75 SER A CA 2
ATOM 5747 C C B SER A 1 78 ? 35.670 15.653 165.008 0.50 26.37 75 SER A C 2
ATOM 5748 O O B SER A 1 78 ? 35.507 16.518 164.155 0.50 27.21 75 SER A O 2
ATOM 5751 N N B VAL A 1 79 ? 36.150 14.439 164.730 0.50 26.33 76 VAL A N 2
ATOM 5752 C CA B VAL A 1 79 ? 36.380 13.971 163.358 0.50 24.74 76 VAL A CA 2
ATOM 5753 C C B VAL A 1 79 ? 35.085 13.925 162.571 0.50 25.08 76 VAL A C 2
ATOM 5754 O O B VAL A 1 79 ? 34.997 14.568 161.507 0.50 25.30 76 VAL A O 2
ATOM 5758 N N B ALA A 1 80 ? 34.086 13.205 163.109 0.50 24.15 77 ALA A N 2
ATOM 5759 C CA B ALA A 1 80 ? 32.709 13.200 162.590 0.50 24.91 77 ALA A CA 2
ATOM 5760 C C B ALA A 1 80 ? 32.210 14.599 162.166 0.50 25.14 77 ALA A C 2
ATOM 5761 O O B ALA A 1 80 ? 31.683 14.774 161.090 0.50 26.05 77 ALA A O 2
ATOM 5763 N N B THR A 1 81 ? 32.409 15.596 163.012 0.50 25.59 78 THR A N 2
ATOM 5764 C CA B THR A 1 81 ? 32.017 16.951 162.668 0.50 25.29 78 THR A CA 2
ATOM 5765 C C B THR A 1 81 ? 32.763 17.532 161.499 0.50 26.14 78 THR A C 2
ATOM 5766 O O B THR A 1 81 ? 32.177 18.191 160.651 0.50 26.55 78 THR A O 2
ATOM 5770 N N B TRP A 1 82 ? 34.073 17.353 161.490 0.50 27.71 79 TRP A N 2
ATOM 5771 C CA B TRP A 1 82 ? 34.887 17.932 160.429 0.50 27.65 79 TRP A CA 2
ATOM 5772 C C B TRP A 1 82 ? 34.501 17.204 159.153 0.50 28.15 79 TRP A C 2
ATOM 5773 O O B TRP A 1 82 ? 34.181 17.816 158.146 0.50 29.63 79 TRP A O 2
ATOM 5784 N N B ILE A 1 83 ? 34.447 15.887 159.210 0.50 28.56 80 ILE A N 2
ATOM 5785 C CA B ILE A 1 83 ? 34.068 15.113 158.025 0.50 27.71 80 ILE A CA 2
ATOM 5786 C C B ILE A 1 83 ? 32.713 15.590 157.449 0.50 27.47 80 ILE A C 2
ATOM 5787 O O B ILE A 1 83 ? 32.635 15.967 156.279 0.50 28.20 80 ILE A O 2
ATOM 5792 N N B PHE A 1 84 ? 31.685 15.619 158.295 0.50 27.03 81 PHE A N 2
ATOM 5793 C CA B PHE A 1 84 ? 30.413 16.303 158.019 0.50 26.06 81 PHE A CA 2
ATOM 5794 C C B PHE A 1 84 ? 30.547 17.655 157.331 0.50 25.35 81 PHE A C 2
ATOM 5795 O O B PHE A 1 84 ? 30.059 17.860 156.265 0.50 27.67 81 PHE A O 2
ATOM 5803 N N B THR A 1 85 ? 31.152 18.612 157.969 0.50 25.80 82 THR A N 2
ATOM 5804 C CA B THR A 1 85 ? 31.598 19.862 157.338 0.50 25.94 82 THR A CA 2
ATOM 5805 C C B THR A 1 85 ? 31.988 19.735 155.827 0.50 26.14 82 THR A C 2
ATOM 5806 O O B THR A 1 85 ? 31.399 20.397 154.930 0.50 25.70 82 THR A O 2
ATOM 5810 N N B ILE A 1 86 ? 32.950 18.856 155.541 0.50 26.33 83 ILE A N 2
ATOM 5811 C CA B ILE A 1 86 ? 33.355 18.512 154.156 0.50 26.21 83 ILE A CA 2
ATOM 5812 C C B ILE A 1 86 ? 32.146 17.994 153.369 0.50 26.74 83 ILE A C 2
ATOM 5813 O O B ILE A 1 86 ? 31.928 18.416 152.239 0.50 27.45 83 ILE A O 2
ATOM 5818 N N B ALA A 1 87 ? 31.339 17.114 153.970 0.50 26.98 84 ALA A N 2
ATOM 5819 C CA B ALA A 1 87 ? 30.137 16.545 153.274 0.50 26.79 84 ALA A CA 2
ATOM 5820 C C B ALA A 1 87 ? 29.093 17.578 152.953 0.50 26.56 84 ALA A C 2
ATOM 5821 O O B ALA A 1 87 ? 28.568 17.581 151.835 0.50 28.21 84 ALA A O 2
ATOM 5823 N N B ARG A 1 88 ? 28.768 18.442 153.914 0.50 25.98 85 ARG A N 2
ATOM 5824 C CA B ARG A 1 88 ? 27.763 19.497 153.706 0.50 25.10 85 ARG A CA 2
ATOM 5825 C C B ARG A 1 88 ? 28.127 20.689 152.770 0.50 25.53 85 ARG A C 2
ATOM 5826 O O B ARG A 1 88 ? 27.214 21.387 152.226 0.50 26.21 85 ARG A O 2
ATOM 5834 N N B ASN A 1 89 ? 29.426 20.930 152.603 0.50 24.52 86 ASN A N 2
ATOM 5835 C CA B ASN A 1 89 ? 29.968 22.024 151.804 0.50 23.68 86 ASN A CA 2
ATOM 5836 C C B ASN A 1 89 ? 30.178 21.629 150.361 0.50 23.53 86 ASN A C 2
ATOM 5837 O O B ASN A 1 89 ? 30.676 22.408 149.556 0.50 22.91 86 ASN A O 2
ATOM 5842 N N B ARG A 1 90 ? 29.833 20.403 150.028 0.50 23.89 87 ARG A N 2
ATOM 5843 C CA B ARG A 1 90 ? 29.799 20.017 148.646 0.50 24.44 87 ARG A CA 2
ATOM 5844 C C B ARG A 1 90 ? 28.897 20.971 147.871 0.50 25.01 87 ARG A C 2
ATOM 5845 O O B ARG A 1 90 ? 28.073 21.680 148.470 0.50 24.75 87 ARG A O 2
ATOM 5853 N N B ARG A 1 91 ? 29.035 20.958 146.536 0.50 25.14 88 ARG A N 2
ATOM 5854 C CA B ARG A 1 91 ? 28.098 21.645 145.670 0.50 24.95 88 ARG A CA 2
ATOM 5855 C C B ARG A 1 91 ? 26.739 20.926 145.637 0.50 24.43 88 ARG A C 2
ATOM 5856 O O B ARG A 1 91 ? 26.654 19.759 145.285 0.50 24.02 88 ARG A O 2
ATOM 5864 N N B ILE A 1 92 ? 25.695 21.644 146.028 0.50 24.44 89 ILE A N 2
ATOM 5865 C CA B ILE A 1 92 ? 24.328 21.314 145.663 0.50 24.29 89 ILE A CA 2
ATOM 5866 C C B ILE A 1 92 ? 24.003 22.297 144.552 0.50 24.55 89 ILE A C 2
ATOM 5867 O O B ILE A 1 92 ? 23.922 23.512 144.780 0.50 24.51 89 ILE A O 2
ATOM 5872 N N B ASP A 1 93 ? 23.852 21.753 143.344 0.50 24.73 90 ASP A N 2
ATOM 5873 C CA B ASP A 1 93 ? 23.824 22.513 142.097 0.50 24.94 90 ASP A CA 2
ATOM 5874 C C B ASP A 1 93 ? 22.789 23.656 142.067 0.50 25.32 90 ASP A C 2
ATOM 5875 O O B ASP A 1 93 ? 23.086 24.758 141.604 0.50 25.34 90 ASP A O 2
ATOM 5880 N N B GLY A 1 94 ? 21.574 23.389 142.545 0.50 25.72 91 GLY A N 2
ATOM 5881 C CA B GLY A 1 94 ? 20.514 24.400 142.552 0.50 25.22 91 GLY A CA 2
ATOM 5882 C C B GLY A 1 94 ? 20.738 25.510 143.571 0.50 25.50 91 GLY A C 2
ATOM 5883 O O B GLY A 1 94 ? 20.053 26.523 143.546 0.50 25.70 91 GLY A O 2
ATOM 5884 N N B LEU A 1 95 ? 21.696 25.315 144.475 0.50 25.66 92 LEU A N 2
ATOM 5885 C CA B LEU A 1 95 ? 21.982 26.280 145.546 0.50 26.10 92 LEU A CA 2
ATOM 5886 C C B LEU A 1 95 ? 23.243 27.114 145.300 0.50 26.00 92 LEU A C 2
ATOM 5887 O O B LEU A 1 95 ? 23.377 28.220 145.846 0.50 26.76 92 LEU A O 2
ATOM 5892 N N B ARG A 1 96 ? 24.159 26.573 144.496 0.50 25.20 93 ARG A N 2
ATOM 5893 C CA B ARG A 1 96 ? 25.503 27.134 144.354 0.50 24.57 93 ARG A CA 2
ATOM 5894 C C B ARG A 1 96 ? 26.264 26.580 143.152 0.50 24.11 93 ARG A C 2
ATOM 5895 O O B ARG A 1 96 ? 25.969 25.491 142.700 0.50 23.84 93 ARG A O 2
ATOM 5903 N N B LYS A 1 97 ? 27.236 27.360 142.667 0.50 24.61 94 LYS A N 2
ATOM 5904 C CA B LYS A 1 97 ? 28.098 27.050 141.512 0.50 25.15 94 LYS A CA 2
ATOM 5905 C C B LYS A 1 97 ? 29.327 26.203 141.861 0.50 25.56 94 LYS A C 2
ATOM 5906 O O B LYS A 1 97 ? 30.022 25.699 140.967 0.50 26.13 94 LYS A O 2
ATOM 5912 N N B ASP A 1 98 ? 29.604 26.064 143.151 0.50 25.96 95 ASP A N 2
ATOM 5913 C CA B ASP A 1 98 ? 30.771 25.325 143.618 0.50 26.52 95 ASP A CA 2
ATOM 5914 C C B ASP A 1 98 ? 30.477 24.857 145.043 0.50 26.74 95 ASP A C 2
ATOM 5915 O O B ASP A 1 98 ? 29.312 24.795 145.435 0.50 26.96 95 ASP A O 2
ATOM 5920 N N B ARG A 1 99 ? 31.530 24.532 145.795 0.50 26.00 96 ARG A N 2
ATOM 5921 C CA B ARG A 1 99 ? 31.457 24.213 147.202 0.50 26.44 96 ARG A CA 2
ATOM 5922 C C B ARG A 1 99 ? 30.952 25.394 148.005 0.50 26.36 96 ARG A C 2
ATOM 5923 O O B ARG A 1 99 ? 31.213 26.533 147.640 0.50 26.99 96 ARG A O 2
ATOM 5931 N N B GLN A 1 100 ? 30.277 25.127 149.120 0.50 26.48 97 GLN A N 2
ATOM 5932 C CA B GLN A 1 100 ? 29.723 26.187 149.919 0.50 26.79 97 GLN A CA 2
ATOM 5933 C C B GLN A 1 100 ? 30.841 27.104 150.374 0.50 27.48 97 GLN A C 2
ATOM 5934 O O B GLN A 1 100 ? 31.879 26.640 150.862 0.50 27.10 97 GLN A O 2
ATOM 5940 N N B PRO A 1 101 ? 30.650 28.421 150.163 0.50 28.05 98 PRO A N 2
ATOM 5941 C CA B PRO A 1 101 ? 31.577 29.366 150.783 0.50 27.71 98 PRO A CA 2
ATOM 5942 C C B PRO A 1 101 ? 31.838 29.038 152.254 0.50 28.06 98 PRO A C 2
ATOM 5943 O O B PRO A 1 101 ? 30.935 28.981 153.088 0.50 27.50 98 PRO A O 2
ATOM 5947 N N B GLU A 1 102 ? 33.103 28.784 152.541 0.50 28.91 99 GLU A N 2
ATOM 5948 C CA B GLU A 1 102 ? 33.541 28.529 153.891 0.50 29.06 99 GLU A CA 2
ATOM 5949 C C B GLU A 1 102 ? 34.508 29.612 154.311 0.50 28.53 99 GLU A C 2
ATOM 5950 O O B GLU A 1 102 ? 35.198 30.175 153.468 0.50 28.28 99 GLU A O 2
ATOM 5956 N N B PRO A 1 103 ? 34.576 29.894 155.621 0.50 28.60 100 PRO A N 2
ATOM 5957 C CA B PRO A 1 103 ? 35.445 30.948 156.121 0.50 28.72 100 PRO A CA 2
ATOM 5958 C C B PRO A 1 103 ? 36.936 30.628 155.944 0.50 29.78 100 PRO A C 2
ATOM 5959 O O B PRO A 1 103 ? 37.304 29.479 155.642 0.50 29.93 100 PRO A O 2
ATOM 5963 N N B GLU A 1 104 ? 37.765 31.662 156.108 0.50 30.97 101 GLU A N 2
ATOM 5964 C CA B GLU A 1 104 ? 39.231 31.586 156.160 0.50 32.08 101 GLU A CA 2
ATOM 5965 C C B GLU A 1 104 ? 39.728 30.337 156.886 0.50 32.65 101 GLU A C 2
ATOM 5966 O O B GLU A 1 104 ? 39.135 29.895 157.873 0.50 32.90 101 GLU A O 2
ATOM 5972 N N B ASP A 1 105 ? 40.808 29.745 156.405 0.50 33.50 102 ASP A N 2
ATOM 5973 C CA B ASP A 1 105 ? 41.276 28.546 157.075 0.50 34.40 102 ASP A CA 2
ATOM 5974 C C B ASP A 1 105 ? 42.209 28.910 158.203 0.50 34.45 102 ASP A C 2
ATOM 5975 O O B ASP A 1 105 ? 43.217 29.579 158.002 0.50 34.30 102 ASP A O 2
ATOM 5980 N N B LEU A 1 106 ? 41.817 28.505 159.402 0.50 35.21 103 LEU A N 2
ATOM 5981 C CA B LEU A 1 106 ? 42.645 28.650 160.585 0.50 35.99 103 LEU A CA 2
ATOM 5982 C C B LEU A 1 106 ? 43.085 27.252 160.971 0.50 37.00 103 LEU A C 2
ATOM 5983 O O B LEU A 1 106 ? 42.299 26.443 161.442 0.50 37.59 103 LEU A O 2
ATOM 5988 N N B PHE A 1 107 ? 44.342 26.940 160.737 0.50 38.16 104 PHE A N 2
ATOM 5989 C CA B PHE A 1 107 ? 44.823 25.626 161.116 0.50 39.25 104 PHE A CA 2
ATOM 5990 C C B PHE A 1 107 ? 46.068 25.814 161.946 0.50 39.60 104 PHE A C 2
ATOM 5991 O O B PHE A 1 107 ? 46.718 26.863 161.874 0.50 40.05 104 PHE A O 2
ATOM 5999 N N B TRP A 1 108 ? 46.398 24.809 162.747 0.50 40.40 105 TRP A N 2
ATOM 6000 C CA B TRP A 1 108 ? 47.710 24.797 163.390 0.50 40.96 105 TRP A CA 2
ATOM 6001 C C B TRP A 1 108 ? 48.762 24.447 162.350 0.50 41.01 105 TRP A C 2
ATOM 6002 O O B TRP A 1 108 ? 48.596 23.484 161.574 0.50 40.84 105 TRP A O 2
ATOM 6013 N N B GLY A 1 109 ? 49.834 25.241 162.330 0.50 41.42 106 GLY A N 2
ATOM 6014 C CA B GLY A 1 109 ? 50.943 25.040 161.392 0.50 41.46 106 GLY A CA 2
ATOM 6015 C C B GLY A 1 109 ? 51.545 23.659 161.561 0.50 41.90 106 GLY A C 2
ATOM 6016 O O B GLY A 1 109 ? 51.109 22.900 162.438 0.50 41.87 106 GLY A O 2
ATOM 6017 N N B PRO A 1 110 ? 52.596 23.334 160.770 0.50 42.19 107 PRO A N 2
ATOM 6018 C CA B PRO A 1 110 ? 53.139 21.968 160.789 0.50 42.06 107 PRO A CA 2
ATOM 6019 C C B PRO A 1 110 ? 53.854 21.739 162.115 0.50 42.16 107 PRO A C 2
ATOM 6020 O O B PRO A 1 110 ? 54.216 20.605 162.454 0.50 41.94 107 PRO A O 2
ATOM 6024 N N B ASP A 1 111 ? 54.050 22.850 162.826 0.50 42.44 108 ASP A N 2
ATOM 6025 C CA B ASP A 1 111 ? 54.442 22.895 164.229 0.50 42.72 108 ASP A CA 2
ATOM 6026 C C B ASP A 1 111 ? 53.196 22.721 165.125 0.50 43.06 108 ASP A C 2
ATOM 6027 O O B ASP A 1 111 ? 52.452 21.742 164.981 0.50 42.97 108 ASP A O 2
ATOM 6032 N N B SER A 1 112 ? 52.953 23.690 166.007 0.50 43.39 109 SER A N 2
ATOM 6033 C CA B SER A 1 112 ? 52.103 23.484 167.183 0.50 43.62 109 SER A CA 2
ATOM 6034 C C B SER A 1 112 ? 50.874 22.620 166.990 0.50 43.53 109 SER A C 2
ATOM 6035 O O B SER A 1 112 ? 50.043 22.855 166.099 0.50 43.99 109 SER A O 2
ATOM 6038 N N B GLU A 1 113 ? 50.816 21.582 167.822 0.50 43.31 110 GLU A N 2
ATOM 6039 C CA B GLU A 1 113 ? 49.574 20.938 168.236 0.50 43.04 110 GLU A CA 2
ATOM 6040 C C B GLU A 1 113 ? 48.772 22.001 169.038 0.50 42.11 110 GLU A C 2
ATOM 6041 O O B GLU A 1 113 ? 49.383 22.920 169.631 0.50 42.03 110 GLU A O 2
ATOM 6047 N N B PRO A 1 114 ? 47.412 21.933 169.034 0.50 41.31 111 PRO A N 2
ATOM 6048 C CA B PRO A 1 114 ? 46.690 22.641 170.106 0.50 40.51 111 PRO A CA 2
ATOM 6049 C C B PRO A 1 114 ? 47.017 22.065 171.506 0.50 40.04 111 PRO A C 2
ATOM 6050 O O B PRO A 1 114 ? 47.499 20.931 171.599 0.50 40.12 111 PRO A O 2
ATOM 6054 N N B ASP A 1 115 ? 46.784 22.838 172.571 0.50 39.72 112 ASP A N 2
ATOM 6055 C CA B ASP A 1 115 ? 46.973 22.356 173.956 0.50 39.63 112 ASP A CA 2
ATOM 6056 C C B ASP A 1 115 ? 46.152 21.082 174.128 0.50 39.00 112 ASP A C 2
ATOM 6057 O O B ASP A 1 115 ? 44.943 21.102 173.957 0.50 39.37 112 ASP A O 2
ATOM 6062 N N B GLN A 1 116 ? 46.814 19.969 174.418 0.50 38.73 113 GLN A N 2
ATOM 6063 C CA B GLN A 1 116 ? 46.150 18.672 174.524 0.50 38.30 113 GLN A CA 2
ATOM 6064 C C B GLN A 1 116 ? 44.960 18.718 175.481 0.50 37.80 113 GLN A C 2
ATOM 6065 O O B GLN A 1 116 ? 43.994 17.968 175.318 0.50 38.23 113 GLN A O 2
ATOM 6067 N N B ALA A 1 117 ? 45.030 19.616 176.462 0.50 37.09 114 ALA A N 2
ATOM 6068 C CA B ALA A 1 117 ? 43.977 19.764 177.460 0.50 36.50 114 ALA A CA 2
ATOM 6069 C C B ALA A 1 117 ? 42.691 20.276 176.826 0.50 35.98 114 ALA A C 2
ATOM 6070 O O B ALA A 1 117 ? 41.607 19.801 177.167 0.50 36.22 114 ALA A O 2
ATOM 6072 N N B ASP A 1 118 ? 42.819 21.225 175.893 0.50 35.61 115 ASP A N 2
ATOM 6073 C CA B ASP A 1 118 ? 41.702 21.706 175.059 0.50 35.05 115 ASP A CA 2
ATOM 6074 C C B ASP A 1 118 ? 41.115 20.609 174.183 0.50 34.30 115 ASP A C 2
ATOM 6075 O O B ASP A 1 118 ? 39.915 20.394 174.164 0.50 34.18 115 ASP A O 2
ATOM 6080 N N B VAL A 1 119 ? 41.982 19.945 173.429 0.50 33.55 116 VAL A N 2
ATOM 6081 C CA B VAL A 1 119 ? 41.613 18.759 172.654 0.50 32.53 116 VAL A CA 2
ATOM 6082 C C B VAL A 1 119 ? 40.769 17.768 173.498 0.50 32.82 116 VAL A C 2
ATOM 6083 O O B VAL A 1 119 ? 39.649 17.445 173.135 0.50 32.54 116 VAL A O 2
ATOM 6087 N N B TYR A 1 120 ? 41.306 17.315 174.626 0.50 33.37 117 TYR A N 2
ATOM 6088 C CA B TYR A 1 120 ? 40.585 16.416 175.533 0.50 33.75 117 TYR A CA 2
ATOM 6089 C C B TYR A 1 120 ? 39.226 16.980 175.997 0.50 33.92 117 TYR A C 2
ATOM 6090 O O B TYR A 1 120 ? 38.232 16.247 176.020 0.50 34.05 117 TYR A O 2
ATOM 6099 N N B GLU A 1 121 ? 39.188 18.270 176.352 0.50 33.84 118 GLU A N 2
ATOM 6100 C CA B GLU A 1 121 ? 37.951 18.951 176.773 0.50 33.72 118 GLU A CA 2
ATOM 6101 C C B GLU A 1 121 ? 36.982 19.201 175.621 0.50 33.68 118 GLU A C 2
ATOM 6102 O O B GLU A 1 121 ? 35.761 19.271 175.819 0.50 34.03 118 GLU A O 2
ATOM 6108 N N B MET A 1 122 ? 37.526 19.331 174.417 0.50 32.94 119 MET A N 2
ATOM 6109 C CA B MET A 1 122 ? 36.712 19.400 173.226 0.50 32.60 119 MET A CA 2
ATOM 6110 C C B MET A 1 122 ? 36.056 18.062 172.910 0.50 32.62 119 MET A C 2
ATOM 6111 O O B MET A 1 122 ? 34.911 18.007 172.495 0.50 33.75 119 MET A O 2
ATOM 6116 N N B GLN A 1 123 ? 36.761 16.972 173.123 0.50 33.45 120 GLN A N 2
ATOM 6117 C CA B GLN A 1 123 ? 36.223 15.674 172.730 0.50 33.91 120 GLN A CA 2
ATOM 6118 C C B GLN A 1 123 ? 35.213 15.218 173.763 0.50 33.97 120 GLN A C 2
ATOM 6119 O O B GLN A 1 123 ? 34.281 14.489 173.440 0.50 33.96 120 GLN A O 2
ATOM 6125 N N B GLN A 1 124 ? 35.386 15.721 174.991 0.50 34.06 121 GLN A N 2
ATOM 6126 C CA B GLN A 1 124 ? 34.488 15.472 176.119 0.50 33.43 121 GLN A CA 2
ATOM 6127 C C B GLN A 1 124 ? 33.115 16.066 175.921 0.50 32.75 121 GLN A C 2
ATOM 6128 O O B GLN A 1 124 ? 32.101 15.355 175.942 0.50 32.21 121 GLN A O 2
ATOM 6134 N N B GLU A 1 125 ? 33.100 17.382 175.737 0.50 32.23 122 GLU A N 2
ATOM 6135 C CA B GLU A 1 125 ? 31.883 18.135 175.516 0.50 31.56 122 GLU A CA 2
ATOM 6136 C C B GLU A 1 125 ? 31.186 17.570 174.302 0.50 31.77 122 GLU A C 2
ATOM 6137 O O B GLU A 1 125 ? 29.953 17.543 174.201 0.50 32.50 122 GLU A O 2
ATOM 6143 N N B ASN A 1 126 ? 31.994 17.082 173.383 0.50 31.25 123 ASN A N 2
ATOM 6144 C CA B ASN A 1 126 ? 31.492 16.504 172.180 0.50 30.83 123 ASN A CA 2
ATOM 6145 C C B ASN A 1 126 ? 30.811 15.143 172.335 0.50 30.72 123 ASN A C 2
ATOM 6146 O O B ASN A 1 126 ? 29.757 14.899 171.740 0.50 30.67 123 ASN A O 2
ATOM 6151 N N B ALA A 1 127 ? 31.444 14.253 173.100 0.50 30.79 124 ALA A N 2
ATOM 6152 C CA B ALA A 1 127 ? 30.873 12.962 173.470 0.50 30.97 124 ALA A CA 2
ATOM 6153 C C B ALA A 1 127 ? 29.596 13.188 174.263 0.50 31.03 124 ALA A C 2
ATOM 6154 O O B ALA A 1 127 ? 28.606 12.484 174.072 0.50 31.19 124 ALA A O 2
ATOM 6156 N N B ARG A 1 128 ? 29.647 14.184 175.145 0.50 31.05 125 ARG A N 2
ATOM 6157 C CA B ARG A 1 128 ? 28.518 14.639 175.974 0.50 31.09 125 ARG A CA 2
ATOM 6158 C C B ARG A 1 128 ? 27.281 14.909 175.111 0.50 30.60 125 ARG A C 2
ATOM 6159 O O B ARG A 1 128 ? 26.220 14.394 175.399 0.50 30.79 125 ARG A O 2
ATOM 6167 N N B LEU A 1 129 ? 27.449 15.698 174.044 0.50 30.15 126 LEU A N 2
ATOM 6168 C CA B LEU A 1 129 ? 26.373 16.066 173.118 0.50 29.16 126 LEU A CA 2
ATOM 6169 C C B LEU A 1 129 ? 25.923 14.917 172.223 0.50 29.21 126 LEU A C 2
ATOM 6170 O O B LEU A 1 129 ? 24.758 14.846 171.854 0.50 29.17 126 LEU A O 2
ATOM 6175 N N B GLY A 1 130 ? 26.843 14.036 171.848 0.50 29.93 127 GLY A N 2
ATOM 6176 C CA B GLY A 1 130 ? 26.467 12.823 171.126 0.50 30.64 127 GLY A CA 2
ATOM 6177 C C B GLY A 1 130 ? 25.586 11.932 171.990 0.50 31.20 127 GLY A C 2
ATOM 6178 O O B GLY A 1 130 ? 24.612 11.344 171.513 0.50 31.78 127 GLY A O 2
ATOM 6179 N N B ARG A 1 131 ? 25.943 11.856 173.274 0.50 31.07 128 ARG A N 2
ATOM 6180 C CA B ARG A 1 131 ? 25.237 11.088 174.288 0.50 30.49 128 ARG A CA 2
ATOM 6181 C C B ARG A 1 131 ? 23.824 11.645 174.426 0.50 29.83 128 ARG A C 2
ATOM 6182 O O B ARG A 1 131 ? 22.858 10.902 174.609 0.50 29.52 128 ARG A O 2
ATOM 6190 N N B ALA A 1 132 ? 23.743 12.973 174.330 0.50 29.38 129 ALA A N 2
ATOM 6191 C CA B ALA A 1 132 ? 22.511 13.739 174.395 0.50 28.74 129 ALA A CA 2
ATOM 6192 C C B ALA A 1 132 ? 21.618 13.521 173.171 0.50 28.50 129 ALA A C 2
ATOM 6193 O O B ALA A 1 132 ? 20.461 13.163 173.318 0.50 27.55 129 ALA A O 2
ATOM 6195 N N B ILE A 1 133 ? 22.161 13.701 171.963 0.50 29.43 130 ILE A N 2
ATOM 6196 C CA B ILE A 1 133 ? 21.379 13.457 170.724 0.50 30.00 130 ILE A CA 2
ATOM 6197 C C B ILE A 1 133 ? 20.769 12.054 170.734 0.50 30.18 130 ILE A C 2
ATOM 6198 O O B ILE A 1 133 ? 19.596 11.875 170.392 0.50 30.12 130 ILE A O 2
ATOM 6203 N N B ALA A 1 134 ? 21.582 11.075 171.146 0.50 30.58 131 ALA A N 2
ATOM 6204 C CA B ALA A 1 134 ? 21.174 9.674 171.210 0.50 30.82 131 ALA A CA 2
ATOM 6205 C C B ALA A 1 134 ? 19.923 9.469 172.082 0.50 30.96 131 ALA A C 2
ATOM 6206 O O B ALA A 1 134 ? 18.952 8.845 171.634 0.50 31.18 131 ALA A O 2
ATOM 6208 N N B ARG A 1 135 ? 19.936 10.019 173.300 0.50 31.07 132 ARG A N 2
ATOM 6209 C CA B ARG A 1 135 ? 18.818 9.863 174.252 0.50 30.95 132 ARG A CA 2
ATOM 6210 C C B ARG A 1 135 ? 17.605 10.749 173.949 0.50 31.15 132 ARG A C 2
ATOM 6211 O O B ARG A 1 135 ? 16.663 10.795 174.753 0.50 31.49 132 ARG A O 2
ATOM 6219 N N B LEU A 1 136 ? 17.611 11.462 172.822 0.50 31.46 133 LEU A N 2
ATOM 6220 C CA B LEU A 1 136 ? 16.485 12.350 172.505 0.50 32.12 133 LEU A CA 2
ATOM 6221 C C B LEU A 1 136 ? 15.237 11.572 172.073 0.50 32.79 133 LEU A C 2
ATOM 6222 O O B LEU A 1 136 ? 15.324 10.707 171.195 0.50 33.02 133 LEU A O 2
ATOM 6227 N N B PRO A 1 137 ? 14.075 11.876 172.695 0.50 33.43 134 PRO A N 2
ATOM 6228 C CA B PRO A 1 137 ? 12.776 11.489 172.150 0.50 33.82 134 PRO A CA 2
ATOM 6229 C C B PRO A 1 137 ? 12.804 11.589 170.622 0.50 34.37 134 PRO A C 2
ATOM 6230 O O B PRO A 1 137 ? 13.526 12.445 170.071 0.50 34.38 134 PRO A O 2
ATOM 6234 N N B GLU A 1 138 ? 12.058 10.710 169.945 0.50 34.63 135 GLU A N 2
ATOM 6235 C CA B GLU A 1 138 ? 12.233 10.520 168.493 0.50 34.64 135 GLU A CA 2
ATOM 6236 C C B GLU A 1 138 ? 11.605 11.667 167.702 0.50 34.32 135 GLU A C 2
ATOM 6237 O O B GLU A 1 138 ? 12.127 12.061 166.630 0.50 33.37 135 GLU A O 2
ATOM 6239 N N B ALA A 1 139 ? 10.505 12.191 168.258 0.50 33.30 136 ALA A N 2
ATOM 6240 C CA B ALA A 1 139 ? 9.814 13.356 167.720 0.50 33.53 136 ALA A CA 2
ATOM 6241 C C B ALA A 1 139 ? 10.610 14.657 167.861 0.50 33.61 136 ALA A C 2
ATOM 6242 O O B ALA A 1 139 ? 10.305 15.640 167.182 0.50 33.74 136 ALA A O 2
ATOM 6244 N N B GLN A 1 140 ? 11.621 14.660 168.737 0.50 33.88 137 GLN A N 2
ATOM 6245 C CA B GLN A 1 140 ? 12.587 15.773 168.832 0.50 33.71 137 GLN A CA 2
ATOM 6246 C C B GLN A 1 140 ? 13.792 15.554 167.928 0.50 33.88 137 GLN A C 2
ATOM 6247 O O B GLN A 1 140 ? 14.280 16.492 167.288 0.50 34.14 137 GLN A O 2
ATOM 6249 N N B ARG A 1 141 ? 14.285 14.316 167.891 0.50 33.67 138 ARG A N 2
ATOM 6250 C CA B ARG A 1 141 ? 15.335 13.925 166.968 0.50 33.14 138 ARG A CA 2
ATOM 6251 C C B ARG A 1 141 ? 14.924 14.094 165.495 0.50 33.04 138 ARG A C 2
ATOM 6252 O O B ARG A 1 141 ? 15.759 14.071 164.614 0.50 33.83 138 ARG A O 2
ATOM 6260 N N B ALA A 1 142 ? 13.642 14.282 165.234 0.50 33.27 139 ALA A N 2
ATOM 6261 C CA B ALA A 1 142 ? 13.141 14.445 163.870 0.50 33.11 139 ALA A CA 2
ATOM 6262 C C B ALA A 1 142 ? 13.109 15.916 163.443 0.50 32.97 139 ALA A C 2
ATOM 6263 O O B ALA A 1 142 ? 13.183 16.228 162.249 0.50 32.83 139 ALA A O 2
ATOM 6265 N N B LEU A 1 143 ? 12.981 16.803 164.433 0.50 32.80 140 LEU A N 2
ATOM 6266 C CA B LEU A 1 143 ? 13.115 18.251 164.247 0.50 32.19 140 LEU A CA 2
ATOM 6267 C C B LEU A 1 143 ? 14.543 18.636 163.886 0.50 31.60 140 LEU A C 2
ATOM 6268 O O B LEU A 1 143 ? 14.763 19.548 163.095 0.50 32.13 140 LEU A O 2
ATOM 6270 N N B ILE A 1 144 ? 15.500 17.936 164.491 0.50 30.93 141 ILE A N 2
ATOM 6271 C CA B ILE A 1 144 ? 16.920 18.099 164.221 0.50 29.64 141 ILE A CA 2
ATOM 6272 C C B ILE A 1 144 ? 17.322 17.497 162.879 0.50 29.17 141 ILE A C 2
ATOM 6273 O O B ILE A 1 144 ? 17.912 18.171 162.066 0.50 29.27 141 ILE A O 2
ATOM 6278 N N B GLU A 1 145 ? 17.017 16.231 162.649 0.50 29.19 142 GLU A N 2
ATOM 6279 C CA B GLU A 1 145 ? 17.232 15.619 161.336 0.50 29.46 142 GLU A CA 2
ATOM 6280 C C B GLU A 1 145 ? 16.672 16.438 160.166 0.50 29.64 142 GLU A C 2
ATOM 6281 O O B GLU A 1 145 ? 17.331 16.546 159.136 0.50 29.58 142 GLU A O 2
ATOM 6287 N N B ARG A 1 146 ? 15.464 16.998 160.306 0.50 29.27 143 ARG A N 2
ATOM 6288 C CA B ARG A 1 146 ? 14.874 17.792 159.219 0.50 29.37 143 ARG A CA 2
ATOM 6289 C C B ARG A 1 146 ? 15.693 19.047 158.909 0.50 29.14 143 ARG A C 2
ATOM 6290 O O B ARG A 1 146 ? 15.860 19.404 157.746 0.50 28.73 143 ARG A O 2
ATOM 6298 N N B ALA A 1 147 ? 16.196 19.705 159.958 0.50 29.45 144 ALA A N 2
ATOM 6299 C CA B ALA A 1 147 ? 17.132 20.836 159.843 0.50 29.61 144 ALA A CA 2
ATOM 6300 C C B ALA A 1 147 ? 18.286 20.505 158.922 0.50 29.77 144 ALA A C 2
ATOM 6301 O O B ALA A 1 147 ? 18.664 21.317 158.068 0.50 29.70 144 ALA A O 2
ATOM 6303 N N B PHE A 1 148 ? 18.842 19.305 159.093 0.50 30.01 145 PHE A N 2
ATOM 6304 C CA B PHE A 1 148 ? 20.014 18.921 158.330 0.50 30.59 145 PHE A CA 2
ATOM 6305 C C B PHE A 1 148 ? 19.730 18.194 157.015 0.50 31.62 145 PHE A C 2
ATOM 6306 O O B PHE A 1 148 ? 20.614 18.089 156.175 0.50 32.56 145 PHE A O 2
ATOM 6314 N N B PHE A 1 149 ? 18.502 17.721 156.802 0.50 32.90 146 PHE A N 2
ATOM 6315 C CA B PHE A 1 149 ? 18.214 16.933 155.582 0.50 33.66 146 PHE A CA 2
ATOM 6316 C C B PHE A 1 149 ? 17.534 17.651 154.385 0.50 33.99 146 PHE A C 2
ATOM 6317 O O B PHE A 1 149 ? 18.007 17.521 153.246 0.50 33.22 146 PHE A O 2
ATOM 6325 N N B GLY A 1 150 ? 16.462 18.407 154.629 0.50 35.10 147 GLY A N 2
ATOM 6326 C CA B GLY A 1 150 ? 15.727 19.026 153.514 0.50 36.45 147 GLY A CA 2
ATOM 6327 C C B GLY A 1 150 ? 14.824 20.219 153.809 0.50 37.42 147 GLY A C 2
ATOM 6328 O O B GLY A 1 150 ? 13.611 20.181 153.516 0.50 37.21 147 GLY A O 2
ATOM 6329 N N B ASP A 1 151 ? 15.404 21.285 154.372 0.50 38.14 148 ASP A N 2
ATOM 6330 C CA B ASP A 1 151 ? 14.607 22.428 154.852 0.50 38.56 148 ASP A CA 2
ATOM 6331 C C B ASP A 1 151 ? 15.333 23.763 154.684 0.50 38.83 148 ASP A C 2
ATOM 6332 O O B ASP A 1 151 ? 16.550 23.842 154.906 0.50 38.94 148 ASP A O 2
ATOM 6334 N N B LEU A 1 152 ? 14.560 24.796 154.321 0.50 38.86 149 LEU A N 2
ATOM 6335 C CA B LEU A 1 152 ? 15.057 26.142 154.022 0.50 38.76 149 LEU A CA 2
ATOM 6336 C C B LEU A 1 152 ? 15.475 26.938 155.270 0.50 39.13 149 LEU A C 2
ATOM 6337 O O B LEU A 1 152 ? 15.466 26.414 156.389 0.50 38.63 149 LEU A O 2
ATOM 6339 N N B THR A 1 153 ? 15.833 28.207 155.045 0.50 39.75 150 THR A N 2
ATOM 6340 C CA B THR A 1 153 ? 16.330 29.137 156.067 0.50 40.23 150 THR A CA 2
ATOM 6341 C C B THR A 1 153 ? 15.359 29.471 157.218 0.50 40.82 150 THR A C 2
ATOM 6342 O O B THR A 1 153 ? 15.800 29.685 158.341 0.50 40.98 150 THR A O 2
ATOM 6344 N N B HIS A 1 154 ? 14.050 29.537 156.945 0.50 41.78 151 HIS A N 2
ATOM 6345 C CA B HIS A 1 154 ? 13.052 29.764 158.008 0.50 42.06 151 HIS A CA 2
ATOM 6346 C C B HIS A 1 154 ? 13.006 28.569 158.996 0.50 42.44 151 HIS A C 2
ATOM 6347 O O B HIS A 1 154 ? 12.036 27.791 159.011 0.50 42.39 151 HIS A O 2
ATOM 6349 N N B ARG A 1 155 ? 14.072 28.451 159.805 0.50 42.48 152 ARG A N 2
ATOM 6350 C CA B ARG A 1 155 ? 14.364 27.274 160.662 0.50 42.82 152 ARG A CA 2
ATOM 6351 C C B ARG A 1 155 ? 15.590 27.499 161.559 0.50 42.68 152 ARG A C 2
ATOM 6352 O O B ARG A 1 155 ? 16.717 27.569 161.061 0.50 43.05 152 ARG A O 2
ATOM 6354 N N B GLU A 1 156 ? 15.359 27.598 162.871 0.50 42.62 153 GLU A N 2
ATOM 6355 C CA B GLU A 1 156 ? 16.420 27.786 163.883 0.50 42.33 153 GLU A CA 2
ATOM 6356 C C B GLU A 1 156 ? 16.484 26.610 164.865 0.50 41.99 153 GLU A C 2
ATOM 6357 O O B GLU A 1 156 ? 15.465 26.195 165.441 0.50 42.08 153 GLU A O 2
ATOM 6363 N N B LEU A 1 157 ? 17.690 26.073 165.044 0.50 41.90 154 LEU A N 2
ATOM 6364 C CA B LEU A 1 157 ? 17.885 24.851 165.833 0.50 41.68 154 LEU A CA 2
ATOM 6365 C C B LEU A 1 157 ? 18.493 25.060 167.238 0.50 41.44 154 LEU A C 2
ATOM 6366 O O B LEU A 1 157 ? 18.145 24.340 168.178 0.50 41.38 154 LEU A O 2
ATOM 6371 N N B ALA A 1 158 ? 19.387 26.038 167.389 0.50 41.10 155 ALA A N 2
ATOM 6372 C CA B ALA A 1 158 ? 19.896 26.396 168.725 0.50 40.82 155 ALA A CA 2
ATOM 6373 C C B ALA A 1 158 ? 18.841 27.117 169.580 0.50 40.66 155 ALA A C 2
ATOM 6374 O O B ALA A 1 158 ? 19.120 27.517 170.720 0.50 40.97 155 ALA A O 2
ATOM 6376 N N B ALA A 1 159 ? 17.635 27.266 169.026 0.50 40.48 156 ALA A N 2
ATOM 6377 C CA B ALA A 1 159 ? 16.569 28.061 169.630 0.50 40.11 156 ALA A CA 2
ATOM 6378 C C B ALA A 1 159 ? 15.246 27.303 169.796 0.50 39.98 156 ALA A C 2
ATOM 6379 O O B ALA A 1 159 ? 14.285 27.843 170.371 0.50 39.72 156 ALA A O 2
ATOM 6381 N N B GLU A 1 160 ? 15.189 26.074 169.277 0.50 39.65 157 GLU A N 2
ATOM 6382 C CA B GLU A 1 160 ? 14.021 25.206 169.484 0.50 39.31 157 GLU A CA 2
ATOM 6383 C C B GLU A 1 160 ? 14.403 23.898 170.189 0.50 38.85 157 GLU A C 2
ATOM 6384 O O B GLU A 1 160 ? 13.560 23.251 170.810 0.50 38.79 157 GLU A O 2
ATOM 6386 N N B THR A 1 161 ? 15.679 23.527 170.095 0.50 38.33 158 THR A N 2
ATOM 6387 C CA B THR A 1 161 ? 16.228 22.407 170.872 0.50 38.06 158 THR A CA 2
ATOM 6388 C C B THR A 1 161 ? 16.827 22.916 172.172 0.50 37.52 158 THR A C 2
ATOM 6389 O O B THR A 1 161 ? 17.130 24.105 172.291 0.50 37.80 158 THR A O 2
ATOM 6393 N N B GLY A 1 162 ? 16.998 22.021 173.141 0.50 36.93 159 GLY A N 2
ATOM 6394 C CA B GLY A 1 162 ? 17.630 22.378 174.406 0.50 36.32 159 GLY A CA 2
ATOM 6395 C C B GLY A 1 162 ? 18.867 21.544 174.659 0.50 36.34 159 GLY A C 2
ATOM 6396 O O B GLY A 1 162 ? 19.039 21.014 175.762 0.50 36.52 159 GLY A O 2
ATOM 6397 N N B LEU A 1 163 ? 19.720 21.447 173.632 0.50 35.81 160 LEU A N 2
ATOM 6398 C CA B LEU A 1 163 ? 20.940 20.645 173.647 0.50 35.80 160 LEU A CA 2
ATOM 6399 C C B LEU A 1 163 ? 22.104 21.458 174.197 0.50 35.30 160 LEU A C 2
ATOM 6400 O O B LEU A 1 163 ? 22.167 22.671 173.963 0.50 35.16 160 LEU A O 2
ATOM 6405 N N B PRO A 1 164 ? 23.036 20.789 174.912 0.50 34.55 161 PRO A N 2
ATOM 6406 C CA B PRO A 1 164 ? 24.162 21.451 175.571 0.50 34.35 161 PRO A CA 2
ATOM 6407 C C B PRO A 1 164 ? 25.208 21.976 174.570 0.50 34.02 161 PRO A C 2
ATOM 6408 O O B PRO A 1 164 ? 26.307 21.432 174.444 0.50 33.76 161 PRO A O 2
ATOM 6412 N N B LEU A 1 165 ? 24.834 23.050 173.882 0.50 34.06 162 LEU A N 2
ATOM 6413 C CA B LEU A 1 165 ? 25.645 23.662 172.844 0.50 33.94 162 LEU A CA 2
ATOM 6414 C C B LEU A 1 165 ? 26.469 24.780 173.437 0.50 33.66 162 LEU A C 2
ATOM 6415 O O B LEU A 1 165 ? 27.315 25.380 172.757 0.50 34.49 162 LEU A O 2
ATOM 6420 N N B GLY A 1 166 ? 26.227 25.032 174.716 0.50 32.75 163 GLY A N 2
ATOM 6421 C CA B GLY A 1 166 ? 26.820 26.140 175.438 0.50 32.11 163 GLY A CA 2
ATOM 6422 C C B GLY A 1 166 ? 28.281 25.972 175.775 0.50 32.03 163 GLY A C 2
ATOM 6423 O O B GLY A 1 166 ? 29.041 26.942 175.697 0.50 31.61 163 GLY A O 2
ATOM 6424 N N B THR A 1 167 ? 28.698 24.765 176.166 0.50 32.07 164 THR A N 2
ATOM 6425 C CA B THR A 1 167 ? 30.112 24.594 176.505 0.50 31.66 164 THR A CA 2
ATOM 6426 C C B THR A 1 167 ? 30.924 24.354 175.244 0.50 31.74 164 THR A C 2
ATOM 6427 O O B THR A 1 167 ? 32.038 24.841 175.151 0.50 31.81 164 THR A O 2
ATOM 6431 N N B ILE A 1 168 ? 30.352 23.678 174.251 0.50 32.14 165 ILE A N 2
ATOM 6432 C CA B ILE A 1 168 ? 31.063 23.502 172.974 0.50 32.37 165 ILE A CA 2
ATOM 6433 C C B ILE A 1 168 ? 31.436 24.848 172.344 0.50 32.00 165 ILE A C 2
ATOM 6434 O O B ILE A 1 168 ? 32.566 25.032 171.861 0.50 33.06 165 ILE A O 2
ATOM 6439 N N B LYS A 1 169 ? 30.496 25.784 172.392 0.50 30.95 166 LYS A N 2
ATOM 6440 C CA B LYS A 1 169 ? 30.695 27.140 171.911 0.50 29.67 166 LYS A CA 2
ATOM 6441 C C B LYS A 1 169 ? 31.882 27.813 172.565 0.50 28.47 166 LYS A C 2
ATOM 6442 O O B LYS A 1 169 ? 32.765 28.317 171.881 0.50 27.06 166 LYS A O 2
ATOM 6448 N N B SER A 1 170 ? 31.879 27.843 173.897 0.50 28.42 167 SER A N 2
ATOM 6449 C CA B SER A 1 170 ? 32.955 28.486 174.627 0.50 28.29 167 SER A CA 2
ATOM 6450 C C B SER A 1 170 ? 34.260 27.744 174.454 0.50 28.44 167 SER A C 2
ATOM 6451 O O B SER A 1 170 ? 35.304 28.374 174.301 0.50 28.99 167 SER A O 2
ATOM 6454 N N B ARG A 1 171 ? 34.201 26.416 174.470 0.50 27.96 168 ARG A N 2
ATOM 6455 C CA B ARG A 1 171 ? 35.323 25.613 174.048 0.50 27.43 168 ARG A CA 2
ATOM 6456 C C B ARG A 1 171 ? 35.877 26.095 172.717 0.50 27.44 168 ARG A C 2
ATOM 6457 O O B ARG A 1 171 ? 37.082 26.251 172.598 0.50 27.29 168 ARG A O 2
ATOM 6465 N N B ILE A 1 172 ? 35.014 26.354 171.726 0.50 27.66 169 ILE A N 2
ATOM 6466 C CA B ILE A 1 172 ? 35.508 26.799 170.416 0.50 27.77 169 ILE A CA 2
ATOM 6467 C C B ILE A 1 172 ? 36.070 28.207 170.457 0.50 28.00 169 ILE A C 2
ATOM 6468 O O B ILE A 1 172 ? 37.109 28.471 169.834 0.50 28.34 169 ILE A O 2
ATOM 6473 N N B ARG A 1 173 ? 35.419 29.089 171.226 0.50 27.27 170 ARG A N 2
ATOM 6474 C CA B ARG A 1 173 ? 35.830 30.492 171.355 0.50 26.51 170 ARG A CA 2
ATOM 6475 C C B ARG A 1 173 ? 37.209 30.523 171.989 0.50 25.84 170 ARG A C 2
ATOM 6476 O O B ARG A 1 173 ? 38.101 31.271 171.576 0.50 25.91 170 ARG A O 2
ATOM 6484 N N B LEU A 1 174 ? 37.380 29.679 172.992 0.50 25.46 171 LEU A N 2
ATOM 6485 C CA B LEU A 1 174 ? 38.616 29.639 173.764 0.50 24.63 171 LEU A CA 2
ATOM 6486 C C B LEU A 1 174 ? 39.741 29.013 172.973 0.50 24.88 171 LEU A C 2
ATOM 6487 O O B LEU A 1 174 ? 40.828 29.548 172.957 0.50 25.88 171 LEU A O 2
ATOM 6492 N N B ALA A 1 175 ? 39.461 27.898 172.308 0.50 25.29 172 ALA A N 2
ATOM 6493 C CA B ALA A 1 175 ? 40.318 27.321 171.267 0.50 25.33 172 ALA A CA 2
ATOM 6494 C C B ALA A 1 175 ? 40.766 28.307 170.166 0.50 25.81 172 ALA A C 2
ATOM 6495 O O B ALA A 1 175 ? 41.928 28.290 169.727 0.50 26.18 172 ALA A O 2
ATOM 6497 N N B LEU A 1 176 ? 39.853 29.145 169.697 0.50 25.92 173 LEU A N 2
ATOM 6498 C CA B LEU A 1 176 ? 40.175 30.060 168.607 0.50 26.18 173 LEU A CA 2
ATOM 6499 C C B LEU A 1 176 ? 41.079 31.145 169.095 0.50 26.97 173 LEU A C 2
ATOM 6500 O O B LEU A 1 176 ? 41.907 31.640 168.331 0.50 27.68 173 LEU A O 2
ATOM 6505 N N B ASP A 1 177 ? 40.902 31.534 170.356 0.50 27.28 174 ASP A N 2
ATOM 6506 C CA B ASP A 1 177 ? 41.701 32.593 170.932 0.50 28.10 174 ASP A CA 2
ATOM 6507 C C B ASP A 1 177 ? 43.142 32.154 171.055 0.50 28.38 174 ASP A C 2
ATOM 6508 O O B ASP A 1 177 ? 44.050 32.912 170.725 0.50 28.86 174 ASP A O 2
ATOM 6513 N N B ARG A 1 178 ? 43.335 30.934 171.551 0.50 28.67 175 ARG A N 2
ATOM 6514 C CA B ARG A 1 178 ? 44.651 30.320 171.665 0.50 29.64 175 ARG A CA 2
ATOM 6515 C C B ARG A 1 178 ? 45.339 30.273 170.309 0.50 30.12 175 ARG A C 2
ATOM 6516 O O B ARG A 1 178 ? 46.500 30.677 170.182 0.50 30.06 175 ARG A O 2
ATOM 6524 N N B LEU A 1 179 ? 44.604 29.795 169.304 0.50 30.48 176 LEU A N 2
ATOM 6525 C CA B LEU A 1 179 ? 45.039 29.822 167.920 0.50 30.95 176 LEU A CA 2
ATOM 6526 C C B LEU A 1 179 ? 45.535 31.205 167.461 0.50 31.48 176 LEU A C 2
ATOM 6527 O O B LEU A 1 179 ? 46.625 31.317 166.895 0.50 31.48 176 LEU A O 2
ATOM 6532 N N B ARG A 1 180 ? 44.754 32.251 167.727 0.50 31.92 177 ARG A N 2
ATOM 6533 C CA B ARG A 1 180 ? 45.138 33.616 167.363 0.50 32.71 177 ARG A CA 2
ATOM 6534 C C B ARG A 1 180 ? 46.363 34.118 168.133 0.50 33.91 177 ARG A C 2
ATOM 6535 O O B ARG A 1 180 ? 47.196 34.815 167.554 0.50 33.79 177 ARG A O 2
ATOM 6543 N N B GLN A 1 181 ? 46.454 33.800 169.428 0.50 35.30 178 GLN A N 2
ATOM 6544 C CA B GLN A 1 181 ? 47.630 34.156 170.233 0.50 37.42 178 GLN A CA 2
ATOM 6545 C C B GLN A 1 181 ? 48.909 33.541 169.644 0.50 38.33 178 GLN A C 2
ATOM 6546 O O B GLN A 1 181 ? 49.926 34.216 169.504 0.50 38.49 178 GLN A O 2
ATOM 6552 N N B HIS A 1 182 ? 48.828 32.257 169.290 0.50 39.87 179 HIS A N 2
ATOM 6553 C CA B HIS A 1 182 ? 49.917 31.515 168.657 0.50 41.27 179 HIS A CA 2
ATOM 6554 C C B HIS A 1 182 ? 50.313 32.104 167.296 0.50 42.09 179 HIS A C 2
ATOM 6555 O O B HIS A 1 182 ? 51.490 32.402 167.048 0.50 42.62 179 HIS A O 2
ATOM 6562 N N B MET A 1 183 ? 49.291 32.337 166.464 0.50 43.41 180 MET A N 2
ATOM 6563 C CA B MET A 1 183 ? 49.460 32.571 165.030 0.50 44.56 180 MET A CA 2
ATOM 6564 C C B MET A 1 183 ? 49.459 34.079 164.702 0.50 44.53 180 MET A C 2
ATOM 6565 O O B MET A 1 183 ? 48.415 34.698 164.467 0.50 44.82 180 MET A O 2
ATOM 6570 N N B THR B 2 2 ? 35.072 46.471 168.659 0.50 27.98 2 THR B N 2
ATOM 6571 C CA B THR B 2 2 ? 34.205 45.255 168.827 0.50 27.98 2 THR B CA 2
ATOM 6572 C C B THR B 2 2 ? 33.304 45.007 167.613 0.50 27.20 2 THR B C 2
ATOM 6573 O O B THR B 2 2 ? 33.099 45.910 166.804 0.50 27.34 2 THR B O 2
ATOM 6577 N N B ILE B 2 3 ? 32.799 43.775 167.495 0.50 26.48 3 ILE B N 2
ATOM 6578 C CA B ILE B 2 3 ? 31.677 43.411 166.605 0.50 25.33 3 ILE B CA 2
ATOM 6579 C C B ILE B 2 3 ? 30.441 43.138 167.479 0.50 25.03 3 ILE B C 2
ATOM 6580 O O B ILE B 2 3 ? 30.500 42.325 168.406 0.50 24.97 3 ILE B O 2
ATOM 6585 N N B ARG B 2 4 ? 29.324 43.799 167.186 0.50 24.45 4 ARG B N 2
ATOM 6586 C CA B ARG B 2 4 ? 28.130 43.637 168.004 0.50 24.03 4 ARG B CA 2
ATOM 6587 C C B ARG B 2 4 ? 26.958 43.100 167.212 0.50 23.79 4 ARG B C 2
ATOM 6588 O O B ARG B 2 4 ? 25.943 42.712 167.783 0.50 23.75 4 ARG B O 2
ATOM 6590 N N B HIS B 2 5 ? 27.100 43.063 165.896 0.50 23.48 5 HIS B N 2
ATOM 6591 C CA B HIS B 2 5 ? 26.003 42.631 165.042 0.50 23.60 5 HIS B CA 2
ATOM 6592 C C B HIS B 2 5 ? 26.299 41.335 164.269 0.50 23.83 5 HIS B C 2
ATOM 6593 O O B HIS B 2 5 ? 27.070 41.303 163.295 0.50 23.16 5 HIS B O 2
ATOM 6600 N N B HIS B 2 6 ? 25.661 40.271 164.746 0.50 24.09 6 HIS B N 2
ATOM 6601 C CA B HIS B 2 6 ? 25.994 38.919 164.376 0.50 24.53 6 HIS B CA 2
ATOM 6602 C C B HIS B 2 6 ? 25.036 38.240 163.408 0.50 24.99 6 HIS B C 2
ATOM 6603 O O B HIS B 2 6 ? 23.887 38.648 163.271 0.50 24.66 6 HIS B O 2
ATOM 6610 N N B VAL B 2 7 ? 25.533 37.185 162.746 0.50 25.64 7 VAL B N 2
ATOM 6611 C CA B VAL B 2 7 ? 24.686 36.264 161.989 0.50 25.72 7 VAL B CA 2
ATOM 6612 C C B VAL B 2 7 ? 23.616 35.686 162.940 0.50 26.07 7 VAL B C 2
ATOM 6613 O O B VAL B 2 7 ? 23.918 35.296 164.068 0.50 25.61 7 VAL B O 2
ATOM 6617 N N B SER B 2 8 ? 22.361 35.688 162.489 0.50 26.87 8 SER B N 2
ATOM 6618 C CA B SER B 2 8 ? 21.262 35.139 163.280 0.50 27.34 8 SER B CA 2
ATOM 6619 C C B SER B 2 8 ? 21.412 33.628 163.432 0.50 27.78 8 SER B C 2
ATOM 6620 O O B SER B 2 8 ? 22.145 32.987 162.682 0.50 27.25 8 SER B O 2
ATOM 6623 N N B ASP B 2 9 ? 20.708 33.082 164.415 0.50 28.35 9 ASP B N 2
ATOM 6624 C CA B ASP B 2 9 ? 20.741 31.669 164.736 0.50 29.25 9 ASP B CA 2
ATOM 6625 C C B ASP B 2 9 ? 20.248 30.809 163.560 0.50 29.68 9 ASP B C 2
ATOM 6626 O O B ASP B 2 9 ? 20.837 29.761 163.249 0.50 30.28 9 ASP B O 2
ATOM 6631 N N B ALA B 2 10 ? 19.172 31.274 162.918 0.50 29.94 10 ALA B N 2
ATOM 6632 C CA B ALA B 2 10 ? 18.469 30.573 161.853 0.50 29.61 10 ALA B CA 2
ATOM 6633 C C B ALA B 2 10 ? 19.283 30.497 160.564 0.50 29.72 10 ALA B C 2
ATOM 6634 O O B ALA B 2 10 ? 19.121 29.549 159.778 0.50 30.24 10 ALA B O 2
ATOM 6636 N N B LEU B 2 11 ? 20.142 31.498 160.358 0.50 29.22 11 LEU B N 2
ATOM 6637 C CA B LEU B 2 11 ? 21.094 31.540 159.234 0.50 28.60 11 LEU B CA 2
ATOM 6638 C C B LEU B 2 11 ? 22.401 30.777 159.493 0.50 28.69 11 LEU B C 2
ATOM 6639 O O B LEU B 2 11 ? 23.060 30.296 158.568 0.50 29.23 11 LEU B O 2
ATOM 6644 N N B LEU B 2 12 ? 22.778 30.703 160.765 0.50 28.16 12 LEU B N 2
ATOM 6645 C CA B LEU B 2 12 ? 23.771 29.791 161.256 0.50 26.82 12 LEU B CA 2
ATOM 6646 C C B LEU B 2 12 ? 23.324 28.351 161.049 0.50 27.18 12 LEU B C 2
ATOM 6647 O O B LEU B 2 12 ? 24.087 27.565 160.505 0.50 27.68 12 LEU B O 2
ATOM 6652 N N B THR B 2 13 ? 22.106 28.000 161.492 0.50 27.13 13 THR B N 2
ATOM 6653 C CA B THR B 2 13 ? 21.534 26.651 161.294 0.50 26.96 13 THR B CA 2
ATOM 6654 C C B THR B 2 13 ? 21.465 26.246 159.800 0.50 27.21 13 THR B C 2
ATOM 6655 O O B THR B 2 13 ? 21.709 25.073 159.457 0.50 28.00 13 THR B O 2
ATOM 6659 N N B ALA B 2 14 ? 21.144 27.199 158.916 0.50 26.83 14 ALA B N 2
ATOM 6660 C CA B ALA B 2 14 ? 21.084 26.921 157.478 0.50 26.18 14 ALA B CA 2
ATOM 6661 C C B ALA B 2 14 ? 22.490 26.821 156.904 0.50 25.93 14 ALA B C 2
ATOM 6662 O O B ALA B 2 14 ? 22.717 26.033 155.973 0.50 26.66 14 ALA B O 2
ATOM 6664 N N B TYR B 2 15 ? 23.424 27.617 157.432 0.50 25.00 15 TYR B N 2
ATOM 6665 C CA B TYR B 2 15 ? 24.832 27.478 157.034 0.50 24.53 15 TYR B CA 2
ATOM 6666 C C B TYR B 2 15 ? 25.312 26.074 157.421 0.50 24.21 15 TYR B C 2
ATOM 6667 O O B TYR B 2 15 ? 25.701 25.264 156.567 0.50 24.89 15 TYR B O 2
ATOM 6676 N N B ALA B 2 16 ? 25.236 25.770 158.710 0.50 23.43 16 ALA B N 2
ATOM 6677 C CA B ALA B 2 16 ? 25.532 24.444 159.215 0.50 23.33 16 ALA B CA 2
ATOM 6678 C C B ALA B 2 16 ? 24.999 23.313 158.330 0.50 23.33 16 ALA B C 2
ATOM 6679 O O B ALA B 2 16 ? 25.720 22.445 157.983 0.50 24.31 16 ALA B O 2
ATOM 6681 N N B ALA B 2 17 ? 23.719 23.327 157.994 0.50 25.05 17 ALA B N 2
ATOM 6682 C CA B ALA B 2 17 ? 23.076 22.361 157.065 0.50 25.27 17 ALA B CA 2
ATOM 6683 C C B ALA B 2 17 ? 23.596 22.357 155.582 0.50 25.47 17 ALA B C 2
ATOM 6684 O O B ALA B 2 17 ? 23.496 21.348 154.867 0.50 24.68 17 ALA B O 2
ATOM 6686 N N B GLY B 2 18 ? 24.111 23.500 155.132 0.50 25.57 18 GLY B N 2
ATOM 6687 C CA B GLY B 2 18 ? 24.474 23.702 153.730 0.50 25.73 18 GLY B CA 2
ATOM 6688 C C B GLY B 2 18 ? 23.320 24.004 152.799 0.50 26.16 18 GLY B C 2
ATOM 6689 O O B GLY B 2 18 ? 23.459 23.858 151.582 0.50 26.01 18 GLY B O 2
ATOM 6690 N N B THR B 2 19 ? 22.187 24.448 153.361 0.50 26.69 19 THR B N 2
ATOM 6691 C CA B THR B 2 19 ? 20.926 24.544 152.623 0.50 26.43 19 THR B CA 2
ATOM 6692 C C B THR B 2 19 ? 20.619 25.979 152.145 0.50 26.69 19 THR B C 2
ATOM 6693 O O B THR B 2 19 ? 19.482 26.317 151.825 0.50 27.32 19 THR B O 2
ATOM 6697 N N B LEU B 2 20 ? 21.664 26.792 152.065 0.50 26.81 20 LEU B N 2
ATOM 6698 C CA B LEU B 2 20 ? 21.598 28.230 151.853 0.50 25.91 20 LEU B CA 2
ATOM 6699 C C B LEU B 2 20 ? 22.031 28.472 150.417 0.50 26.26 20 LEU B C 2
ATOM 6700 O O B LEU B 2 20 ? 22.920 27.783 149.925 0.50 27.00 20 LEU B O 2
ATOM 6705 N N B SER B 2 21 ? 21.404 29.432 149.743 0.50 26.36 21 SER B N 2
ATOM 6706 C CA B SER B 2 21 ? 21.824 29.854 148.423 0.50 26.39 21 SER B CA 2
ATOM 6707 C C B SER B 2 21 ? 23.166 30.545 148.536 0.50 25.60 21 SER B C 2
ATOM 6708 O O B SER B 2 21 ? 23.426 31.227 149.513 0.50 25.19 21 SER B O 2
ATOM 6711 N N B GLU B 2 22 ? 24.003 30.366 147.515 0.50 25.35 22 GLU B N 2
ATOM 6712 C CA B GLU B 2 22 ? 25.389 30.840 147.511 0.50 25.24 22 GLU B CA 2
ATOM 6713 C C B GLU B 2 22 ? 25.617 32.279 147.982 0.50 26.09 22 GLU B C 2
ATOM 6714 O O B GLU B 2 22 ? 26.630 32.567 148.636 0.50 26.92 22 GLU B O 2
ATOM 6720 N N B ALA B 2 23 ? 24.683 33.175 147.651 0.50 26.38 23 ALA B N 2
ATOM 6721 C CA B ALA B 2 23 ? 24.745 34.580 148.060 0.50 26.44 23 ALA B CA 2
ATOM 6722 C C B ALA B 2 23 ? 24.724 34.708 149.575 0.50 26.93 23 ALA B C 2
ATOM 6723 O O B ALA B 2 23 ? 25.542 35.432 150.156 0.50 27.21 23 ALA B O 2
ATOM 6725 N N B PHE B 2 24 ? 23.776 33.999 150.190 0.50 27.00 24 PHE B N 2
ATOM 6726 C CA B PHE B 2 24 ? 23.575 34.007 151.626 0.50 26.88 24 PHE B CA 2
ATOM 6727 C C B PHE B 2 24 ? 24.711 33.320 152.372 0.50 26.61 24 PHE B C 2
ATOM 6728 O O B PHE B 2 24 ? 25.062 33.767 153.451 0.50 27.11 24 PHE B O 2
ATOM 6736 N N B SER B 2 25 ? 25.280 32.254 151.796 0.50 26.11 25 SER B N 2
ATOM 6737 C CA B SER B 2 25 ? 26.477 31.560 152.331 0.50 24.89 25 SER B CA 2
ATOM 6738 C C B SER B 2 25 ? 27.755 32.417 152.334 0.50 24.65 25 SER B C 2
ATOM 6739 O O B SER B 2 25 ? 28.561 32.311 153.261 0.50 24.68 25 SER B O 2
ATOM 6742 N N B LEU B 2 26 ? 27.962 33.210 151.279 0.50 24.00 26 LEU B N 2
ATOM 6743 C CA B LEU B 2 26 ? 29.183 33.997 151.103 0.50 23.58 26 LEU B CA 2
ATOM 6744 C C B LEU B 2 26 ? 29.281 35.144 152.115 0.50 24.02 26 LEU B C 2
ATOM 6745 O O B LEU B 2 26 ? 30.360 35.382 152.688 0.50 23.63 26 LEU B O 2
ATOM 6750 N N B VAL B 2 27 ? 28.161 35.833 152.343 0.50 23.86 27 VAL B N 2
ATOM 6751 C CA B VAL B 2 27 ? 28.081 36.853 153.383 0.50 24.26 27 VAL B CA 2
ATOM 6752 C C B VAL B 2 27 ? 28.329 36.224 154.764 0.50 24.33 27 VAL B C 2
ATOM 6753 O O B VAL B 2 27 ? 29.152 36.712 155.554 0.50 25.34 27 VAL B O 2
ATOM 6757 N N B VAL B 2 28 ? 27.631 35.134 155.041 0.50 23.53 28 VAL B N 2
ATOM 6758 C CA B VAL B 2 28 ? 27.685 34.511 156.350 0.50 23.30 28 VAL B CA 2
ATOM 6759 C C B VAL B 2 28 ? 29.084 33.998 156.690 0.50 23.38 28 VAL B C 2
ATOM 6760 O O B VAL B 2 28 ? 29.561 34.197 157.797 0.50 23.55 28 VAL B O 2
ATOM 6764 N N B ALA B 2 29 ? 29.712 33.336 155.721 0.50 23.95 29 ALA B N 2
ATOM 6765 C CA B ALA B 2 29 ? 31.061 32.773 155.831 0.50 24.40 29 ALA B CA 2
ATOM 6766 C C B ALA B 2 29 ? 32.124 33.852 155.931 0.50 24.57 29 ALA B C 2
ATOM 6767 O O B ALA B 2 29 ? 33.070 33.685 156.673 0.50 24.68 29 ALA B O 2
ATOM 6769 N N B THR B 2 30 ? 31.962 34.949 155.180 0.50 25.70 30 THR B N 2
ATOM 6770 C CA B THR B 2 30 ? 32.799 36.153 155.324 0.50 25.98 30 THR B CA 2
ATOM 6771 C C B THR B 2 30 ? 32.669 36.812 156.703 0.50 26.19 30 THR B C 2
ATOM 6772 O O B THR B 2 30 ? 33.654 37.371 157.212 0.50 26.93 30 THR B O 2
ATOM 6776 N N B HIS B 2 31 ? 31.486 36.742 157.321 0.50 26.11 31 HIS B N 2
ATOM 6777 C CA B HIS B 2 31 ? 31.333 37.194 158.715 0.50 25.88 31 HIS B CA 2
ATOM 6778 C C B HIS B 2 31 ? 32.029 36.247 159.688 0.50 26.11 31 HIS B C 2
ATOM 6779 O O B HIS B 2 31 ? 32.536 36.686 160.720 0.50 27.16 31 HIS B O 2
ATOM 6786 N N B LEU B 2 32 ? 32.054 34.955 159.379 0.50 26.04 32 LEU B N 2
ATOM 6787 C CA B LEU B 2 32 ? 32.764 33.994 160.232 0.50 26.07 32 LEU B CA 2
ATOM 6788 C C B LEU B 2 32 ? 34.262 34.228 160.185 0.50 26.41 32 LEU B C 2
ATOM 6789 O O B LEU B 2 32 ? 34.923 34.172 161.202 0.50 27.51 32 LEU B O 2
ATOM 6794 N N B SER B 2 33 ? 34.807 34.506 159.016 0.50 26.78 33 SER B N 2
ATOM 6795 C CA B SER B 2 33 ? 36.221 34.841 158.942 0.50 27.67 33 SER B CA 2
ATOM 6796 C C B SER B 2 33 ? 36.594 36.111 159.712 0.50 27.78 33 SER B C 2
ATOM 6797 O O B SER B 2 33 ? 37.718 36.211 160.200 0.50 28.15 33 SER B O 2
ATOM 6800 N N B LEU B 2 34 ? 35.646 37.052 159.827 0.50 27.18 34 LEU B N 2
ATOM 6801 C CA B LEU B 2 34 ? 35.812 38.303 160.594 0.50 26.53 34 LEU B CA 2
ATOM 6802 C C B LEU B 2 34 ? 35.365 38.235 162.067 0.50 26.57 34 LEU B C 2
ATOM 6803 O O B LEU B 2 34 ? 35.824 39.027 162.893 0.50 25.84 34 LEU B O 2
ATOM 6808 N N B CYS B 2 35 ? 34.462 37.305 162.380 0.50 26.73 35 CYS B N 2
ATOM 6809 C CA B CYS B 2 35 ? 33.909 37.195 163.727 0.50 26.95 35 CYS B CA 2
ATOM 6810 C C B CYS B 2 35 ? 34.005 35.805 164.371 0.50 27.41 35 CYS B C 2
ATOM 6811 O O B CYS B 2 35 ? 33.179 34.927 164.069 0.50 28.52 35 CYS B O 2
ATOM 6814 N N B ASP B 2 36 ? 34.980 35.647 165.279 0.50 27.22 36 ASP B N 2
ATOM 6815 C CA B ASP B 2 36 ? 35.258 34.417 166.067 0.50 26.83 36 ASP B CA 2
ATOM 6816 C C B ASP B 2 36 ? 34.093 33.997 166.950 0.50 26.85 36 ASP B C 2
ATOM 6817 O O B ASP B 2 36 ? 33.960 32.832 167.303 0.50 27.42 36 ASP B O 2
ATOM 6822 N N B GLU B 2 37 ? 33.293 34.958 167.371 0.50 26.74 37 GLU B N 2
ATOM 6823 C CA B GLU B 2 37 ? 32.016 34.668 168.040 0.50 27.22 37 GLU B CA 2
ATOM 6824 C C B GLU B 2 37 ? 31.103 33.759 167.183 0.50 27.11 37 GLU B C 2
ATOM 6825 O O B GLU B 2 37 ? 30.629 32.720 167.664 0.50 27.30 37 GLU B O 2
ATOM 6831 N N B CYS B 2 38 ? 30.887 34.132 165.921 0.50 26.66 38 CYS B N 2
ATOM 6832 C CA B CYS B 2 38 ? 29.972 33.383 165.056 0.50 26.65 38 CYS B CA 2
ATOM 6833 C C B CYS B 2 38 ? 30.574 32.092 164.521 0.50 26.70 38 CYS B C 2
ATOM 6834 O O B CYS B 2 38 ? 29.849 31.135 164.234 0.50 26.99 38 CYS B O 2
ATOM 6837 N N B ARG B 2 39 ? 31.899 32.051 164.424 0.50 26.56 39 ARG B N 2
ATOM 6838 C CA B ARG B 2 39 ? 32.607 30.803 164.168 0.50 26.69 39 ARG B CA 2
ATOM 6839 C C B ARG B 2 39 ? 32.261 29.715 165.188 0.50 26.68 39 ARG B C 2
ATOM 6840 O O B ARG B 2 39 ? 32.063 28.561 164.817 0.50 27.51 39 ARG B O 2
ATOM 6848 N N B ALA B 2 40 ? 32.250 30.096 166.465 0.50 26.23 40 ALA B N 2
ATOM 6849 C CA B ALA B 2 40 ? 31.984 29.215 167.598 0.50 26.14 40 ALA B CA 2
ATOM 6850 C C B ALA B 2 40 ? 30.512 28.821 167.657 0.50 26.29 40 ALA B C 2
ATOM 6851 O O B ALA B 2 40 ? 30.183 27.659 167.886 0.50 26.34 40 ALA B O 2
ATOM 6853 N N B ARG B 2 41 ? 29.642 29.820 167.477 0.50 26.61 41 ARG B N 2
ATOM 6854 C CA B ARG B 2 41 ? 28.210 29.630 167.264 0.50 26.34 41 ARG B CA 2
ATOM 6855 C C B ARG B 2 41 ? 27.883 28.581 166.195 0.50 26.23 41 ARG B C 2
ATOM 6856 O O B ARG B 2 41 ? 27.032 27.731 166.425 0.50 26.11 41 ARG B O 2
ATOM 6864 N N B ALA B 2 42 ? 28.568 28.646 165.053 0.50 25.43 42 ALA B N 2
ATOM 6865 C CA B ALA B 2 42 ? 28.327 27.752 163.930 0.50 25.26 42 ALA B CA 2
ATOM 6866 C C B ALA B 2 42 ? 29.021 26.398 164.113 0.50 25.79 42 ALA B C 2
ATOM 6867 O O B ALA B 2 42 ? 28.489 25.350 163.703 0.50 26.13 42 ALA B O 2
ATOM 6869 N N B GLY B 2 43 ? 30.221 26.439 164.689 0.50 24.95 43 GLY B N 2
ATOM 6870 C CA B GLY B 2 43 ? 30.994 25.263 164.999 0.50 24.48 43 GLY B CA 2
ATOM 6871 C C B GLY B 2 43 ? 30.337 24.325 165.987 0.50 24.86 43 GLY B C 2
ATOM 6872 O O B GLY B 2 43 ? 30.669 23.159 166.004 0.50 25.09 43 GLY B O 2
ATOM 6873 N N B ALA B 2 44 ? 29.404 24.844 166.800 0.50 25.12 44 ALA B N 2
ATOM 6874 C CA B ALA B 2 44 ? 28.561 24.063 167.727 0.50 24.62 44 ALA B CA 2
ATOM 6875 C C B ALA B 2 44 ? 27.303 23.499 167.041 0.50 24.55 44 ALA B C 2
ATOM 6876 O O B ALA B 2 44 ? 26.782 22.449 167.410 0.50 24.37 44 ALA B O 2
ATOM 6878 N N B LEU B 2 45 ? 26.810 24.235 166.058 0.50 24.79 45 LEU B N 2
ATOM 6879 C CA B LEU B 2 45 ? 25.757 23.772 165.184 0.50 24.78 45 LEU B CA 2
ATOM 6880 C C B LEU B 2 45 ? 26.281 22.655 164.329 0.50 25.98 45 LEU B C 2
ATOM 6881 O O B LEU B 2 45 ? 25.536 21.730 164.016 0.50 27.22 45 LEU B O 2
ATOM 6886 N N B ASP B 2 46 ? 27.565 22.748 163.958 0.50 26.52 46 ASP B N 2
ATOM 6887 C CA B ASP B 2 46 ? 28.271 21.725 163.185 0.50 27.23 46 ASP B CA 2
ATOM 6888 C C B ASP B 2 46 ? 28.378 20.417 163.956 0.50 26.66 46 ASP B C 2
ATOM 6889 O O B ASP B 2 46 ? 28.185 19.353 163.393 0.50 27.05 46 ASP B O 2
ATOM 6894 N N B ALA B 2 47 ? 28.712 20.525 165.240 0.50 25.83 47 ALA B N 2
ATOM 6895 C CA B ALA B 2 47 ? 28.777 19.399 166.154 0.50 24.86 47 ALA B CA 2
ATOM 6896 C C B ALA B 2 47 ? 27.492 18.570 166.089 0.50 25.27 47 ALA B C 2
ATOM 6897 O O B ALA B 2 47 ? 27.550 17.330 166.130 0.50 26.31 47 ALA B O 2
ATOM 6899 N N B VAL B 2 48 ? 26.339 19.238 165.954 0.50 24.93 48 VAL B N 2
ATOM 6900 C CA B VAL B 2 48 ? 25.055 18.533 165.806 0.50 23.98 48 VAL B CA 2
ATOM 6901 C C B VAL B 2 48 ? 25.035 17.598 164.589 0.50 23.70 48 VAL B C 2
ATOM 6902 O O B VAL B 2 48 ? 24.738 16.427 164.739 0.50 24.72 48 VAL B O 2
ATOM 6906 N N B GLY B 2 49 ? 25.378 18.084 163.405 0.50 23.73 49 GLY B N 2
ATOM 6907 C CA B GLY B 2 49 ? 25.456 17.224 162.207 0.50 23.49 49 GLY B CA 2
ATOM 6908 C C B GLY B 2 49 ? 26.519 16.122 162.289 0.50 24.22 49 GLY B C 2
ATOM 6909 O O B GLY B 2 49 ? 26.308 14.988 161.825 0.50 24.85 49 GLY B O 2
ATOM 6910 N N B GLY B 2 50 ? 27.666 16.444 162.879 0.50 22.75 50 GLY B N 2
ATOM 6911 C CA B GLY B 2 50 ? 28.656 15.444 163.157 0.50 22.82 50 GLY B CA 2
ATOM 6912 C C B GLY B 2 50 ? 28.137 14.323 164.006 0.50 22.28 50 GLY B C 2
ATOM 6913 O O B GLY B 2 50 ? 28.282 13.172 163.667 0.50 22.47 50 GLY B O 2
ATOM 6914 N N B SER B 2 51 ? 27.547 14.671 165.131 0.50 23.82 51 SER B N 2
ATOM 6915 C CA B SER B 2 51 ? 26.701 13.726 165.909 0.50 24.81 51 SER B CA 2
ATOM 6916 C C B SER B 2 51 ? 25.609 12.984 165.132 0.50 25.42 51 SER B C 2
ATOM 6917 O O B SER B 2 51 ? 25.336 11.814 165.400 0.50 25.60 51 SER B O 2
ATOM 6920 N N B LEU B 2 52 ? 24.992 13.654 164.168 0.50 26.45 52 LEU B N 2
ATOM 6921 C CA B LEU B 2 52 ? 23.929 13.022 163.393 0.50 27.20 52 LEU B CA 2
ATOM 6922 C C B LEU B 2 52 ? 24.521 11.990 162.459 0.50 27.76 52 LEU B C 2
ATOM 6923 O O B LEU B 2 52 ? 23.945 10.923 162.214 0.50 27.78 52 LEU B O 2
ATOM 6928 N N B MET B 2 53 ? 25.679 12.340 161.928 0.50 28.40 53 MET B N 2
ATOM 6929 C CA B MET B 2 53 ? 26.368 11.537 160.943 0.50 29.20 53 MET B CA 2
ATOM 6930 C C B MET B 2 53 ? 26.886 10.231 161.563 0.50 29.16 53 MET B C 2
ATOM 6931 O O B MET B 2 53 ? 26.712 9.160 160.999 0.50 27.70 53 MET B O 2
ATOM 6936 N N B GLU B 2 54 ? 27.503 10.354 162.745 0.50 30.20 54 GLU B N 2
ATOM 6937 C CA B GLU B 2 54 ? 28.094 9.243 163.485 0.50 30.60 54 GLU B CA 2
ATOM 6938 C C B GLU B 2 54 ? 27.030 8.216 163.850 0.50 31.21 54 GLU B C 2
ATOM 6939 O O B GLU B 2 54 ? 27.312 7.004 163.873 0.50 31.86 54 GLU B O 2
ATOM 6945 N N B GLU B 2 55 ? 25.806 8.695 164.097 0.50 31.19 55 GLU B N 2
ATOM 6946 C CA B GLU B 2 55 ? 24.690 7.821 164.469 0.50 31.09 55 GLU B CA 2
ATOM 6947 C C B GLU B 2 55 ? 23.831 7.394 163.291 0.50 30.72 55 GLU B C 2
ATOM 6948 O O B GLU B 2 55 ? 22.871 6.666 163.486 0.50 30.31 55 GLU B O 2
ATOM 6954 N N B THR B 2 56 ? 24.170 7.860 162.086 0.50 30.69 56 THR B N 2
ATOM 6955 C CA B THR B 2 56 ? 23.555 7.393 160.830 0.50 30.35 56 THR B CA 2
ATOM 6956 C C B THR B 2 56 ? 23.910 5.935 160.566 0.50 29.95 56 THR B C 2
ATOM 6957 O O B THR B 2 56 ? 25.085 5.561 160.560 0.50 30.16 56 THR B O 2
ATOM 6961 N N B ALA B 2 57 ? 22.882 5.124 160.340 0.50 29.98 57 ALA B N 2
ATOM 6962 C CA B ALA B 2 57 ? 23.041 3.728 159.940 0.50 29.53 57 ALA B CA 2
ATOM 6963 C C B ALA B 2 57 ? 23.773 3.706 158.604 0.50 29.37 57 ALA B C 2
ATOM 6964 O O B ALA B 2 57 ? 23.297 4.292 157.622 0.50 29.63 57 ALA B O 2
ATOM 6966 N N B PRO B 2 58 ? 24.973 3.085 158.579 0.50 29.25 58 PRO B N 2
ATOM 6967 C CA B PRO B 2 58 ? 25.800 3.063 157.383 0.50 28.59 58 PRO B CA 2
ATOM 6968 C C B PRO B 2 58 ? 25.113 2.440 156.166 0.50 27.93 58 PRO B C 2
ATOM 6969 O O B PRO B 2 58 ? 24.309 1.534 156.323 0.50 28.57 58 PRO B O 2
ATOM 6973 N N B VAL B 2 59 ? 25.430 2.940 154.974 0.50 27.27 59 VAL B N 2
ATOM 6974 C CA B VAL B 2 59 ? 25.115 2.254 153.716 0.50 26.12 59 VAL B CA 2
ATOM 6975 C C B VAL B 2 59 ? 26.409 1.820 152.995 0.50 26.38 59 VAL B C 2
ATOM 6976 O O B VAL B 2 59 ? 27.254 2.653 152.616 0.50 26.04 59 VAL B O 2
ATOM 6980 N N B ALA B 2 60 ? 26.558 0.514 152.796 0.50 26.12 60 ALA B N 2
ATOM 6981 C CA B ALA B 2 60 ? 27.740 -0.026 152.144 0.50 25.95 60 ALA B CA 2
ATOM 6982 C C B ALA B 2 60 ? 28.027 0.588 150.780 0.50 26.67 60 ALA B C 2
ATOM 6983 O O B ALA B 2 60 ? 27.125 0.899 149.976 0.50 26.82 60 ALA B O 2
ATOM 6985 N N B LEU B 2 61 ? 29.314 0.806 150.549 0.50 27.89 61 LEU B N 2
ATOM 6986 C CA B LEU B 2 61 ? 29.801 1.226 149.240 0.50 27.95 61 LEU B CA 2
ATOM 6987 C C B LEU B 2 61 ? 30.123 -0.050 148.493 0.50 28.29 61 LEU B C 2
ATOM 6988 O O B LEU B 2 61 ? 30.316 -1.081 149.124 0.50 29.34 61 LEU B O 2
ATOM 6993 N N B SER B 2 62 ? 30.215 0.011 147.170 0.50 28.94 62 SER B N 2
ATOM 6994 C CA B SER B 2 62 ? 30.493 -1.191 146.401 0.50 29.72 62 SER B CA 2
ATOM 6995 C C B SER B 2 62 ? 31.831 -1.827 146.770 0.50 30.37 62 SER B C 2
ATOM 6996 O O B SER B 2 62 ? 32.769 -1.153 147.225 0.50 31.08 62 SER B O 2
ATOM 6999 N N B GLU B 2 63 ? 31.885 -3.146 146.626 0.50 30.62 63 GLU B N 2
ATOM 7000 C CA B GLU B 2 63 ? 33.110 -3.886 146.763 0.50 30.95 63 GLU B CA 2
ATOM 7001 C C B GLU B 2 63 ? 34.204 -3.202 145.944 0.50 30.60 63 GLU B C 2
ATOM 7002 O O B GLU B 2 63 ? 33.989 -2.866 144.787 0.50 30.47 63 GLU B O 2
ATOM 7008 N N B GLY B 2 64 ? 35.358 -2.964 146.569 0.50 30.23 64 GLY B N 2
ATOM 7009 C CA B GLY B 2 64 ? 36.498 -2.322 145.913 0.50 29.61 64 GLY B CA 2
ATOM 7010 C C B GLY B 2 64 ? 36.625 -0.823 146.105 0.50 28.78 64 GLY B C 2
ATOM 7011 O O B GLY B 2 64 ? 37.598 -0.226 145.677 0.50 28.69 64 GLY B O 2
ATOM 7012 N N B SER B 2 65 ? 35.631 -0.209 146.727 0.50 28.71 65 SER B N 2
ATOM 7013 C CA B SER B 2 65 ? 35.644 1.248 146.974 0.50 28.47 65 SER B CA 2
ATOM 7014 C C B SER B 2 65 ? 36.864 1.851 147.742 0.50 27.37 65 SER B C 2
ATOM 7015 O O B SER B 2 65 ? 37.329 2.925 147.381 0.50 27.21 65 SER B O 2
ATOM 7018 N N B LEU B 2 66 ? 37.355 1.169 148.777 0.50 26.90 66 LEU B N 2
ATOM 7019 C CA B LEU B 2 66 ? 38.484 1.649 149.606 0.50 26.39 66 LEU B CA 2
ATOM 7020 C C B LEU B 2 66 ? 39.812 1.684 148.855 0.50 27.16 66 LEU B C 2
ATOM 7021 O O B LEU B 2 66 ? 40.514 2.704 148.846 0.50 27.41 66 LEU B O 2
ATOM 7026 N N B ALA B 2 67 ? 40.140 0.559 148.226 0.50 27.22 67 ALA B N 2
ATOM 7027 C CA B ALA B 2 67 ? 41.378 0.380 147.500 0.50 27.65 67 ALA B CA 2
ATOM 7028 C C B ALA B 2 67 ? 41.421 1.288 146.277 0.50 27.69 67 ALA B C 2
ATOM 7029 O O B ALA B 2 67 ? 42.484 1.724 145.860 0.50 26.86 67 ALA B O 2
ATOM 7031 N N B SER B 2 68 ? 40.245 1.542 145.713 0.50 28.31 68 SER B N 2
ATOM 7032 C CA B SER B 2 68 ? 40.032 2.483 144.605 0.50 28.95 68 SER B CA 2
ATOM 7033 C C B SER B 2 68 ? 40.307 3.937 145.036 0.50 28.49 68 SER B C 2
ATOM 7034 O O B SER B 2 68 ? 40.855 4.726 144.294 0.50 28.15 68 SER B O 2
ATOM 7037 N N B VAL B 2 69 ? 39.952 4.280 146.260 0.50 28.81 69 VAL B N 2
ATOM 7038 C CA B VAL B 2 69 ? 40.238 5.616 146.755 0.50 28.97 69 VAL B CA 2
ATOM 7039 C C B VAL B 2 69 ? 41.721 5.760 147.151 0.50 29.06 69 VAL B C 2
ATOM 7040 O O B VAL B 2 69 ? 42.364 6.750 146.800 0.50 28.16 69 VAL B O 2
ATOM 7044 N N B MET B 2 70 ? 42.263 4.733 147.802 0.50 29.74 70 MET B N 2
ATOM 7045 C CA B MET B 2 70 ? 43.651 4.725 148.265 0.50 30.82 70 MET B CA 2
ATOM 7046 C C B MET B 2 70 ? 44.688 4.725 147.147 0.50 30.64 70 MET B C 2
ATOM 7047 O O B MET B 2 70 ? 45.850 5.127 147.342 0.50 30.49 70 MET B O 2
ATOM 7052 N N B ALA B 2 71 ? 44.260 4.280 145.970 0.50 31.00 71 ALA B N 2
ATOM 7053 C CA B ALA B 2 71 ? 45.134 4.202 144.811 0.50 30.94 71 ALA B CA 2
ATOM 7054 C C B ALA B 2 71 ? 45.376 5.594 144.288 0.50 31.19 71 ALA B C 2
ATOM 7055 O O B ALA B 2 71 ? 46.452 5.878 143.738 0.50 31.79 71 ALA B O 2
ATOM 7057 N N B GLN B 2 72 ? 44.373 6.453 144.440 0.50 31.29 72 GLN B N 2
ATOM 7058 C CA B GLN B 2 72 ? 44.448 7.803 143.883 0.50 31.99 72 GLN B CA 2
ATOM 7059 C C B GLN B 2 72 ? 44.827 8.833 144.943 0.50 32.32 72 GLN B C 2
ATOM 7060 O O B GLN B 2 72 ? 44.939 9.996 144.648 0.50 32.86 72 GLN B O 2
ATOM 7062 N N B LEU B 2 73 ? 45.073 8.404 146.172 0.50 33.45 73 LEU B N 2
ATOM 7063 C CA B LEU B 2 73 ? 45.599 9.331 147.155 0.50 34.35 73 LEU B CA 2
ATOM 7064 C C B LEU B 2 73 ? 46.967 9.832 146.703 0.50 36.29 73 LEU B C 2
ATOM 7065 O O B LEU B 2 73 ? 47.846 9.062 146.277 0.50 36.41 73 LEU B O 2
ATOM 7070 N N B ASP B 2 74 ? 47.089 11.154 146.735 0.50 38.46 74 ASP B N 2
ATOM 7071 C CA B ASP B 2 74 ? 48.354 11.861 146.774 0.50 40.49 74 ASP B CA 2
ATOM 7072 C C B ASP B 2 74 ? 49.085 11.251 147.949 0.50 41.15 74 ASP B C 2
ATOM 7073 O O B ASP B 2 74 ? 49.149 11.880 149.016 0.50 41.34 74 ASP B O 2
ATOM 7078 N N B ARG B 2 75 ? 49.605 10.028 147.768 0.50 41.81 75 ARG B N 2
ATOM 7079 C CA B ARG B 2 75 ? 49.968 9.160 148.901 0.50 42.67 75 ARG B CA 2
ATOM 7080 C C B ARG B 2 75 ? 50.809 9.917 149.923 0.50 42.49 75 ARG B C 2
ATOM 7081 O O B ARG B 2 75 ? 50.318 10.902 150.512 0.50 43.04 75 ARG B O 2
ATOM 7089 N N B GLN B 2 76 ? 52.047 9.489 150.162 0.50 41.86 76 GLN B N 2
ATOM 7090 C CA B GLN B 2 76 ? 52.935 10.320 150.947 0.50 41.43 76 GLN B CA 2
ATOM 7091 C C B GLN B 2 76 ? 53.474 11.392 150.006 0.50 41.44 76 GLN B C 2
ATOM 7092 O O B GLN B 2 76 ? 54.661 11.411 149.653 0.50 41.39 76 GLN B O 2
ATOM 7094 N N B ILE B 2 77 ? 52.560 12.272 149.593 0.50 41.29 77 ILE B N 2
ATOM 7095 C CA B ILE B 2 77 ? 52.840 13.358 148.650 0.50 41.11 77 ILE B CA 2
ATOM 7096 C C B ILE B 2 77 ? 52.502 14.721 149.273 0.50 40.73 77 ILE B C 2
ATOM 7097 O O B ILE B 2 77 ? 52.081 14.774 150.461 0.50 40.58 77 ILE B O 2
ATOM 7099 N N B ALA B 2 86 ? 47.190 39.268 151.123 0.50 31.52 86 ALA B N 2
ATOM 7100 C CA B ALA B 2 86 ? 46.020 39.558 150.296 0.50 31.51 86 ALA B CA 2
ATOM 7101 C C B ALA B 2 86 ? 44.992 40.367 151.076 0.50 31.50 86 ALA B C 2
ATOM 7102 O O B ALA B 2 86 ? 44.570 39.957 152.163 0.50 31.72 86 ALA B O 2
ATOM 7104 N N B ASP B 2 87 ? 44.605 41.507 150.502 0.50 31.22 87 ASP B N 2
ATOM 7105 C CA B ASP B 2 87 ? 43.616 42.446 151.063 0.50 31.15 87 ASP B CA 2
ATOM 7106 C C B ASP B 2 87 ? 42.905 42.041 152.367 0.50 31.14 87 ASP B C 2
ATOM 7107 O O B ASP B 2 87 ? 41.888 41.342 152.318 0.50 30.89 87 ASP B O 2
ATOM 7112 N N B PRO B 2 88 ? 43.435 42.488 153.532 0.50 31.15 88 PRO B N 2
ATOM 7113 C CA B PRO B 2 88 ? 42.803 42.359 154.867 0.50 31.10 88 PRO B CA 2
ATOM 7114 C C B PRO B 2 88 ? 41.367 42.906 155.034 0.50 31.12 88 PRO B C 2
ATOM 7115 O O B PRO B 2 88 ? 40.767 42.714 156.096 0.50 31.32 88 PRO B O 2
ATOM 7119 N N B ARG B 2 89 ? 40.820 43.573 154.018 0.50 31.06 89 ARG B N 2
ATOM 7120 C CA B ARG B 2 89 ? 39.379 43.903 154.000 0.50 30.77 89 ARG B CA 2
ATOM 7121 C C B ARG B 2 89 ? 38.531 42.791 153.391 0.50 30.57 89 ARG B C 2
ATOM 7122 O O B ARG B 2 89 ? 37.358 42.619 153.754 0.50 30.51 89 ARG B O 2
ATOM 7130 N N B ALA B 2 90 ? 39.136 42.060 152.451 0.50 30.31 90 ALA B N 2
ATOM 7131 C CA B ALA B 2 90 ? 38.490 40.965 151.726 0.50 30.05 90 ALA B CA 2
ATOM 7132 C C B ALA B 2 90 ? 39.073 39.618 152.150 0.50 29.66 90 ALA B C 2
ATOM 7133 O O B ALA B 2 90 ? 40.009 39.117 151.520 0.50 29.29 90 ALA B O 2
ATOM 7135 N N B PRO B 2 91 ? 38.522 39.027 153.225 0.50 29.63 91 PRO B N 2
ATOM 7136 C CA B PRO B 2 91 ? 39.010 37.740 153.700 0.50 29.57 91 PRO B CA 2
ATOM 7137 C C B PRO B 2 91 ? 38.277 36.528 153.097 0.50 29.67 91 PRO B C 2
ATOM 7138 O O B PRO B 2 91 ? 37.492 36.667 152.153 0.50 29.48 91 PRO B O 2
ATOM 7142 N N B ALA B 2 92 ? 38.599 35.350 153.636 0.50 30.01 92 ALA B N 2
ATOM 7143 C CA B ALA B 2 92 ? 37.732 34.176 153.627 0.50 29.86 92 ALA B CA 2
ATOM 7144 C C B ALA B 2 92 ? 37.258 33.805 152.239 0.50 30.10 92 ALA B C 2
ATOM 7145 O O B ALA B 2 92 ? 38.109 33.601 151.352 0.50 30.95 92 ALA B O 2
ATOM 7147 N N B PRO B 2 93 ? 35.924 33.666 152.033 0.50 29.56 93 PRO B N 2
ATOM 7148 C CA B PRO B 2 93 ? 35.566 33.279 150.673 0.50 29.01 93 PRO B CA 2
ATOM 7149 C C B PRO B 2 93 ? 35.322 34.474 149.763 0.50 28.87 93 PRO B C 2
ATOM 7150 O O B PRO B 2 93 ? 35.089 34.280 148.576 0.50 29.06 93 PRO B O 2
ATOM 7154 N N B LEU B 2 94 ? 35.374 35.695 150.297 0.50 28.74 94 LEU B N 2
ATOM 7155 C CA B LEU B 2 94 ? 35.199 36.890 149.454 0.50 28.45 94 LEU B CA 2
ATOM 7156 C C B LEU B 2 94 ? 36.394 37.118 148.520 0.50 28.40 94 LEU B C 2
ATOM 7157 O O B LEU B 2 94 ? 36.217 37.518 147.375 0.50 28.68 94 LEU B O 2
ATOM 7162 N N B ALA B 2 95 ? 37.602 36.865 149.020 0.50 28.05 95 ALA B N 2
ATOM 7163 C CA B ALA B 2 95 ? 38.831 36.944 148.232 0.50 27.96 95 ALA B CA 2
ATOM 7164 C C B ALA B 2 95 ? 38.759 36.137 146.924 0.50 28.33 95 ALA B C 2
ATOM 7165 O O B ALA B 2 95 ? 39.477 36.428 145.961 0.50 28.20 95 ALA B O 2
ATOM 7167 N N B ASP B 2 96 ? 37.900 35.114 146.914 0.50 28.87 96 ASP B N 2
ATOM 7168 C CA B ASP B 2 96 ? 37.612 34.305 145.729 0.50 29.06 96 ASP B CA 2
ATOM 7169 C C B ASP B 2 96 ? 36.853 35.110 144.676 0.50 28.90 96 ASP B C 2
ATOM 7170 O O B ASP B 2 96 ? 37.083 34.970 143.474 0.50 28.94 96 ASP B O 2
ATOM 7175 N N B TYR B 2 97 ? 35.950 35.961 145.139 0.50 28.82 97 TYR B N 2
ATOM 7176 C CA B TYR B 2 97 ? 35.054 36.676 144.250 0.50 28.97 97 TYR B CA 2
ATOM 7177 C C B TYR B 2 97 ? 35.634 37.992 143.722 0.50 29.38 97 TYR B C 2
ATOM 7178 O O B TYR B 2 97 ? 35.046 38.624 142.841 0.50 29.41 97 TYR B O 2
ATOM 7187 N N B VAL B 2 98 ? 36.795 38.376 144.252 0.50 29.72 98 VAL B N 2
ATOM 7188 C CA B VAL B 2 98 ? 37.378 39.705 144.034 0.50 29.87 98 VAL B CA 2
ATOM 7189 C C B VAL B 2 98 ? 38.796 39.605 143.471 0.50 30.30 98 VAL B C 2
ATOM 7190 O O B VAL B 2 98 ? 39.198 40.430 142.644 0.50 30.12 98 VAL B O 2
ATOM 7194 N N B GLY B 2 99 ? 39.531 38.582 143.922 0.50 30.98 99 GLY B N 2
ATOM 7195 C CA B GLY B 2 99 ? 40.856 38.218 143.385 0.50 31.58 99 GLY B CA 2
ATOM 7196 C C B GLY B 2 99 ? 41.969 39.236 143.598 0.50 31.99 99 GLY B C 2
ATOM 7197 O O B GLY B 2 99 ? 42.663 39.606 142.644 0.50 31.86 99 GLY B O 2
ATOM 7198 N N B ARG B 2 100 ? 42.146 39.662 144.853 0.50 32.33 100 ARG B N 2
ATOM 7199 C CA B ARG B 2 100 ? 43.069 40.752 145.236 0.50 32.68 100 ARG B CA 2
ATOM 7200 C C B ARG B 2 100 ? 42.537 42.143 144.859 0.50 32.88 100 ARG B C 2
ATOM 7201 O O B ARG B 2 100 ? 41.962 42.326 143.778 0.50 32.94 100 ARG B O 2
ATOM 7203 N N B ARG B 2 101 ? 42.739 43.105 145.765 0.50 32.96 101 ARG B N 2
ATOM 7204 C CA B ARG B 2 101 ? 42.261 44.491 145.623 0.50 32.96 101 ARG B CA 2
ATOM 7205 C C B ARG B 2 101 ? 40.742 44.619 145.395 0.50 33.00 101 ARG B C 2
ATOM 7206 O O B ARG B 2 101 ? 40.233 44.389 144.290 0.50 33.05 101 ARG B O 2
ATOM 7208 N N B LEU B 2 102 ? 40.041 44.984 146.468 0.50 33.05 102 LEU B N 2
ATOM 7209 C CA B LEU B 2 102 ? 38.593 45.217 146.478 0.50 32.96 102 LEU B CA 2
ATOM 7210 C C B LEU B 2 102 ? 38.195 46.443 145.634 0.50 33.09 102 LEU B C 2
ATOM 7211 O O B LEU B 2 102 ? 37.113 46.464 145.035 0.50 33.39 102 LEU B O 2
ATOM 7216 N N B GLU B 2 103 ? 39.076 47.450 145.594 0.50 32.94 103 GLU B N 2
ATOM 7217 C CA B GLU B 2 103 ? 38.872 48.689 144.819 0.50 32.83 103 GLU B CA 2
ATOM 7218 C C B GLU B 2 103 ? 38.893 48.424 143.316 0.50 32.76 103 GLU B C 2
ATOM 7219 O O B GLU B 2 103 ? 38.468 49.270 142.521 0.50 32.66 103 GLU B O 2
ATOM 7225 N N B ASP B 2 104 ? 39.403 47.249 142.944 0.50 32.71 104 ASP B N 2
ATOM 7226 C CA B ASP B 2 104 ? 39.428 46.798 141.559 0.50 32.56 104 ASP B CA 2
ATOM 7227 C C B ASP B 2 104 ? 38.438 45.650 141.319 0.50 32.26 104 ASP B C 2
ATOM 7228 O O B ASP B 2 104 ? 38.753 44.481 141.560 0.50 32.13 104 ASP B O 2
ATOM 7233 N N B VAL B 2 105 ? 37.232 46.016 140.885 0.50 31.94 105 VAL B N 2
ATOM 7234 C CA B VAL B 2 105 ? 36.266 45.090 140.273 0.50 31.77 105 VAL B CA 2
ATOM 7235 C C B VAL B 2 105 ? 35.562 45.789 139.096 0.50 31.79 105 VAL B C 2
ATOM 7236 O O B VAL B 2 105 ? 36.017 46.842 138.629 0.50 31.71 105 VAL B O 2
ATOM 7240 N N B ARG B 2 106 ? 34.468 45.193 138.612 0.50 31.74 106 ARG B N 2
ATOM 7241 C CA B ARG B 2 106 ? 33.599 45.827 137.614 0.50 31.40 106 ARG B CA 2
ATOM 7242 C C B ARG B 2 106 ? 32.473 46.619 138.309 0.50 31.10 106 ARG B C 2
ATOM 7243 O O B ARG B 2 106 ? 31.388 46.080 138.584 0.50 31.12 106 ARG B O 2
ATOM 7245 N N B TRP B 2 107 ? 32.749 47.895 138.597 0.50 30.53 107 TRP B N 2
ATOM 7246 C CA B TRP B 2 107 ? 31.827 48.752 139.354 0.50 29.85 107 TRP B CA 2
ATOM 7247 C C B TRP B 2 107 ? 30.755 49.381 138.476 0.50 29.88 107 TRP B C 2
ATOM 7248 O O B TRP B 2 107 ? 30.999 49.685 137.304 0.50 29.76 107 TRP B O 2
ATOM 7259 N N B ARG B 2 108 ? 29.575 49.586 139.058 0.50 29.86 108 ARG B N 2
ATOM 7260 C CA B ARG B 2 108 ? 28.521 50.370 138.418 0.50 30.09 108 ARG B CA 2
ATOM 7261 C C B ARG B 2 108 ? 28.045 51.473 139.361 0.50 30.29 108 ARG B C 2
ATOM 7262 O O B ARG B 2 108 ? 27.439 51.190 140.408 0.50 29.87 108 ARG B O 2
ATOM 7264 N N B THR B 2 109 ? 28.351 52.722 138.984 0.50 30.58 109 THR B N 2
ATOM 7265 C CA B THR B 2 109 ? 27.993 53.919 139.757 0.50 30.87 109 THR B CA 2
ATOM 7266 C C B THR B 2 109 ? 26.491 54.127 139.640 0.50 31.30 109 THR B C 2
ATOM 7267 O O B THR B 2 109 ? 25.942 54.028 138.536 0.50 31.61 109 THR B O 2
ATOM 7269 N N B LEU B 2 110 ? 25.821 54.404 140.764 0.50 31.63 110 LEU B N 2
ATOM 7270 C CA B LEU B 2 110 ? 24.349 54.302 140.798 0.50 32.01 110 LEU B CA 2
ATOM 7271 C C B LEU B 2 110 ? 23.518 55.148 141.810 0.50 32.18 110 LEU B C 2
ATOM 7272 O O B LEU B 2 110 ? 22.674 54.566 142.524 0.50 32.52 110 LEU B O 2
ATOM 7274 N N B GLY B 2 111 ? 23.697 56.469 141.924 0.50 32.22 111 GLY B N 2
ATOM 7275 C CA B GLY B 2 111 ? 24.640 57.328 141.210 0.50 32.56 111 GLY B CA 2
ATOM 7276 C C B GLY B 2 111 ? 24.729 58.578 142.086 0.50 32.61 111 GLY B C 2
ATOM 7277 O O B GLY B 2 111 ? 25.617 59.418 141.910 0.50 32.67 111 GLY B O 2
ATOM 7278 N N B GLY B 2 112 ? 23.781 58.703 143.028 0.50 32.80 112 GLY B N 2
ATOM 7279 C CA B GLY B 2 112 ? 23.876 59.664 144.128 0.50 32.85 112 GLY B CA 2
ATOM 7280 C C B GLY B 2 112 ? 24.898 59.153 145.132 0.50 33.03 112 GLY B C 2
ATOM 7281 O O B GLY B 2 112 ? 24.552 58.809 146.269 0.50 33.26 112 GLY B O 2
ATOM 7282 N N B GLY B 2 113 ? 26.150 59.063 144.673 0.50 32.95 113 GLY B N 2
ATOM 7283 C CA B GLY B 2 113 ? 27.310 58.706 145.502 0.50 32.73 113 GLY B CA 2
ATOM 7284 C C B GLY B 2 113 ? 27.586 57.240 145.833 0.50 32.53 113 GLY B C 2
ATOM 7285 O O B GLY B 2 113 ? 28.417 56.944 146.686 0.50 32.65 113 GLY B O 2
ATOM 7286 N N B VAL B 2 114 ? 26.907 56.316 145.170 0.50 32.11 114 VAL B N 2
ATOM 7287 C CA B VAL B 2 114 ? 27.127 54.905 145.447 0.50 31.67 114 VAL B CA 2
ATOM 7288 C C B VAL B 2 114 ? 27.599 54.199 144.169 0.50 31.72 114 VAL B C 2
ATOM 7289 O O B VAL B 2 114 ? 27.245 54.604 143.053 0.50 31.51 114 VAL B O 2
ATOM 7293 N N B ARG B 2 115 ? 28.421 53.163 144.342 0.50 31.62 115 ARG B N 2
ATOM 7294 C CA B ARG B 2 115 ? 28.792 52.258 143.249 0.50 31.51 115 ARG B CA 2
ATOM 7295 C C B ARG B 2 115 ? 28.704 50.793 143.699 0.50 31.21 115 ARG B C 2
ATOM 7296 O O B ARG B 2 115 ? 28.862 50.487 144.881 0.50 31.19 115 ARG B O 2
ATOM 7304 N N B GLN B 2 116 ? 28.422 49.891 142.760 0.50 30.94 116 GLN B N 2
ATOM 7305 C CA B GLN B 2 116 ? 28.205 48.482 143.100 0.50 30.27 116 GLN B CA 2
ATOM 7306 C C B GLN B 2 116 ? 28.768 47.492 142.078 0.50 30.11 116 GLN B C 2
ATOM 7307 O O B GLN B 2 116 ? 28.901 47.801 140.886 0.50 30.10 116 GLN B O 2
ATOM 7313 N N B ALA B 2 117 ? 29.096 46.302 142.576 0.50 29.49 117 ALA B N 2
ATOM 7314 C CA B ALA B 2 117 ? 29.523 45.191 141.745 0.50 29.25 117 ALA B CA 2
ATOM 7315 C C B ALA B 2 117 ? 28.640 43.984 142.079 0.50 29.40 117 ALA B C 2
ATOM 7316 O O B ALA B 2 117 ? 28.552 43.558 143.237 0.50 29.04 117 ALA B O 2
ATOM 7318 N N B ILE B 2 118 ? 27.940 43.462 141.079 0.50 29.62 118 ILE B N 2
ATOM 7319 C CA B ILE B 2 118 ? 27.132 42.274 141.310 0.50 29.95 118 ILE B CA 2
ATOM 7320 C C B ILE B 2 118 ? 28.029 41.060 141.140 0.50 29.97 118 ILE B C 2
ATOM 7321 O O B ILE B 2 118 ? 28.520 40.798 140.030 0.50 30.55 118 ILE B O 2
ATOM 7326 N N B LEU B 2 119 ? 28.233 40.351 142.252 0.50 29.29 119 LEU B N 2
ATOM 7327 C CA B LEU B 2 119 ? 29.139 39.218 142.348 0.50 28.92 119 LEU B CA 2
ATOM 7328 C C B LEU B 2 119 ? 28.491 37.954 141.829 0.50 28.93 119 LEU B C 2
ATOM 7329 O O B LEU B 2 119 ? 27.338 37.658 142.189 0.50 28.95 119 LEU B O 2
ATOM 7334 N N B PRO B 2 120 ? 29.244 37.186 141.008 0.50 28.71 120 PRO B N 2
ATOM 7335 C CA B PRO B 2 120 ? 28.760 35.989 140.306 0.50 28.51 120 PRO B CA 2
ATOM 7336 C C B PRO B 2 120 ? 28.554 34.790 141.243 0.50 27.88 120 PRO B C 2
ATOM 7337 O O B PRO B 2 120 ? 29.490 34.352 141.918 0.50 27.64 120 PRO B O 2
ATOM 7341 N N B THR B 2 121 ? 27.321 34.290 141.268 0.50 27.29 121 THR B N 2
ATOM 7342 C CA B THR B 2 121 ? 26.913 33.215 142.150 0.50 27.17 121 THR B CA 2
ATOM 7343 C C B THR B 2 121 ? 25.859 32.315 141.495 0.50 27.17 121 THR B C 2
ATOM 7344 O O B THR B 2 121 ? 25.075 32.769 140.649 0.50 26.96 121 THR B O 2
ATOM 7348 N N B GLY B 2 122 ? 25.846 31.044 141.907 0.50 27.06 122 GLY B N 2
ATOM 7349 C CA B GLY B 2 122 ? 24.693 30.169 141.735 0.50 27.23 122 GLY B CA 2
ATOM 7350 C C B GLY B 2 122 ? 23.569 30.561 142.684 0.50 27.60 122 GLY B C 2
ATOM 7351 O O B GLY B 2 122 ? 23.674 31.557 143.391 0.50 27.67 122 GLY B O 2
ATOM 7352 N N B GLY B 2 123 ? 22.483 29.788 142.697 0.50 28.38 123 GLY B N 2
ATOM 7353 C CA B GLY B 2 123 ? 21.312 30.112 143.525 0.50 28.63 123 GLY B CA 2
ATOM 7354 C C B GLY B 2 123 ? 20.492 31.259 142.943 0.50 28.78 123 GLY B C 2
ATOM 7355 O O B GLY B 2 123 ? 20.780 31.752 141.840 0.50 28.81 123 GLY B O 2
ATOM 7356 N N B GLU B 2 124 ? 19.469 31.683 143.682 0.50 28.78 124 GLU B N 2
ATOM 7357 C CA B GLU B 2 124 ? 18.481 32.634 143.165 0.50 29.30 124 GLU B CA 2
ATOM 7358 C C B GLU B 2 124 ? 18.492 33.919 143.963 0.50 29.30 124 GLU B C 2
ATOM 7359 O O B GLU B 2 124 ? 17.733 34.868 143.679 0.50 29.19 124 GLU B O 2
ATOM 7365 N N B ALA B 2 125 ? 19.361 33.925 144.965 0.50 29.06 125 ALA B N 2
ATOM 7366 C CA B ALA B 2 125 ? 19.653 35.102 145.745 0.50 28.87 125 ALA B CA 2
ATOM 7367 C C B ALA B 2 125 ? 20.840 35.843 145.122 0.50 29.00 125 ALA B C 2
ATOM 7368 O O B ALA B 2 125 ? 21.756 35.210 144.575 0.50 28.92 125 ALA B O 2
ATOM 7370 N N B ILE B 2 126 ? 20.818 37.177 145.220 0.50 28.92 126 ILE B N 2
ATOM 7371 C CA B ILE B 2 126 ? 21.825 38.049 144.596 0.50 28.48 126 ILE B CA 2
ATOM 7372 C C B ILE B 2 126 ? 22.863 38.491 145.609 0.50 28.09 126 ILE B C 2
ATOM 7373 O O B ILE B 2 126 ? 22.537 38.701 146.777 0.50 28.48 126 ILE B O 2
ATOM 7378 N N B ALA B 2 127 ? 24.105 38.633 145.145 0.50 27.77 127 ALA B N 2
ATOM 7379 C CA B ALA B 2 127 ? 25.237 39.074 145.962 0.50 27.16 127 ALA B CA 2
ATOM 7380 C C B ALA B 2 127 ? 25.985 40.229 145.295 0.50 27.54 127 ALA B C 2
ATOM 7381 O O B ALA B 2 127 ? 26.427 40.133 144.151 0.50 26.97 127 ALA B O 2
ATOM 7383 N N B ARG B 2 128 ? 26.147 41.311 146.043 0.50 27.99 128 ARG B N 2
ATOM 7384 C CA B ARG B 2 128 ? 26.750 42.511 145.526 0.50 29.07 128 ARG B CA 2
ATOM 7385 C C B ARG B 2 128 ? 27.637 43.154 146.571 0.50 29.38 128 ARG B C 2
ATOM 7386 O O B ARG B 2 128 ? 27.373 43.059 147.776 0.50 29.41 128 ARG B O 2
ATOM 7394 N N B LEU B 2 129 ? 28.704 43.786 146.085 0.50 29.77 129 LEU B N 2
ATOM 7395 C CA B LEU B 2 129 ? 29.505 44.712 146.873 0.50 29.87 129 LEU B CA 2
ATOM 7396 C C B LEU B 2 129 ? 28.888 46.105 146.815 0.50 30.05 129 LEU B C 2
ATOM 7397 O O B LEU B 2 129 ? 28.505 46.564 145.740 0.50 29.79 129 LEU B O 2
ATOM 7402 N N B LEU B 2 130 ? 28.777 46.759 147.972 0.50 30.69 130 LEU B N 2
ATOM 7403 C CA B LEU B 2 130 ? 28.370 48.180 148.023 0.50 31.46 130 LEU B CA 2
ATOM 7404 C C B LEU B 2 130 ? 29.566 49.092 148.298 0.50 31.36 130 LEU B C 2
ATOM 7405 O O B LEU B 2 130 ? 30.531 48.686 148.950 0.50 31.40 130 LEU B O 2
ATOM 7410 N N B TRP B 2 131 ? 29.498 50.318 147.795 0.50 31.36 131 TRP B N 2
ATOM 7411 C CA B TRP B 2 131 ? 30.551 51.289 148.028 0.50 31.54 131 TRP B CA 2
ATOM 7412 C C B TRP B 2 131 ? 29.929 52.638 148.347 0.50 31.28 131 TRP B C 2
ATOM 7413 O O B TRP B 2 131 ? 29.527 53.380 147.450 0.50 31.50 131 TRP B O 2
ATOM 7424 N N B ILE B 2 132 ? 29.858 52.944 149.634 0.50 30.83 132 ILE B N 2
ATOM 7425 C CA B ILE B 2 132 ? 29.215 54.154 150.110 0.50 30.54 132 ILE B CA 2
ATOM 7426 C C B ILE B 2 132 ? 30.277 55.070 150.744 0.50 30.71 132 ILE B C 2
ATOM 7427 O O B ILE B 2 132 ? 30.677 54.864 151.894 0.50 30.54 132 ILE B O 2
ATOM 7432 N N B PRO B 2 133 ? 30.744 56.087 149.984 0.50 30.84 133 PRO B N 2
ATOM 7433 C CA B PRO B 2 133 ? 31.869 56.920 150.415 0.50 30.97 133 PRO B CA 2
ATOM 7434 C C B PRO B 2 133 ? 31.536 57.854 151.571 0.50 30.93 133 PRO B C 2
ATOM 7435 O O B PRO B 2 133 ? 30.359 58.067 151.871 0.50 30.97 133 PRO B O 2
ATOM 7439 N N B GLY B 2 134 ? 32.584 58.372 152.214 0.50 31.11 134 GLY B N 2
ATOM 7440 C CA B GLY B 2 134 ? 32.498 59.517 153.141 0.50 31.50 134 GLY B CA 2
ATOM 7441 C C B GLY B 2 134 ? 31.170 59.696 153.851 0.50 31.55 134 GLY B C 2
ATOM 7442 O O B GLY B 2 134 ? 30.816 58.891 154.717 0.50 31.68 134 GLY B O 2
ATOM 7443 N N B GLY B 2 135 ? 30.437 60.745 153.482 0.50 31.36 135 GLY B N 2
ATOM 7444 C CA B GLY B 2 135 ? 29.102 60.977 154.028 0.50 31.46 135 GLY B CA 2
ATOM 7445 C C B GLY B 2 135 ? 28.016 60.797 152.985 0.50 31.59 135 GLY B C 2
ATOM 7446 O O B GLY B 2 135 ? 27.196 61.688 152.773 0.50 31.92 135 GLY B O 2
ATOM 7447 N N B GLN B 2 136 ? 28.017 59.651 152.312 0.50 31.65 136 GLN B N 2
ATOM 7448 C CA B GLN B 2 136 ? 27.005 59.379 151.295 0.50 31.49 136 GLN B CA 2
ATOM 7449 C C B GLN B 2 136 ? 25.953 58.391 151.774 0.50 31.71 136 GLN B C 2
ATOM 7450 O O B GLN B 2 136 ? 26.271 57.434 152.487 0.50 31.54 136 GLN B O 2
ATOM 7456 N N B ALA B 2 137 ? 24.703 58.630 151.382 0.50 32.03 137 ALA B N 2
ATOM 7457 C CA B ALA B 2 137 ? 23.616 57.732 151.742 0.50 32.25 137 ALA B CA 2
ATOM 7458 C C B ALA B 2 137 ? 23.064 56.950 150.564 0.50 32.48 137 ALA B C 2
ATOM 7459 O O B ALA B 2 137 ? 22.788 57.497 149.488 0.50 32.74 137 ALA B O 2
ATOM 7461 N N B VAL B 2 138 ? 22.929 55.645 150.793 0.50 32.79 138 VAL B N 2
ATOM 7462 C CA B VAL B 2 138 ? 22.226 54.742 149.894 0.50 32.82 138 VAL B CA 2
ATOM 7463 C C B VAL B 2 138 ? 20.751 55.172 149.880 0.50 33.05 138 VAL B C 2
ATOM 7464 O O B VAL B 2 138 ? 20.157 55.401 150.946 0.50 33.31 138 VAL B O 2
ATOM 7468 N N B PRO B 2 139 ? 20.170 55.337 148.670 0.50 33.06 139 PRO B N 2
ATOM 7469 C CA B PRO B 2 139 ? 18.773 55.776 148.541 0.50 32.86 139 PRO B CA 2
ATOM 7470 C C B PRO B 2 139 ? 17.817 54.671 148.991 0.50 32.57 139 PRO B C 2
ATOM 7471 O O B PRO B 2 139 ? 18.017 53.510 148.641 0.50 32.43 139 PRO B O 2
ATOM 7475 N N B ASP B 2 140 ? 16.799 55.052 149.764 0.50 32.52 140 ASP B N 2
ATOM 7476 C CA B ASP B 2 140 ? 15.971 54.112 150.529 0.50 32.44 140 ASP B CA 2
ATOM 7477 C C B ASP B 2 140 ? 15.462 52.929 149.720 0.50 32.61 140 ASP B C 2
ATOM 7478 O O B ASP B 2 140 ? 14.929 53.099 148.619 0.50 32.72 140 ASP B O 2
ATOM 7483 N N B HIS B 2 141 ? 15.640 51.733 150.278 0.50 32.61 141 HIS B N 2
ATOM 7484 C CA B HIS B 2 141 ? 15.246 50.503 149.601 0.50 32.69 141 HIS B CA 2
ATOM 7485 C C B HIS B 2 141 ? 14.465 49.555 150.497 0.50 32.70 141 HIS B C 2
ATOM 7486 O O B HIS B 2 141 ? 14.985 49.049 151.505 0.50 32.58 141 HIS B O 2
ATOM 7493 N N B GLY B 2 142 ? 13.209 49.328 150.107 0.50 32.43 142 GLY B N 2
ATOM 7494 C CA B GLY B 2 142 ? 12.446 48.168 150.567 0.50 32.19 142 GLY B CA 2
ATOM 7495 C C B GLY B 2 142 ? 13.053 46.884 150.008 0.50 31.93 142 GLY B C 2
ATOM 7496 O O B GLY B 2 142 ? 13.963 46.917 149.150 0.50 31.86 142 GLY B O 2
ATOM 7497 N N B HIS B 2 143 ? 12.560 45.745 150.488 0.50 31.87 143 HIS B N 2
ATOM 7498 C CA B HIS B 2 143 ? 13.183 44.462 150.163 0.50 31.67 143 HIS B CA 2
ATOM 7499 C C B HIS B 2 143 ? 12.210 43.474 149.547 0.50 31.65 143 HIS B C 2
ATOM 7500 O O B HIS B 2 143 ? 11.086 43.295 150.030 0.50 31.67 143 HIS B O 2
ATOM 7507 N N B ARG B 2 144 ? 12.650 42.845 148.462 0.50 31.54 144 ARG B N 2
ATOM 7508 C CA B ARG B 2 144 ? 11.912 41.745 147.866 0.50 31.43 144 ARG B CA 2
ATOM 7509 C C B ARG B 2 144 ? 12.376 40.415 148.486 0.50 31.43 144 ARG B C 2
ATOM 7510 O O B ARG B 2 144 ? 12.546 39.416 147.782 0.50 31.53 144 ARG B O 2
ATOM 7512 N N B GLY B 2 145 ? 12.581 40.425 149.808 0.50 31.17 145 GLY B N 2
ATOM 7513 C CA B GLY B 2 145 ? 12.978 39.245 150.577 0.50 30.81 145 GLY B CA 2
ATOM 7514 C C B GLY B 2 145 ? 13.842 39.631 151.763 0.50 30.94 145 GLY B C 2
ATOM 7515 O O B GLY B 2 145 ? 13.883 40.806 152.156 0.50 31.17 145 GLY B O 2
ATOM 7516 N N B LEU B 2 146 ? 14.531 38.644 152.341 0.50 30.55 146 LEU B N 2
ATOM 7517 C CA B LEU B 2 146 ? 15.517 38.894 153.390 0.50 29.96 146 LEU B CA 2
ATOM 7518 C C B LEU B 2 146 ? 16.763 39.540 152.781 0.50 29.42 146 LEU B C 2
ATOM 7519 O O B LEU B 2 146 ? 17.120 39.249 151.642 0.50 29.08 146 LEU B O 2
ATOM 7524 N N B GLU B 2 147 ? 17.404 40.437 153.529 0.50 29.22 147 GLU B N 2
ATOM 7525 C CA B GLU B 2 147 ? 18.635 41.107 153.070 0.50 29.34 147 GLU B CA 2
ATOM 7526 C C B GLU B 2 147 ? 19.745 40.957 154.105 0.50 28.95 147 GLU B C 2
ATOM 7527 O O B GLU B 2 147 ? 19.474 40.958 155.303 0.50 29.05 147 GLU B O 2
ATOM 7533 N N B LEU B 2 148 ? 20.986 40.837 153.632 0.50 28.80 148 LEU B N 2
ATOM 7534 C CA B LEU B 2 148 ? 22.162 40.601 154.486 0.50 28.22 148 LEU B CA 2
ATOM 7535 C C B LEU B 2 148 ? 23.283 41.563 154.143 0.50 28.22 148 LEU B C 2
ATOM 7536 O O B LEU B 2 148 ? 23.700 41.643 152.982 0.50 28.33 148 LEU B O 2
ATOM 7541 N N B THR B 2 149 ? 23.774 42.291 155.143 0.50 27.53 149 THR B N 2
ATOM 7542 C CA B THR B 2 149 ? 24.771 43.303 154.878 0.50 27.58 149 THR B CA 2
ATOM 7543 C C B THR B 2 149 ? 25.944 43.232 155.865 0.50 27.88 149 THR B C 2
ATOM 7544 O O B THR B 2 149 ? 25.785 43.318 157.094 0.50 28.68 149 THR B O 2
ATOM 7548 N N B LEU B 2 150 ? 27.133 43.086 155.306 0.50 27.08 150 LEU B N 2
ATOM 7549 C CA B LEU B 2 150 ? 28.334 42.939 156.093 0.50 26.06 150 LEU B CA 2
ATOM 7550 C C B LEU B 2 150 ? 29.241 44.107 155.754 0.50 25.95 150 LEU B C 2
ATOM 7551 O O B LEU B 2 150 ? 29.503 44.370 154.585 0.50 26.12 150 LEU B O 2
ATOM 7556 N N B VAL B 2 151 ? 29.717 44.811 156.768 0.50 25.71 151 VAL B N 2
ATOM 7557 C CA B VAL B 2 151 ? 30.643 45.904 156.519 0.50 26.13 151 VAL B CA 2
ATOM 7558 C C B VAL B 2 151 ? 32.071 45.359 156.462 0.50 26.73 151 VAL B C 2
ATOM 7559 O O B VAL B 2 151 ? 32.506 44.625 157.359 0.50 26.56 151 VAL B O 2
ATOM 7563 N N B LEU B 2 152 ? 32.785 45.714 155.396 0.50 27.48 152 LEU B N 2
ATOM 7564 C CA B LEU B 2 152 ? 34.183 45.320 155.229 0.50 28.43 152 LEU B CA 2
ATOM 7565 C C B LEU B 2 152 ? 35.135 46.473 155.549 0.50 29.05 152 LEU B C 2
ATOM 7566 O O B LEU B 2 152 ? 36.250 46.245 156.033 0.50 29.60 152 LEU B O 2
ATOM 7571 N N B GLN B 2 153 ? 34.693 47.702 155.279 0.50 29.40 153 GLN B N 2
ATOM 7572 C CA B GLN B 2 153 ? 35.441 48.909 155.652 0.50 29.48 153 GLN B CA 2
ATOM 7573 C C B GLN B 2 153 ? 34.479 49.925 156.252 0.50 29.46 153 GLN B C 2
ATOM 7574 O O B GLN B 2 153 ? 33.323 50.016 155.846 0.50 29.46 153 GLN B O 2
ATOM 7580 N N B GLY B 2 154 ? 34.961 50.681 157.232 0.50 29.82 154 GLY B N 2
ATOM 7581 C CA B GLY B 2 154 ? 34.195 51.773 157.833 0.50 29.91 154 GLY B CA 2
ATOM 7582 C C B GLY B 2 154 ? 32.903 51.367 158.529 0.50 29.96 154 GLY B C 2
ATOM 7583 O O B GLY B 2 154 ? 32.832 50.324 159.185 0.50 29.70 154 GLY B O 2
ATOM 7584 N N B ALA B 2 155 ? 31.885 52.213 158.381 0.50 29.72 155 ALA B N 2
ATOM 7585 C CA B ALA B 2 155 ? 30.632 52.068 159.105 0.50 29.47 155 ALA B CA 2
ATOM 7586 C C B ALA B 2 155 ? 29.506 52.740 158.343 0.50 29.46 155 ALA B C 2
ATOM 7587 O O B ALA B 2 155 ? 29.760 53.544 157.444 0.50 29.39 155 ALA B O 2
ATOM 7589 N N B PHE B 2 156 ? 28.266 52.402 158.706 0.50 29.46 156 PHE B N 2
ATOM 7590 C CA B PHE B 2 156 ? 27.074 53.071 158.177 0.50 29.43 156 PHE B CA 2
ATOM 7591 C C B PHE B 2 156 ? 25.920 53.084 159.181 0.50 29.51 156 PHE B C 2
ATOM 7592 O O B PHE B 2 156 ? 25.782 52.167 160.005 0.50 29.02 156 PHE B O 2
ATOM 7600 N N B ARG B 2 157 ? 25.105 54.139 159.099 0.50 29.75 157 ARG B N 2
ATOM 7601 C CA B ARG B 2 157 ? 23.928 54.308 159.944 0.50 29.99 157 ARG B CA 2
ATOM 7602 C C B ARG B 2 157 ? 22.646 54.109 159.147 0.50 29.94 157 ARG B C 2
ATOM 7603 O O B ARG B 2 157 ? 22.532 54.565 158.008 0.50 29.75 157 ARG B O 2
ATOM 7605 N N B ASP B 2 158 ? 21.688 53.425 159.769 0.50 30.24 158 ASP B N 2
ATOM 7606 C CA B ASP B 2 158 ? 20.409 53.087 159.151 0.50 30.56 158 ASP B CA 2
ATOM 7607 C C B ASP B 2 158 ? 19.405 52.684 160.228 0.50 30.83 158 ASP B C 2
ATOM 7608 O O B ASP B 2 158 ? 19.091 53.476 161.121 0.50 30.61 158 ASP B O 2
ATOM 7610 N N B GLU B 2 159 ? 18.939 51.434 160.117 0.50 31.37 159 GLU B N 2
ATOM 7611 C CA B GLU B 2 159 ? 17.903 50.805 160.962 0.50 31.61 159 GLU B CA 2
ATOM 7612 C C B GLU B 2 159 ? 17.668 51.394 162.354 0.50 31.65 159 GLU B C 2
ATOM 7613 O O B GLU B 2 159 ? 17.114 52.499 162.497 0.50 31.66 159 GLU B O 2
ATOM 7615 N N B THR B 2 160 ? 18.068 50.632 163.371 0.50 31.75 160 THR B N 2
ATOM 7616 C CA B THR B 2 160 ? 17.933 51.039 164.766 0.50 32.05 160 THR B CA 2
ATOM 7617 C C B THR B 2 160 ? 19.320 51.219 165.369 0.50 32.05 160 THR B C 2
ATOM 7618 O O B THR B 2 160 ? 19.468 51.745 166.494 0.50 32.01 160 THR B O 2
ATOM 7620 N N B ASP B 2 161 ? 20.326 50.823 164.581 0.50 31.69 161 ASP B N 2
ATOM 7621 C CA B ASP B 2 161 ? 21.686 50.575 165.078 0.50 31.60 161 ASP B CA 2
ATOM 7622 C C B ASP B 2 161 ? 22.843 51.175 164.254 0.50 31.16 161 ASP B C 2
ATOM 7623 O O B ASP B 2 161 ? 22.667 51.608 163.103 0.50 30.91 161 ASP B O 2
ATOM 7628 N N B ARG B 2 162 ? 24.024 51.177 164.881 0.50 30.59 162 ARG B N 2
ATOM 7629 C CA B ARG B 2 162 ? 25.302 51.442 164.214 0.50 30.05 162 ARG B CA 2
ATOM 7630 C C B ARG B 2 162 ? 25.938 50.126 163.756 0.50 29.25 162 ARG B C 2
ATOM 7631 O O B ARG B 2 162 ? 26.067 49.188 164.544 0.50 28.94 162 ARG B O 2
ATOM 7639 N N B PHE B 2 163 ? 26.335 50.067 162.488 0.50 28.59 163 PHE B N 2
ATOM 7640 C CA B PHE B 2 163 ? 27.036 48.898 161.944 0.50 28.13 163 PHE B CA 2
ATOM 7641 C C B PHE B 2 163 ? 28.458 49.263 161.512 0.50 27.82 163 PHE B C 2
ATOM 7642 O O B PHE B 2 163 ? 28.648 50.095 160.630 0.50 27.64 163 PHE B O 2
ATOM 7650 N N B GLY B 2 164 ? 29.452 48.642 162.149 0.50 27.72 164 GLY B N 2
ATOM 7651 C CA B GLY B 2 164 ? 30.874 48.880 161.832 0.50 27.45 164 GLY B CA 2
ATOM 7652 C C B GLY B 2 164 ? 31.542 47.688 161.152 0.50 27.28 164 GLY B C 2
ATOM 7653 O O B GLY B 2 164 ? 30.903 46.662 160.928 0.50 27.07 164 GLY B O 2
ATOM 7654 N N B ALA B 2 165 ? 32.831 47.828 160.835 0.50 27.01 165 ALA B N 2
ATOM 7655 C CA B ALA B 2 165 ? 33.584 46.831 160.092 0.50 26.96 165 ALA B CA 2
ATOM 7656 C C B ALA B 2 165 ? 33.547 45.469 160.782 0.50 27.20 165 ALA B C 2
ATOM 7657 O O B ALA B 2 165 ? 34.112 45.284 161.867 0.50 27.52 165 ALA B O 2
ATOM 7659 N N B GLY B 2 166 ? 32.856 44.527 160.148 0.50 27.07 166 GLY B N 2
ATOM 7660 C CA B GLY B 2 166 ? 32.642 43.199 160.719 0.50 27.44 166 GLY B CA 2
ATOM 7661 C C B GLY B 2 166 ? 31.208 42.894 161.141 0.50 27.26 166 GLY B C 2
ATOM 7662 O O B GLY B 2 166 ? 30.819 41.725 161.222 0.50 27.68 166 GLY B O 2
ATOM 7663 N N B ASP B 2 167 ? 30.432 43.939 161.403 0.50 26.96 167 ASP B N 2
ATOM 7664 C CA B ASP B 2 167 ? 29.036 43.826 161.826 0.50 27.05 167 ASP B CA 2
ATOM 7665 C C B ASP B 2 167 ? 28.142 43.376 160.688 0.50 27.14 167 ASP B C 2
ATOM 7666 O O B ASP B 2 167 ? 28.394 43.708 159.527 0.50 27.12 167 ASP B O 2
ATOM 7671 N N B ILE B 2 168 ? 27.096 42.624 161.029 0.50 27.40 168 ILE B N 2
ATOM 7672 C CA B ILE B 2 168 ? 26.141 42.159 160.032 0.50 27.70 168 ILE B CA 2
ATOM 7673 C C B ILE B 2 168 ? 24.703 42.568 160.341 0.50 27.83 168 ILE B C 2
ATOM 7674 O O B ILE B 2 168 ? 24.156 42.230 161.409 0.50 27.20 168 ILE B O 2
ATOM 7679 N N B GLU B 2 169 ? 24.129 43.311 159.383 0.50 28.09 169 GLU B N 2
ATOM 7680 C CA B GLU B 2 169 ? 22.704 43.679 159.342 0.50 28.33 169 GLU B CA 2
ATOM 7681 C C B GLU B 2 169 ? 21.843 42.639 158.618 0.50 28.32 169 GLU B C 2
ATOM 7682 O O B GLU B 2 169 ? 22.158 42.205 157.512 0.50 28.27 169 GLU B O 2
ATOM 7688 N N B ILE B 2 170 ? 20.752 42.263 159.273 0.50 28.62 170 ILE B N 2
ATOM 7689 C CA B ILE B 2 170 ? 19.730 41.401 158.707 0.50 28.79 170 ILE B CA 2
ATOM 7690 C C B ILE B 2 170 ? 18.445 42.231 158.536 0.50 29.15 170 ILE B C 2
ATOM 7691 O O B ILE B 2 170 ? 17.840 42.681 159.521 0.50 28.83 170 ILE B O 2
ATOM 7696 N N B ALA B 2 171 ? 18.053 42.446 157.282 0.50 29.51 171 ALA B N 2
ATOM 7697 C CA B ALA B 2 171 ? 16.838 43.192 156.961 0.50 30.12 171 ALA B CA 2
ATOM 7698 C C B ALA B 2 171 ? 15.731 42.274 156.445 0.50 30.40 171 ALA B C 2
ATOM 7699 O O B ALA B 2 171 ? 15.988 41.366 155.655 0.50 30.47 171 ALA B O 2
ATOM 7701 N N B ASP B 2 172 ? 14.505 42.533 156.896 0.50 30.94 172 ASP B N 2
ATOM 7702 C CA B ASP B 2 172 ? 13.330 41.735 156.541 0.50 31.17 172 ASP B CA 2
ATOM 7703 C C B ASP B 2 172 ? 12.659 42.253 155.248 0.50 31.23 172 ASP B C 2
ATOM 7704 O O B ASP B 2 172 ? 13.259 43.027 154.492 0.50 31.23 172 ASP B O 2
ATOM 7709 N N B GLN B 2 173 ? 11.428 41.804 154.998 0.50 30.98 173 GLN B N 2
ATOM 7710 C CA B GLN B 2 173 ? 10.612 42.290 153.887 0.50 30.98 173 GLN B CA 2
ATOM 7711 C C B GLN B 2 173 ? 9.797 43.498 154.354 0.50 30.98 173 GLN B C 2
ATOM 7712 O O B GLN B 2 173 ? 9.602 44.464 153.610 0.50 30.74 173 GLN B O 2
ATOM 7718 N N B GLU B 2 174 ? 9.324 43.422 155.595 0.50 31.01 174 GLU B N 2
ATOM 7719 C CA B GLU B 2 174 ? 8.702 44.555 156.273 0.50 31.06 174 GLU B CA 2
ATOM 7720 C C B GLU B 2 174 ? 9.804 45.410 156.925 0.50 30.99 174 GLU B C 2
ATOM 7721 O O B GLU B 2 174 ? 10.033 45.350 158.138 0.50 30.93 174 GLU B O 2
ATOM 7727 N N B LEU B 2 175 ? 10.500 46.175 156.081 0.50 31.03 175 LEU B N 2
ATOM 7728 C CA B LEU B 2 175 ? 11.536 47.133 156.497 0.50 31.12 175 LEU B CA 2
ATOM 7729 C C B LEU B 2 175 ? 11.837 48.147 155.393 0.50 31.30 175 LEU B C 2
ATOM 7730 O O B LEU B 2 175 ? 12.362 47.785 154.334 0.50 31.54 175 LEU B O 2
ATOM 7735 N N B GLU B 2 176 ? 11.503 49.410 155.652 0.50 31.21 176 GLU B N 2
ATOM 7736 C CA B GLU B 2 176 ? 11.928 50.521 154.807 0.50 31.12 176 GLU B CA 2
ATOM 7737 C C B GLU B 2 176 ? 13.116 51.175 155.508 0.50 31.01 176 GLU B C 2
ATOM 7738 O O B GLU B 2 176 ? 13.004 51.566 156.673 0.50 31.20 176 GLU B O 2
ATOM 7744 N N B HIS B 2 177 ? 14.255 51.278 154.824 0.50 30.87 177 HIS B N 2
ATOM 7745 C CA B HIS B 2 177 ? 15.443 51.903 155.434 0.50 30.99 177 HIS B CA 2
ATOM 7746 C C B HIS B 2 177 ? 16.343 52.662 154.455 0.50 30.98 177 HIS B C 2
ATOM 7747 O O B HIS B 2 177 ? 16.309 52.430 153.245 0.50 30.83 177 HIS B O 2
ATOM 7754 N N B THR B 2 178 ? 17.125 53.587 155.008 0.50 31.20 178 THR B N 2
ATOM 7755 C CA B THR B 2 178 ? 18.026 54.438 154.238 0.50 31.27 178 THR B CA 2
ATOM 7756 C C B THR B 2 178 ? 19.433 54.401 154.840 0.50 31.32 178 THR B C 2
ATOM 7757 O O B THR B 2 178 ? 19.721 55.116 155.813 0.50 31.53 178 THR B O 2
ATOM 7759 N N B PRO B 2 179 ? 20.312 53.556 154.270 0.50 31.11 179 PRO B N 2
ATOM 7760 C CA B PRO B 2 179 ? 21.671 53.382 154.786 0.50 31.17 179 PRO B CA 2
ATOM 7761 C C B PRO B 2 179 ? 22.588 54.546 154.424 0.50 31.01 179 PRO B C 2
ATOM 7762 O O B PRO B 2 179 ? 23.040 54.651 153.280 0.50 31.03 179 PRO B O 2
ATOM 7766 N N B VAL B 2 180 ? 22.844 55.415 155.400 0.50 30.83 180 VAL B N 2
ATOM 7767 C CA B VAL B 2 180 ? 23.781 56.526 155.231 0.50 30.69 180 VAL B CA 2
ATOM 7768 C C B VAL B 2 180 ? 25.152 56.128 155.785 0.50 30.45 180 VAL B C 2
ATOM 7769 O O B VAL B 2 180 ? 25.250 55.676 156.930 0.50 30.33 180 VAL B O 2
ATOM 7771 N N B ALA B 2 181 ? 26.203 56.285 154.979 0.50 30.33 181 ALA B N 2
ATOM 7772 C CA B ALA B 2 181 ? 27.565 56.039 155.460 0.50 30.29 181 ALA B CA 2
ATOM 7773 C C B ALA B 2 181 ? 27.957 57.083 156.497 0.50 30.21 181 ALA B C 2
ATOM 7774 O O B ALA B 2 181 ? 27.672 58.279 156.330 0.50 30.14 181 ALA B O 2
ATOM 7776 N N B GLU B 2 182 ? 28.577 56.616 157.581 0.50 30.22 182 GLU B N 2
ATOM 7777 C CA B GLU B 2 182 ? 29.171 57.501 158.582 0.50 30.30 182 GLU B CA 2
ATOM 7778 C C B GLU B 2 182 ? 30.449 58.120 158.011 0.50 30.48 182 GLU B C 2
ATOM 7779 O O B GLU B 2 182 ? 31.028 57.600 157.060 0.50 30.57 182 GLU B O 2
ATOM 7781 N N B ARG B 2 183 ? 30.869 59.247 158.579 0.50 31.15 183 ARG B N 2
ATOM 7782 C CA B ARG B 2 183 ? 31.990 60.014 158.033 0.50 31.22 183 ARG B CA 2
ATOM 7783 C C B ARG B 2 183 ? 33.343 59.357 158.330 0.50 31.25 183 ARG B C 2
ATOM 7784 O O B ARG B 2 183 ? 33.436 58.469 159.184 0.50 31.44 183 ARG B O 2
ATOM 7786 N N B GLY B 2 184 ? 34.379 59.779 157.603 0.50 30.99 184 GLY B N 2
ATOM 7787 C CA B GLY B 2 184 ? 35.748 59.344 157.880 0.50 30.51 184 GLY B CA 2
ATOM 7788 C C B GLY B 2 184 ? 36.429 58.478 156.834 0.50 30.37 184 GLY B C 2
ATOM 7789 O O B GLY B 2 184 ? 37.295 58.960 156.096 0.50 30.27 184 GLY B O 2
ATOM 7790 N N B LEU B 2 185 ? 36.027 57.205 156.764 0.50 30.01 185 LEU B N 2
ATOM 7791 C CA B LEU B 2 185 ? 36.801 56.172 156.064 0.50 29.71 185 LEU B CA 2
ATOM 7792 C C B LEU B 2 185 ? 36.396 55.825 154.627 0.50 29.47 185 LEU B C 2
ATOM 7793 O O B LEU B 2 185 ? 37.276 55.652 153.782 0.50 29.47 185 LEU B O 2
ATOM 7795 N N B ASP B 2 186 ? 35.091 55.720 154.361 0.50 29.04 186 ASP B N 2
ATOM 7796 C CA B ASP B 2 186 ? 34.541 55.149 153.108 0.50 28.80 186 ASP B CA 2
ATOM 7797 C C B ASP B 2 186 ? 34.039 53.726 153.366 0.50 28.68 186 ASP B C 2
ATOM 7798 O O B ASP B 2 186 ? 34.822 52.838 153.712 0.50 28.59 186 ASP B O 2
ATOM 7803 N N B CYS B 2 187 ? 32.737 53.518 153.177 0.50 28.17 187 CYS B N 2
ATOM 7804 C CA B CYS B 2 187 ? 32.068 52.283 153.597 0.50 28.29 187 CYS B CA 2
ATOM 7805 C C B CYS B 2 187 ? 31.852 51.249 152.462 0.50 28.25 187 CYS B C 2
ATOM 7806 O O B CYS B 2 187 ? 31.036 51.463 151.557 0.50 28.00 187 CYS B O 2
ATOM 7809 N N B ILE B 2 188 ? 32.593 50.136 152.521 0.50 28.13 188 ILE B N 2
ATOM 7810 C CA B ILE B 2 188 ? 32.452 49.048 151.538 0.50 28.04 188 ILE B CA 2
ATOM 7811 C C B ILE B 2 188 ? 31.756 47.857 152.192 0.50 28.48 188 ILE B C 2
ATOM 7812 O O B ILE B 2 188 ? 32.183 47.414 153.255 0.50 28.25 188 ILE B O 2
ATOM 7817 N N B CYS B 2 189 ? 30.692 47.354 151.554 0.50 29.18 189 CYS B N 2
ATOM 7818 C CA B CYS B 2 189 ? 29.868 46.242 152.083 0.50 29.63 189 CYS B CA 2
ATOM 7819 C C B CYS B 2 189 ? 29.707 45.039 151.144 0.50 29.66 189 CYS B C 2
ATOM 7820 O O B CYS B 2 189 ? 29.858 45.160 149.928 0.50 29.91 189 CYS B O 2
ATOM 7823 N N B LEU B 2 190 ? 29.357 43.893 151.732 0.50 29.50 190 LEU B N 2
ATOM 7824 C CA B LEU B 2 190 ? 28.824 42.762 150.995 0.50 29.12 190 LEU B CA 2
ATOM 7825 C C B LEU B 2 190 ? 27.374 42.545 151.415 0.50 29.26 190 LEU B C 2
ATOM 7826 O O B LEU B 2 190 ? 27.074 42.430 152.606 0.50 28.86 190 LEU B O 2
ATOM 7831 N N B ALA B 2 191 ? 26.490 42.491 150.418 0.50 29.02 191 ALA B N 2
ATOM 7832 C CA B ALA B 2 191 ? 25.049 42.341 150.628 0.50 29.26 191 ALA B CA 2
ATOM 7833 C C B ALA B 2 191 ? 24.457 41.098 149.941 0.50 28.97 191 ALA B C 2
ATOM 7834 O O B ALA B 2 191 ? 24.998 40.621 148.940 0.50 28.71 191 ALA B O 2
ATOM 7836 N N B ALA B 2 192 ? 23.323 40.618 150.453 0.50 28.61 192 ALA B N 2
ATOM 7837 C CA B ALA B 2 192 ? 22.670 39.430 149.904 0.50 29.04 192 ALA B CA 2
ATOM 7838 C C B ALA B 2 192 ? 21.149 39.513 149.982 0.50 29.07 192 ALA B C 2
ATOM 7839 O O B ALA B 2 192 ? 20.605 39.680 151.077 0.50 28.93 192 ALA B O 2
ATOM 7841 N N B THR B 2 193 ? 20.474 39.351 148.839 0.50 29.22 193 THR B N 2
ATOM 7842 C CA B THR B 2 193 ? 19.004 39.410 148.768 0.50 29.78 193 THR B CA 2
ATOM 7843 C C B THR B 2 193 ? 18.406 38.195 148.051 0.50 30.52 193 THR B C 2
ATOM 7844 O O B THR B 2 193 ? 19.037 37.644 147.152 0.50 30.29 193 THR B O 2
ATOM 7848 N N B ASP B 2 194 ? 17.177 37.815 148.422 0.50 31.46 194 ASP B N 2
ATOM 7849 C CA B ASP B 2 194 ? 16.420 36.740 147.748 0.50 32.24 194 ASP B CA 2
ATOM 7850 C C B ASP B 2 194 ? 15.073 37.224 147.199 0.50 32.75 194 ASP B C 2
ATOM 7851 O O B ASP B 2 194 ? 14.705 37.035 146.028 0.50 32.96 194 ASP B O 2
ATOM 7856 N N B SER C 1 8 ? 23.321 0.471 206.494 0.50 46.61 5 SER C N 2
ATOM 7857 C CA B SER C 1 8 ? 23.643 1.714 205.700 0.50 46.42 5 SER C CA 2
ATOM 7858 C C B SER C 1 8 ? 22.569 1.928 204.624 0.50 46.30 5 SER C C 2
ATOM 7859 O O B SER C 1 8 ? 22.365 1.040 203.707 0.50 46.63 5 SER C O 2
ATOM 7862 N N B ASP C 1 9 ? 21.894 3.102 204.697 0.50 46.16 6 ASP C N 2
ATOM 7863 C CA B ASP C 1 9 ? 20.672 3.241 203.892 0.50 45.77 6 ASP C CA 2
ATOM 7864 C C B ASP C 1 9 ? 20.789 3.276 202.365 0.50 45.49 6 ASP C C 2
ATOM 7865 O O B ASP C 1 9 ? 21.860 3.492 201.775 0.50 45.42 6 ASP C O 2
ATOM 7870 N N B ARG C 1 10 ? 19.631 3.062 201.751 0.50 44.93 7 ARG C N 2
ATOM 7871 C CA B ARG C 1 10 ? 19.456 3.133 200.317 0.50 44.35 7 ARG C CA 2
ATOM 7872 C C B ARG C 1 10 ? 19.209 4.582 199.914 0.50 43.99 7 ARG C C 2
ATOM 7873 O O B ARG C 1 10 ? 18.936 4.883 198.739 0.50 44.06 7 ARG C O 2
ATOM 7881 N N B THR C 1 11 ? 19.297 5.468 200.906 0.50 43.68 8 THR C N 2
ATOM 7882 C CA B THR C 1 11 ? 19.004 6.884 200.729 0.50 43.44 8 THR C CA 2
ATOM 7883 C C B THR C 1 11 ? 19.999 7.722 201.556 0.50 43.23 8 THR C C 2
ATOM 7884 O O B THR C 1 11 ? 19.790 8.933 201.809 0.50 43.58 8 THR C O 2
ATOM 7888 N N B ASP C 1 12 ? 21.088 7.087 201.987 0.50 42.90 9 ASP C N 2
ATOM 7889 C CA B ASP C 1 12 ? 22.189 7.869 202.523 0.50 42.80 9 ASP C CA 2
ATOM 7890 C C B ASP C 1 12 ? 22.809 8.573 201.320 0.50 42.50 9 ASP C C 2
ATOM 7891 O O B ASP C 1 12 ? 24.027 8.499 201.082 0.50 42.69 9 ASP C O 2
ATOM 7896 N N B TRP C 1 13 ? 21.957 9.241 200.543 0.50 42.07 10 TRP C N 2
ATOM 7897 C CA B TRP C 1 13 ? 22.386 9.837 199.286 0.50 41.36 10 TRP C CA 2
ATOM 7898 C C B TRP C 1 13 ? 23.849 10.205 199.436 0.50 40.67 10 TRP C C 2
ATOM 7899 O O B TRP C 1 13 ? 24.639 10.086 198.512 0.50 40.73 10 TRP C O 2
ATOM 7910 N N B VAL C 1 14 ? 24.213 10.639 200.625 0.50 39.95 11 VAL C N 2
ATOM 7911 C CA B VAL C 1 14 ? 25.609 10.910 200.909 0.50 39.52 11 VAL C CA 2
ATOM 7912 C C B VAL C 1 14 ? 26.383 9.598 201.011 0.50 39.30 11 VAL C C 2
ATOM 7913 O O B VAL C 1 14 ? 27.309 9.365 200.218 0.50 39.14 11 VAL C O 2
ATOM 7917 N N B ALA C 1 15 ? 25.991 8.751 201.972 0.50 38.96 12 ALA C N 2
ATOM 7918 C CA B ALA C 1 15 ? 26.532 7.399 202.089 0.50 38.60 12 ALA C CA 2
ATOM 7919 C C B ALA C 1 15 ? 26.894 6.830 200.711 0.50 38.39 12 ALA C C 2
ATOM 7920 O O B ALA C 1 15 ? 27.859 6.069 200.564 0.50 38.50 12 ALA C O 2
ATOM 7922 N N B LEU C 1 16 ? 26.128 7.226 199.697 0.50 38.04 13 LEU C N 2
ATOM 7923 C CA B LEU C 1 16 ? 26.257 6.639 198.364 0.50 37.89 13 LEU C CA 2
ATOM 7924 C C B LEU C 1 16 ? 27.338 7.296 197.493 0.50 37.74 13 LEU C C 2
ATOM 7925 O O B LEU C 1 16 ? 28.175 6.598 196.893 0.50 37.68 13 LEU C O 2
ATOM 7930 N N B MET C 1 17 ? 27.299 8.634 197.416 0.50 37.46 14 MET C N 2
ATOM 7931 C CA B MET C 1 17 ? 28.310 9.420 196.699 0.50 36.92 14 MET C CA 2
ATOM 7932 C C B MET C 1 17 ? 29.697 8.980 197.126 0.50 36.19 14 MET C C 2
ATOM 7933 O O B MET C 1 17 ? 30.643 8.964 196.334 0.50 36.16 14 MET C O 2
ATOM 7938 N N B ARG C 1 18 ? 29.811 8.644 198.402 0.50 35.19 15 ARG C N 2
ATOM 7939 C CA B ARG C 1 18 ? 31.075 8.196 198.931 0.50 34.67 15 ARG C CA 2
ATOM 7940 C C B ARG C 1 18 ? 31.411 6.881 198.236 0.50 34.32 15 ARG C C 2
ATOM 7941 O O B ARG C 1 18 ? 32.544 6.673 197.798 0.50 34.26 15 ARG C O 2
ATOM 7949 N N B ALA C 1 19 ? 30.409 6.010 198.116 0.50 33.87 16 ALA C N 2
ATOM 7950 C CA B ALA C 1 19 ? 30.594 4.678 197.541 0.50 33.32 16 ALA C CA 2
ATOM 7951 C C B ALA C 1 19 ? 30.947 4.715 196.045 0.50 33.10 16 ALA C C 2
ATOM 7952 O O B ALA C 1 19 ? 31.732 3.899 195.555 0.50 33.17 16 ALA C O 2
ATOM 7954 N N B ILE C 1 20 ? 30.367 5.662 195.318 0.50 32.86 17 ILE C N 2
ATOM 7955 C CA B ILE C 1 20 ? 30.666 5.825 193.892 0.50 32.65 17 ILE C CA 2
ATOM 7956 C C B ILE C 1 20 ? 32.090 6.361 193.702 0.50 32.64 17 ILE C C 2
ATOM 7957 O O B ILE C 1 20 ? 32.853 5.859 192.868 0.50 32.50 17 ILE C O 2
ATOM 7962 N N B ARG C 1 21 ? 32.432 7.387 194.478 0.50 32.49 18 ARG C N 2
ATOM 7963 C CA B ARG C 1 21 ? 33.788 7.913 194.516 0.50 32.55 18 ARG C CA 2
ATOM 7964 C C B ARG C 1 21 ? 34.663 6.895 195.207 0.50 32.70 18 ARG C C 2
ATOM 7965 O O B ARG C 1 21 ? 35.724 6.515 194.707 0.50 32.67 18 ARG C O 2
ATOM 7967 N N B ASP C 1 22 ? 34.189 6.453 196.368 0.50 33.12 19 ASP C N 2
ATOM 7968 C CA B ASP C 1 22 ? 34.892 5.489 197.193 0.50 33.21 19 ASP C CA 2
ATOM 7969 C C B ASP C 1 22 ? 34.774 4.080 196.651 0.50 33.64 19 ASP C C 2
ATOM 7970 O O B ASP C 1 22 ? 35.625 3.238 196.931 0.50 33.87 19 ASP C O 2
ATOM 7975 N N B HIS C 1 23 ? 33.734 3.815 195.863 0.50 34.09 20 HIS C N 2
ATOM 7976 C CA B HIS C 1 23 ? 33.467 2.444 195.447 0.50 34.22 20 HIS C CA 2
ATOM 7977 C C B HIS C 1 23 ? 32.971 2.271 193.995 0.50 34.28 20 HIS C C 2
ATOM 7978 O O B HIS C 1 23 ? 32.399 1.226 193.664 0.50 34.47 20 HIS C O 2
ATOM 7985 N N B ARG C 1 24 ? 33.211 3.257 193.124 0.50 34.18 21 ARG C N 2
ATOM 7986 C CA B ARG C 1 24 ? 32.686 3.193 191.742 0.50 34.10 21 ARG C CA 2
ATOM 7987 C C B ARG C 1 24 ? 31.507 2.218 191.688 0.50 34.06 21 ARG C C 2
ATOM 7988 O O B ARG C 1 24 ? 31.355 1.406 190.763 0.50 34.14 21 ARG C O 2
ATOM 7996 N N B ASP C 1 25 ? 30.680 2.326 192.720 0.50 34.03 22 ASP C N 2
ATOM 7997 C CA B ASP C 1 25 ? 29.526 1.476 192.922 0.50 33.95 22 ASP C CA 2
ATOM 7998 C C B ASP C 1 25 ? 28.420 1.933 191.987 0.50 33.99 22 ASP C C 2
ATOM 7999 O O B ASP C 1 25 ? 27.794 2.980 192.205 0.50 33.79 22 ASP C O 2
ATOM 8004 N N B GLU C 1 26 ? 28.206 1.148 190.931 0.50 34.02 23 GLU C N 2
ATOM 8005 C CA B GLU C 1 26 ? 27.170 1.418 189.947 0.50 33.98 23 GLU C CA 2
ATOM 8006 C C B GLU C 1 26 ? 25.799 1.376 190.602 0.50 34.20 23 GLU C C 2
ATOM 8007 O O B GLU C 1 26 ? 24.939 2.222 190.342 0.50 33.85 23 GLU C O 2
ATOM 8013 N N B ALA C 1 27 ? 25.600 0.373 191.454 0.50 34.80 24 ALA C N 2
ATOM 8014 C CA B ALA C 1 27 ? 24.377 0.265 192.243 0.50 35.40 24 ALA C CA 2
ATOM 8015 C C B ALA C 1 27 ? 24.096 1.612 192.939 0.50 35.52 24 ALA C C 2
ATOM 8016 O O B ALA C 1 27 ? 23.046 2.327 192.516 0.50 36.40 24 ALA C O 2
ATOM 8018 N N B ALA C 1 28 ? 25.150 1.941 193.829 0.50 36.08 25 ALA C N 2
ATOM 8019 C CA B ALA C 1 28 ? 25.091 3.296 194.455 0.50 36.49 25 ALA C CA 2
ATOM 8020 C C B ALA C 1 28 ? 24.503 4.362 193.530 0.50 36.89 25 ALA C C 2
ATOM 8021 O O B ALA C 1 28 ? 23.587 5.101 193.920 0.50 36.83 25 ALA C O 2
ATOM 8023 N N B PHE C 1 29 ? 25.047 4.451 192.319 0.50 37.48 26 PHE C N 2
ATOM 8024 C CA B PHE C 1 29 ? 24.635 5.467 191.362 0.50 38.48 26 PHE C CA 2
ATOM 8025 C C B PHE C 1 29 ? 23.160 5.313 190.861 0.50 39.37 26 PHE C C 2
ATOM 8026 O O B PHE C 1 29 ? 22.509 6.291 190.599 0.50 39.74 26 PHE C O 2
ATOM 8034 N N B ALA C 1 30 ? 22.686 4.060 190.870 0.50 39.96 27 ALA C N 2
ATOM 8035 C CA B ALA C 1 30 ? 21.300 3.748 190.503 0.50 40.24 27 ALA C CA 2
ATOM 8036 C C B ALA C 1 30 ? 20.366 4.320 191.566 0.50 40.64 27 ALA C C 2
ATOM 8037 O O B ALA C 1 30 ? 19.235 4.840 191.260 0.50 40.88 27 ALA C O 2
ATOM 8039 N N B GLU C 1 31 ? 20.889 4.254 192.828 0.50 40.98 28 GLU C N 2
ATOM 8040 C CA B GLU C 1 31 ? 20.141 4.749 193.981 0.50 41.44 28 GLU C CA 2
ATOM 8041 C C B GLU C 1 31 ? 20.105 6.295 194.024 0.50 41.30 28 GLU C C 2
ATOM 8042 O O B GLU C 1 31 ? 19.208 6.962 194.502 0.50 42.00 28 GLU C O 2
ATOM 8048 N N B LEU C 1 32 ? 21.199 6.844 193.269 0.50 41.07 29 LEU C N 2
ATOM 8049 C CA B LEU C 1 32 ? 21.265 8.310 193.205 0.50 40.60 29 LEU C CA 2
ATOM 8050 C C B LEU C 1 32 ? 20.504 8.798 191.974 0.50 40.27 29 LEU C C 2
ATOM 8051 O O B LEU C 1 32 ? 19.934 9.903 191.961 0.50 40.73 29 LEU C O 2
ATOM 8056 N N B PHE C 1 33 ? 20.484 7.958 190.938 0.50 39.72 30 PHE C N 2
ATOM 8057 C CA B PHE C 1 33 ? 19.769 8.327 189.727 0.50 39.39 30 PHE C CA 2
ATOM 8058 C C B PHE C 1 33 ? 18.228 8.369 189.935 0.50 39.39 30 PHE C C 2
ATOM 8059 O O B PHE C 1 33 ? 17.486 9.306 189.638 0.50 39.89 30 PHE C O 2
ATOM 8067 N N B GLN C 1 34 ? 17.783 7.223 190.618 0.50 38.88 31 GLN C N 2
ATOM 8068 C CA B GLN C 1 34 ? 16.359 7.005 190.892 0.50 38.12 31 GLN C CA 2
ATOM 8069 C C B GLN C 1 34 ? 15.733 8.090 191.782 0.50 37.49 31 GLN C C 2
ATOM 8070 O O B GLN C 1 34 ? 14.665 8.616 191.452 0.50 37.66 31 GLN C O 2
ATOM 8076 N N B HIS C 1 35 ? 16.378 8.412 192.904 0.50 36.47 32 HIS C N 2
ATOM 8077 C CA B HIS C 1 35 ? 15.890 9.485 193.789 0.50 35.84 32 HIS C CA 2
ATOM 8078 C C B HIS C 1 35 ? 15.901 10.852 193.083 0.50 35.41 32 HIS C C 2
ATOM 8079 O O B HIS C 1 35 ? 14.808 11.480 192.848 0.50 35.68 32 HIS C O 2
ATOM 8086 N N B PHE C 1 36 ? 17.111 11.309 192.729 0.50 34.65 33 PHE C N 2
ATOM 8087 C CA B PHE C 1 36 ? 17.296 12.650 192.164 0.50 34.04 33 PHE C CA 2
ATOM 8088 C C B PHE C 1 36 ? 16.767 12.822 190.729 0.50 33.69 33 PHE C C 2
ATOM 8089 O O B PHE C 1 36 ? 15.825 13.580 190.493 0.50 33.65 33 PHE C O 2
ATOM 8097 N N B ALA C 1 37 ? 17.360 12.104 189.779 0.50 33.28 34 ALA C N 2
ATOM 8098 C CA B ALA C 1 37 ? 17.066 12.314 188.357 0.50 32.94 34 ALA C CA 2
ATOM 8099 C C B ALA C 1 37 ? 15.681 12.910 188.055 0.50 32.66 34 ALA C C 2
ATOM 8100 O O B ALA C 1 37 ? 15.551 13.754 187.159 0.50 32.75 34 ALA C O 2
ATOM 8102 N N B PRO C 1 38 ? 14.640 12.437 188.761 0.50 32.19 35 PRO C N 2
ATOM 8103 C CA B PRO C 1 38 ? 13.274 12.941 188.610 0.50 31.74 35 PRO C CA 2
ATOM 8104 C C B PRO C 1 38 ? 12.972 14.174 189.474 0.50 31.25 35 PRO C C 2
ATOM 8105 O O B PRO C 1 38 ? 11.868 14.720 189.410 0.50 31.15 35 PRO C O 2
ATOM 8109 N N B LYS C 1 39 ? 13.945 14.604 190.271 0.50 30.72 36 LYS C N 2
ATOM 8110 C CA B LYS C 1 39 ? 13.820 15.854 191.018 0.50 29.98 36 LYS C CA 2
ATOM 8111 C C B LYS C 1 39 ? 14.495 16.984 190.257 0.50 29.74 36 LYS C C 2
ATOM 8112 O O B LYS C 1 39 ? 13.999 18.115 190.228 0.50 29.42 36 LYS C O 2
ATOM 8118 N N B VAL C 1 40 ? 15.630 16.657 189.639 0.50 29.62 37 VAL C N 2
ATOM 8119 C CA B VAL C 1 40 ? 16.312 17.543 188.695 0.50 29.14 37 VAL C CA 2
ATOM 8120 C C B VAL C 1 40 ? 15.347 17.866 187.550 0.50 29.00 37 VAL C C 2
ATOM 8121 O O B VAL C 1 40 ? 15.270 19.004 187.091 0.50 28.87 37 VAL C O 2
ATOM 8125 N N B LYS C 1 41 ? 14.596 16.859 187.107 0.50 28.84 38 LYS C N 2
ATOM 8126 C CA B LYS C 1 41 ? 13.592 17.046 186.060 0.50 28.79 38 LYS C CA 2
ATOM 8127 C C B LYS C 1 41 ? 12.425 17.938 186.520 0.50 28.90 38 LYS C C 2
ATOM 8128 O O B LYS C 1 41 ? 11.935 18.772 185.758 0.50 28.84 38 LYS C O 2
ATOM 8134 N N B GLY C 1 42 ? 11.971 17.752 187.756 0.50 29.02 39 GLY C N 2
ATOM 8135 C CA B GLY C 1 42 ? 10.920 18.605 188.317 0.50 29.23 39 GLY C CA 2
ATOM 8136 C C B GLY C 1 42 ? 11.375 20.041 188.541 0.50 29.39 39 GLY C C 2
ATOM 8137 O O B GLY C 1 42 ? 10.647 20.991 188.237 0.50 29.21 39 GLY C O 2
ATOM 8138 N N B PHE C 1 43 ? 12.581 20.190 189.085 0.50 29.61 40 PHE C N 2
ATOM 8139 C CA B PHE C 1 43 ? 13.190 21.501 189.299 0.50 29.97 40 PHE C CA 2
ATOM 8140 C C B PHE C 1 43 ? 13.323 22.244 187.972 0.50 30.15 40 PHE C C 2
ATOM 8141 O O B PHE C 1 43 ? 12.875 23.385 187.837 0.50 30.14 40 PHE C O 2
ATOM 8149 N N B LEU C 1 44 ? 13.937 21.578 186.997 0.50 30.24 41 LEU C N 2
ATOM 8150 C CA B LEU C 1 44 ? 14.237 22.192 185.709 0.50 30.43 41 LEU C CA 2
ATOM 8151 C C B LEU C 1 44 ? 12.988 22.594 184.921 0.50 30.69 41 LEU C C 2
ATOM 8152 O O B LEU C 1 44 ? 13.018 23.552 184.147 0.50 30.93 41 LEU C O 2
ATOM 8157 N N B MET C 1 45 ? 11.896 21.859 185.114 0.50 30.90 42 MET C N 2
ATOM 8158 C CA B MET C 1 45 ? 10.611 22.237 184.526 0.50 31.19 42 MET C CA 2
ATOM 8159 C C B MET C 1 45 ? 10.065 23.499 185.195 0.50 31.44 42 MET C C 2
ATOM 8160 O O B MET C 1 45 ? 9.339 24.280 184.576 0.50 31.55 42 MET C O 2
ATOM 8165 N N B LYS C 1 46 ? 10.405 23.688 186.466 0.50 31.59 43 LYS C N 2
ATOM 8166 C CA B LYS C 1 46 ? 10.013 24.892 187.183 0.50 31.69 43 LYS C CA 2
ATOM 8167 C C B LYS C 1 46 ? 10.853 26.073 186.724 0.50 31.75 43 LYS C C 2
ATOM 8168 O O B LYS C 1 46 ? 10.467 27.230 186.901 0.50 31.71 43 LYS C O 2
ATOM 8174 N N B SER C 1 47 ? 11.997 25.764 186.119 0.50 31.83 44 SER C N 2
ATOM 8175 C CA B SER C 1 47 ? 12.978 26.772 185.735 0.50 31.85 44 SER C CA 2
ATOM 8176 C C B SER C 1 47 ? 12.720 27.314 184.331 0.50 31.93 44 SER C C 2
ATOM 8177 O O B SER C 1 47 ? 13.328 28.299 183.911 0.50 32.05 44 SER C O 2
ATOM 8180 N N B GLY C 1 48 ? 11.814 26.663 183.609 0.50 32.07 45 GLY C N 2
ATOM 8181 C CA B GLY C 1 48 ? 11.435 27.108 182.271 0.50 32.19 45 GLY C CA 2
ATOM 8182 C C B GLY C 1 48 ? 11.532 26.037 181.198 0.50 32.24 45 GLY C C 2
ATOM 8183 O O B GLY C 1 48 ? 10.635 25.903 180.364 0.50 32.09 45 GLY C O 2
ATOM 8184 N N B SER C 1 49 ? 12.618 25.267 181.223 0.50 32.37 46 SER C N 2
ATOM 8185 C CA B SER C 1 49 ? 12.902 24.301 180.158 0.50 32.37 46 SER C CA 2
ATOM 8186 C C B SER C 1 49 ? 11.832 23.226 180.031 0.50 32.35 46 SER C C 2
ATOM 8187 O O B SER C 1 49 ? 11.317 22.722 181.030 0.50 32.43 46 SER C O 2
ATOM 8190 N N B VAL C 1 50 ? 11.514 22.877 178.786 0.50 32.29 47 VAL C N 2
ATOM 8191 C CA B VAL C 1 50 ? 10.498 21.866 178.492 0.50 32.24 47 VAL C CA 2
ATOM 8192 C C B VAL C 1 50 ? 10.727 20.578 179.287 0.50 32.20 47 VAL C C 2
ATOM 8193 O O B VAL C 1 50 ? 11.762 20.401 179.935 0.50 32.18 47 VAL C O 2
ATOM 8197 N N B ALA C 1 51 ? 9.748 19.681 179.228 0.50 32.03 48 ALA C N 2
ATOM 8198 C CA B ALA C 1 51 ? 9.825 18.416 179.944 0.50 31.97 48 ALA C CA 2
ATOM 8199 C C B ALA C 1 51 ? 10.781 17.458 179.245 0.50 31.96 48 ALA C C 2
ATOM 8200 O O B ALA C 1 51 ? 11.593 16.797 179.897 0.50 31.95 48 ALA C O 2
ATOM 8202 N N B SER C 1 52 ? 10.680 17.388 177.919 0.50 31.91 49 SER C N 2
ATOM 8203 C CA B SER C 1 52 ? 11.552 16.521 177.128 0.50 31.86 49 SER C CA 2
ATOM 8204 C C B SER C 1 52 ? 13.024 16.935 177.238 0.50 31.77 49 SER C C 2
ATOM 8205 O O B SER C 1 52 ? 13.908 16.080 177.334 0.50 31.79 49 SER C O 2
ATOM 8208 N N B GLN C 1 53 ? 13.278 18.241 177.240 0.50 31.76 50 GLN C N 2
ATOM 8209 C CA B GLN C 1 53 ? 14.624 18.751 177.486 0.50 31.86 50 GLN C CA 2
ATOM 8210 C C B GLN C 1 53 ? 15.071 18.435 178.908 0.50 31.72 50 GLN C C 2
ATOM 8211 O O B GLN C 1 53 ? 16.121 17.828 179.109 0.50 31.81 50 GLN C O 2
ATOM 8217 N N B ALA C 1 54 ? 14.261 18.839 179.884 0.50 31.72 51 ALA C N 2
ATOM 8218 C CA B ALA C 1 54 ? 14.596 18.681 181.302 0.50 31.79 51 ALA C CA 2
ATOM 8219 C C B ALA C 1 54 ? 15.046 17.260 181.646 0.50 31.84 51 ALA C C 2
ATOM 8220 O O B ALA C 1 54 ? 15.947 17.061 182.469 0.50 31.86 51 ALA C O 2
ATOM 8222 N N B GLU C 1 55 ? 14.409 16.274 181.024 0.50 31.68 52 GLU C N 2
ATOM 8223 C CA B GLU C 1 55 ? 14.786 14.883 181.234 0.50 31.68 52 GLU C CA 2
ATOM 8224 C C B GLU C 1 55 ? 16.223 14.626 180.778 0.50 31.43 52 GLU C C 2
ATOM 8225 O O B GLU C 1 55 ? 16.992 13.945 181.458 0.50 31.53 52 GLU C O 2
ATOM 8231 N N B GLU C 1 56 ? 16.578 15.180 179.624 0.50 31.07 53 GLU C N 2
ATOM 8232 C CA B GLU C 1 56 ? 17.908 14.993 179.064 0.50 30.79 53 GLU C CA 2
ATOM 8233 C C B GLU C 1 56 ? 18.993 15.559 179.953 0.50 30.49 53 GLU C C 2
ATOM 8234 O O B GLU C 1 56 ? 19.938 14.862 180.312 0.50 30.40 53 GLU C O 2
ATOM 8240 N N B CYS C 1 57 ? 18.868 16.844 180.269 0.50 30.33 54 CYS C N 2
ATOM 8241 C CA B CYS C 1 57 ? 19.812 17.506 181.159 0.50 30.27 54 CYS C CA 2
ATOM 8242 C C B CYS C 1 57 ? 19.913 16.698 182.446 0.50 30.06 54 CYS C C 2
ATOM 8243 O O B CYS C 1 57 ? 21.011 16.399 182.910 0.50 29.83 54 CYS C O 2
ATOM 8246 N N B ALA C 1 58 ? 18.752 16.326 182.985 0.50 30.09 55 ALA C N 2
ATOM 8247 C CA B ALA C 1 58 ? 18.646 15.517 184.205 0.50 30.47 55 ALA C CA 2
ATOM 8248 C C B ALA C 1 58 ? 19.534 14.277 184.176 0.50 30.60 55 ALA C C 2
ATOM 8249 O O B ALA C 1 58 ? 20.277 14.005 185.122 0.50 30.56 55 ALA C O 2
ATOM 8251 N N B GLN C 1 59 ? 19.426 13.519 183.095 0.50 30.82 56 GLN C N 2
ATOM 8252 C CA B GLN C 1 59 ? 20.310 12.395 182.837 0.50 31.29 56 GLN C CA 2
ATOM 8253 C C B GLN C 1 59 ? 21.766 12.870 182.845 0.50 31.61 56 GLN C C 2
ATOM 8254 O O B GLN C 1 59 ? 22.516 12.576 183.787 0.50 31.69 56 GLN C O 2
ATOM 8260 N N B ASP C 1 60 ? 22.131 13.633 181.808 0.50 31.99 57 ASP C N 2
ATOM 8261 C CA B ASP C 1 60 ? 23.445 14.263 181.652 0.50 32.34 57 ASP C CA 2
ATOM 8262 C C B ASP C 1 60 ? 24.067 14.668 182.967 0.50 32.33 57 ASP C C 2
ATOM 8263 O O B ASP C 1 60 ? 25.191 14.285 183.290 0.50 32.34 57 ASP C O 2
ATOM 8268 N N B VAL C 1 61 ? 23.342 15.487 183.712 0.50 32.50 58 VAL C N 2
ATOM 8269 C CA B VAL C 1 61 ? 23.778 15.889 185.035 0.50 32.59 58 VAL C CA 2
ATOM 8270 C C B VAL C 1 61 ? 24.261 14.665 185.811 0.50 32.93 58 VAL C C 2
ATOM 8271 O O B VAL C 1 61 ? 25.370 14.652 186.341 0.50 32.75 58 VAL C O 2
ATOM 8275 N N B MET C 1 62 ? 23.431 13.627 185.854 0.50 33.58 59 MET C N 2
ATOM 8276 C CA B MET C 1 62 ? 23.713 12.457 186.708 0.50 33.89 59 MET C CA 2
ATOM 8277 C C B MET C 1 62 ? 24.917 11.646 186.206 0.50 33.47 59 MET C C 2
ATOM 8278 O O B MET C 1 62 ? 25.595 10.968 186.980 0.50 33.65 59 MET C O 2
ATOM 8283 N N B ALA C 1 63 ? 25.184 11.734 184.915 0.50 32.97 60 ALA C N 2
ATOM 8284 C CA B ALA C 1 63 ? 26.424 11.203 184.370 0.50 32.61 60 ALA C CA 2
ATOM 8285 C C B ALA C 1 63 ? 27.592 12.005 184.942 0.50 32.44 60 ALA C C 2
ATOM 8286 O O B ALA C 1 63 ? 28.494 11.443 185.569 0.50 32.56 60 ALA C O 2
ATOM 8288 N N B THR C 1 64 ? 27.560 13.322 184.732 0.50 32.17 61 THR C N 2
ATOM 8289 C CA B THR C 1 64 ? 28.550 14.231 185.323 0.50 31.92 61 THR C CA 2
ATOM 8290 C C B THR C 1 64 ? 28.850 13.845 186.776 0.50 31.81 61 THR C C 2
ATOM 8291 O O B THR C 1 64 ? 30.008 13.609 187.132 0.50 31.90 61 THR C O 2
ATOM 8295 N N B VAL C 1 65 ? 27.813 13.784 187.612 0.50 31.52 62 VAL C N 2
ATOM 8296 C CA B VAL C 1 65 ? 27.981 13.308 188.987 0.50 31.21 62 VAL C CA 2
ATOM 8297 C C B VAL C 1 65 ? 28.974 12.151 189.010 0.50 31.14 62 VAL C C 2
ATOM 8298 O O B VAL C 1 65 ? 30.067 12.282 189.557 0.50 31.22 62 VAL C O 2
ATOM 8302 N N B TRP C 1 66 ? 28.596 11.021 188.416 0.50 31.07 63 TRP C N 2
ATOM 8303 C CA B TRP C 1 66 ? 29.500 9.877 188.345 0.50 30.93 63 TRP C CA 2
ATOM 8304 C C B TRP C 1 66 ? 30.914 10.333 187.987 0.50 30.99 63 TRP C C 2
ATOM 8305 O O B TRP C 1 66 ? 31.852 10.100 188.744 0.50 31.04 63 TRP C O 2
ATOM 8316 N N B GLN C 1 67 ? 31.053 10.984 186.833 0.50 31.05 64 GLN C N 2
ATOM 8317 C CA B GLN C 1 67 ? 32.362 11.373 186.298 0.50 31.18 64 GLN C CA 2
ATOM 8318 C C B GLN C 1 67 ? 33.148 12.313 187.211 0.50 31.40 64 GLN C C 2
ATOM 8319 O O B GLN C 1 67 ? 34.364 12.173 187.358 0.50 31.58 64 GLN C O 2
ATOM 8321 N N B LYS C 1 68 ? 32.463 13.277 187.818 0.50 31.33 65 LYS C N 2
ATOM 8322 C CA B LYS C 1 68 ? 33.120 14.196 188.732 0.50 31.42 65 LYS C CA 2
ATOM 8323 C C B LYS C 1 68 ? 32.695 13.915 190.185 0.50 31.61 65 LYS C C 2
ATOM 8324 O O B LYS C 1 68 ? 32.376 14.825 190.952 0.50 31.23 65 LYS C O 2
ATOM 8330 N N B ALA C 1 69 ? 32.708 12.633 190.547 0.50 31.95 66 ALA C N 2
ATOM 8331 C CA B ALA C 1 69 ? 32.300 12.185 191.875 0.50 32.17 66 ALA C CA 2
ATOM 8332 C C B ALA C 1 69 ? 33.335 12.524 192.946 0.50 32.28 66 ALA C C 2
ATOM 8333 O O B ALA C 1 69 ? 33.000 12.672 194.122 0.50 32.48 66 ALA C O 2
ATOM 8335 N N B HIS C 1 70 ? 34.594 12.639 192.533 0.50 32.43 67 HIS C N 2
ATOM 8336 C CA B HIS C 1 70 ? 35.677 13.016 193.436 0.50 32.37 67 HIS C CA 2
ATOM 8337 C C B HIS C 1 70 ? 35.515 14.466 193.885 0.50 32.39 67 HIS C C 2
ATOM 8338 O O B HIS C 1 70 ? 35.891 14.831 194.992 0.50 32.49 67 HIS C O 2
ATOM 8345 N N B LEU C 1 71 ? 34.953 15.288 193.008 0.50 32.56 68 LEU C N 2
ATOM 8346 C CA B LEU C 1 71 ? 34.794 16.708 193.283 0.50 32.64 68 LEU C CA 2
ATOM 8347 C C B LEU C 1 71 ? 33.657 16.983 194.262 0.50 32.84 68 LEU C C 2
ATOM 8348 O O B LEU C 1 71 ? 33.275 18.134 194.475 0.50 32.90 68 LEU C O 2
ATOM 8353 N N B PHE C 1 72 ? 33.105 15.934 194.859 0.50 33.26 69 PHE C N 2
ATOM 8354 C CA B PHE C 1 72 ? 32.113 16.147 195.905 0.50 33.59 69 PHE C CA 2
ATOM 8355 C C B PHE C 1 72 ? 32.786 16.181 197.265 0.50 33.77 69 PHE C C 2
ATOM 8356 O O B PHE C 1 72 ? 33.728 15.431 197.517 0.50 33.88 69 PHE C O 2
ATOM 8364 N N B ASP C 1 73 ? 32.286 17.061 198.133 0.50 34.01 70 ASP C N 2
ATOM 8365 C CA B ASP C 1 73 ? 32.856 17.288 199.453 0.50 33.78 70 ASP C CA 2
ATOM 8366 C C B ASP C 1 73 ? 31.732 17.559 200.460 0.50 33.85 70 ASP C C 2
ATOM 8367 O O B ASP C 1 73 ? 31.148 18.650 200.490 0.50 33.84 70 ASP C O 2
ATOM 8372 N N B PRO C 1 74 ? 31.432 16.550 201.292 0.50 33.85 71 PRO C N 2
ATOM 8373 C CA B PRO C 1 74 ? 30.318 16.522 202.243 0.50 33.71 71 PRO C CA 2
ATOM 8374 C C B PRO C 1 74 ? 30.424 17.526 203.394 0.50 33.65 71 PRO C C 2
ATOM 8375 O O B PRO C 1 74 ? 29.426 17.795 204.068 0.50 33.53 71 PRO C O 2
ATOM 8379 N N B SER C 1 75 ? 31.614 18.074 203.620 0.50 33.77 72 SER C N 2
ATOM 8380 C CA B SER C 1 75 ? 31.784 19.087 204.658 0.50 33.54 72 SER C CA 2
ATOM 8381 C C B SER C 1 75 ? 31.324 20.471 204.181 0.50 33.75 72 SER C C 2
ATOM 8382 O O B SER C 1 75 ? 31.036 21.352 204.987 0.50 33.68 72 SER C O 2
ATOM 8385 N N B ARG C 1 76 ? 31.227 20.646 202.862 0.50 34.23 73 ARG C N 2
ATOM 8386 C CA B ARG C 1 76 ? 30.858 21.945 202.295 0.50 34.29 73 ARG C CA 2
ATOM 8387 C C B ARG C 1 76 ? 29.431 22.020 201.712 0.50 34.46 73 ARG C C 2
ATOM 8388 O O B ARG C 1 76 ? 28.902 23.185 201.445 0.50 34.37 73 ARG C O 2
ATOM 8396 N N B ALA C 1 77 ? 28.800 20.814 201.525 0.50 34.60 74 ALA C N 2
ATOM 8397 C CA B ALA C 1 77 ? 27.457 20.805 200.931 0.50 35.07 74 ALA C CA 2
ATOM 8398 C C B ALA C 1 77 ? 26.799 19.352 200.771 0.50 35.62 74 ALA C C 2
ATOM 8399 O O B ALA C 1 77 ? 27.474 18.242 200.966 0.50 36.17 74 ALA C O 2
ATOM 8401 N N B SER C 1 78 ? 25.443 19.436 200.979 0.50 35.76 75 SER C N 2
ATOM 8402 C CA B SER C 1 78 ? 24.579 18.269 200.799 0.50 35.25 75 SER C CA 2
ATOM 8403 C C B SER C 1 78 ? 24.616 17.766 199.347 0.50 35.23 75 SER C C 2
ATOM 8404 O O B SER C 1 78 ? 24.852 18.565 198.391 0.50 35.54 75 SER C O 2
ATOM 8407 N N B VAL C 1 79 ? 24.400 16.443 199.178 0.50 34.92 76 VAL C N 2
ATOM 8408 C CA B VAL C 1 79 ? 24.386 15.847 197.841 0.50 34.63 76 VAL C CA 2
ATOM 8409 C C B VAL C 1 79 ? 23.314 16.539 197.004 0.50 34.38 76 VAL C C 2
ATOM 8410 O O B VAL C 1 79 ? 23.455 16.672 195.775 0.50 34.46 76 VAL C O 2
ATOM 8414 N N B ALA C 1 80 ? 22.241 16.987 197.683 0.50 34.15 77 ALA C N 2
ATOM 8415 C CA B ALA C 1 80 ? 21.132 17.636 196.981 0.50 33.88 77 ALA C CA 2
ATOM 8416 C C B ALA C 1 80 ? 21.508 19.032 196.481 0.50 33.74 77 ALA C C 2
ATOM 8417 O O B ALA C 1 80 ? 20.867 19.561 195.539 0.50 33.82 77 ALA C O 2
ATOM 8419 N N B THR C 1 81 ? 22.537 19.633 197.116 0.50 33.49 78 THR C N 2
ATOM 8420 C CA B THR C 1 81 ? 23.018 20.935 196.650 0.50 33.04 78 THR C CA 2
ATOM 8421 C C B THR C 1 81 ? 24.050 20.738 195.547 0.50 32.71 78 THR C C 2
ATOM 8422 O O B THR C 1 81 ? 23.846 21.193 194.422 0.50 32.67 78 THR C O 2
ATOM 8426 N N B TRP C 1 82 ? 25.146 20.054 195.864 0.50 32.33 79 TRP C N 2
ATOM 8427 C CA B TRP C 1 82 ? 26.151 19.744 194.852 0.50 32.24 79 TRP C CA 2
ATOM 8428 C C B TRP C 1 82 ? 25.506 19.254 193.550 0.50 31.96 79 TRP C C 2
ATOM 8429 O O B TRP C 1 82 ? 26.042 19.463 192.457 0.50 32.27 79 TRP C O 2
ATOM 8440 N N B ILE C 1 83 ? 24.358 18.592 193.672 0.50 31.46 80 ILE C N 2
ATOM 8441 C CA B ILE C 1 83 ? 23.605 18.135 192.498 0.50 30.67 80 ILE C CA 2
ATOM 8442 C C B ILE C 1 83 ? 22.814 19.305 191.891 0.50 30.32 80 ILE C C 2
ATOM 8443 O O B ILE C 1 83 ? 22.536 19.334 190.696 0.50 30.49 80 ILE C O 2
ATOM 8448 N N B PHE C 1 84 ? 22.462 20.276 192.722 0.50 30.21 81 PHE C N 2
ATOM 8449 C CA B PHE C 1 84 ? 21.899 21.531 192.227 0.50 29.91 81 PHE C CA 2
ATOM 8450 C C B PHE C 1 84 ? 22.928 22.334 191.421 0.50 29.75 81 PHE C C 2
ATOM 8451 O O B PHE C 1 84 ? 22.614 22.859 190.356 0.50 29.96 81 PHE C O 2
ATOM 8459 N N B THR C 1 85 ? 24.148 22.437 191.936 0.50 29.77 82 THR C N 2
ATOM 8460 C CA B THR C 1 85 ? 25.193 23.211 191.271 0.50 29.86 82 THR C CA 2
ATOM 8461 C C B THR C 1 85 ? 25.324 22.754 189.819 0.50 30.10 82 THR C C 2
ATOM 8462 O O B THR C 1 85 ? 25.247 23.556 188.874 0.50 29.53 82 THR C O 2
ATOM 8466 N N B ILE C 1 86 ? 25.509 21.450 189.655 0.50 30.44 83 ILE C N 2
ATOM 8467 C CA B ILE C 1 86 ? 25.764 20.871 188.348 0.50 30.65 83 ILE C CA 2
ATOM 8468 C C B ILE C 1 86 ? 24.568 21.120 187.437 0.50 30.80 83 ILE C C 2
ATOM 8469 O O B ILE C 1 86 ? 24.724 21.347 186.236 0.50 30.96 83 ILE C O 2
ATOM 8474 N N B ALA C 1 87 ? 23.373 21.096 188.010 0.50 31.20 84 ALA C N 2
ATOM 8475 C CA B ALA C 1 87 ? 22.156 21.222 187.213 0.50 31.70 84 ALA C CA 2
ATOM 8476 C C B ALA C 1 87 ? 21.941 22.650 186.709 0.50 32.02 84 ALA C C 2
ATOM 8477 O O B ALA C 1 87 ? 21.325 22.863 185.658 0.50 32.41 84 ALA C O 2
ATOM 8479 N N B ARG C 1 88 ? 22.453 23.628 187.447 0.50 32.38 85 ARG C N 2
ATOM 8480 C CA B ARG C 1 88 ? 22.455 24.995 186.948 0.50 32.41 85 ARG C CA 2
ATOM 8481 C C B ARG C 1 88 ? 23.570 25.134 185.912 0.50 33.18 85 ARG C C 2
ATOM 8482 O O B ARG C 1 88 ? 23.321 25.502 184.771 0.50 33.24 85 ARG C O 2
ATOM 8490 N N B ASN C 1 89 ? 24.799 24.825 186.320 0.50 34.26 86 ASN C N 2
ATOM 8491 C CA B ASN C 1 89 ? 25.955 24.938 185.440 0.50 35.31 86 ASN C CA 2
ATOM 8492 C C B ASN C 1 89 ? 25.729 24.193 184.130 0.50 36.27 86 ASN C C 2
ATOM 8493 O O B ASN C 1 89 ? 26.295 24.539 183.087 0.50 36.54 86 ASN C O 2
ATOM 8498 N N B ARG C 1 90 ? 24.885 23.169 184.187 0.50 37.22 87 ARG C N 2
ATOM 8499 C CA B ARG C 1 90 ? 24.646 22.312 183.032 0.50 37.70 87 ARG C CA 2
ATOM 8500 C C B ARG C 1 90 ? 23.236 22.533 182.500 0.50 37.76 87 ARG C C 2
ATOM 8501 O O B ARG C 1 90 ? 22.748 21.787 181.647 0.50 38.35 87 ARG C O 2
ATOM 8509 N N B ARG C 1 91 ? 22.573 23.559 183.014 0.50 37.52 88 ARG C N 2
ATOM 8510 C CA B ARG C 1 91 ? 21.278 23.957 182.485 0.50 37.09 88 ARG C CA 2
ATOM 8511 C C B ARG C 1 91 ? 21.465 25.285 181.757 0.50 36.60 88 ARG C C 2
ATOM 8512 O O B ARG C 1 91 ? 20.695 25.635 180.856 0.50 36.27 88 ARG C O 2
ATOM 8520 N N B ILE C 1 92 ? 22.514 26.003 182.157 0.50 36.04 89 ILE C N 2
ATOM 8521 C CA B ILE C 1 92 ? 22.938 27.228 181.487 0.50 35.62 89 ILE C CA 2
ATOM 8522 C C B ILE C 1 92 ? 23.545 26.852 180.129 0.50 35.48 89 ILE C C 2
ATOM 8523 O O B ILE C 1 92 ? 23.752 27.708 179.269 0.50 35.57 89 ILE C O 2
ATOM 8528 N N B ASP C 1 93 ? 23.801 25.557 179.938 0.50 35.35 90 ASP C N 2
ATOM 8529 C CA B ASP C 1 93 ? 24.271 25.021 178.651 0.50 35.09 90 ASP C CA 2
ATOM 8530 C C B ASP C 1 93 ? 23.171 24.867 177.606 0.50 34.75 90 ASP C C 2
ATOM 8531 O O B ASP C 1 93 ? 23.385 25.136 176.424 0.50 34.80 90 ASP C O 2
ATOM 8536 N N B GLY C 1 94 ? 22.011 24.394 178.041 0.50 34.56 91 GLY C N 2
ATOM 8537 C CA B GLY C 1 94 ? 20.841 24.314 177.180 0.50 34.52 91 GLY C CA 2
ATOM 8538 C C B GLY C 1 94 ? 19.817 25.343 177.619 0.50 34.53 91 GLY C C 2
ATOM 8539 O O B GLY C 1 94 ? 19.716 25.672 178.813 0.50 34.74 91 GLY C O 2
ATOM 8540 N N B LEU C 1 95 ? 19.050 25.851 176.655 0.50 34.45 92 LEU C N 2
ATOM 8541 C CA B LEU C 1 95 ? 18.034 26.849 176.959 0.50 34.24 92 LEU C CA 2
ATOM 8542 C C B LEU C 1 95 ? 18.642 28.241 176.953 0.50 34.04 92 LEU C C 2
ATOM 8543 O O B LEU C 1 95 ? 18.157 29.141 176.264 0.50 34.09 92 LEU C O 2
ATOM 8545 N N B ARG C 1 96 ? 19.712 28.409 177.721 0.50 33.82 93 ARG C N 2
ATOM 8546 C CA B ARG C 1 96 ? 20.384 29.697 177.840 0.50 33.59 93 ARG C CA 2
ATOM 8547 C C B ARG C 1 96 ? 21.525 29.796 176.833 0.50 33.56 93 ARG C C 2
ATOM 8548 O O B ARG C 1 96 ? 21.889 30.888 176.385 0.50 33.39 93 ARG C O 2
ATOM 8556 N N B LYS C 1 97 ? 22.080 28.637 176.484 0.50 33.67 94 LYS C N 2
ATOM 8557 C CA B LYS C 1 97 ? 23.173 28.546 175.511 0.50 33.73 94 LYS C CA 2
ATOM 8558 C C B LYS C 1 97 ? 24.373 29.385 175.946 0.50 33.70 94 LYS C C 2
ATOM 8559 O O B LYS C 1 97 ? 24.745 30.372 175.305 0.50 33.96 94 LYS C O 2
ATOM 8565 N N B ASP C 1 98 ? 24.977 28.962 177.050 0.50 33.60 95 ASP C N 2
ATOM 8566 C CA B ASP C 1 98 ? 25.968 29.763 177.746 0.50 33.60 95 ASP C CA 2
ATOM 8567 C C B ASP C 1 98 ? 26.906 28.939 178.608 0.50 33.33 95 ASP C C 2
ATOM 8568 O O B ASP C 1 98 ? 26.674 27.763 178.886 0.50 33.32 95 ASP C O 2
ATOM 8573 N N B ARG C 1 99 ? 27.960 29.592 179.064 0.50 33.21 96 ARG C N 2
ATOM 8574 C CA B ARG C 1 99 ? 28.873 28.972 179.982 0.50 32.96 96 ARG C CA 2
ATOM 8575 C C B ARG C 1 99 ? 28.752 29.652 181.324 0.50 32.90 96 ARG C C 2
ATOM 8576 O O B ARG C 1 99 ? 28.641 30.877 181.419 0.50 33.23 96 ARG C O 2
ATOM 8584 N N B GLN C 1 100 ? 28.775 28.859 182.377 0.50 32.58 97 GLN C N 2
ATOM 8585 C CA B GLN C 1 100 ? 28.882 29.440 183.677 0.50 32.53 97 GLN C CA 2
ATOM 8586 C C B GLN C 1 100 ? 30.242 29.025 184.216 0.50 32.10 97 GLN C C 2
ATOM 8587 O O B GLN C 1 100 ? 30.453 27.872 184.576 0.50 32.02 97 GLN C O 2
ATOM 8593 N N B PRO C 1 101 ? 31.202 29.958 184.178 0.50 31.87 98 PRO C N 2
ATOM 8594 C CA B PRO C 1 101 ? 32.517 29.718 184.745 0.50 31.42 98 PRO C CA 2
ATOM 8595 C C B PRO C 1 101 ? 32.375 29.423 186.227 0.50 31.10 98 PRO C C 2
ATOM 8596 O O B PRO C 1 101 ? 31.485 29.963 186.888 0.50 31.18 98 PRO C O 2
ATOM 8600 N N B GLU C 1 102 ? 33.244 28.576 186.755 0.50 30.77 99 GLU C N 2
ATOM 8601 C CA B GLU C 1 102 ? 33.190 28.265 188.173 0.50 30.55 99 GLU C CA 2
ATOM 8602 C C B GLU C 1 102 ? 34.554 28.356 188.840 0.50 30.22 99 GLU C C 2
ATOM 8603 O O B GLU C 1 102 ? 35.583 28.185 188.194 0.50 30.04 99 GLU C O 2
ATOM 8609 N N B PRO C 1 103 ? 34.555 28.634 190.148 0.50 30.31 100 PRO C N 2
ATOM 8610 C CA B PRO C 1 103 ? 35.764 28.835 190.940 0.50 30.31 100 PRO C CA 2
ATOM 8611 C C B PRO C 1 103 ? 36.688 27.619 190.908 0.50 30.42 100 PRO C C 2
ATOM 8612 O O B PRO C 1 103 ? 36.268 26.519 190.544 0.50 30.47 100 PRO C O 2
ATOM 8616 N N B GLU C 1 104 ? 37.943 27.834 191.283 0.50 30.45 101 GLU C N 2
ATOM 8617 C CA B GLU C 1 104 ? 38.931 26.774 191.347 0.50 30.56 101 GLU C CA 2
ATOM 8618 C C B GLU C 1 104 ? 38.317 25.502 191.925 0.50 30.67 101 GLU C C 2
ATOM 8619 O O B GLU C 1 104 ? 37.482 25.548 192.839 0.50 30.51 101 GLU C O 2
ATOM 8625 N N B ASP C 1 105 ? 38.738 24.363 191.389 0.50 30.70 102 ASP C N 2
ATOM 8626 C CA B ASP C 1 105 ? 38.323 23.082 191.932 0.50 30.81 102 ASP C CA 2
ATOM 8627 C C B ASP C 1 105 ? 39.137 22.686 193.161 0.50 30.67 102 ASP C C 2
ATOM 8628 O O B ASP C 1 105 ? 40.301 22.299 193.064 0.50 30.59 102 ASP C O 2
ATOM 8633 N N B LEU C 1 106 ? 38.512 22.804 194.323 0.50 30.79 103 LEU C N 2
ATOM 8634 C CA B LEU C 1 106 ? 39.134 22.361 195.553 0.50 31.22 103 LEU C CA 2
ATOM 8635 C C B LEU C 1 106 ? 38.495 21.051 195.968 0.50 31.58 103 LEU C C 2
ATOM 8636 O O B LEU C 1 106 ? 37.272 20.958 196.082 0.50 31.67 103 LEU C O 2
ATOM 8641 N N B PHE C 1 107 ? 39.318 20.035 196.181 0.50 31.85 104 PHE C N 2
ATOM 8642 C CA B PHE C 1 107 ? 38.801 18.735 196.575 0.50 32.38 104 PHE C CA 2
ATOM 8643 C C B PHE C 1 107 ? 39.827 17.944 197.367 0.50 32.54 104 PHE C C 2
ATOM 8644 O O B PHE C 1 107 ? 41.021 18.253 197.347 0.50 32.39 104 PHE C O 2
ATOM 8652 N N B TRP C 1 108 ? 39.349 16.925 198.073 0.50 32.91 105 TRP C N 2
ATOM 8653 C CA B TRP C 1 108 ? 40.235 16.051 198.835 0.50 33.27 105 TRP C CA 2
ATOM 8654 C C B TRP C 1 108 ? 40.808 14.959 197.937 0.50 33.27 105 TRP C C 2
ATOM 8655 O O B TRP C 1 108 ? 40.083 14.331 197.165 0.50 33.17 105 TRP C O 2
ATOM 8666 N N B GLY C 1 109 ? 42.119 14.761 198.027 0.50 33.40 106 GLY C N 2
ATOM 8667 C CA B GLY C 1 109 ? 42.805 13.799 197.176 0.50 33.65 106 GLY C CA 2
ATOM 8668 C C B GLY C 1 109 ? 42.365 12.374 197.448 0.50 33.90 106 GLY C C 2
ATOM 8669 O O B GLY C 1 109 ? 41.727 12.098 198.467 0.50 33.96 106 GLY C O 2
ATOM 8670 N N B PRO C 1 110 ? 42.687 11.453 196.527 0.50 34.08 107 PRO C N 2
ATOM 8671 C CA B PRO C 1 110 ? 42.429 10.049 196.810 0.50 34.21 107 PRO C CA 2
ATOM 8672 C C B PRO C 1 110 ? 43.060 9.702 198.150 0.50 34.42 107 PRO C C 2
ATOM 8673 O O B PRO C 1 110 ? 43.118 8.533 198.537 0.50 34.51 107 PRO C O 2
ATOM 8677 N N B ASP C 1 111 ? 43.527 10.733 198.852 0.50 34.71 108 ASP C N 2
ATOM 8678 C CA B ASP C 1 111 ? 44.173 10.551 200.147 0.50 34.97 108 ASP C CA 2
ATOM 8679 C C B ASP C 1 111 ? 43.877 11.675 201.153 0.50 35.13 108 ASP C C 2
ATOM 8680 O O B ASP C 1 111 ? 44.775 12.407 201.585 0.50 35.12 108 ASP C O 2
ATOM 8682 N N B SER C 1 112 ? 42.601 11.799 201.509 0.50 35.34 109 SER C N 2
ATOM 8683 C CA B SER C 1 112 ? 42.167 12.606 202.655 0.50 35.61 109 SER C CA 2
ATOM 8684 C C B SER C 1 112 ? 40.638 12.656 202.689 0.50 35.73 109 SER C C 2
ATOM 8685 O O B SER C 1 112 ? 39.977 12.444 201.670 0.50 35.72 109 SER C O 2
ATOM 8688 N N B GLU C 1 113 ? 40.075 12.918 203.864 0.50 35.99 110 GLU C N 2
ATOM 8689 C CA B GLU C 1 113 ? 38.621 12.883 204.010 0.50 36.07 110 GLU C CA 2
ATOM 8690 C C B GLU C 1 113 ? 38.030 14.030 204.840 0.50 36.12 110 GLU C C 2
ATOM 8691 O O B GLU C 1 113 ? 38.742 14.945 205.268 0.50 36.12 110 GLU C O 2
ATOM 8693 N N B PRO C 1 114 ? 36.703 13.985 205.031 0.50 36.12 111 PRO C N 2
ATOM 8694 C CA B PRO C 1 114 ? 35.859 14.948 205.731 0.50 36.05 111 PRO C CA 2
ATOM 8695 C C B PRO C 1 114 ? 35.460 14.546 207.156 0.50 36.10 111 PRO C C 2
ATOM 8696 O O B PRO C 1 114 ? 34.812 13.515 207.361 0.50 36.17 111 PRO C O 2
ATOM 8700 N N B ASP C 1 115 ? 35.836 15.367 208.134 0.50 36.10 112 ASP C N 2
ATOM 8701 C CA B ASP C 1 115 ? 35.341 15.166 209.484 0.50 36.13 112 ASP C CA 2
ATOM 8702 C C B ASP C 1 115 ? 33.820 15.064 209.401 0.50 36.06 112 ASP C C 2
ATOM 8703 O O B ASP C 1 115 ? 33.137 15.999 208.948 0.50 36.10 112 ASP C O 2
ATOM 8708 N N B GLN C 1 116 ? 33.300 13.897 209.815 0.50 35.93 113 GLN C N 2
ATOM 8709 C CA B GLN C 1 116 ? 31.862 13.678 209.784 0.50 35.88 113 GLN C CA 2
ATOM 8710 C C B GLN C 1 116 ? 31.127 14.837 210.452 0.50 35.94 113 GLN C C 2
ATOM 8711 O O B GLN C 1 116 ? 29.921 15.010 210.265 0.50 35.99 113 GLN C O 2
ATOM 8713 N N B ALA C 1 117 ? 31.864 15.629 211.229 0.50 35.95 114 ALA C N 2
ATOM 8714 C CA B ALA C 1 117 ? 31.296 16.783 211.921 0.50 36.12 114 ALA C CA 2
ATOM 8715 C C B ALA C 1 117 ? 30.601 17.723 210.943 0.50 36.32 114 ALA C C 2
ATOM 8716 O O B ALA C 1 117 ? 29.346 17.704 210.811 0.50 36.57 114 ALA C O 2
ATOM 8718 N N B ASP C 1 118 ? 31.416 18.536 210.252 0.50 36.37 115 ASP C N 2
ATOM 8719 C CA B ASP C 1 118 ? 30.894 19.446 209.249 0.50 36.35 115 ASP C CA 2
ATOM 8720 C C B ASP C 1 118 ? 29.685 18.804 208.576 0.50 36.27 115 ASP C C 2
ATOM 8721 O O B ASP C 1 118 ? 28.624 19.421 208.454 0.50 36.39 115 ASP C O 2
ATOM 8726 N N B VAL C 1 119 ? 29.856 17.546 208.174 0.50 36.26 116 VAL C N 2
ATOM 8727 C CA B VAL C 1 119 ? 28.845 16.807 207.410 0.50 36.20 116 VAL C CA 2
ATOM 8728 C C B VAL C 1 119 ? 27.501 16.754 208.138 0.50 36.24 116 VAL C C 2
ATOM 8729 O O B VAL C 1 119 ? 26.388 17.056 207.530 0.50 36.42 116 VAL C O 2
ATOM 8733 N N B TYR C 1 120 ? 27.641 16.536 209.477 0.50 36.43 117 TYR C N 2
ATOM 8734 C CA B TYR C 1 120 ? 26.467 16.442 210.333 0.50 36.53 117 TYR C CA 2
ATOM 8735 C C B TYR C 1 120 ? 25.718 17.800 210.435 0.50 36.47 117 TYR C C 2
ATOM 8736 O O B TYR C 1 120 ? 24.473 17.900 210.577 0.50 36.58 117 TYR C O 2
ATOM 8745 N N B GLU C 1 121 ? 26.651 18.883 210.627 0.50 36.43 118 GLU C N 2
ATOM 8746 C CA B GLU C 1 121 ? 26.081 20.236 210.757 0.50 36.50 118 GLU C CA 2
ATOM 8747 C C B GLU C 1 121 ? 25.562 20.778 209.425 0.50 36.39 118 GLU C C 2
ATOM 8748 O O B GLU C 1 121 ? 24.557 21.499 209.376 0.50 36.34 118 GLU C O 2
ATOM 8754 N N B MET C 1 122 ? 26.261 20.449 208.346 0.50 36.46 119 MET C N 2
ATOM 8755 C CA B MET C 1 122 ? 25.809 20.862 207.034 0.50 36.60 119 MET C CA 2
ATOM 8756 C C B MET C 1 122 ? 24.390 20.345 206.815 0.50 36.41 119 MET C C 2
ATOM 8757 O O B MET C 1 122 ? 23.454 21.109 206.296 0.50 36.59 119 MET C O 2
ATOM 8762 N N B GLN C 1 123 ? 24.245 19.024 207.196 0.50 36.26 120 GLN C N 2
ATOM 8763 C CA B GLN C 1 123 ? 22.946 18.390 207.003 0.50 36.11 120 GLN C CA 2
ATOM 8764 C C B GLN C 1 123 ? 21.922 18.935 207.987 0.50 35.91 120 GLN C C 2
ATOM 8765 O O B GLN C 1 123 ? 20.724 18.951 207.700 0.50 36.01 120 GLN C O 2
ATOM 8771 N N B GLN C 1 124 ? 22.401 19.377 209.148 0.50 35.46 121 GLN C N 2
ATOM 8772 C CA B GLN C 1 124 ? 21.552 20.053 210.116 0.50 35.32 121 GLN C CA 2
ATOM 8773 C C B GLN C 1 124 ? 21.009 21.334 209.499 0.50 35.32 121 GLN C C 2
ATOM 8774 O O B GLN C 1 124 ? 19.913 21.331 208.873 0.50 35.35 121 GLN C O 2
ATOM 8780 N N B GLU C 1 125 ? 21.787 22.416 209.678 0.50 35.14 122 GLU C N 2
ATOM 8781 C CA B GLU C 1 125 ? 21.472 23.721 209.095 0.50 35.09 122 GLU C CA 2
ATOM 8782 C C B GLU C 1 125 ? 20.626 23.635 207.829 0.50 35.02 122 GLU C C 2
ATOM 8783 O O B GLU C 1 125 ? 19.840 24.537 207.534 0.50 35.02 122 GLU C O 2
ATOM 8789 N N B ASN C 1 126 ? 20.784 22.559 207.071 0.50 34.88 123 ASN C N 2
ATOM 8790 C CA B ASN C 1 126 ? 19.974 22.421 205.879 0.50 34.97 123 ASN C CA 2
ATOM 8791 C C B ASN C 1 126 ? 18.532 22.070 206.208 0.50 34.86 123 ASN C C 2
ATOM 8792 O O B ASN C 1 126 ? 17.601 22.728 205.728 0.50 34.70 123 ASN C O 2
ATOM 8797 N N B ALA C 1 127 ? 18.351 21.038 207.028 0.50 35.00 124 ALA C N 2
ATOM 8798 C CA B ALA C 1 127 ? 17.022 20.657 207.478 0.50 35.01 124 ALA C CA 2
ATOM 8799 C C B ALA C 1 127 ? 16.397 21.812 208.254 0.50 34.97 124 ALA C C 2
ATOM 8800 O O B ALA C 1 127 ? 15.178 21.882 208.412 0.50 35.26 124 ALA C O 2
ATOM 8802 N N B ARG C 1 128 ? 17.240 22.727 208.725 0.50 34.90 125 ARG C N 2
ATOM 8803 C CA B ARG C 1 128 ? 16.769 23.889 209.478 0.50 34.99 125 ARG C CA 2
ATOM 8804 C C B ARG C 1 128 ? 16.135 24.908 208.533 0.50 34.99 125 ARG C C 2
ATOM 8805 O O B ARG C 1 128 ? 15.126 25.536 208.856 0.50 35.10 125 ARG C O 2
ATOM 8813 N N B LEU C 1 129 ? 16.746 25.075 207.366 0.50 34.97 126 LEU C N 2
ATOM 8814 C CA B LEU C 1 129 ? 16.194 25.935 206.332 0.50 34.96 126 LEU C CA 2
ATOM 8815 C C B LEU C 1 129 ? 14.979 25.253 205.704 0.50 35.11 126 LEU C C 2
ATOM 8816 O O B LEU C 1 129 ? 13.990 25.906 205.357 0.50 35.04 126 LEU C O 2
ATOM 8821 N N B GLY C 1 130 ? 15.061 23.932 205.570 0.50 35.25 127 GLY C N 2
ATOM 8822 C CA B GLY C 1 130 ? 13.967 23.153 205.012 0.50 35.52 127 GLY C CA 2
ATOM 8823 C C B GLY C 1 130 ? 12.718 23.285 205.851 0.50 35.81 127 GLY C C 2
ATOM 8824 O O B GLY C 1 130 ? 11.639 23.574 205.330 0.50 36.05 127 GLY C O 2
ATOM 8825 N N B ARG C 1 131 ? 12.867 23.065 207.155 0.50 35.90 128 ARG C N 2
ATOM 8826 C CA B ARG C 1 131 ? 11.772 23.233 208.089 0.50 35.88 128 ARG C CA 2
ATOM 8827 C C B ARG C 1 131 ? 11.212 24.638 207.874 0.50 35.80 128 ARG C C 2
ATOM 8828 O O B ARG C 1 131 ? 10.032 24.815 207.565 0.50 35.98 128 ARG C O 2
ATOM 8836 N N B ALA C 1 132 ? 12.092 25.629 208.011 0.50 35.61 129 ALA C N 2
ATOM 8837 C CA B ALA C 1 132 ? 11.730 27.050 207.970 0.50 35.48 129 ALA C CA 2
ATOM 8838 C C B ALA C 1 132 ? 10.939 27.475 206.738 0.50 35.49 129 ALA C C 2
ATOM 8839 O O B ALA C 1 132 ? 10.082 28.355 206.814 0.50 35.36 129 ALA C O 2
ATOM 8841 N N B ILE C 1 133 ? 11.243 26.872 205.595 0.50 35.78 130 ILE C N 2
ATOM 8842 C CA B ILE C 1 133 ? 10.574 27.259 204.359 0.50 35.89 130 ILE C CA 2
ATOM 8843 C C B ILE C 1 133 ? 9.165 26.663 204.331 0.50 35.92 130 ILE C C 2
ATOM 8844 O O B ILE C 1 133 ? 8.209 27.322 203.919 0.50 35.96 130 ILE C O 2
ATOM 8849 N N B ALA C 1 134 ? 9.041 25.425 204.802 0.50 35.95 131 ALA C N 2
ATOM 8850 C CA B ALA C 1 134 ? 7.757 24.737 204.821 0.50 35.92 131 ALA C CA 2
ATOM 8851 C C B ALA C 1 134 ? 6.750 25.488 205.682 0.50 36.04 131 ALA C C 2
ATOM 8852 O O B ALA C 1 134 ? 5.561 25.568 205.333 0.50 36.17 131 ALA C O 2
ATOM 8854 N N B ALA C 1 142 ? 8.373 31.813 198.130 0.50 30.75 139 ALA C N 2
ATOM 8855 C CA B ALA C 1 142 ? 7.878 32.695 197.071 0.50 30.88 139 ALA C CA 2
ATOM 8856 C C B ALA C 1 142 ? 8.987 33.594 196.538 0.50 31.01 139 ALA C C 2
ATOM 8857 O O B ALA C 1 142 ? 9.113 33.784 195.327 0.50 31.13 139 ALA C O 2
ATOM 8859 N N B LEU C 1 143 ? 9.781 34.161 197.444 0.50 31.13 140 LEU C N 2
ATOM 8860 C CA B LEU C 1 143 ? 10.935 34.963 197.044 0.50 31.24 140 LEU C CA 2
ATOM 8861 C C B LEU C 1 143 ? 12.118 34.064 196.672 0.50 31.37 140 LEU C C 2
ATOM 8862 O O B LEU C 1 143 ? 12.769 34.264 195.645 0.50 31.31 140 LEU C O 2
ATOM 8864 N N B ILE C 1 144 ? 12.378 33.067 197.513 0.50 31.56 141 ILE C N 2
ATOM 8865 C CA B ILE C 1 144 ? 13.477 32.128 197.298 0.50 31.74 141 ILE C CA 2
ATOM 8866 C C B ILE C 1 144 ? 13.288 31.331 195.999 0.50 31.96 141 ILE C C 2
ATOM 8867 O O B ILE C 1 144 ? 14.187 31.279 195.155 0.50 31.98 141 ILE C O 2
ATOM 8872 N N B GLU C 1 145 ? 12.126 30.702 195.842 0.50 32.07 142 GLU C N 2
ATOM 8873 C CA B GLU C 1 145 ? 11.835 29.993 194.602 0.50 32.20 142 GLU C CA 2
ATOM 8874 C C B GLU C 1 145 ? 12.052 30.922 193.412 0.50 32.25 142 GLU C C 2
ATOM 8875 O O B GLU C 1 145 ? 12.365 30.474 192.311 0.50 32.16 142 GLU C O 2
ATOM 8881 N N B ARG C 1 146 ? 11.895 32.219 193.652 0.50 32.41 143 ARG C N 2
ATOM 8882 C CA B ARG C 1 146 ? 11.947 33.221 192.591 0.50 32.66 143 ARG C CA 2
ATOM 8883 C C B ARG C 1 146 ? 13.381 33.476 192.145 0.50 32.82 143 ARG C C 2
ATOM 8884 O O B ARG C 1 146 ? 13.656 33.635 190.954 0.50 32.93 143 ARG C O 2
ATOM 8892 N N B ALA C 1 147 ? 14.297 33.508 193.104 0.50 32.97 144 ALA C N 2
ATOM 8893 C CA B ALA C 1 147 ? 15.699 33.740 192.791 0.50 33.05 144 ALA C CA 2
ATOM 8894 C C B ALA C 1 147 ? 16.265 32.584 191.979 0.50 33.07 144 ALA C C 2
ATOM 8895 O O B ALA C 1 147 ? 17.229 32.742 191.233 0.50 33.24 144 ALA C O 2
ATOM 8897 N N B PHE C 1 148 ? 15.648 31.419 192.116 0.50 33.06 145 PHE C N 2
ATOM 8898 C CA B PHE C 1 148 ? 16.206 30.203 191.549 0.50 33.07 145 PHE C CA 2
ATOM 8899 C C B PHE C 1 148 ? 15.445 29.677 190.323 0.50 33.13 145 PHE C C 2
ATOM 8900 O O B PHE C 1 148 ? 15.790 28.625 189.777 0.50 33.02 145 PHE C O 2
ATOM 8908 N N B PHE C 1 149 ? 14.422 30.406 189.879 0.50 33.14 146 PHE C N 2
ATOM 8909 C CA B PHE C 1 149 ? 13.610 29.938 188.751 0.50 33.08 146 PHE C CA 2
ATOM 8910 C C B PHE C 1 149 ? 13.453 30.929 187.594 0.50 33.28 146 PHE C C 2
ATOM 8911 O O B PHE C 1 149 ? 12.912 30.570 186.537 0.50 33.32 146 PHE C O 2
ATOM 8919 N N B GLY C 1 150 ? 13.905 32.169 187.790 0.50 33.32 147 GLY C N 2
ATOM 8920 C CA B GLY C 1 150 ? 13.926 33.134 186.691 0.50 33.43 147 GLY C CA 2
ATOM 8921 C C B GLY C 1 150 ? 13.685 34.589 187.052 0.50 33.57 147 GLY C C 2
ATOM 8922 O O B GLY C 1 150 ? 12.614 34.946 187.546 0.50 33.57 147 GLY C O 2
ATOM 8923 N N B ASP C 1 151 ? 14.684 35.433 186.791 0.50 33.64 148 ASP C N 2
ATOM 8924 C CA B ASP C 1 151 ? 14.556 36.882 186.982 0.50 33.80 148 ASP C CA 2
ATOM 8925 C C B ASP C 1 151 ? 15.839 37.630 186.605 0.50 33.83 148 ASP C C 2
ATOM 8926 O O B ASP C 1 151 ? 16.634 37.146 185.798 0.50 33.84 148 ASP C O 2
ATOM 8928 N N B LEU C 1 152 ? 16.030 38.813 187.187 0.50 33.97 149 LEU C N 2
ATOM 8929 C CA B LEU C 1 152 ? 17.201 39.647 186.888 0.50 34.21 149 LEU C CA 2
ATOM 8930 C C B LEU C 1 152 ? 18.182 39.745 188.063 0.50 34.33 149 LEU C C 2
ATOM 8931 O O B LEU C 1 152 ? 18.043 39.036 189.064 0.50 34.55 149 LEU C O 2
ATOM 8933 N N B THR C 1 153 ? 19.167 40.632 187.937 0.50 34.35 150 THR C N 2
ATOM 8934 C CA B THR C 1 153 ? 20.233 40.747 188.931 0.50 34.44 150 THR C CA 2
ATOM 8935 C C B THR C 1 153 ? 19.831 41.650 190.099 0.50 34.56 150 THR C C 2
ATOM 8936 O O B THR C 1 153 ? 20.678 42.081 190.902 0.50 34.81 150 THR C O 2
ATOM 8938 N N B HIS C 1 154 ? 18.533 41.928 190.196 0.50 34.49 151 HIS C N 2
ATOM 8939 C CA B HIS C 1 154 ? 18.058 43.012 191.047 0.50 34.29 151 HIS C CA 2
ATOM 8940 C C B HIS C 1 154 ? 17.660 42.615 192.472 0.50 34.27 151 HIS C C 2
ATOM 8941 O O B HIS C 1 154 ? 17.587 43.474 193.355 0.50 34.36 151 HIS C O 2
ATOM 8943 N N B ARG C 1 155 ? 17.409 41.329 192.706 0.50 34.17 152 ARG C N 2
ATOM 8944 C CA B ARG C 1 155 ? 16.893 40.900 194.011 0.50 34.17 152 ARG C CA 2
ATOM 8945 C C B ARG C 1 155 ? 17.937 40.236 194.910 0.50 34.11 152 ARG C C 2
ATOM 8946 O O B ARG C 1 155 ? 18.848 39.557 194.427 0.50 34.19 152 ARG C O 2
ATOM 8948 N N B GLU C 1 156 ? 17.786 40.428 196.220 0.50 33.87 153 GLU C N 2
ATOM 8949 C CA B GLU C 1 156 ? 18.652 39.782 197.202 0.50 33.77 153 GLU C CA 2
ATOM 8950 C C B GLU C 1 156 ? 17.837 38.939 198.186 0.50 33.76 153 GLU C C 2
ATOM 8951 O O B GLU C 1 156 ? 16.985 39.461 198.910 0.50 33.77 153 GLU C O 2
ATOM 8953 N N B LEU C 1 157 ? 18.094 37.633 198.202 0.50 33.79 154 LEU C N 2
ATOM 8954 C CA B LEU C 1 157 ? 17.415 36.731 199.133 0.50 33.89 154 LEU C CA 2
ATOM 8955 C C B LEU C 1 157 ? 17.998 36.866 200.547 0.50 33.93 154 LEU C C 2
ATOM 8956 O O B LEU C 1 157 ? 17.264 36.959 201.535 0.50 33.74 154 LEU C O 2
ATOM 8958 N N B ALA C 1 158 ? 19.329 36.880 200.618 0.50 34.08 155 ALA C N 2
ATOM 8959 C CA B ALA C 1 158 ? 20.062 36.904 201.883 0.50 33.96 155 ALA C CA 2
ATOM 8960 C C B ALA C 1 158 ? 19.732 38.165 202.663 0.50 34.20 155 ALA C C 2
ATOM 8961 O O B ALA C 1 158 ? 20.453 38.560 203.584 0.50 34.16 155 ALA C O 2
ATOM 8963 N N B ALA C 1 159 ? 18.625 38.792 202.292 0.50 34.33 156 ALA C N 2
ATOM 8964 C CA B ALA C 1 159 ? 18.244 40.061 202.879 0.50 34.34 156 ALA C CA 2
ATOM 8965 C C B ALA C 1 159 ? 17.229 39.899 204.007 0.50 34.56 156 ALA C C 2
ATOM 8966 O O B ALA C 1 159 ? 17.422 40.425 205.108 0.50 34.58 156 ALA C O 2
ATOM 8968 N N B GLU C 1 160 ? 16.146 39.177 203.732 0.50 34.68 157 GLU C N 2
ATOM 8969 C CA B GLU C 1 160 ? 15.035 39.092 204.679 0.50 34.87 157 GLU C CA 2
ATOM 8970 C C B GLU C 1 160 ? 14.789 37.664 205.151 0.50 34.97 157 GLU C C 2
ATOM 8971 O O B GLU C 1 160 ? 15.272 37.260 206.213 0.50 35.20 157 GLU C O 2
ATOM 8973 N N B THR C 1 161 ? 14.025 36.905 204.372 0.50 35.02 158 THR C N 2
ATOM 8974 C CA B THR C 1 161 ? 13.851 35.490 204.658 0.50 35.04 158 THR C CA 2
ATOM 8975 C C B THR C 1 161 ? 15.207 34.783 204.543 0.50 35.15 158 THR C C 2
ATOM 8976 O O B THR C 1 161 ? 15.736 34.574 203.434 0.50 35.00 158 THR C O 2
ATOM 8978 N N B GLY C 1 162 ? 15.766 34.454 205.717 0.50 35.21 159 GLY C N 2
ATOM 8979 C CA B GLY C 1 162 ? 17.049 33.756 205.857 0.50 35.44 159 GLY C CA 2
ATOM 8980 C C B GLY C 1 162 ? 17.371 33.725 207.354 0.50 35.60 159 GLY C C 2
ATOM 8981 O O B GLY C 1 162 ? 17.147 34.728 208.056 0.50 35.87 159 GLY C O 2
ATOM 8982 N N B LEU C 1 163 ? 17.853 32.585 207.866 0.50 35.73 160 LEU C N 2
ATOM 8983 C CA B LEU C 1 163 ? 18.211 31.403 207.081 0.50 35.85 160 LEU C CA 2
ATOM 8984 C C B LEU C 1 163 ? 19.689 31.411 206.684 0.50 36.01 160 LEU C C 2
ATOM 8985 O O B LEU C 1 163 ? 20.257 30.359 206.366 0.50 36.39 160 LEU C O 2
ATOM 8990 N N B PRO C 1 164 ? 20.311 32.601 206.709 0.50 35.92 161 PRO C N 2
ATOM 8991 C CA B PRO C 1 164 ? 21.723 32.791 206.390 0.50 36.00 161 PRO C CA 2
ATOM 8992 C C B PRO C 1 164 ? 22.606 32.264 207.519 0.50 36.11 161 PRO C C 2
ATOM 8993 O O B PRO C 1 164 ? 23.280 33.044 208.210 0.50 35.97 161 PRO C O 2
ATOM 8997 N N B LEU C 1 165 ? 22.596 30.952 207.716 0.50 36.15 162 LEU C N 2
ATOM 8998 C CA B LEU C 1 165 ? 23.446 30.365 208.737 0.50 36.20 162 LEU C CA 2
ATOM 8999 C C B LEU C 1 165 ? 24.908 30.427 208.286 0.50 36.17 162 LEU C C 2
ATOM 9000 O O B LEU C 1 165 ? 25.275 29.898 207.222 0.50 35.93 162 LEU C O 2
ATOM 9005 N N B GLY C 1 166 ? 25.725 31.121 209.083 0.50 35.85 163 GLY C N 2
ATOM 9006 C CA B GLY C 1 166 ? 27.130 31.355 208.751 0.50 35.76 163 GLY C CA 2
ATOM 9007 C C B GLY C 1 166 ? 28.021 30.164 209.054 0.50 35.74 163 GLY C C 2
ATOM 9008 O O B GLY C 1 166 ? 29.087 29.997 208.463 0.50 35.67 163 GLY C O 2
ATOM 9009 N N B THR C 1 167 ? 27.580 29.327 209.986 0.50 35.99 164 THR C N 2
ATOM 9010 C CA B THR C 1 167 ? 28.370 28.174 210.399 0.50 36.08 164 THR C CA 2
ATOM 9011 C C B THR C 1 167 ? 28.936 27.467 209.181 0.50 35.97 164 THR C C 2
ATOM 9012 O O B THR C 1 167 ? 30.115 27.110 209.153 0.50 36.21 164 THR C O 2
ATOM 9014 N N B ILE C 1 168 ? 28.074 27.279 208.184 0.50 35.82 165 ILE C N 2
ATOM 9015 C CA B ILE C 1 168 ? 28.455 26.726 206.904 0.50 35.35 165 ILE C CA 2
ATOM 9016 C C B ILE C 1 168 ? 29.644 27.484 206.360 0.50 35.32 165 ILE C C 2
ATOM 9017 O O B ILE C 1 168 ? 30.703 26.905 206.099 0.50 35.43 165 ILE C O 2
ATOM 9019 N N B LYS C 1 169 ? 29.463 28.790 206.190 0.50 35.15 166 LYS C N 2
ATOM 9020 C CA B LYS C 1 169 ? 30.517 29.609 205.632 0.50 35.06 166 LYS C CA 2
ATOM 9021 C C B LYS C 1 169 ? 31.795 29.303 206.389 0.50 35.02 166 LYS C C 2
ATOM 9022 O O B LYS C 1 169 ? 32.840 29.034 205.801 0.50 35.06 166 LYS C O 2
ATOM 9028 N N B SER C 1 170 ? 31.700 29.328 207.712 0.50 35.24 167 SER C N 2
ATOM 9029 C CA B SER C 1 170 ? 32.859 29.068 208.554 0.50 35.30 167 SER C CA 2
ATOM 9030 C C B SER C 1 170 ? 33.094 27.566 208.641 0.50 35.21 167 SER C C 2
ATOM 9031 O O B SER C 1 170 ? 34.240 27.089 208.868 0.50 35.29 167 SER C O 2
ATOM 9033 N N B ARG C 1 171 ? 31.996 26.820 208.460 0.50 35.35 168 ARG C N 2
ATOM 9034 C CA B ARG C 1 171 ? 32.108 25.388 208.254 0.50 35.17 168 ARG C CA 2
ATOM 9035 C C B ARG C 1 171 ? 32.965 25.184 207.023 0.50 35.03 168 ARG C C 2
ATOM 9036 O O B ARG C 1 171 ? 34.031 24.565 207.082 0.50 35.27 168 ARG C O 2
ATOM 9038 N N B ILE C 1 172 ? 32.490 25.733 205.906 0.50 34.82 169 ILE C N 2
ATOM 9039 C CA B ILE C 1 172 ? 33.203 25.651 204.645 0.50 34.32 169 ILE C CA 2
ATOM 9040 C C B ILE C 1 172 ? 34.620 26.219 204.797 0.50 34.21 169 ILE C C 2
ATOM 9041 O O B ILE C 1 172 ? 35.597 25.562 204.425 0.50 34.15 169 ILE C O 2
ATOM 9046 N N B ARG C 1 173 ? 34.727 27.419 205.373 0.50 33.94 170 ARG C N 2
ATOM 9047 C CA B ARG C 1 173 ? 36.025 28.087 205.567 0.50 33.43 170 ARG C CA 2
ATOM 9048 C C B ARG C 1 173 ? 37.055 27.207 206.282 0.50 33.37 170 ARG C C 2
ATOM 9049 O O B ARG C 1 173 ? 38.232 27.192 205.927 0.50 33.53 170 ARG C O 2
ATOM 9057 N N B LEU C 1 174 ? 36.614 26.482 207.299 0.50 33.20 171 LEU C N 2
ATOM 9058 C CA B LEU C 1 174 ? 37.538 25.694 208.109 0.50 33.08 171 LEU C CA 2
ATOM 9059 C C B LEU C 1 174 ? 37.922 24.409 207.394 0.50 32.83 171 LEU C C 2
ATOM 9060 O O B LEU C 1 174 ? 38.959 23.805 207.674 0.50 32.65 171 LEU C O 2
ATOM 9062 N N B ALA C 1 175 ? 37.061 23.993 206.473 0.50 32.82 172 ALA C N 2
ATOM 9063 C CA B ALA C 1 175 ? 37.284 22.791 205.687 0.50 32.50 172 ALA C CA 2
ATOM 9064 C C B ALA C 1 175 ? 38.340 23.055 204.628 0.50 32.45 172 ALA C C 2
ATOM 9065 O O B ALA C 1 175 ? 39.142 22.179 204.305 0.50 32.40 172 ALA C O 2
ATOM 9067 N N B LEU C 1 176 ? 38.336 24.276 204.101 0.50 32.41 173 LEU C N 2
ATOM 9068 C CA B LEU C 1 176 ? 39.267 24.664 203.053 0.50 32.43 173 LEU C CA 2
ATOM 9069 C C B LEU C 1 176 ? 40.644 24.850 203.663 0.50 32.52 173 LEU C C 2
ATOM 9070 O O B LEU C 1 176 ? 41.590 24.134 203.338 0.50 32.47 173 LEU C O 2
ATOM 9075 N N B ASP C 1 177 ? 40.743 25.813 204.565 0.50 32.91 174 ASP C N 2
ATOM 9076 C CA B ASP C 1 177 ? 41.949 25.990 205.347 0.50 33.23 174 ASP C CA 2
ATOM 9077 C C B ASP C 1 177 ? 42.602 24.622 205.524 0.50 33.29 174 ASP C C 2
ATOM 9078 O O B ASP C 1 177 ? 43.637 24.330 204.921 0.50 33.38 174 ASP C O 2
ATOM 9083 N N B ARG C 1 178 ? 41.974 23.775 206.335 0.50 33.44 175 ARG C N 2
ATOM 9084 C CA B ARG C 1 178 ? 42.478 22.425 206.565 0.50 33.61 175 ARG C CA 2
ATOM 9085 C C B ARG C 1 178 ? 43.028 21.807 205.279 0.50 33.76 175 ARG C C 2
ATOM 9086 O O B ARG C 1 178 ? 43.825 20.854 205.323 0.50 33.88 175 ARG C O 2
ATOM 9088 N N B THR D 2 2 ? 45.486 41.923 202.061 0.50 31.34 2 THR D N 2
ATOM 9089 C CA B THR D 2 2 ? 44.174 41.369 202.520 0.50 31.24 2 THR D CA 2
ATOM 9090 C C B THR D 2 2 ? 43.063 41.726 201.537 0.50 30.92 2 THR D C 2
ATOM 9091 O O B THR D 2 2 ? 43.234 42.602 200.689 0.50 31.17 2 THR D O 2
ATOM 9095 N N B ILE D 2 3 ? 41.926 41.050 201.652 0.50 30.53 3 ILE D N 2
ATOM 9096 C CA B ILE D 2 3 ? 40.777 41.341 200.794 0.50 30.11 3 ILE D CA 2
ATOM 9097 C C B ILE D 2 3 ? 39.659 41.981 201.614 0.50 30.00 3 ILE D C 2
ATOM 9098 O O B ILE D 2 3 ? 39.127 41.374 202.543 0.50 30.00 3 ILE D O 2
ATOM 9103 N N B ARG D 2 4 ? 39.311 43.214 201.264 0.50 29.78 4 ARG D N 2
ATOM 9104 C CA B ARG D 2 4 ? 38.320 43.968 202.019 0.50 29.68 4 ARG D CA 2
ATOM 9105 C C B ARG D 2 4 ? 37.090 44.272 201.173 0.50 29.51 4 ARG D C 2
ATOM 9106 O O B ARG D 2 4 ? 36.104 44.824 201.667 0.50 29.62 4 ARG D O 2
ATOM 9108 N N B HIS D 2 5 ? 37.157 43.910 199.896 0.50 29.24 5 HIS D N 2
ATOM 9109 C CA B HIS D 2 5 ? 36.062 44.180 198.971 0.50 29.14 5 HIS D CA 2
ATOM 9110 C C B HIS D 2 5 ? 35.610 42.912 198.247 0.50 29.18 5 HIS D C 2
ATOM 9111 O O B HIS D 2 5 ? 36.377 42.292 197.503 0.50 29.15 5 HIS D O 2
ATOM 9118 N N B HIS D 2 6 ? 34.348 42.553 198.475 0.50 29.03 6 HIS D N 2
ATOM 9119 C CA B HIS D 2 6 ? 33.782 41.288 198.027 0.50 28.97 6 HIS D CA 2
ATOM 9120 C C B HIS D 2 6 ? 32.532 41.492 197.167 0.50 28.78 6 HIS D C 2
ATOM 9121 O O B HIS D 2 6 ? 32.149 42.622 196.875 0.50 28.74 6 HIS D O 2
ATOM 9128 N N B VAL D 2 7 ? 31.887 40.398 196.772 0.50 28.53 7 VAL D N 2
ATOM 9129 C CA B VAL D 2 7 ? 30.699 40.488 195.918 0.50 28.41 7 VAL D CA 2
ATOM 9130 C C B VAL D 2 7 ? 29.442 40.824 196.731 0.50 28.54 7 VAL D C 2
ATOM 9131 O O B VAL D 2 7 ? 29.323 40.448 197.900 0.50 28.28 7 VAL D O 2
ATOM 9135 N N B SER D 2 8 ? 28.512 41.534 196.100 0.50 28.81 8 SER D N 2
ATOM 9136 C CA B SER D 2 8 ? 27.314 41.999 196.783 0.50 29.06 8 SER D CA 2
ATOM 9137 C C B SER D 2 8 ? 26.232 40.928 196.857 0.50 29.41 8 SER D C 2
ATOM 9138 O O B SER D 2 8 ? 25.834 40.343 195.843 0.50 29.65 8 SER D O 2
ATOM 9141 N N B ASP D 2 9 ? 25.778 40.659 198.075 0.50 29.47 9 ASP D N 2
ATOM 9142 C CA B ASP D 2 9 ? 24.670 39.750 198.297 0.50 29.54 9 ASP D CA 2
ATOM 9143 C C B ASP D 2 9 ? 23.904 39.549 196.994 0.50 29.38 9 ASP D C 2
ATOM 9144 O O B ASP D 2 9 ? 23.675 38.420 196.554 0.50 29.66 9 ASP D O 2
ATOM 9149 N N B ALA D 2 10 ? 23.512 40.662 196.382 0.50 29.17 10 ALA D N 2
ATOM 9150 C CA B ALA D 2 10 ? 22.667 40.639 195.195 0.50 28.92 10 ALA D CA 2
ATOM 9151 C C B ALA D 2 10 ? 23.299 39.884 194.034 0.50 28.82 10 ALA D C 2
ATOM 9152 O O B ALA D 2 10 ? 22.590 39.273 193.235 0.50 28.74 10 ALA D O 2
ATOM 9154 N N B LEU D 2 11 ? 24.625 39.937 193.933 0.50 28.70 11 LEU D N 2
ATOM 9155 C CA B LEU D 2 11 ? 25.322 39.263 192.839 0.50 28.54 11 LEU D CA 2
ATOM 9156 C C B LEU D 2 11 ? 25.572 37.790 193.130 0.50 28.34 11 LEU D C 2
ATOM 9157 O O B LEU D 2 11 ? 25.450 36.957 192.240 0.50 28.20 11 LEU D O 2
ATOM 9162 N N B LEU D 2 12 ? 25.906 37.475 194.377 0.50 28.21 12 LEU D N 2
ATOM 9163 C CA B LEU D 2 12 ? 26.081 36.087 194.787 0.50 28.19 12 LEU D CA 2
ATOM 9164 C C B LEU D 2 12 ? 24.790 35.288 194.584 0.50 28.17 12 LEU D C 2
ATOM 9165 O O B LEU D 2 12 ? 24.817 34.117 194.215 0.50 27.89 12 LEU D O 2
ATOM 9170 N N B THR D 2 13 ? 23.660 35.941 194.827 0.50 28.30 13 THR D N 2
ATOM 9171 C CA B THR D 2 13 ? 22.354 35.350 194.575 0.50 28.16 13 THR D CA 2
ATOM 9172 C C B THR D 2 13 ? 22.211 35.068 193.083 0.50 28.06 13 THR D C 2
ATOM 9173 O O B THR D 2 13 ? 21.757 33.995 192.680 0.50 28.25 13 THR D O 2
ATOM 9177 N N B ALA D 2 14 ? 22.608 36.034 192.262 0.50 27.87 14 ALA D N 2
ATOM 9178 C CA B ALA D 2 14 ? 22.531 35.875 190.819 0.50 27.72 14 ALA D CA 2
ATOM 9179 C C B ALA D 2 14 ? 23.425 34.733 190.351 0.50 27.55 14 ALA D C 2
ATOM 9180 O O B ALA D 2 14 ? 23.001 33.905 189.543 0.50 27.60 14 ALA D O 2
ATOM 9182 N N B TYR D 2 15 ? 24.658 34.690 190.858 0.50 27.32 15 TYR D N 2
ATOM 9183 C CA B TYR D 2 15 ? 25.570 33.594 190.543 0.50 27.12 15 TYR D CA 2
ATOM 9184 C C B TYR D 2 15 ? 24.976 32.271 191.022 0.50 26.85 15 TYR D C 2
ATOM 9185 O O B TYR D 2 15 ? 24.856 31.325 190.253 0.50 26.58 15 TYR D O 2
ATOM 9194 N N B ALA D 2 16 ? 24.600 32.224 192.298 0.50 26.76 16 ALA D N 2
ATOM 9195 C CA B ALA D 2 16 ? 24.056 31.019 192.914 0.50 26.47 16 ALA D CA 2
ATOM 9196 C C B ALA D 2 16 ? 22.872 30.450 192.133 0.50 26.29 16 ALA D C 2
ATOM 9197 O O B ALA D 2 16 ? 22.845 29.268 191.806 0.50 26.12 16 ALA D O 2
ATOM 9199 N N B ALA D 2 17 ? 21.896 31.301 191.835 0.50 26.14 17 ALA D N 2
ATOM 9200 C CA B ALA D 2 17 ? 20.699 30.884 191.112 0.50 25.90 17 ALA D CA 2
ATOM 9201 C C B ALA D 2 17 ? 20.973 30.553 189.644 0.50 25.87 17 ALA D C 2
ATOM 9202 O O B ALA D 2 17 ? 20.216 29.804 189.021 0.50 25.96 17 ALA D O 2
ATOM 9204 N N B GLY D 2 18 ? 22.045 31.125 189.096 0.50 25.82 18 GLY D N 2
ATOM 9205 C CA B GLY D 2 18 ? 22.457 30.857 187.717 0.50 25.48 18 GLY D CA 2
ATOM 9206 C C B GLY D 2 18 ? 21.866 31.794 186.681 0.50 25.30 18 GLY D C 2
ATOM 9207 O O B GLY D 2 18 ? 21.755 31.440 185.508 0.50 25.45 18 GLY D O 2
ATOM 9208 N N B THR D 2 19 ? 21.492 32.996 187.109 0.50 25.10 19 THR D N 2
ATOM 9209 C CA B THR D 2 19 ? 20.881 33.973 186.210 0.50 24.94 19 THR D CA 2
ATOM 9210 C C B THR D 2 19 ? 21.837 35.128 185.887 0.50 24.78 19 THR D C 2
ATOM 9211 O O B THR D 2 19 ? 21.422 36.187 185.406 0.50 24.69 19 THR D O 2
ATOM 9215 N N B LEU D 2 20 ? 23.119 34.914 186.159 0.50 24.45 20 LEU D N 2
ATOM 9216 C CA B LEU D 2 20 ? 24.152 35.894 185.848 0.50 24.19 20 LEU D CA 2
ATOM 9217 C C B LEU D 2 20 ? 24.742 35.615 184.469 0.50 24.21 20 LEU D C 2
ATOM 9218 O O B LEU D 2 20 ? 24.828 34.457 184.064 0.50 24.41 20 LEU D O 2
ATOM 9223 N N B SER D 2 21 ? 25.146 36.662 183.748 0.50 23.98 21 SER D N 2
ATOM 9224 C CA B SER D 2 21 ? 25.722 36.472 182.417 0.50 23.73 21 SER D CA 2
ATOM 9225 C C B SER D 2 21 ? 27.182 36.022 182.510 0.50 23.60 21 SER D C 2
ATOM 9226 O O B SER D 2 21 ? 27.853 36.291 183.503 0.50 23.43 21 SER D O 2
ATOM 9229 N N B GLU D 2 22 ? 27.663 35.342 181.469 0.50 23.47 22 GLU D N 2
ATOM 9230 C CA B GLU D 2 22 ? 28.979 34.700 181.487 0.50 23.37 22 GLU D CA 2
ATOM 9231 C C B GLU D 2 22 ? 30.097 35.634 181.949 0.50 23.46 22 GLU D C 2
ATOM 9232 O O B GLU D 2 22 ? 30.919 35.257 182.783 0.50 23.63 22 GLU D O 2
ATOM 9238 N N B ALA D 2 23 ? 30.129 36.843 181.401 0.50 23.15 23 ALA D N 2
ATOM 9239 C CA B ALA D 2 23 ? 31.181 37.805 181.722 0.50 23.13 23 ALA D CA 2
ATOM 9240 C C B ALA D 2 23 ? 31.157 38.256 183.185 0.50 23.21 23 ALA D C 2
ATOM 9241 O O B ALA D 2 23 ? 32.202 38.356 183.829 0.50 23.10 23 ALA D O 2
ATOM 9243 N N B PHE D 2 24 ? 29.961 38.531 183.699 0.50 23.45 24 PHE D N 2
ATOM 9244 C CA B PHE D 2 24 ? 29.768 38.929 185.096 0.50 23.57 24 PHE D CA 2
ATOM 9245 C C B PHE D 2 24 ? 30.004 37.765 186.062 0.50 23.63 24 PHE D C 2
ATOM 9246 O O B PHE D 2 24 ? 30.313 37.972 187.236 0.50 23.79 24 PHE D O 2
ATOM 9254 N N B SER D 2 25 ? 29.838 36.546 185.567 0.50 23.41 25 SER D N 2
ATOM 9255 C CA B SER D 2 25 ? 30.073 35.367 186.376 0.50 23.36 25 SER D CA 2
ATOM 9256 C C B SER D 2 25 ? 31.557 35.026 186.388 0.50 23.19 25 SER D C 2
ATOM 9257 O O B SER D 2 25 ? 32.080 34.551 187.390 0.50 23.26 25 SER D O 2
ATOM 9260 N N B LEU D 2 26 ? 32.232 35.254 185.269 0.50 22.99 26 LEU D N 2
ATOM 9261 C CA B LEU D 2 26 ? 33.673 35.035 185.207 0.50 22.89 26 LEU D CA 2
ATOM 9262 C C B LEU D 2 26 ? 34.400 35.893 186.249 0.50 23.08 26 LEU D C 2
ATOM 9263 O O B LEU D 2 26 ? 35.336 35.436 186.899 0.50 23.26 26 LEU D O 2
ATOM 9268 N N B VAL D 2 27 ? 33.969 37.135 186.407 0.50 22.97 27 VAL D N 2
ATOM 9269 C CA B VAL D 2 27 ? 34.584 38.002 187.396 0.50 23.14 27 VAL D CA 2
ATOM 9270 C C B VAL D 2 27 ? 34.252 37.483 188.788 0.50 23.45 27 VAL D C 2
ATOM 9271 O O B VAL D 2 27 ? 35.145 37.246 189.602 0.50 23.66 27 VAL D O 2
ATOM 9275 N N B VAL D 2 28 ? 32.964 37.292 189.055 0.50 23.58 28 VAL D N 2
ATOM 9276 C CA B VAL D 2 28 ? 32.533 36.803 190.361 0.50 23.44 28 VAL D CA 2
ATOM 9277 C C B VAL D 2 28 ? 33.241 35.499 190.701 0.50 23.25 28 VAL D C 2
ATOM 9278 O O B VAL D 2 28 ? 33.746 35.344 191.802 0.50 23.68 28 VAL D O 2
ATOM 9282 N N B ALA D 2 29 ? 33.290 34.573 189.753 0.50 23.03 29 ALA D N 2
ATOM 9283 C CA B ALA D 2 29 ? 33.895 33.269 190.005 0.50 22.94 29 ALA D CA 2
ATOM 9284 C C B ALA D 2 29 ? 35.383 33.365 190.335 0.50 22.91 29 ALA D C 2
ATOM 9285 O O B ALA D 2 29 ? 35.868 32.693 191.231 0.50 22.78 29 ALA D O 2
ATOM 9287 N N B THR D 2 30 ? 36.109 34.203 189.607 0.50 23.48 30 THR D N 2
ATOM 9288 C CA B THR D 2 30 ? 37.544 34.338 189.829 0.50 23.59 30 THR D CA 2
ATOM 9289 C C B THR D 2 30 ? 37.802 34.936 191.215 0.50 23.70 30 THR D C 2
ATOM 9290 O O B THR D 2 30 ? 38.764 34.564 191.888 0.50 23.59 30 THR D O 2
ATOM 9294 N N B HIS D 2 31 ? 36.922 35.838 191.645 0.50 23.76 31 HIS D N 2
ATOM 9295 C CA B HIS D 2 31 ? 36.967 36.370 193.011 0.50 23.92 31 HIS D CA 2
ATOM 9296 C C B HIS D 2 31 ? 36.771 35.281 194.085 0.50 24.09 31 HIS D C 2
ATOM 9297 O O B HIS D 2 31 ? 37.483 35.257 195.095 0.50 24.21 31 HIS D O 2
ATOM 9304 N N B LEU D 2 32 ? 35.805 34.393 193.886 0.50 23.88 32 LEU D N 2
ATOM 9305 C CA B LEU D 2 32 ? 35.562 33.363 194.890 0.50 24.17 32 LEU D CA 2
ATOM 9306 C C B LEU D 2 32 ? 36.759 32.422 194.987 0.50 24.36 32 LEU D C 2
ATOM 9307 O O B LEU D 2 32 ? 36.987 31.812 196.029 0.50 24.38 32 LEU D O 2
ATOM 9312 N N B SER D 2 33 ? 37.529 32.315 193.909 0.50 24.55 33 SER D N 2
ATOM 9313 C CA B SER D 2 33 ? 38.720 31.466 193.915 0.50 24.71 33 SER D CA 2
ATOM 9314 C C B SER D 2 33 ? 39.889 32.135 194.627 0.50 25.16 33 SER D C 2
ATOM 9315 O O B SER D 2 33 ? 40.850 31.470 195.022 0.50 25.31 33 SER D O 2
ATOM 9318 N N B LEU D 2 34 ? 39.804 33.453 194.780 0.50 25.37 34 LEU D N 2
ATOM 9319 C CA B LEU D 2 34 ? 40.821 34.214 195.496 0.50 25.80 34 LEU D CA 2
ATOM 9320 C C B LEU D 2 34 ? 40.315 34.560 196.894 0.50 26.33 34 LEU D C 2
ATOM 9321 O O B LEU D 2 34 ? 41.094 34.898 197.789 0.50 26.01 34 LEU D O 2
ATOM 9326 N N B CYS D 2 35 ? 39.001 34.470 197.070 0.50 26.95 35 CYS D N 2
ATOM 9327 C CA B CYS D 2 35 ? 38.368 34.886 198.311 0.50 27.17 35 CYS D CA 2
ATOM 9328 C C B CYS D 2 35 ? 37.578 33.743 198.944 0.50 27.26 35 CYS D C 2
ATOM 9329 O O B CYS D 2 35 ? 36.514 33.366 198.450 0.50 27.02 35 CYS D O 2
ATOM 9332 N N B ASP D 2 36 ? 38.101 33.204 200.043 0.50 27.56 36 ASP D N 2
ATOM 9333 C CA B ASP D 2 36 ? 37.447 32.090 200.733 0.50 27.98 36 ASP D CA 2
ATOM 9334 C C B ASP D 2 36 ? 36.223 32.520 201.529 0.50 28.18 36 ASP D C 2
ATOM 9335 O O B ASP D 2 36 ? 35.286 31.746 201.717 0.50 28.39 36 ASP D O 2
ATOM 9340 N N B GLU D 2 37 ? 36.236 33.767 201.978 0.50 28.76 37 GLU D N 2
ATOM 9341 C CA B GLU D 2 37 ? 35.083 34.377 202.620 0.50 29.32 37 GLU D CA 2
ATOM 9342 C C B GLU D 2 37 ? 33.893 34.370 201.661 0.50 29.66 37 GLU D C 2
ATOM 9343 O O B GLU D 2 37 ? 32.767 34.071 202.062 0.50 29.71 37 GLU D O 2
ATOM 9349 N N B CYS D 2 38 ? 34.147 34.687 200.391 0.50 29.95 38 CYS D N 2
ATOM 9350 C CA B CYS D 2 38 ? 33.072 34.752 199.392 0.50 30.30 38 CYS D CA 2
ATOM 9351 C C B CYS D 2 38 ? 32.683 33.380 198.864 0.50 29.94 38 CYS D C 2
ATOM 9352 O O B CYS D 2 38 ? 31.526 33.150 198.513 0.50 29.73 38 CYS D O 2
ATOM 9355 N N B ARG D 2 39 ? 33.652 32.476 198.798 0.50 29.75 39 ARG D N 2
ATOM 9356 C CA B ARG D 2 39 ? 33.354 31.071 198.583 0.50 29.55 39 ARG D CA 2
ATOM 9357 C C B ARG D 2 39 ? 32.242 30.600 199.519 0.50 29.74 39 ARG D C 2
ATOM 9358 O O B ARG D 2 39 ? 31.247 30.013 199.082 0.50 29.55 39 ARG D O 2
ATOM 9366 N N B ALA D 2 40 ? 32.430 30.839 200.814 0.50 29.88 40 ALA D N 2
ATOM 9367 C CA B ALA D 2 40 ? 31.480 30.374 201.817 0.50 30.13 40 ALA D CA 2
ATOM 9368 C C B ALA D 2 40 ? 30.095 30.949 201.543 0.50 30.38 40 ALA D C 2
ATOM 9369 O O B ALA D 2 40 ? 29.063 30.206 201.546 0.50 30.58 40 ALA D O 2
ATOM 9371 N N B ARG D 2 41 ? 30.078 32.268 201.289 0.50 30.71 41 ARG D N 2
ATOM 9372 C CA B ARG D 2 41 ? 28.823 32.969 201.055 0.50 31.26 41 ARG D CA 2
ATOM 9373 C C B ARG D 2 41 ? 28.084 32.389 199.856 0.50 31.18 41 ARG D C 2
ATOM 9374 O O B ARG D 2 41 ? 26.860 32.246 199.881 0.50 31.21 41 ARG D O 2
ATOM 9382 N N B ALA D 2 42 ? 28.830 32.061 198.803 0.50 31.14 42 ALA D N 2
ATOM 9383 C CA B ALA D 2 42 ? 28.234 31.495 197.609 0.50 31.02 42 ALA D CA 2
ATOM 9384 C C B ALA D 2 42 ? 27.712 30.105 197.930 0.50 31.02 42 ALA D C 2
ATOM 9385 O O B ALA D 2 42 ? 26.581 29.764 197.585 0.50 31.15 42 ALA D O 2
ATOM 9387 N N B GLY D 2 43 ? 28.537 29.314 198.611 0.50 30.84 43 GLY D N 2
ATOM 9388 C CA B GLY D 2 43 ? 28.157 27.962 198.999 0.50 30.55 43 GLY D CA 2
ATOM 9389 C C B GLY D 2 43 ? 26.818 27.929 199.711 0.50 30.40 43 GLY D C 2
ATOM 9390 O O B GLY D 2 43 ? 25.885 27.251 199.272 0.50 30.29 43 GLY D O 2
ATOM 9391 N N B ALA D 2 44 ? 26.725 28.665 200.813 0.50 30.00 44 ALA D N 2
ATOM 9392 C CA B ALA D 2 44 ? 25.497 28.729 201.594 0.50 29.78 44 ALA D CA 2
ATOM 9393 C C B ALA D 2 44 ? 24.310 29.136 200.729 0.50 29.61 44 ALA D C 2
ATOM 9394 O O B ALA D 2 44 ? 23.148 28.839 201.065 0.50 29.53 44 ALA D O 2
ATOM 9396 N N B LEU D 2 45 ? 24.602 29.845 199.634 0.50 29.43 45 LEU D N 2
ATOM 9397 C CA B LEU D 2 45 ? 23.565 30.209 198.677 0.50 29.30 45 LEU D CA 2
ATOM 9398 C C B LEU D 2 45 ? 23.221 28.991 197.852 0.50 29.24 45 LEU D C 2
ATOM 9399 O O B LEU D 2 45 ? 22.083 28.822 197.418 0.50 29.06 45 LEU D O 2
ATOM 9404 N N B ASP D 2 46 ? 24.238 28.161 197.632 0.50 29.26 46 ASP D N 2
ATOM 9405 C CA B ASP D 2 46 ? 24.115 26.906 196.914 0.50 29.27 46 ASP D CA 2
ATOM 9406 C C B ASP D 2 46 ? 23.391 25.872 197.770 0.50 29.34 46 ASP D C 2
ATOM 9407 O O B ASP D 2 46 ? 22.433 25.246 197.323 0.50 29.01 46 ASP D O 2
ATOM 9412 N N B ALA D 2 47 ? 23.868 25.714 199.005 0.50 29.76 47 ALA D N 2
ATOM 9413 C CA B ALA D 2 47 ? 23.283 24.791 199.976 0.50 30.00 47 ALA D CA 2
ATOM 9414 C C B ALA D 2 47 ? 21.723 24.801 199.844 0.50 30.17 47 ALA D C 2
ATOM 9415 O O B ALA D 2 47 ? 20.990 23.735 199.875 0.50 30.39 47 ALA D O 2
ATOM 9417 N N B VAL D 2 48 ? 21.293 26.171 199.818 0.50 30.27 48 VAL D N 2
ATOM 9418 C CA B VAL D 2 48 ? 19.870 26.457 199.639 0.50 30.48 48 VAL D CA 2
ATOM 9419 C C B VAL D 2 48 ? 19.314 25.795 198.394 0.50 30.82 48 VAL D C 2
ATOM 9420 O O B VAL D 2 48 ? 18.410 24.964 198.474 0.50 31.15 48 VAL D O 2
ATOM 9424 N N B GLY D 2 49 ? 19.843 26.197 197.239 0.50 31.05 49 GLY D N 2
ATOM 9425 C CA B GLY D 2 49 ? 19.368 25.685 195.966 0.50 30.92 49 GLY D CA 2
ATOM 9426 C C B GLY D 2 49 ? 19.177 24.185 196.051 0.50 31.10 49 GLY D C 2
ATOM 9427 O O B GLY D 2 49 ? 18.317 23.613 195.364 0.50 31.06 49 GLY D O 2
ATOM 9428 N N B GLY D 2 50 ? 19.990 23.549 196.894 0.50 31.13 50 GLY D N 2
ATOM 9429 C CA B GLY D 2 50 ? 19.902 22.111 197.091 0.50 31.65 50 GLY D CA 2
ATOM 9430 C C B GLY D 2 50 ? 18.677 21.755 197.908 0.50 31.99 50 GLY D C 2
ATOM 9431 O O B GLY D 2 50 ? 17.998 20.753 197.653 0.50 32.22 50 GLY D O 2
ATOM 9432 N N B SER D 2 51 ? 18.395 22.589 198.898 0.50 32.40 51 SER D N 2
ATOM 9433 C CA B SER D 2 51 ? 17.257 22.390 199.774 0.50 32.73 51 SER D CA 2
ATOM 9434 C C B SER D 2 51 ? 15.944 22.551 199.010 0.50 32.81 51 SER D C 2
ATOM 9435 O O B SER D 2 51 ? 14.943 21.898 199.326 0.50 32.87 51 SER D O 2
ATOM 9438 N N B LEU D 2 52 ? 15.956 23.414 197.997 0.50 32.74 52 LEU D N 2
ATOM 9439 C CA B LEU D 2 52 ? 14.802 23.576 197.122 0.50 32.64 52 LEU D CA 2
ATOM 9440 C C B LEU D 2 52 ? 14.718 22.364 196.214 0.50 32.54 52 LEU D C 2
ATOM 9441 O O B LEU D 2 52 ? 13.648 21.999 195.733 0.50 32.61 52 LEU D O 2
ATOM 9446 N N B MET D 2 53 ? 15.873 21.745 195.996 0.50 32.49 53 MET D N 2
ATOM 9447 C CA B MET D 2 53 ? 16.012 20.620 195.094 0.50 32.31 53 MET D CA 2
ATOM 9448 C C B MET D 2 53 ? 15.350 19.380 195.698 0.50 32.32 53 MET D C 2
ATOM 9449 O O B MET D 2 53 ? 14.671 18.624 195.002 0.50 32.19 53 MET D O 2
ATOM 9454 N N B GLU D 2 54 ? 15.552 19.197 197.001 0.50 32.42 54 GLU D N 2
ATOM 9455 C CA B GLU D 2 54 ? 15.035 18.040 197.737 0.50 32.43 54 GLU D CA 2
ATOM 9456 C C B GLU D 2 54 ? 13.576 18.235 198.176 0.50 32.10 54 GLU D C 2
ATOM 9457 O O B GLU D 2 54 ? 12.930 17.306 198.663 0.50 31.75 54 GLU D O 2
ATOM 9463 N N B GLU D 2 55 ? 13.057 19.445 197.998 0.50 31.99 55 GLU D N 2
ATOM 9464 C CA B GLU D 2 55 ? 11.686 19.747 198.404 0.50 31.80 55 GLU D CA 2
ATOM 9465 C C B GLU D 2 55 ? 10.781 20.179 197.239 0.50 31.71 55 GLU D C 2
ATOM 9466 O O B GLU D 2 55 ? 9.910 21.042 197.400 0.50 31.66 55 GLU D O 2
ATOM 9468 N N B THR D 2 56 ? 10.997 19.571 196.073 0.50 31.50 56 THR D N 2
ATOM 9469 C CA B THR D 2 56 ? 10.200 19.844 194.874 0.50 31.46 56 THR D CA 2
ATOM 9470 C C B THR D 2 56 ? 9.462 18.568 194.437 0.50 31.45 56 THR D C 2
ATOM 9471 O O B THR D 2 56 ? 10.077 17.491 194.329 0.50 31.24 56 THR D O 2
ATOM 9475 N N B ALA D 2 57 ? 8.150 18.682 194.207 0.50 31.61 57 ALA D N 2
ATOM 9476 C CA B ALA D 2 57 ? 7.356 17.537 193.746 0.50 31.75 57 ALA D CA 2
ATOM 9477 C C B ALA D 2 57 ? 7.972 16.957 192.473 0.50 31.90 57 ALA D C 2
ATOM 9478 O O B ALA D 2 57 ? 8.240 17.684 191.511 0.50 32.01 57 ALA D O 2
ATOM 9480 N N B PRO D 2 58 ? 8.212 15.636 192.468 0.50 31.95 58 PRO D N 2
ATOM 9481 C CA B PRO D 2 58 ? 8.987 14.961 191.423 0.50 31.98 58 PRO D CA 2
ATOM 9482 C C B PRO D 2 58 ? 8.235 14.620 190.135 0.50 32.04 58 PRO D C 2
ATOM 9483 O O B PRO D 2 58 ? 7.029 14.358 190.152 0.50 32.10 58 PRO D O 2
ATOM 9487 N N B VAL D 2 59 ? 8.976 14.604 189.031 0.50 32.00 59 VAL D N 2
ATOM 9488 C CA B VAL D 2 59 ? 8.450 14.135 187.760 0.50 32.06 59 VAL D CA 2
ATOM 9489 C C B VAL D 2 59 ? 9.321 12.974 187.283 0.50 32.13 59 VAL D C 2
ATOM 9490 O O B VAL D 2 59 ? 10.550 13.034 187.359 0.50 32.13 59 VAL D O 2
ATOM 9494 N N B ALA D 2 60 ? 8.678 11.914 186.803 0.50 32.27 60 ALA D N 2
ATOM 9495 C CA B ALA D 2 60 ? 9.390 10.696 186.429 0.50 32.51 60 ALA D CA 2
ATOM 9496 C C B ALA D 2 60 ? 9.873 10.737 184.989 0.50 32.76 60 ALA D C 2
ATOM 9497 O O B ALA D 2 60 ? 9.198 11.274 184.112 0.50 32.64 60 ALA D O 2
ATOM 9499 N N B LEU D 2 61 ? 11.049 10.165 184.752 0.50 33.22 61 LEU D N 2
ATOM 9500 C CA B LEU D 2 61 ? 11.606 10.103 183.405 0.50 33.72 61 LEU D CA 2
ATOM 9501 C C B LEU D 2 61 ? 10.951 9.001 182.568 0.50 34.11 61 LEU D C 2
ATOM 9502 O O B LEU D 2 61 ? 10.203 8.170 183.083 0.50 34.11 61 LEU D O 2
ATOM 9507 N N B SER D 2 62 ? 11.226 8.998 181.269 0.50 34.76 62 SER D N 2
ATOM 9508 C CA B SER D 2 62 ? 10.675 7.956 180.408 0.50 35.43 62 SER D CA 2
ATOM 9509 C C B SER D 2 62 ? 11.194 6.591 180.847 0.50 35.78 62 SER D C 2
ATOM 9510 O O B SER D 2 62 ? 12.117 6.493 181.668 0.50 35.65 62 SER D O 2
ATOM 9513 N N B GLU D 2 63 ? 10.583 5.535 180.320 0.50 36.37 63 GLU D N 2
ATOM 9514 C CA B GLU D 2 63 ? 10.986 4.188 180.696 0.50 37.02 63 GLU D CA 2
ATOM 9515 C C B GLU D 2 63 ? 12.387 3.883 180.160 0.50 37.40 63 GLU D C 2
ATOM 9516 O O B GLU D 2 63 ? 12.665 4.060 178.963 0.50 37.29 63 GLU D O 2
ATOM 9522 N N B GLY D 2 64 ? 13.273 3.441 181.051 0.50 37.84 64 GLY D N 2
ATOM 9523 C CA B GLY D 2 64 ? 14.611 3.017 180.640 0.50 38.16 64 GLY D CA 2
ATOM 9524 C C B GLY D 2 64 ? 15.627 4.135 180.526 0.50 38.39 64 GLY D C 2
ATOM 9525 O O B GLY D 2 64 ? 16.473 4.112 179.631 0.50 38.75 64 GLY D O 2
ATOM 9526 N N B SER D 2 65 ? 15.546 5.116 181.427 0.50 38.62 65 SER D N 2
ATOM 9527 C CA B SER D 2 65 ? 16.484 6.242 181.430 0.50 38.87 65 SER D CA 2
ATOM 9528 C C B SER D 2 65 ? 17.567 6.059 182.486 0.50 39.36 65 SER D C 2
ATOM 9529 O O B SER D 2 65 ? 18.601 6.826 182.511 0.50 40.00 65 SER D O 2
ATOM 9532 N N B LEU D 2 66 ? 17.323 5.046 183.382 0.50 40.07 66 LEU D N 2
ATOM 9533 C CA B LEU D 2 66 ? 18.388 4.675 184.291 0.50 40.34 66 LEU D CA 2
ATOM 9534 C C B LEU D 2 66 ? 19.450 3.899 183.490 0.50 40.61 66 LEU D C 2
ATOM 9535 O O B LEU D 2 66 ? 20.745 4.370 183.575 0.50 41.09 66 LEU D O 2
ATOM 9540 N N B ALA D 2 67 ? 18.900 2.664 182.910 0.50 40.83 67 ALA D N 2
ATOM 9541 C CA B ALA D 2 67 ? 19.907 1.798 182.216 0.50 40.95 67 ALA D CA 2
ATOM 9542 C C B ALA D 2 67 ? 20.594 2.548 180.970 0.50 40.85 67 ALA D C 2
ATOM 9543 O O B ALA D 2 67 ? 21.769 2.412 180.652 0.50 41.62 67 ALA D O 2
ATOM 9545 N N B SER D 2 68 ? 19.789 3.464 180.404 0.50 40.31 68 SER D N 2
ATOM 9546 C CA B SER D 2 68 ? 20.252 4.186 179.225 0.50 39.74 68 SER D CA 2
ATOM 9547 C C B SER D 2 68 ? 21.505 5.000 179.555 0.50 39.55 68 SER D C 2
ATOM 9548 O O B SER D 2 68 ? 22.449 5.042 178.764 0.50 39.97 68 SER D O 2
ATOM 9551 N N B VAL D 2 69 ? 21.500 5.636 180.728 0.50 39.15 69 VAL D N 2
ATOM 9552 C CA B VAL D 2 69 ? 22.642 6.410 181.244 0.50 38.88 69 VAL D CA 2
ATOM 9553 C C B VAL D 2 69 ? 23.740 5.491 181.793 0.50 38.93 69 VAL D C 2
ATOM 9554 O O B VAL D 2 69 ? 24.914 5.612 181.423 0.50 38.73 69 VAL D O 2
ATOM 9558 N N B MET D 2 70 ? 23.351 4.580 182.683 0.50 39.11 70 MET D N 2
ATOM 9559 C CA B MET D 2 70 ? 24.282 3.625 183.284 0.50 39.67 70 MET D CA 2
ATOM 9560 C C B MET D 2 70 ? 25.165 2.910 182.261 0.50 39.10 70 MET D C 2
ATOM 9561 O O B MET D 2 70 ? 26.297 2.476 182.587 0.50 39.03 70 MET D O 2
ATOM 9566 N N B ALA D 2 71 ? 24.635 2.781 181.031 0.50 38.83 71 ALA D N 2
ATOM 9567 C CA B ALA D 2 71 ? 25.358 2.098 179.967 0.50 38.74 71 ALA D CA 2
ATOM 9568 C C B ALA D 2 71 ? 26.419 3.020 179.399 0.50 38.82 71 ALA D C 2
ATOM 9569 O O B ALA D 2 71 ? 27.370 2.576 178.748 0.50 38.67 71 ALA D O 2
ATOM 9571 N N B GLN D 2 72 ? 26.245 4.313 179.664 0.50 38.95 72 GLN D N 2
ATOM 9572 C CA B GLN D 2 72 ? 27.115 5.323 179.101 0.50 38.99 72 GLN D CA 2
ATOM 9573 C C B GLN D 2 72 ? 27.961 5.975 180.187 0.50 38.64 72 GLN D C 2
ATOM 9574 O O B GLN D 2 72 ? 28.608 6.993 179.959 0.50 38.69 72 GLN D O 2
ATOM 9580 N N B LEU D 2 73 ? 27.944 5.386 181.380 0.50 38.56 73 LEU D N 2
ATOM 9581 C CA B LEU D 2 73 ? 28.893 5.778 182.421 0.50 38.36 73 LEU D CA 2
ATOM 9582 C C B LEU D 2 73 ? 30.279 5.408 181.914 0.50 38.44 73 LEU D C 2
ATOM 9583 O O B LEU D 2 73 ? 30.421 4.496 181.087 0.50 38.76 73 LEU D O 2
ATOM 9588 N N B ASP D 2 74 ? 31.301 6.110 182.387 0.50 38.34 74 ASP D N 2
ATOM 9589 C CA B ASP D 2 74 ? 32.665 5.762 182.014 0.50 38.34 74 ASP D CA 2
ATOM 9590 C C B ASP D 2 74 ? 33.106 4.527 182.812 0.50 38.16 74 ASP D C 2
ATOM 9591 O O B ASP D 2 74 ? 34.297 4.313 183.071 0.50 38.11 74 ASP D O 2
ATOM 9596 N N B ASP D 2 87 ? 49.455 29.867 185.175 0.50 30.63 87 ASP D N 2
ATOM 9597 C CA B ASP D 2 87 ? 49.730 31.198 185.689 0.50 30.84 87 ASP D CA 2
ATOM 9598 C C B ASP D 2 87 ? 49.098 31.336 187.080 0.50 30.90 87 ASP D C 2
ATOM 9599 O O B ASP D 2 87 ? 47.901 31.100 187.240 0.50 31.18 87 ASP D O 2
ATOM 9604 N N B PRO D 2 88 ? 49.909 31.668 188.102 0.50 30.82 88 PRO D N 2
ATOM 9605 C CA B PRO D 2 88 ? 49.439 31.866 189.485 0.50 30.73 88 PRO D CA 2
ATOM 9606 C C B PRO D 2 88 ? 48.585 33.114 189.759 0.50 30.60 88 PRO D C 2
ATOM 9607 O O B PRO D 2 88 ? 47.825 33.114 190.728 0.50 30.50 88 PRO D O 2
ATOM 9611 N N B ARG D 2 89 ? 48.711 34.161 188.940 0.50 30.58 89 ARG D N 2
ATOM 9612 C CA B ARG D 2 89 ? 47.835 35.341 189.053 0.50 30.61 89 ARG D CA 2
ATOM 9613 C C B ARG D 2 89 ? 46.464 35.084 188.430 0.50 30.72 89 ARG D C 2
ATOM 9614 O O B ARG D 2 89 ? 45.443 35.625 188.878 0.50 31.03 89 ARG D O 2
ATOM 9622 N N B ALA D 2 90 ? 46.465 34.304 187.350 0.50 30.52 90 ALA D N 2
ATOM 9623 C CA B ALA D 2 90 ? 45.261 33.968 186.607 0.50 29.80 90 ALA D CA 2
ATOM 9624 C C B ALA D 2 90 ? 44.825 32.558 186.972 0.50 29.49 90 ALA D C 2
ATOM 9625 O O B ALA D 2 90 ? 45.191 31.601 186.278 0.50 29.54 90 ALA D O 2
ATOM 9627 N N B PRO D 2 91 ? 44.047 32.419 188.070 0.50 29.42 91 PRO D N 2
ATOM 9628 C CA B PRO D 2 91 ? 43.634 31.094 188.530 0.50 29.42 91 PRO D CA 2
ATOM 9629 C C B PRO D 2 91 ? 42.261 30.648 188.004 0.50 29.49 91 PRO D C 2
ATOM 9630 O O B PRO D 2 91 ? 41.748 31.193 187.023 0.50 29.35 91 PRO D O 2
ATOM 9634 N N B ALA D 2 92 ? 41.697 29.652 188.685 0.50 29.53 92 ALA D N 2
ATOM 9635 C CA B ALA D 2 92 ? 40.269 29.347 188.645 0.50 29.47 92 ALA D CA 2
ATOM 9636 C C B ALA D 2 92 ? 39.767 29.232 187.246 0.50 29.23 92 ALA D C 2
ATOM 9637 O O B ALA D 2 92 ? 40.328 28.434 186.493 0.50 30.31 92 ALA D O 2
ATOM 9639 N N B PRO D 2 93 ? 38.692 29.995 186.898 0.50 28.73 93 PRO D N 2
ATOM 9640 C CA B PRO D 2 93 ? 38.171 29.972 185.531 0.50 27.95 93 PRO D CA 2
ATOM 9641 C C B PRO D 2 93 ? 38.965 30.856 184.582 0.50 27.61 93 PRO D C 2
ATOM 9642 O O B PRO D 2 93 ? 38.988 30.586 183.383 0.50 27.07 93 PRO D O 2
ATOM 9646 N N B LEU D 2 94 ? 39.619 31.895 185.111 0.50 27.31 94 LEU D N 2
ATOM 9647 C CA B LEU D 2 94 ? 40.427 32.783 184.275 0.50 27.05 94 LEU D CA 2
ATOM 9648 C C B LEU D 2 94 ? 41.495 31.984 183.527 0.50 27.31 94 LEU D C 2
ATOM 9649 O O B LEU D 2 94 ? 41.755 32.251 182.350 0.50 27.53 94 LEU D O 2
ATOM 9654 N N B ALA D 2 95 ? 42.074 30.984 184.198 0.50 27.10 95 ALA D N 2
ATOM 9655 C CA B ALA D 2 95 ? 43.043 30.072 183.586 0.50 26.87 95 ALA D CA 2
ATOM 9656 C C B ALA D 2 95 ? 42.648 29.555 182.200 0.50 26.78 95 ALA D C 2
ATOM 9657 O O B ALA D 2 95 ? 43.517 29.404 181.347 0.50 26.80 95 ALA D O 2
ATOM 9659 N N B ASP D 2 96 ? 41.355 29.279 181.989 0.50 26.95 96 ASP D N 2
ATOM 9660 C CA B ASP D 2 96 ? 40.828 28.794 180.693 0.50 27.01 96 ASP D CA 2
ATOM 9661 C C B ASP D 2 96 ? 40.673 29.907 179.647 0.50 26.70 96 ASP D C 2
ATOM 9662 O O B ASP D 2 96 ? 40.723 29.633 178.453 0.50 25.75 96 ASP D O 2
ATOM 9667 N N B TYR D 2 97 ? 40.462 31.146 180.103 0.50 26.81 97 TYR D N 2
ATOM 9668 C CA B TYR D 2 97 ? 40.338 32.325 179.228 0.50 26.72 97 TYR D CA 2
ATOM 9669 C C B TYR D 2 97 ? 41.677 32.961 178.889 0.50 27.23 97 TYR D C 2
ATOM 9670 O O B TYR D 2 97 ? 41.748 33.858 178.052 0.50 27.68 97 TYR D O 2
ATOM 9679 N N B VAL D 2 98 ? 42.734 32.489 179.537 0.50 27.68 98 VAL D N 2
ATOM 9680 C CA B VAL D 2 98 ? 44.083 33.031 179.352 0.50 28.26 98 VAL D CA 2
ATOM 9681 C C B VAL D 2 98 ? 45.003 31.978 178.733 0.50 28.71 98 VAL D C 2
ATOM 9682 O O B VAL D 2 98 ? 45.746 32.264 177.790 0.50 28.68 98 VAL D O 2
ATOM 9686 N N B GLY D 2 99 ? 44.934 30.763 179.273 0.50 29.45 99 GLY D N 2
ATOM 9687 C CA B GLY D 2 99 ? 45.691 29.631 178.764 0.50 30.89 99 GLY D CA 2
ATOM 9688 C C B GLY D 2 99 ? 47.199 29.791 178.845 0.50 31.60 99 GLY D C 2
ATOM 9689 O O B GLY D 2 99 ? 47.877 29.732 177.821 0.50 31.98 99 GLY D O 2
ATOM 9690 N N B ARG D 2 100 ? 47.715 30.006 180.059 0.50 32.01 100 ARG D N 2
ATOM 9691 C CA B ARG D 2 100 ? 49.166 29.983 180.364 0.50 32.38 100 ARG D CA 2
ATOM 9692 C C B ARG D 2 100 ? 49.959 31.188 179.851 0.50 32.69 100 ARG D C 2
ATOM 9693 O O B ARG D 2 100 ? 50.152 31.366 178.641 0.50 32.87 100 ARG D O 2
ATOM 9695 N N B ARG D 2 101 ? 50.444 31.980 180.809 0.50 32.84 101 ARG D N 2
ATOM 9696 C CA B ARG D 2 101 ? 50.994 33.329 180.599 0.50 32.88 101 ARG D CA 2
ATOM 9697 C C B ARG D 2 101 ? 49.924 34.413 180.362 0.50 32.91 101 ARG D C 2
ATOM 9698 O O B ARG D 2 101 ? 49.189 34.387 179.374 0.50 32.57 101 ARG D O 2
ATOM 9700 N N B LEU D 2 102 ? 49.866 35.357 181.299 0.50 33.17 102 LEU D N 2
ATOM 9701 C CA B LEU D 2 102 ? 49.002 36.538 181.227 0.50 33.16 102 LEU D CA 2
ATOM 9702 C C B LEU D 2 102 ? 49.572 37.564 180.247 0.50 33.40 102 LEU D C 2
ATOM 9703 O O B LEU D 2 102 ? 48.825 38.279 179.570 0.50 34.03 102 LEU D O 2
ATOM 9708 N N B GLU D 2 103 ? 50.897 37.624 180.172 0.50 33.00 103 GLU D N 2
ATOM 9709 C CA B GLU D 2 103 ? 51.595 38.575 179.305 0.50 33.07 103 GLU D CA 2
ATOM 9710 C C B GLU D 2 103 ? 51.691 38.101 177.846 0.50 33.02 103 GLU D C 2
ATOM 9711 O O B GLU D 2 103 ? 52.404 38.708 177.031 0.50 33.24 103 GLU D O 2
ATOM 9717 N N B ASP D 2 104 ? 50.994 37.017 177.524 0.50 32.44 104 ASP D N 2
ATOM 9718 C CA B ASP D 2 104 ? 51.063 36.440 176.187 0.50 32.15 104 ASP D CA 2
ATOM 9719 C C B ASP D 2 104 ? 49.659 36.140 175.639 0.50 31.58 104 ASP D C 2
ATOM 9720 O O B ASP D 2 104 ? 49.407 35.085 175.049 0.50 31.34 104 ASP D O 2
ATOM 9722 N N B VAL D 2 105 ? 48.764 37.102 175.872 0.50 31.34 105 VAL D N 2
ATOM 9723 C CA B VAL D 2 105 ? 47.421 37.172 175.294 0.50 30.43 105 VAL D CA 2
ATOM 9724 C C B VAL D 2 105 ? 47.386 38.290 174.228 0.50 30.35 105 VAL D C 2
ATOM 9725 O O B VAL D 2 105 ? 48.434 38.870 173.896 0.50 30.48 105 VAL D O 2
ATOM 9729 N N B ARG D 2 106 ? 46.203 38.591 173.696 0.50 29.97 106 ARG D N 2
ATOM 9730 C CA B ARG D 2 106 ? 46.070 39.549 172.596 0.50 29.87 106 ARG D CA 2
ATOM 9731 C C B ARG D 2 106 ? 45.752 40.951 173.106 0.50 29.25 106 ARG D C 2
ATOM 9732 O O B ARG D 2 106 ? 44.608 41.281 173.384 0.50 29.38 106 ARG D O 2
ATOM 9740 N N B TRP D 2 107 ? 46.785 41.773 173.213 0.50 29.11 107 TRP D N 2
ATOM 9741 C CA B TRP D 2 107 ? 46.671 43.117 173.780 0.50 28.80 107 TRP D CA 2
ATOM 9742 C C B TRP D 2 107 ? 46.385 44.181 172.737 0.50 28.90 107 TRP D C 2
ATOM 9743 O O B TRP D 2 107 ? 46.847 44.100 171.598 0.50 28.89 107 TRP D O 2
ATOM 9754 N N B ARG D 2 108 ? 45.613 45.180 173.150 0.50 29.13 108 ARG D N 2
ATOM 9755 C CA B ARG D 2 108 ? 45.411 46.386 172.370 0.50 29.37 108 ARG D CA 2
ATOM 9756 C C B ARG D 2 108 ? 45.796 47.575 173.237 0.50 29.58 108 ARG D C 2
ATOM 9757 O O B ARG D 2 108 ? 45.221 47.787 174.314 0.50 29.08 108 ARG D O 2
ATOM 9759 N N B THR D 2 109 ? 46.800 48.320 172.763 0.50 30.07 109 THR D N 2
ATOM 9760 C CA B THR D 2 109 ? 47.284 49.542 173.406 0.50 30.14 109 THR D CA 2
ATOM 9761 C C B THR D 2 109 ? 46.403 50.712 172.995 0.50 30.33 109 THR D C 2
ATOM 9762 O O B THR D 2 109 ? 46.761 51.496 172.112 0.50 30.48 109 THR D O 2
ATOM 9764 N N B LEU D 2 110 ? 45.241 50.806 173.631 0.50 30.62 110 LEU D N 2
ATOM 9765 C CA B LEU D 2 110 ? 44.322 51.913 173.405 0.50 31.08 110 LEU D CA 2
ATOM 9766 C C B LEU D 2 110 ? 44.158 52.721 174.694 0.50 31.17 110 LEU D C 2
ATOM 9767 O O B LEU D 2 110 ? 43.676 52.194 175.699 0.50 31.01 110 LEU D O 2
ATOM 9769 N N B GLY D 2 111 ? 44.586 53.985 174.656 0.50 31.14 111 GLY D N 2
ATOM 9770 C CA B GLY D 2 111 ? 44.603 54.837 175.836 0.50 31.46 111 GLY D CA 2
ATOM 9771 C C B GLY D 2 111 ? 45.969 55.462 176.064 0.50 31.83 111 GLY D C 2
ATOM 9772 O O B GLY D 2 111 ? 46.578 55.986 175.130 0.50 31.76 111 GLY D O 2
ATOM 9773 N N B GLY D 2 112 ? 46.451 55.405 177.309 0.50 32.02 112 GLY D N 2
ATOM 9774 C CA B GLY D 2 112 ? 47.713 56.067 177.697 0.50 32.15 112 GLY D CA 2
ATOM 9775 C C B GLY D 2 112 ? 48.901 55.135 177.554 0.50 32.11 112 GLY D C 2
ATOM 9776 O O B GLY D 2 112 ? 49.513 55.059 176.487 0.50 32.62 112 GLY D O 2
ATOM 9777 N N B GLY D 2 113 ? 49.243 54.443 178.638 0.50 31.86 113 GLY D N 2
ATOM 9778 C CA B GLY D 2 113 ? 50.028 53.209 178.547 0.50 31.63 113 GLY D CA 2
ATOM 9779 C C B GLY D 2 113 ? 49.123 51.999 178.802 0.50 31.69 113 GLY D C 2
ATOM 9780 O O B GLY D 2 113 ? 49.590 50.862 178.933 0.50 31.53 113 GLY D O 2
ATOM 9781 N N B VAL D 2 114 ? 47.820 52.266 178.871 0.50 31.29 114 VAL D N 2
ATOM 9782 C CA B VAL D 2 114 ? 46.815 51.281 179.195 0.50 31.21 114 VAL D CA 2
ATOM 9783 C C B VAL D 2 114 ? 46.576 50.375 177.988 0.50 31.50 114 VAL D C 2
ATOM 9784 O O B VAL D 2 114 ? 46.409 50.859 176.857 0.50 31.33 114 VAL D O 2
ATOM 9788 N N B ARG D 2 115 ? 46.601 49.065 178.246 0.50 31.17 115 ARG D N 2
ATOM 9789 C CA B ARG D 2 115 ? 46.356 48.061 177.228 0.50 31.27 115 ARG D CA 2
ATOM 9790 C C B ARG D 2 115 ? 45.371 47.037 177.748 0.50 31.12 115 ARG D C 2
ATOM 9791 O O B ARG D 2 115 ? 45.344 46.721 178.942 0.50 30.92 115 ARG D O 2
ATOM 9799 N N B GLN D 2 116 ? 44.526 46.561 176.839 0.50 30.80 116 GLN D N 2
ATOM 9800 C CA B GLN D 2 116 ? 43.512 45.590 177.177 0.50 30.35 116 GLN D CA 2
ATOM 9801 C C B GLN D 2 116 ? 43.492 44.414 176.221 0.50 29.93 116 GLN D C 2
ATOM 9802 O O B GLN D 2 116 ? 44.011 44.474 175.112 0.50 29.68 116 GLN D O 2
ATOM 9808 N N B ALA D 2 117 ? 42.859 43.347 176.689 0.50 30.00 117 ALA D N 2
ATOM 9809 C CA B ALA D 2 117 ? 42.568 42.174 175.900 0.50 29.22 117 ALA D CA 2
ATOM 9810 C C B ALA D 2 117 ? 41.124 41.831 176.225 0.50 29.09 117 ALA D C 2
ATOM 9811 O O B ALA D 2 117 ? 40.743 41.755 177.393 0.50 28.97 117 ALA D O 2
ATOM 9813 N N B ILE D 2 118 ? 40.310 41.682 175.188 0.50 28.80 118 ILE D N 2
ATOM 9814 C CA B ILE D 2 118 ? 38.947 41.217 175.356 0.50 28.86 118 ILE D CA 2
ATOM 9815 C C B ILE D 2 118 ? 39.000 39.700 175.592 0.50 28.69 118 ILE D C 2
ATOM 9816 O O B ILE D 2 118 ? 39.768 38.995 174.939 0.50 28.29 118 ILE D O 2
ATOM 9821 N N B LEU D 2 119 ? 38.225 39.238 176.570 0.50 27.93 119 LEU D N 2
ATOM 9822 C CA B LEU D 2 119 ? 38.093 37.828 176.851 0.50 27.59 119 LEU D CA 2
ATOM 9823 C C B LEU D 2 119 ? 36.793 37.282 176.248 0.50 27.81 119 LEU D C 2
ATOM 9824 O O B LEU D 2 119 ? 35.700 37.818 176.496 0.50 27.24 119 LEU D O 2
ATOM 9829 N N B PRO D 2 120 ? 36.920 36.218 175.439 0.50 27.87 120 PRO D N 2
ATOM 9830 C CA B PRO D 2 120 ? 35.807 35.665 174.691 0.50 27.80 120 PRO D CA 2
ATOM 9831 C C B PRO D 2 120 ? 34.749 35.124 175.630 0.50 27.41 120 PRO D C 2
ATOM 9832 O O B PRO D 2 120 ? 34.984 34.160 176.342 0.50 27.63 120 PRO D O 2
ATOM 9836 N N B THR D 2 121 ? 33.599 35.776 175.649 0.50 26.83 121 THR D N 2
ATOM 9837 C CA B THR D 2 121 ? 32.464 35.282 176.386 0.50 26.69 121 THR D CA 2
ATOM 9838 C C B THR D 2 121 ? 31.218 35.292 175.509 0.50 26.68 121 THR D C 2
ATOM 9839 O O B THR D 2 121 ? 31.054 36.138 174.639 0.50 26.47 121 THR D O 2
ATOM 9843 N N B GLY D 2 122 ? 30.341 34.329 175.742 0.50 26.96 122 GLY D N 2
ATOM 9844 C CA B GLY D 2 122 ? 28.999 34.406 175.191 0.50 27.52 122 GLY D CA 2
ATOM 9845 C C B GLY D 2 122 ? 28.157 35.423 175.944 0.50 27.72 122 GLY D C 2
ATOM 9846 O O B GLY D 2 122 ? 28.434 35.754 177.095 0.50 27.24 122 GLY D O 2
ATOM 9847 N N B GLY D 2 123 ? 27.112 35.904 175.282 0.50 28.40 123 GLY D N 2
ATOM 9848 C CA B GLY D 2 123 ? 26.212 36.860 175.883 0.50 28.73 123 GLY D CA 2
ATOM 9849 C C B GLY D 2 123 ? 26.689 38.257 175.571 0.50 28.94 123 GLY D C 2
ATOM 9850 O O B GLY D 2 123 ? 27.657 38.452 174.821 0.50 28.10 123 GLY D O 2
ATOM 9851 N N B GLU D 2 124 ? 26.002 39.230 176.167 0.50 29.29 124 GLU D N 2
ATOM 9852 C CA B GLU D 2 124 ? 26.143 40.624 175.772 0.50 29.34 124 GLU D CA 2
ATOM 9853 C C B GLU D 2 124 ? 27.221 41.326 176.589 0.50 29.08 124 GLU D C 2
ATOM 9854 O O B GLU D 2 124 ? 28.053 42.041 176.027 0.50 28.78 124 GLU D O 2
ATOM 9860 N N B ALA D 2 125 ? 27.207 41.110 177.903 0.50 28.87 125 ALA D N 2
ATOM 9861 C CA B ALA D 2 125 ? 28.268 41.586 178.775 0.50 28.84 125 ALA D CA 2
ATOM 9862 C C B ALA D 2 125 ? 29.636 41.181 178.258 0.50 28.74 125 ALA D C 2
ATOM 9863 O O B ALA D 2 125 ? 29.822 40.068 177.761 0.50 28.98 125 ALA D O 2
ATOM 9865 N N B ILE D 2 126 ? 30.586 42.103 178.408 0.50 28.58 126 ILE D N 2
ATOM 9866 C CA B ILE D 2 126 ? 31.928 42.005 177.866 0.50 27.76 126 ILE D CA 2
ATOM 9867 C C B ILE D 2 126 ? 32.899 41.849 179.018 0.50 28.20 126 ILE D C 2
ATOM 9868 O O B ILE D 2 126 ? 32.772 42.535 180.021 0.50 28.80 126 ILE D O 2
ATOM 9873 N N B ALA D 2 127 ? 33.868 40.946 178.877 0.50 27.84 127 ALA D N 2
ATOM 9874 C CA B ALA D 2 127 ? 34.959 40.836 179.826 0.50 27.21 127 ALA D CA 2
ATOM 9875 C C B ALA D 2 127 ? 36.293 41.130 179.171 0.50 27.04 127 ALA D C 2
ATOM 9876 O O B ALA D 2 127 ? 36.598 40.683 178.062 0.50 26.01 127 ALA D O 2
ATOM 9878 N N B ARG D 2 128 ? 37.092 41.893 179.883 0.50 26.79 128 ARG D N 2
ATOM 9879 C CA B ARG D 2 128 ? 38.390 42.227 179.394 0.50 27.84 128 ARG D CA 2
ATOM 9880 C C B ARG D 2 128 ? 39.405 42.026 180.511 0.50 27.87 128 ARG D C 2
ATOM 9881 O O B ARG D 2 128 ? 39.045 41.789 181.655 0.50 27.32 128 ARG D O 2
ATOM 9889 N N B LEU D 2 129 ? 40.674 42.103 180.141 0.50 28.77 129 LEU D N 2
ATOM 9890 C CA B LEU D 2 129 ? 41.747 42.394 181.066 0.50 28.84 129 LEU D CA 2
ATOM 9891 C C B LEU D 2 129 ? 42.229 43.845 180.837 0.50 29.62 129 LEU D C 2
ATOM 9892 O O B LEU D 2 129 ? 42.526 44.213 179.700 0.50 29.78 129 LEU D O 2
ATOM 9897 N N B LEU D 2 130 ? 42.294 44.656 181.898 0.50 30.02 130 LEU D N 2
ATOM 9898 C CA B LEU D 2 130 ? 43.002 45.957 181.884 0.50 30.41 130 LEU D CA 2
ATOM 9899 C C B LEU D 2 130 ? 44.435 45.845 182.402 0.50 30.32 130 LEU D C 2
ATOM 9900 O O B LEU D 2 130 ? 44.671 45.316 183.484 0.50 30.20 130 LEU D O 2
ATOM 9905 N N B TRP D 2 131 ? 45.388 46.367 181.642 0.50 30.76 131 TRP D N 2
ATOM 9906 C CA B TRP D 2 131 ? 46.773 46.408 182.083 0.50 30.89 131 TRP D CA 2
ATOM 9907 C C B TRP D 2 131 ? 47.083 47.870 182.346 0.50 30.60 131 TRP D C 2
ATOM 9908 O O B TRP D 2 131 ? 47.260 48.645 181.416 0.50 30.77 131 TRP D O 2
ATOM 9919 N N B ILE D 2 132 ? 47.103 48.263 183.614 0.50 30.31 132 ILE D N 2
ATOM 9920 C CA B ILE D 2 132 ? 47.363 49.665 183.949 0.50 29.91 132 ILE D CA 2
ATOM 9921 C C B ILE D 2 132 ? 48.731 49.833 184.617 0.50 30.21 132 ILE D C 2
ATOM 9922 O O B ILE D 2 132 ? 48.930 49.390 185.748 0.50 30.26 132 ILE D O 2
ATOM 9927 N N B PRO D 2 133 ? 49.683 50.476 183.909 0.50 30.50 133 PRO D N 2
ATOM 9928 C CA B PRO D 2 133 ? 51.041 50.629 184.448 0.50 30.80 133 PRO D CA 2
ATOM 9929 C C B PRO D 2 133 ? 51.055 51.513 185.690 0.50 30.88 133 PRO D C 2
ATOM 9930 O O B PRO D 2 133 ? 50.321 52.504 185.752 0.50 30.74 133 PRO D O 2
ATOM 9934 N N B GLY D 2 134 ? 51.881 51.144 186.665 0.50 31.07 134 GLY D N 2
ATOM 9935 C CA B GLY D 2 134 ? 52.059 51.918 187.899 0.50 31.66 134 GLY D CA 2
ATOM 9936 C C B GLY D 2 134 ? 51.683 53.395 187.862 0.50 31.88 134 GLY D C 2
ATOM 9937 O O B GLY D 2 134 ? 51.067 53.904 188.798 0.50 31.99 134 GLY D O 2
ATOM 9938 N N B GLY D 2 135 ? 52.053 54.093 186.790 0.50 32.01 135 GLY D N 2
ATOM 9939 C CA B GLY D 2 135 ? 51.678 55.496 186.632 0.50 32.19 135 GLY D CA 2
ATOM 9940 C C B GLY D 2 135 ? 50.210 55.773 186.298 0.50 32.44 135 GLY D C 2
ATOM 9941 O O B GLY D 2 135 ? 49.527 56.515 187.035 0.50 32.66 135 GLY D O 2
ATOM 9942 N N B GLN D 2 136 ? 49.717 55.149 185.224 0.50 32.21 136 GLN D N 2
ATOM 9943 C CA B GLN D 2 136 ? 48.556 55.662 184.490 0.50 31.90 136 GLN D CA 2
ATOM 9944 C C B GLN D 2 136 ? 47.242 55.749 185.279 0.50 31.89 136 GLN D C 2
ATOM 9945 O O B GLN D 2 136 ? 47.033 55.023 186.255 0.50 31.36 136 GLN D O 2
ATOM 9951 N N B ALA D 2 137 ? 46.389 56.687 184.864 0.50 32.08 137 ALA D N 2
ATOM 9952 C CA B ALA D 2 137 ? 44.983 56.696 185.260 0.50 31.93 137 ALA D CA 2
ATOM 9953 C C B ALA D 2 137 ? 44.126 56.177 184.116 0.50 31.97 137 ALA D C 2
ATOM 9954 O O B ALA D 2 137 ? 44.391 56.454 182.945 0.50 31.65 137 ALA D O 2
ATOM 9956 N N B VAL D 2 138 ? 43.103 55.400 184.458 0.50 32.34 138 VAL D N 2
ATOM 9957 C CA B VAL D 2 138 ? 42.048 55.098 183.498 0.50 32.53 138 VAL D CA 2
ATOM 9958 C C B VAL D 2 138 ? 41.233 56.381 183.310 0.50 32.65 138 VAL D C 2
ATOM 9959 O O B VAL D 2 138 ? 40.774 56.966 184.298 0.50 33.33 138 VAL D O 2
ATOM 9963 N N B PRO D 2 139 ? 41.075 56.843 182.053 0.50 32.32 139 PRO D N 2
ATOM 9964 C CA B PRO D 2 139 ? 40.192 57.977 181.802 0.50 32.10 139 PRO D CA 2
ATOM 9965 C C B PRO D 2 139 ? 38.827 57.825 182.488 0.50 32.03 139 PRO D C 2
ATOM 9966 O O B PRO D 2 139 ? 38.276 56.721 182.562 0.50 32.10 139 PRO D O 2
ATOM 9970 N N B ASP D 2 140 ? 38.302 58.945 182.973 0.50 31.97 140 ASP D N 2
ATOM 9971 C CA B ASP D 2 140 ? 37.048 59.004 183.733 0.50 32.16 140 ASP D CA 2
ATOM 9972 C C B ASP D 2 140 ? 35.815 58.491 182.963 0.50 32.55 140 ASP D C 2
ATOM 9973 O O B ASP D 2 140 ? 35.557 58.916 181.829 0.50 32.61 140 ASP D O 2
ATOM 9978 N N B HIS D 2 141 ? 35.056 57.599 183.611 0.50 32.86 141 HIS D N 2
ATOM 9979 C CA B HIS D 2 141 ? 33.940 56.868 182.992 0.50 33.00 141 HIS D CA 2
ATOM 9980 C C B HIS D 2 141 ? 32.663 56.901 183.830 0.50 32.97 141 HIS D C 2
ATOM 9981 O O B HIS D 2 141 ? 32.721 56.895 185.063 0.50 32.94 141 HIS D O 2
ATOM 9988 N N B GLY D 2 142 ? 31.519 56.948 183.143 0.50 32.86 142 GLY D N 2
ATOM 9989 C CA B GLY D 2 142 ? 30.236 56.525 183.717 0.50 32.56 142 GLY D CA 2
ATOM 9990 C C B GLY D 2 142 ? 29.982 55.063 183.358 0.50 32.28 142 GLY D C 2
ATOM 9991 O O B GLY D 2 142 ? 30.853 54.396 182.767 0.50 32.40 142 GLY D O 2
ATOM 9992 N N B HIS D 2 143 ? 28.795 54.559 183.701 0.50 32.06 143 HIS D N 2
ATOM 9993 C CA B HIS D 2 143 ? 28.454 53.153 183.424 0.50 31.73 143 HIS D CA 2
ATOM 9994 C C B HIS D 2 143 ? 27.089 53.018 182.748 0.50 31.64 143 HIS D C 2
ATOM 9995 O O B HIS D 2 143 ? 26.071 53.436 183.300 0.50 31.57 143 HIS D O 2
ATOM 10002 N N B ARG D 2 144 ? 27.088 52.451 181.539 0.50 31.64 144 ARG D N 2
ATOM 10003 C CA B ARG D 2 144 ? 25.854 52.177 180.793 0.50 31.42 144 ARG D CA 2
ATOM 10004 C C B ARG D 2 144 ? 24.977 51.191 181.574 0.50 31.35 144 ARG D C 2
ATOM 10005 O O B ARG D 2 144 ? 23.748 51.224 181.481 0.50 31.25 144 ARG D O 2
ATOM 10007 N N B GLY D 2 145 ? 25.637 50.317 182.337 0.50 31.28 145 GLY D N 2
ATOM 10008 C CA B GLY D 2 145 ? 25.001 49.426 183.306 0.50 30.98 145 GLY D CA 2
ATOM 10009 C C B GLY D 2 145 ? 26.107 48.691 184.043 0.50 30.85 145 GLY D C 2
ATOM 10010 O O B GLY D 2 145 ? 27.102 48.309 183.418 0.50 31.51 145 GLY D O 2
ATOM 10011 N N B LEU D 2 146 ? 25.948 48.523 185.361 0.50 30.07 146 LEU D N 2
ATOM 10012 C CA B LEU D 2 146 ? 26.866 47.763 186.257 0.50 29.32 146 LEU D CA 2
ATOM 10013 C C B LEU D 2 146 ? 28.263 47.386 185.733 0.50 28.89 146 LEU D C 2
ATOM 10014 O O B LEU D 2 146 ? 28.427 47.011 184.587 0.50 28.62 146 LEU D O 2
ATOM 10016 N N B GLU D 2 147 ? 29.264 47.456 186.602 0.50 28.70 147 GLU D N 2
ATOM 10017 C CA B GLU D 2 147 ? 30.646 47.208 186.196 0.50 28.66 147 GLU D CA 2
ATOM 10018 C C B GLU D 2 147 ? 31.447 46.560 187.313 0.50 28.17 147 GLU D C 2
ATOM 10019 O O B GLU D 2 147 ? 31.448 47.034 188.448 0.50 28.21 147 GLU D O 2
ATOM 10025 N N B LEU D 2 148 ? 32.137 45.480 186.964 0.50 27.76 148 LEU D N 2
ATOM 10026 C CA B LEU D 2 148 ? 32.882 44.686 187.925 0.50 27.17 148 LEU D CA 2
ATOM 10027 C C B LEU D 2 148 ? 34.345 44.715 187.571 0.50 26.48 148 LEU D C 2
ATOM 10028 O O B LEU D 2 148 ? 34.696 44.461 186.432 0.50 25.98 148 LEU D O 2
ATOM 10033 N N B THR D 2 149 ? 35.177 45.048 188.555 0.50 26.20 149 THR D N 2
ATOM 10034 C CA B THR D 2 149 ? 36.640 45.107 188.396 0.50 26.31 149 THR D CA 2
ATOM 10035 C C B THR D 2 149 ? 37.296 44.281 189.510 0.50 26.34 149 THR D C 2
ATOM 10036 O O B THR D 2 149 ? 37.067 44.543 190.693 0.50 26.57 149 THR D O 2
ATOM 10040 N N B LEU D 2 150 ? 38.122 43.312 189.130 0.50 25.72 150 LEU D N 2
ATOM 10041 C CA B LEU D 2 150 ? 38.883 42.518 190.082 0.50 25.56 150 LEU D CA 2
ATOM 10042 C C B LEU D 2 150 ? 40.380 42.726 189.836 0.50 25.45 150 LEU D C 2
ATOM 10043 O O B LEU D 2 150 ? 40.847 42.533 188.707 0.50 25.09 150 LEU D O 2
ATOM 10048 N N B VAL D 2 151 ? 41.112 43.098 190.895 0.50 25.13 151 VAL D N 2
ATOM 10049 C CA B VAL D 2 151 ? 42.564 43.330 190.820 0.50 25.31 151 VAL D CA 2
ATOM 10050 C C B VAL D 2 151 ? 43.365 42.026 190.898 0.50 25.91 151 VAL D C 2
ATOM 10051 O O B VAL D 2 151 ? 43.236 41.271 191.848 0.50 25.87 151 VAL D O 2
ATOM 10055 N N B LEU D 2 152 ? 44.191 41.777 189.887 0.50 26.90 152 LEU D N 2
ATOM 10056 C CA B LEU D 2 152 ? 44.935 40.517 189.778 0.50 27.87 152 LEU D CA 2
ATOM 10057 C C B LEU D 2 152 ? 46.397 40.686 190.199 0.50 28.60 152 LEU D C 2
ATOM 10058 O O B LEU D 2 152 ? 47.019 39.740 190.684 0.50 29.06 152 LEU D O 2
ATOM 10063 N N B GLN D 2 153 ? 46.925 41.897 189.998 0.50 28.97 153 GLN D N 2
ATOM 10064 C CA B GLN D 2 153 ? 48.291 42.272 190.331 0.50 29.23 153 GLN D CA 2
ATOM 10065 C C B GLN D 2 153 ? 48.236 43.768 190.656 0.50 29.30 153 GLN D C 2
ATOM 10066 O O B GLN D 2 153 ? 47.401 44.491 190.109 0.50 29.52 153 GLN D O 2
ATOM 10072 N N B GLY D 2 154 ? 49.107 44.226 191.553 0.50 29.42 154 GLY D N 2
ATOM 10073 C CA B GLY D 2 154 ? 49.168 45.642 191.960 0.50 29.52 154 GLY D CA 2
ATOM 10074 C C B GLY D 2 154 ? 47.975 46.204 192.724 0.50 29.33 154 GLY D C 2
ATOM 10075 O O B GLY D 2 154 ? 47.389 45.524 193.566 0.50 29.51 154 GLY D O 2
ATOM 10076 N N B ALA D 2 155 ? 47.632 47.461 192.433 0.50 29.31 155 ALA D N 2
ATOM 10077 C CA B ALA D 2 155 ? 46.541 48.167 193.117 0.50 29.23 155 ALA D CA 2
ATOM 10078 C C B ALA D 2 155 ? 46.143 49.447 192.397 0.50 29.00 155 ALA D C 2
ATOM 10079 O O B ALA D 2 155 ? 46.964 50.048 191.712 0.50 28.79 155 ALA D O 2
ATOM 10081 N N B PHE D 2 156 ? 44.881 49.850 192.568 0.50 28.91 156 PHE D N 2
ATOM 10082 C CA B PHE D 2 156 ? 44.396 51.155 192.106 0.50 29.10 156 PHE D CA 2
ATOM 10083 C C B PHE D 2 156 ? 43.540 51.874 193.161 0.50 29.31 156 PHE D C 2
ATOM 10084 O O B PHE D 2 156 ? 43.053 51.248 194.096 0.50 29.43 156 PHE D O 2
ATOM 10092 N N B ARG D 2 157 ? 43.364 53.184 193.005 0.50 29.45 157 ARG D N 2
ATOM 10093 C CA B ARG D 2 157 ? 42.500 53.962 193.891 0.50 29.85 157 ARG D CA 2
ATOM 10094 C C B ARG D 2 157 ? 41.572 54.903 193.117 0.50 30.09 157 ARG D C 2
ATOM 10095 O O B ARG D 2 157 ? 42.008 55.610 192.203 0.50 30.43 157 ARG D O 2
ATOM 10097 N N B ASP D 2 158 ? 40.289 54.880 193.475 0.50 30.07 158 ASP D N 2
ATOM 10098 C CA B ASP D 2 158 ? 39.310 55.854 192.996 0.50 29.94 158 ASP D CA 2
ATOM 10099 C C B ASP D 2 158 ? 38.716 56.536 194.218 0.50 30.02 158 ASP D C 2
ATOM 10100 O O B ASP D 2 158 ? 39.349 56.534 195.286 0.50 30.08 158 ASP D O 2
ATOM 10105 N N B GLU D 2 159 ? 37.537 57.145 194.062 0.50 30.25 159 GLU D N 2
ATOM 10106 C CA B GLU D 2 159 ? 36.919 57.915 195.149 0.50 30.40 159 GLU D CA 2
ATOM 10107 C C B GLU D 2 159 ? 36.348 57.039 196.267 0.50 30.60 159 GLU D C 2
ATOM 10108 O O B GLU D 2 159 ? 36.192 57.507 197.403 0.50 30.28 159 GLU D O 2
ATOM 10110 N N B THR D 2 160 ? 36.046 55.775 195.931 0.50 30.67 160 THR D N 2
ATOM 10111 C CA B THR D 2 160 ? 35.483 54.802 196.873 0.50 30.70 160 THR D CA 2
ATOM 10112 C C B THR D 2 160 ? 36.523 54.281 197.870 0.50 30.79 160 THR D C 2
ATOM 10113 O O B THR D 2 160 ? 36.389 54.518 199.067 0.50 31.18 160 THR D O 2
ATOM 10115 N N B ASP D 2 161 ? 37.546 53.578 197.379 0.50 30.93 161 ASP D N 2
ATOM 10116 C CA B ASP D 2 161 ? 38.611 53.011 198.229 0.50 31.18 161 ASP D CA 2
ATOM 10117 C C B ASP D 2 161 ? 39.889 52.738 197.422 0.50 30.93 161 ASP D C 2
ATOM 10118 O O B ASP D 2 161 ? 39.950 53.053 196.237 0.50 31.09 161 ASP D O 2
ATOM 10123 N N B ARG D 2 162 ? 40.902 52.162 198.082 0.50 30.51 162 ARG D N 2
ATOM 10124 C CA B ARG D 2 162 ? 42.046 51.513 197.420 0.50 29.88 162 ARG D CA 2
ATOM 10125 C C B ARG D 2 162 ? 41.786 50.005 197.244 0.50 29.44 162 ARG D C 2
ATOM 10126 O O B ARG D 2 162 ? 41.372 49.333 198.198 0.50 29.33 162 ARG D O 2
ATOM 10134 N N B PHE D 2 163 ? 42.050 49.489 196.033 0.50 28.82 163 PHE D N 2
ATOM 10135 C CA B PHE D 2 163 ? 41.853 48.074 195.670 0.50 27.91 163 PHE D CA 2
ATOM 10136 C C B PHE D 2 163 ? 43.167 47.348 195.326 0.50 27.61 163 PHE D C 2
ATOM 10137 O O B PHE D 2 163 ? 43.786 47.638 194.307 0.50 27.42 163 PHE D O 2
ATOM 10145 N N B GLY D 2 164 ? 43.572 46.396 196.169 0.50 27.33 164 GLY D N 2
ATOM 10146 C CA B GLY D 2 164 ? 44.750 45.551 195.915 0.50 27.17 164 GLY D CA 2
ATOM 10147 C C B GLY D 2 164 ? 44.435 44.164 195.348 0.50 27.36 164 GLY D C 2
ATOM 10148 O O B GLY D 2 164 ? 43.265 43.803 195.153 0.50 27.01 164 GLY D O 2
ATOM 10149 N N B ALA D 2 165 ? 45.488 43.387 195.085 0.50 27.14 165 ALA D N 2
ATOM 10150 C CA B ALA D 2 165 ? 45.380 42.056 194.486 0.50 26.82 165 ALA D CA 2
ATOM 10151 C C B ALA D 2 165 ? 44.366 41.153 195.191 0.50 26.95 165 ALA D C 2
ATOM 10152 O O B ALA D 2 165 ? 44.544 40.782 196.355 0.50 26.88 165 ALA D O 2
ATOM 10154 N N B GLY D 2 166 ? 43.306 40.805 194.462 0.50 26.88 166 GLY D N 2
ATOM 10155 C CA B GLY D 2 166 ? 42.210 40.013 194.991 0.50 26.85 166 GLY D CA 2
ATOM 10156 C C B GLY D 2 166 ? 40.945 40.810 195.246 0.50 26.91 166 GLY D C 2
ATOM 10157 O O B GLY D 2 166 ? 39.858 40.244 195.290 0.50 27.45 166 GLY D O 2
ATOM 10158 N N B ASP D 2 167 ? 41.089 42.117 195.423 0.50 27.07 167 ASP D N 2
ATOM 10159 C CA B ASP D 2 167 ? 39.974 43.008 195.751 0.50 27.20 167 ASP D CA 2
ATOM 10160 C C B ASP D 2 167 ? 39.037 43.223 194.563 0.50 27.15 167 ASP D C 2
ATOM 10161 O O B ASP D 2 167 ? 39.488 43.267 193.418 0.50 27.51 167 ASP D O 2
ATOM 10166 N N B ILE D 2 168 ? 37.739 43.364 194.836 0.50 27.22 168 ILE D N 2
ATOM 10167 C CA B ILE D 2 168 ? 36.741 43.493 193.767 0.50 27.29 168 ILE D CA 2
ATOM 10168 C C B ILE D 2 168 ? 35.850 44.740 193.910 0.50 27.25 168 ILE D C 2
ATOM 10169 O O B ILE D 2 168 ? 35.241 44.965 194.955 0.50 26.95 168 ILE D O 2
ATOM 10174 N N B GLU D 2 169 ? 35.794 45.540 192.847 0.50 27.45 169 GLU D N 2
ATOM 10175 C CA B GLU D 2 169 ? 34.888 46.682 192.787 0.50 27.79 169 GLU D CA 2
ATOM 10176 C C B GLU D 2 169 ? 33.598 46.404 192.014 0.50 27.93 169 GLU D C 2
ATOM 10177 O O B GLU D 2 169 ? 33.610 45.830 190.919 0.50 28.12 169 GLU D O 2
ATOM 10183 N N B ILE D 2 170 ? 32.487 46.826 192.609 0.50 28.33 170 ILE D N 2
ATOM 10184 C CA B ILE D 2 170 ? 31.172 46.830 191.976 0.50 28.50 170 ILE D CA 2
ATOM 10185 C C B ILE D 2 170 ? 30.830 48.299 191.779 0.50 29.00 170 ILE D C 2
ATOM 10186 O O B ILE D 2 170 ? 30.680 49.041 192.744 0.50 29.37 170 ILE D O 2
ATOM 10191 N N B ALA D 2 171 ? 30.771 48.722 190.524 0.50 29.65 171 ALA D N 2
ATOM 10192 C CA B ALA D 2 171 ? 30.484 50.107 190.163 0.50 30.10 171 ALA D CA 2
ATOM 10193 C C B ALA D 2 171 ? 29.201 50.109 189.342 0.50 30.29 171 ALA D C 2
ATOM 10194 O O B ALA D 2 171 ? 28.838 49.090 188.755 0.50 30.74 171 ALA D O 2
ATOM 10196 N N B ASP D 2 172 ? 28.509 51.241 189.292 0.50 30.64 172 ASP D N 2
ATOM 10197 C CA B ASP D 2 172 ? 27.148 51.251 188.756 0.50 30.95 172 ASP D CA 2
ATOM 10198 C C B ASP D 2 172 ? 26.807 52.471 187.884 0.50 31.02 172 ASP D C 2
ATOM 10199 O O B ASP D 2 172 ? 27.618 53.386 187.730 0.50 31.08 172 ASP D O 2
ATOM 10204 N N B GLN D 2 173 ? 25.593 52.466 187.328 0.50 30.96 173 GLN D N 2
ATOM 10205 C CA B GLN D 2 173 ? 25.053 53.549 186.506 0.50 30.98 173 GLN D CA 2
ATOM 10206 C C B GLN D 2 173 ? 25.114 54.906 187.188 0.50 31.23 173 GLN D C 2
ATOM 10207 O O B GLN D 2 173 ? 25.223 55.942 186.521 0.50 31.51 173 GLN D O 2
ATOM 10213 N N B GLU D 2 174 ? 25.017 54.903 188.514 0.50 31.19 174 GLU D N 2
ATOM 10214 C CA B GLU D 2 174 ? 25.092 56.131 189.297 0.50 31.07 174 GLU D CA 2
ATOM 10215 C C B GLU D 2 174 ? 26.527 56.456 189.707 0.50 30.94 174 GLU D C 2
ATOM 10216 O O B GLU D 2 174 ? 26.757 57.148 190.699 0.50 30.94 174 GLU D O 2
ATOM 10222 N N B LEU D 2 175 ? 27.492 55.956 188.943 0.50 30.96 175 LEU D N 2
ATOM 10223 C CA B LEU D 2 175 ? 28.888 56.199 189.264 0.50 31.03 175 LEU D CA 2
ATOM 10224 C C B LEU D 2 175 ? 29.699 56.717 188.089 0.50 31.20 175 LEU D C 2
ATOM 10225 O O B LEU D 2 175 ? 29.709 56.117 187.002 0.50 31.33 175 LEU D O 2
ATOM 10230 N N B GLU D 2 176 ? 30.358 57.852 188.333 0.50 31.17 176 GLU D N 2
ATOM 10231 C CA B GLU D 2 176 ? 31.466 58.305 187.515 0.50 31.08 176 GLU D CA 2
ATOM 10232 C C B GLU D 2 176 ? 32.677 58.416 188.421 0.50 31.00 176 GLU D C 2
ATOM 10233 O O B GLU D 2 176 ? 32.591 58.991 189.513 0.50 31.10 176 GLU D O 2
ATOM 10239 N N B HIS D 2 177 ? 33.795 57.847 187.977 0.50 30.89 177 HIS D N 2
ATOM 10240 C CA B HIS D 2 177 ? 35.041 57.894 188.744 0.50 30.82 177 HIS D CA 2
ATOM 10241 C C B HIS D 2 177 ? 36.270 57.736 187.856 0.50 30.64 177 HIS D C 2
ATOM 10242 O O B HIS D 2 177 ? 36.192 57.200 186.745 0.50 30.42 177 HIS D O 2
ATOM 10249 N N B THR D 2 178 ? 37.402 58.209 188.366 0.50 30.71 178 THR D N 2
ATOM 10250 C CA B THR D 2 178 ? 38.677 58.025 187.703 0.50 30.74 178 THR D CA 2
ATOM 10251 C C B THR D 2 178 ? 39.567 57.138 188.573 0.50 30.51 178 THR D C 2
ATOM 10252 O O B THR D 2 178 ? 39.926 57.517 189.687 0.50 30.80 178 THR D O 2
ATOM 10256 N N B PRO D 2 179 ? 39.897 55.930 188.082 0.50 30.32 179 PRO D N 2
ATOM 10257 C CA B PRO D 2 179 ? 40.824 55.042 188.787 0.50 29.86 179 PRO D CA 2
ATOM 10258 C C B PRO D 2 179 ? 42.295 55.235 188.396 0.50 29.43 179 PRO D C 2
ATOM 10259 O O B PRO D 2 179 ? 42.621 55.337 187.196 0.50 29.88 179 PRO D O 2
ATOM 10263 N N B VAL D 2 180 ? 43.166 55.297 189.415 0.50 28.38 180 VAL D N 2
ATOM 10264 C CA B VAL D 2 180 ? 44.593 55.489 189.181 0.50 27.75 180 VAL D CA 2
ATOM 10265 C C B VAL D 2 180 ? 45.330 54.292 189.748 0.50 27.71 180 VAL D C 2
ATOM 10266 O O B VAL D 2 180 ? 45.100 53.906 190.904 0.50 26.77 180 VAL D O 2
ATOM 10270 N N B ALA D 2 181 ? 46.207 53.707 188.931 0.50 28.22 181 ALA D N 2
ATOM 10271 C CA B ALA D 2 181 ? 47.091 52.637 189.388 0.50 28.62 181 ALA D CA 2
ATOM 10272 C C B ALA D 2 181 ? 48.193 53.187 190.310 0.50 28.54 181 ALA D C 2
ATOM 10273 O O B ALA D 2 181 ? 48.796 54.228 190.032 0.50 28.67 181 ALA D O 2
ATOM 10275 N N B GLU D 2 182 ? 48.415 52.499 191.428 0.50 28.44 182 GLU D N 2
ATOM 10276 C CA B GLU D 2 182 ? 49.465 52.862 192.370 0.50 28.53 182 GLU D CA 2
ATOM 10277 C C B GLU D 2 182 ? 50.811 52.425 191.809 0.50 28.70 182 GLU D C 2
ATOM 10278 O O B GLU D 2 182 ? 50.904 51.347 191.226 0.50 29.23 182 GLU D O 2
ATOM 10284 N N B ARG D 2 183 ? 51.848 53.246 191.978 0.50 28.80 183 ARG D N 2
ATOM 10285 C CA B ARG D 2 183 ? 53.151 52.944 191.370 0.50 28.72 183 ARG D CA 2
ATOM 10286 C C B ARG D 2 183 ? 53.877 51.817 192.085 0.50 28.88 183 ARG D C 2
ATOM 10287 O O B ARG D 2 183 ? 53.988 51.827 193.307 0.50 28.82 183 ARG D O 2
ATOM 10295 N N B GLY D 2 184 ? 54.340 50.834 191.314 0.50 29.27 184 GLY D N 2
ATOM 10296 C CA B GLY D 2 184 ? 55.006 49.664 191.878 0.50 29.45 184 GLY D CA 2
ATOM 10297 C C B GLY D 2 184 ? 55.230 48.499 190.930 0.50 29.46 184 GLY D C 2
ATOM 10298 O O B GLY D 2 184 ? 56.328 48.323 190.400 0.50 29.75 184 GLY D O 2
ATOM 10299 N N B LEU D 2 185 ? 54.185 47.699 190.730 0.50 29.61 185 LEU D N 2
ATOM 10300 C CA B LEU D 2 185 ? 54.279 46.427 190.004 0.50 29.28 185 LEU D CA 2
ATOM 10301 C C B LEU D 2 185 ? 53.753 46.485 188.573 0.50 29.10 185 LEU D C 2
ATOM 10302 O O B LEU D 2 185 ? 54.301 45.824 187.690 0.50 28.96 185 LEU D O 2
ATOM 10304 N N B ASP D 2 186 ? 52.715 47.299 188.359 0.50 28.93 186 ASP D N 2
ATOM 10305 C CA B ASP D 2 186 ? 51.821 47.250 187.172 0.50 28.98 186 ASP D CA 2
ATOM 10306 C C B ASP D 2 186 ? 50.494 46.595 187.575 0.50 28.52 186 ASP D C 2
ATOM 10307 O O B ASP D 2 186 ? 50.482 45.489 188.124 0.50 28.29 186 ASP D O 2
ATOM 10312 N N B CYS D 2 187 ? 49.392 47.301 187.327 0.50 28.28 187 CYS D N 2
ATOM 10313 C CA B CYS D 2 187 ? 48.080 46.911 187.840 0.50 28.39 187 CYS D CA 2
ATOM 10314 C C B CYS D 2 187 ? 47.243 46.204 186.792 0.50 28.57 187 CYS D C 2
ATOM 10315 O O B CYS D 2 187 ? 46.689 46.847 185.884 0.50 28.57 187 CYS D O 2
ATOM 10318 N N B ILE D 2 188 ? 47.146 44.879 186.944 0.50 28.58 188 ILE D N 2
ATOM 10319 C CA B ILE D 2 188 ? 46.427 44.011 186.013 0.50 28.01 188 ILE D CA 2
ATOM 10320 C C B ILE D 2 188 ? 45.051 43.641 186.589 0.50 28.61 188 ILE D C 2
ATOM 10321 O O B ILE D 2 188 ? 44.943 43.199 187.738 0.50 28.22 188 ILE D O 2
ATOM 10326 N N B CYS D 2 189 ? 44.009 43.832 185.775 0.50 29.34 189 CYS D N 2
ATOM 10327 C CA B CYS D 2 189 ? 42.614 43.717 186.205 0.50 29.92 189 CYS D CA 2
ATOM 10328 C C B CYS D 2 189 ? 41.732 42.835 185.310 0.50 29.70 189 CYS D C 2
ATOM 10329 O O B CYS D 2 189 ? 41.882 42.829 184.092 0.50 29.77 189 CYS D O 2
ATOM 10332 N N B LEU D 2 190 ? 40.782 42.136 185.927 0.50 29.52 190 LEU D N 2
ATOM 10333 C CA B LEU D 2 190 ? 39.687 41.517 185.195 0.50 29.21 190 LEU D CA 2
ATOM 10334 C C B LEU D 2 190 ? 38.406 42.332 185.381 0.50 29.49 190 LEU D C 2
ATOM 10335 O O B LEU D 2 190 ? 37.969 42.539 186.504 0.50 29.53 190 LEU D O 2
ATOM 10340 N N B ALA D 2 191 ? 37.809 42.788 184.279 0.50 29.35 191 ALA D N 2
ATOM 10341 C CA B ALA D 2 191 ? 36.568 43.576 184.342 0.50 28.61 191 ALA D CA 2
ATOM 10342 C C B ALA D 2 191 ? 35.474 43.113 183.364 0.50 28.46 191 ALA D C 2
ATOM 10343 O O B ALA D 2 191 ? 35.756 42.467 182.368 0.50 27.96 191 ALA D O 2
ATOM 10345 N N B ALA D 2 192 ? 34.228 43.478 183.682 0.50 28.66 192 ALA D N 2
ATOM 10346 C CA B ALA D 2 192 ? 33.045 43.165 182.917 0.50 28.29 192 ALA D CA 2
ATOM 10347 C C B ALA D 2 192 ? 32.020 44.307 182.995 0.50 28.82 192 ALA D C 2
ATOM 10348 O O B ALA D 2 192 ? 31.912 44.968 184.032 0.50 28.77 192 ALA D O 2
ATOM 10350 N N B THR D 2 193 ? 31.244 44.500 181.920 0.50 29.08 193 THR D N 2
ATOM 10351 C CA B THR D 2 193 ? 30.222 45.550 181.844 0.50 30.01 193 THR D CA 2
ATOM 10352 C C B THR D 2 193 ? 29.019 45.086 181.029 0.50 30.52 193 THR D C 2
ATOM 10353 O O B THR D 2 193 ? 29.171 44.630 179.892 0.50 30.47 193 THR D O 2
ATOM 10357 N N B ASP D 2 194 ? 27.820 45.219 181.596 0.50 31.19 194 ASP D N 2
ATOM 10358 C CA B ASP D 2 194 ? 26.606 44.820 180.874 0.50 31.89 194 ASP D CA 2
ATOM 10359 C C B ASP D 2 194 ? 26.132 45.925 179.941 0.50 32.22 194 ASP D C 2
ATOM 10360 O O B ASP D 2 194 ? 25.781 45.638 178.790 0.50 32.69 194 ASP D O 2
#

Nearest PDB structures (foldseek):
  2q1z-assembly2_D  TM=1.006E+00  e=1.022E-38  Cereibacter sphaeroides 2.4.1
  2q1z-assembly1_B  TM=9.938E-01  e=1.814E-33  Cereibacter sphaeroides 2.4.1
  2z2s-assembly1_B  TM=9.903E-01  e=6.415E-32  Cereibacter sphaeroides 2.4.1
  2z2s-assembly4_H  TM=9.854E-01  e=4.947E-29  Cereibacter sphaeroides 2.4.1
  2z2s-assembly2_D  TM=9.882E-01  e=2.820E-26  Cereibacter sphaeroides 2.4.1